Protein 3CMC (pdb70)

Nearest PDB structures (foldseek):
  3cmc-assembly1_O  TM=1.003E+00  e=3.086E-79  unclassified
  1nq5-assembly2_C  TM=1.001E+00  e=4.947E-75  Geobacillus stearothermophilus
  1npt-assembly1_Q  TM=1.000E+00  e=1.806E-74  Geobacillus stearothermophilus
  2dbv-assembly1_R  TM=9.994E-01  e=1.629E-72  Geobacillus stearothermophilus
  3dbv-assembly1_O  TM=9.989E-01  e=1.960E-72  Geobacillus stearothermophilus

Radius of gyration: 31.65 Å; Cα contacts (8 Å, |Δi|>4): 3678; chains: 4; bounding box: 82×70×80 Å

Sequence (1336 aa):
AVKVGINGFGRIGRNVFRAALKKNPDIEVVAVNDLTDANTLAHLLKYDSVHGRRLDAEVSVNGNNLVVNGKEIIVKAERDPENLAWGEIGVDIVVESTGRFTKREEDAAKHLEAGAKKVIISAPAKNEDITIVMGVNQDKYDPKAHHVISNASCTTNCLAPFAKVLHEQFGIVRGMMMTTVHSYTNDQRILDLPHKDLRRARAAAESIIPTTTTTTGGAAAAKKAVALVLPELKGKLNGMAMMRVPTPNVSVVDLVAELEKEVTVEEVNAALKKAAAEGELKGILAYSEEPLVSRRDYNGSTVSSTIDALSTMVIDGKMVKVVSWYDNETGYSHRVVDLAAYIASKGLAVKVGINGFGRIGRNVFRAALKKNPDIEEVVAVNDLTDANTLAHLLKKYDSVHGRLDAEEVSVNGNNLVVNGKKEIIVKAERDPENLAWGEIGVDIVVESTGRFTKREDAAKHLEAGAKKKVIISAPAKNEDITIVMGVNQDDKYDPKAHHVISNASCTTNCLAPFAKVLHEQFGIVRGMMTTVHSYTNDQRILDLPHKKKDLRRARAAAESIIPTTTTTTGGAAAAKKAVALVLPELKGKLNGMAMMRVPTPNVSVVDLVAELEKEVTVEEVNAALKAAAEGELKGILAYSEEPLVSRRDYNGSTVSSTIDALSTMVIDGKMVKVVSWYDNETGYSHRVVDLAAYIASKGLAAVKVGINGFGRIGRNVFRRAALKNPDIEVVAVNDLTDANTLAHLLKYDSVHGRLDAEVSVNGNNLVVNGKEIIVKAERDPEENLAWGEIGVDIVVESTGRFTKKREDAAKHLEAGAKKKKVIISAPAKNEDITIVMGVNQDDKYDPKAHHVISNASCTTNCLAPFAKVLHEQFGIVRGMMTTVHSYTNDQRILDLPHKDLRRARAAAESIIPTTTTTTGGAAAAKKAVALVLPELKGKLNGMAMMRVPTPNVSVVDLVAELEKEVTVEEVNAALKAAAEGELKGILAYSEEPLVSRRDYNGSTVSSTIDALSTMVIDGKMVKVVSWYDNETGYSHHRVVDLAAYIASKGLAVKKVGINGFGRIGRNVFRAALKNPDIEVVAVNDLTDANTLAHLLKYDSVHGRLDAEVSVNGNNLVVNGKEIIVKAERDPENLAWGEIGVDIVVESTGRFTKREDAAKHLEAGAKKVIISAPAKNEDITIVMGVNQDDKYDPKAHHVISNASCTTNCLAPFAKVLHEQFGIVRGMMMTTVHSYTNDQRILDLPHKDLRRARAAAESIIPTTTTTTGGAAAAKKAVALVLPELKGKLNGMAMMRVPTPNVSVVDLVAELEKKEVTVEEVNAALKAAAEGELKGILAYSEEPLVSRRDYNGSTVSSTIDALSTMVIIDGKMVKVVSWYDNETGYSHRVVDLAAYIASKGL

B-factor: mean 25.69, std 11.51, range [3.21, 112.51]

Secondary structure (DSSP, 8-state):
-EEEEEES-SHHHHHHHHHHTT-TTEEEEEEE-SS-HHHHHHHHHEETTTEE-SS-EEEETTEEEETTEEEEEE--SSGGG--TGGGT--EEEE-SSS--BHHHHTHHHHTT-SEEEESS--BS-SEE--TTTSGGG--TTT--EEE---HHHHHHHHHHHHHHHHH-EEEEEEEEEEE--TTSBSSS---SSTTTTSBTTT--EEEE-SHHHHHHHH-GGGTTTEEEEEEEES-SS-EEEEEEEEESS---HHHHHHHHHHHHHTTTTTTEEEE-S---GGGGTT--SSEEEEGGG-EEETTTEEEEEEEE-TTHHHHHHHHHHHHHHHHT--/-EEEEEES-SHHHHHHHHHHTT-SSEEEEEEE-SS-HHHHHHHHHEETTTEE-SS-EEEETTEEEETTEEEEEE--SSGGG--TGGGT--EEEE-SSS--BHHHHTHHHHTT-SEEEESS--BS-SEE--TTTSGGG--TTT-SEEE---HHHHHHHHHHHHHHHHH-EEEEEEEEEEE--TTSBSSS---SSTTTTSBTTT--EEEE-SHHHHHHHH-GGGTTTEEEEEEEES-SS-EEEEEEEEESS---HHHHHHHHHHHHHTTTTTTEEEE-S---GGGGTT--SSEEEEGGG-EEETTTEEEEEEEE-TTHHHHHHHHHHHHHHHHT--/-EEEEEES-SHHHHHHHHHHHT-SSEEEEEEE-SS-HHHHHHHHHEETTTEE-SS-EEEETTEEEETTEEEEEE--SSGGG--TGGGT--EEEE-SSS--BHHHHTHHHHTT-SEEEESS--BS-SEE--TTTSGGG--TTT-SEEE---HHHHHHHHHHHHHHHHH-EEEEEEEEEEE--TTSBSSS---SSTTTTSBTTTS-EEEE--HHHHHHHH-GGGTTSEEEEEEEES-SS-EEEEEEEEESS---HHHHHHHHHHHHHTTTTTTEEEE-S---GGGGTT--SSEEEEGGG-EEETTTEEEEEEEE-TTHHHHHHHHHHHHHHHHT--/-EEEEEES-SHHHHHHHHHHHT-TTEEEEEEE-SS-HHHHHHHHHEETTTEE-SS-EEEETTEEEETTEEEEEE--SSGGG--TGGGT--EEEE-SSS--BHHHHTHHHHTT-SEEEESS--BS-SEE--TTTSGGG--TTT-SEEE---HHHHHHHHHHHHHHHHH-EEEEEEEEEEE--TTSBSSS---SSTTTTSBTTT--EEEE-SHHHHHHHH-GGGTTSEEEEEEEES-SS-EEEEEEEEESS---HHHHHHHHHHHHHTTTTTTEEEE-S---GGGGTT--SSEEEEGGG-EEETTTEEEEEEEE-TTHHHHHHHHHHHHHHHHT--

Solvent-accessible surface area: 44925 Å² total; per-residue (Å²): 94,13,86,3,0,0,1,6,1,16,27,36,0,2,2,2,3,41,3,7,82,161,31,112,75,11,61,11,20,0,0,4,19,104,28,79,7,93,12,0,4,10,1,3,36,16,6,1,7,45,27,157,9,141,25,125,16,52,53,83,62,119,28,0,26,2,90,62,126,87,8,55,18,38,61,67,175,55,3,89,91,0,30,0,39,154,44,34,1,29,0,0,1,3,15,49,58,180,32,38,90,81,90,28,0,14,47,0,41,130,15,34,8,99,7,0,0,0,18,24,71,28,112,83,36,47,25,8,0,0,16,21,20,9,47,109,129,13,60,42,178,58,30,64,0,0,0,0,1,23,28,7,0,2,0,0,0,0,0,0,35,2,0,32,98,92,21,6,0,45,33,0,1,0,2,1,0,6,0,4,32,43,71,3,66,19,3,0,55,33,27,216,37,44,19,38,0,0,0,3,23,24,0,0,0,1,6,121,28,50,6,1,131,18,0,21,102,4,22,98,125,3,163,64,67,6,27,3,11,4,0,20,0,16,2,18,9,0,0,0,0,6,1,4,0,11,5,100,119,128,5,62,44,126,88,0,17,63,20,0,78,65,5,8,106,43,118,3,154,41,20,1,28,39,15,110,64,24,14,0,2,40,37,16,40,36,26,58,26,4,0,8,0,0,7,101,12,11,30,31,13,85,10,62,0,0,2,0,0,0,1,5,1,10,7,9,1,9,0,28,13,0,8,49,0,2,18,42,0,28,82,103,40,87,94,14,86,0,0,0,2,7,1,16,26,36,0,2,2,1,3,45,3,8,82,140,29,114,68,7,67,9,19,0,0,4,20,102,28,82,7,94,13,0,2,7,1,3,35,14,5,1,7,46,28,145,14,141,24,126,14,51,53,82,62,118,28,0,25,2,88,66,126,85,7,55,18,38,60,68,176,60,3,89,90,0,32,0,38,152,44,35,1,37,0,0,1,3,16,48,57,182,31,35,107,72,134,22,0,13,37,0,39,127,14,35,7,97,4,0,0,0,17,24,73,29,118,100,37,42,26,8,0,0,16,22,17,8,47,95,124,13,60,43,180,65,29,70,0,0,0,0,2,22,26,7,0,2,0,0,0,0,0,0,34,2,0,32,96,92,21,6,0,45,32,0,1,0,2,1,0,6,0,6,32,44,69,3,65,17,3,1,54,35,25,215,39,45,18,38,0,0,0,4,22,23,0,0,0,2,6,122,28,51,5,2,130,17,0,20,103,5,23,98,126,3,163,61,67,5,26,3,10,5,0,21,0,15,1,19,8,0,0,0,0,5,0,3,0,12,5,100,120,127,4,63,44,127,86,0,16,62,19,0,84,64,5,8,110,42,117,3,156,41,21,1,30,42,16,103,62,22,13,0,1,39,36,17,42,35,25,52,28,3,0,8,0,0,6,101,12,11,30,31,13,85,10,64,0,0,2,0,0,0,1,4,1,8,7,9,1,8,0,24,13,0,5,46,0,0,14,44,0,25,81,102,41,72,83,17,86,0,0,0,1,7,1,15,22,38,0,1,4,0,2,42,11,8,70,161,31,117,71,6,61,11,21,0,0,4,19,105,28,80,6,97,13,0,4,10,1,4,35,16,4,1,6,51,28,160,18,112,25,140,16,54,55,82,64,120,28,0,28,2,84,70,124,86,7,56,21,38,61,66,174,52,3,91,87,0,32,0,37,154,46,35,1,31,0,0,0,2,16,48,57,183,29,41,89,70,124,32,0,13,50,0,39,135,14,35,7,89,5,0,0,0,18,24,73,29,108,94,36,42,26,8,0,0,15,21,17,7,46,105,123,12,60,45,181,63,29,71,0,0,0,0,1,22,26,7,0,2,0,0,0,0,0,0,34,2,0,31,95,92,21,5,0,45,34,0,1,0,2,0,1,7,0,4,31,44,69,2,63,17,4,1,55,34,24,213,38,46,19,38,0,0,0,4,22,23,0,0,0,2,7,122,28,50,6,2,130,18,0,18,102,5,22,100,128,2,166,62,63,6,26,3,11,5,0,21,0,15,1,16,8,0,0,0,0,6,0,4,0,11,5,100,119,128,4,63,44,126,86,0,17,60,18,0,91,64,5,8,112,42,116,3,156,41,20,1,28,44,15,110,60,22,13,0,1,38,35,16,42,36,25,56,27,3,0,8,0,0,7,102,12,11,30,31,12,84,11,62,0,0,3,0,0,0,1,4,1,10,7,10,1,9,0,51,11,0,4,47,0,0,16,42,0,28,81,102,40,78,93,12,83,0,0,0,2,5,1,15,27,35,0,2,2,1,3,39,3,7,84,146,30,113,76,10,63,12,20,0,0,4,19,101,29,77,5,95,13,0,3,6,1,3,37,17,6,1,5,46,29,150,14,145,16,136,21,60,53,83,67,116,27,0,28,3,86,70,126,88,7,56,17,38,62,68,174,55,2,89,90,0,31,0,38,152,46,35,1,30,0,0,1,3,15,46,57,180,32,39,88,78,114,22,0,15,46,0,43,128,14,35,8,95,6,0,0,0,18,24,74,28,116,90,37,45,25,8,0,0,15,21,15,7,47,95,125,13,60,42,181,60,29,65,0,0,0,0,2,23,26,7,0,2,0,0,0,0,0,0,35,3,0,32,95,86,21,6,0,43,35,0,1,0,2,1,0,6,0,5,32,44,70,2,65,17,3,1,56,33,24,214,38,45,18,38,0,0,0,3,23,23,0,0,0,1,6,122,29,51,6,1,130,16,0,20,103,4,23,96,125,2,166,62,66,5,27,3,10,4,0,21,0,15,2,15,9,0,0,0,0,6,1,4,0,11,5,108,118,129,5,64,44,126,86,0,16,61,18,0,82,64,6,7,112,42,119,3,152,41,21,1,27,42,15,102,68,25,14,0,1,39,38,16,42,36,26,58,26,4,0,8,0,0,7,101,13,11,31,30,12,86,10,63,0,0,2,0,0,0,1,5,1,11,6,9,1,9,0,28,12,0,5,47,0,0,20,44,0,23,80,100,40,86

Foldseek 3Di:
DAEEEEEACPLQNLLLVLLQVVPPLYDHAEYEAADFAVVSQVCSQAPPQQGGRPWDWDDDDRWIATNNHTHHYHRDPQLLPVLCQVVRHAEYEYENVPQQECVRQCSPVVSHHQAYEYLENHHPAQAEDAPLQALVVDDLVRHGYYYPHALVLLAPLNLVVLQCVPFRFQAKEKEKAFEDDPLADCDQDDDPWNQSSHRQQPDFTKAADSNAQCSCRRVVVCHPRYGYTYTYYNDHWKMKMKMKTFTRHQAFLVRSLVSQCCCCVPSQPQAEAEDCDPDDRSVCRQPQHSWYWPSVPWHDDPSTIIIIMIMGGRNRNSSSSVSVSVSSSVVNPD/DAEEEEEACPLQNLLLQLLVVVPPLYDYAEYEAADFAVVSQVCSQQPPQPGGRPWDWDDDDRWIATNNHTHHYHRDPQLLPVLCQVVRHAEYEYENVPQQECVRQCSPVNSHHQAYEDLEHHHPAQAEDAPLQALVVDDLVRGRYYYPHALVLLAPLNLVVLQCVPFRFQAKEKEKAFEDDPLADCDQDDDPWNQSSHRQQPDFTKAADRNAQCSCRRVVVCHPRYGYTYTYYNDHWKMKMKMKTFTRHQAFLVRSLVSQCCCCVPSQPQAEAEDCDPDDRSVCRQPQHSWYWPSVPWHDDPSTIIIIMIMGGRNRNSSSSVSVSVSSSVVNDD/DAEEEEEACPLQNLLLVLLVVPPPLYDYAEYEAADFAVVSQVCSQAPPQQGGRPWDWDDDDRWIATNNHTHHYHRDPQLLPVLCQVVRHAEYEYENVPQQECVRQCSPVNSHHQAYEDLEHHHPAQAEDAPLQALVVDDLVRHRYYYPHALVLLAPLNLVVLQCVPFRFQAKEKEKAFEDDPLADCDQDDDPWNQSSHRQQPDFTKAADRNAQCSCRRVVVCHPRYGYTYTYYNDHWKMKMKMKTFTRHQAFLVRSLVSQCCCCVPSQPQAEAEDCDPDDRSVCRQPQHSWYWPSVPWHDDPSTIIIIMIMGGRNRNSSSSVVVSVSSSVVNDD/DAEEEEEACPLQNLLLVLLVVVPPLYDHAEYEAADAPVVSQVCSQAPPQQGGRPWDWDDDDRWIATNNHTHHYHRDPQLLPVLCQVVRHAEYEYENVPQQECVRQCSPVNSHHQAYEDLEHHHPAQAEDAPLFALVVDDLVRHRYYYPHALVLLAPLNLVVLQCVPFRFQAKEKEKAFEDDPLADCDQDDDPWNQSSHRQQPDFTKAADSNAQCSCRRVVVCHPRYGYTYTYYNDHWKMKMKMKTFTRHQAFLVRSLVSQCCCCVPSQPQAEAEDCDPDDRSVCRQPQHSWYWPSVPWHDDPSTIIITMIMDGRNRNSSSSVSVSVSVSVVNDD

Structure (mmCIF, N/CA/C/O backbone):
data_3CMC
#
_entry.id   3CMC
#
_cell.length_a   81.670
_cell.length_b   122.630
_cell.length_c   81.790
_cell.angle_alpha   90.000
_cell.angle_beta   111.120
_cell.angle_gamma   90.000
#
_symmetry.space_group_name_H-M   'P 1 21 1'
#
loop_
_entity.id
_entity.type
_entity.pdbx_description
1 polymer 'Glyceraldehyde-3-phosphate dehydrogenase'
2 non-polymer 'SULFATE ION'
3 non-polymer GLYCERALDEHYDE-3-PHOSPHATE
4 non-polymer NICOTINAMIDE-ADENINE-DINUCLEOTIDE
5 non-polymer GLYCEROL
6 non-polymer 1,2-ETHANEDIOL
7 water water
#
loop_
_atom_site.group_PDB
_atom_site.id
_atom_site.type_symbol
_atom_site.label_atom_id
_atom_site.label_alt_id
_atom_site.label_comp_id
_atom_site.label_asym_id
_atom_site.label_entity_id
_atom_site.label_seq_id
_atom_site.pdbx_PDB_ins_code
_atom_site.Cartn_x
_atom_site.Cartn_y
_atom_site.Cartn_z
_atom_site.occupancy
_atom_site.B_iso_or_equiv
_atom_site.auth_seq_id
_atom_site.auth_comp_id
_atom_site.auth_asym_id
_atom_site.auth_atom_id
_atom_site.pdbx_PDB_model_num
ATOM 1 N N . ALA A 1 1 ? 11.445 34.562 14.617 1.00 40.78 0 ALA O N 1
ATOM 2 C CA . ALA A 1 1 ? 10.090 35.028 14.342 1.00 40.32 0 ALA O CA 1
ATOM 3 C C . ALA A 1 1 ? 9.055 34.035 14.834 1.00 39.79 0 ALA O C 1
ATOM 4 O O . ALA A 1 1 ? 8.568 34.161 15.959 1.00 39.72 0 ALA O O 1
ATOM 6 N N . VAL A 1 2 ? 8.724 33.061 13.990 1.00 33.13 1 VAL O N 1
ATOM 7 C CA . VAL A 1 2 ? 7.735 32.056 14.367 1.00 32.55 1 VAL O CA 1
ATOM 8 C C . VAL A 1 2 ? 8.340 31.064 15.350 1.00 32.14 1 VAL O C 1
ATOM 9 O O . VAL A 1 2 ? 9.476 30.595 15.153 1.00 31.87 1 VAL O O 1
ATOM 13 N N . LYS A 1 3 ? 7.613 30.785 16.436 1.00 26.59 2 LYS O N 1
ATOM 14 C CA . LYS A 1 3 ? 8.084 29.865 17.448 1.00 24.69 2 LYS O CA 1
ATOM 15 C C . LYS A 1 3 ? 7.833 28.438 16.961 1.00 25.28 2 LYS O C 1
ATOM 16 O O . LYS A 1 3 ? 6.739 28.084 16.540 1.00 23.61 2 LYS O O 1
ATOM 22 N N . VAL A 1 4 ? 8.883 27.642 17.001 1.00 22.78 3 VAL O N 1
ATOM 23 C CA . VAL A 1 4 ? 8.838 26.268 16.532 1.00 21.56 3 VAL O CA 1
ATOM 24 C C . VAL A 1 4 ? 9.129 25.306 17.671 1.00 20.03 3 VAL O C 1
ATOM 25 O O . VAL A 1 4 ? 9.944 25.584 18.543 1.00 20.53 3 VAL O O 1
ATOM 29 N N . GLY A 1 5 ? 8.502 24.135 17.626 1.00 19.45 4 GLY O N 1
ATOM 30 C CA . GLY A 1 5 ? 8.773 23.065 18.573 1.00 16.63 4 GLY O CA 1
ATOM 31 C C . GLY A 1 5 ? 9.209 21.860 17.734 1.00 17.95 4 GLY O C 1
ATOM 32 O O . GLY A 1 5 ? 8.767 21.701 16.626 1.00 17.43 4 GLY O O 1
ATOM 33 N N . ILE A 1 6 ? 10.190 21.099 18.201 1.00 17.17 5 ILE O N 1
ATOM 34 C CA . ILE A 1 6 ? 10.645 19.903 17.444 1.00 15.01 5 ILE O CA 1
ATOM 35 C C . ILE A 1 6 ? 10.286 18.661 18.258 1.00 18.74 5 ILE O C 1
ATOM 36 O O . ILE A 1 6 ? 10.705 18.527 19.396 1.00 18.95 5 ILE O O 1
ATOM 41 N N . ASN A 1 7 ? 9.442 17.813 17.692 1.00 18.02 6 ASN O N 1
ATOM 42 C CA . ASN A 1 7 ? 9.064 16.574 18.359 1.00 17.72 6 ASN O CA 1
ATOM 43 C C . ASN A 1 7 ? 9.855 15.421 17.723 1.00 18.85 6 ASN O C 1
ATOM 44 O O . ASN A 1 7 ? 9.626 15.068 16.563 1.00 16.94 6 ASN O O 1
ATOM 49 N N . GLY A 1 8 ? 10.808 14.888 18.478 1.00 17.26 7 GLY O N 1
ATOM 50 C CA . GLY A 1 8 ? 11.712 13.838 17.994 1.00 17.05 7 GLY O CA 1
ATOM 51 C C . GLY A 1 8 ? 13.025 14.520 17.623 1.00 15.26 7 GLY O C 1
ATOM 52 O O . GLY A 1 8 ? 13.220 14.930 16.503 1.00 17.97 7 GLY O O 1
ATOM 53 N N . PHE A 1 9 ? 13.905 14.625 18.589 1.00 15.22 8 PHE O N 1
ATOM 54 C CA . PHE A 1 9 ? 15.135 15.403 18.416 1.00 15.75 8 PHE O CA 1
ATOM 55 C C . PHE A 1 9 ? 16.251 14.460 17.999 1.00 17.30 8 PHE O C 1
ATOM 56 O O . PHE A 1 9 ? 17.267 14.371 18.673 1.00 17.13 8 PHE O O 1
ATOM 64 N N . GLY A 1 10 ? 16.066 13.801 16.864 1.00 14.46 9 GLY O N 1
ATOM 65 C CA . GLY A 1 10 ? 17.026 12.798 16.363 1.00 13.44 9 GLY O CA 1
ATOM 66 C C . GLY A 1 10 ? 17.823 13.279 15.180 1.00 16.31 9 GLY O C 1
ATOM 67 O O . GLY A 1 10 ? 18.252 14.434 15.182 1.00 17.68 9 GLY O O 1
ATOM 68 N N . ARG A 1 11 ? 18.079 12.414 14.193 1.00 14.60 10 ARG O N 1
ATOM 69 C CA . ARG A 1 11 ? 18.880 12.832 13.035 1.00 13.84 10 ARG O CA 1
ATOM 70 C C . ARG A 1 11 ? 18.273 14.027 12.309 1.00 18.41 10 ARG O C 1
ATOM 71 O O . ARG A 1 11 ? 18.942 15.038 12.014 1.00 15.18 10 ARG O O 1
ATOM 79 N N . ILE A 1 12 ? 16.973 13.923 12.031 1.00 14.79 11 ILE O N 1
ATOM 80 C CA . ILE A 1 12 ? 16.285 15.035 11.387 1.00 13.42 11 ILE O CA 1
ATOM 81 C C . ILE A 1 12 ? 15.994 16.163 12.394 1.00 16.25 11 ILE O C 1
ATOM 82 O O . ILE A 1 12 ? 16.239 17.328 12.116 1.00 15.06 11 ILE O O 1
ATOM 87 N N . GLY A 1 13 ? 15.521 15.839 13.589 1.00 15.32 12 GLY O N 1
ATOM 88 C CA . GLY A 1 13 ? 15.225 16.888 14.565 1.00 15.31 12 GLY O CA 1
ATOM 89 C C . GLY A 1 13 ? 16.435 17.771 14.856 1.00 17.66 12 GLY O C 1
ATOM 90 O O . GLY A 1 13 ? 16.333 18.998 14.904 1.00 18.13 12 GLY O O 1
ATOM 91 N N . ARG A 1 14 ? 17.581 17.160 15.130 1.00 13.16 13 ARG O N 1
ATOM 92 C CA . ARG A 1 14 ? 18.760 17.977 15.439 1.00 12.57 13 ARG O CA 1
ATOM 93 C C . ARG A 1 14 ? 19.276 18.756 14.230 1.00 15.28 13 ARG O C 1
ATOM 94 O O . ARG A 1 14 ? 19.759 19.880 14.389 1.00 16.12 13 ARG O O 1
ATOM 102 N N . ASN A 1 15 ? 19.185 18.160 13.044 1.00 14.11 14 ASN O N 1
ATOM 103 C CA . ASN A 1 15 ? 19.663 18.799 11.808 1.00 13.56 14 ASN O CA 1
ATOM 104 C C . ASN A 1 15 ? 18.758 20.005 11.477 1.00 19.64 14 ASN O C 1
ATOM 105 O O . ASN A 1 15 ? 19.232 21.115 11.174 1.00 19.15 14 ASN O O 1
ATOM 110 N N . VAL A 1 16 ? 17.452 19.802 11.621 1.00 15.98 15 VAL O N 1
ATOM 111 C CA . VAL A 1 16 ? 16.489 20.916 11.522 1.00 14.39 15 VAL O CA 1
ATOM 112 C C . VAL A 1 16 ? 16.863 22.000 12.535 1.00 16.73 15 VAL O C 1
ATOM 113 O O . VAL A 1 16 ? 16.913 23.187 12.200 1.00 16.76 15 VAL O O 1
ATOM 117 N N . PHE A 1 17 ? 17.151 21.619 13.764 1.00 16.77 16 PHE O N 1
ATOM 118 C CA . PHE A 1 17 ? 17.524 22.605 14.771 1.00 17.33 16 PHE O CA 1
ATOM 119 C C . PHE A 1 17 ? 18.742 23.405 14.277 1.00 22.25 16 PHE O C 1
ATOM 120 O O . PHE A 1 17 ? 18.758 24.646 14.342 1.00 20.70 16 PHE O O 1
ATOM 128 N N . ARG A 1 18 ? 19.739 22.706 13.746 1.00 19.96 17 ARG O N 1
ATOM 129 C CA . ARG A 1 18 ? 20.935 23.389 13.258 1.00 20.26 17 ARG O CA 1
ATOM 130 C C . ARG A 1 18 ? 20.645 24.323 12.103 1.00 22.49 17 ARG O C 1
ATOM 131 O O . ARG A 1 18 ? 21.155 25.451 12.063 1.00 21.25 17 ARG O O 1
ATOM 139 N N . ALA A 1 19 ? 19.783 23.877 11.190 1.00 19.74 18 ALA O N 1
ATOM 140 C CA . ALA A 1 19 ? 19.392 24.687 10.051 1.00 19.19 18 ALA O CA 1
ATOM 141 C C . ALA A 1 19 ? 18.631 25.924 10.538 1.00 23.66 18 ALA O C 1
ATOM 142 O O . ALA A 1 19 ? 18.788 27.019 9.993 1.00 24.09 18 ALA O O 1
ATOM 144 N N . ALA A 1 20 ? 17.773 25.741 11.536 1.00 20.97 19 ALA O N 1
ATOM 145 C CA . ALA A 1 20 ? 16.974 26.856 12.076 1.00 20.83 19 ALA O CA 1
ATOM 146 C C . ALA A 1 20 ? 17.842 27.947 12.679 1.00 26.16 19 ALA O C 1
ATOM 147 O O . ALA A 1 20 ? 17.445 29.120 12.677 1.00 28.00 19 ALA O O 1
ATOM 149 N N . LEU A 1 21 ? 19.000 27.575 13.224 1.00 23.54 20 LEU O N 1
ATOM 150 C CA . LEU A 1 21 ? 19.890 28.555 13.857 1.00 23.69 20 LEU O CA 1
ATOM 151 C C . LEU A 1 21 ? 20.343 29.598 12.830 1.00 31.52 20 LEU O C 1
ATOM 152 O O . LEU A 1 21 ? 20.732 30.707 13.175 1.00 33.23 20 LEU O O 1
ATOM 157 N N . LYS A 1 22 ? 20.264 29.233 11.558 1.00 29.15 21 LYS O N 1
ATOM 158 C CA A LYS A 1 22 ? 20.692 30.104 10.467 0.33 28.47 21 LYS O CA 1
ATOM 159 C CA B LYS A 1 22 ? 20.689 30.114 10.480 0.67 29.47 21 LYS O CA 1
ATOM 160 C C . LYS A 1 22 ? 19.552 30.966 9.942 1.00 33.96 21 LYS O C 1
ATOM 161 O O . LYS A 1 22 ? 19.772 31.913 9.194 1.00 33.36 21 LYS O O 1
ATOM 172 N N . ASN A 1 23 ? 18.330 30.579 10.275 1.00 31.24 22 ASN O N 1
ATOM 173 C CA . ASN A 1 23 ? 17.164 31.248 9.761 1.00 29.95 22 ASN O CA 1
ATOM 174 C C . ASN A 1 23 ? 16.616 32.262 10.754 1.00 35.75 22 ASN O C 1
ATOM 175 O O . ASN A 1 23 ? 16.367 31.960 11.911 1.00 34.28 22 ASN O O 1
ATOM 180 N N . PRO A 1 24 ? 16.519 33.522 10.329 1.00 35.74 23 PRO O N 1
ATOM 181 C CA . PRO A 1 24 ? 16.049 34.527 11.281 1.00 35.72 23 PRO O CA 1
ATOM 182 C C . PRO A 1 24 ? 14.533 34.528 11.433 1.00 37.83 23 PRO O C 1
ATOM 183 O O . PRO A 1 24 ? 14.010 35.073 12.394 1.00 40.73 23 PRO O O 1
ATOM 187 N N . ASP A 1 25 ? 13.829 33.915 10.487 1.00 32.84 24 ASP O N 1
ATOM 188 C CA . ASP A 1 25 ? 12.371 33.909 10.501 1.00 32.49 24 ASP O CA 1
ATOM 189 C C . ASP A 1 25 ? 11.776 32.835 11.413 1.00 35.57 24 ASP O C 1
ATOM 190 O O . ASP A 1 25 ? 10.558 32.781 11.608 1.00 33.89 24 ASP O O 1
ATOM 195 N N . ILE A 1 26 ? 12.688 32.031 11.987 1.00 29.82 25 ILE O N 1
ATOM 196 C CA . ILE A 1 26 ? 12.355 30.858 12.811 1.00 27.86 25 ILE O CA 1
ATOM 197 C C . ILE A 1 26 ? 12.970 30.950 14.178 1.00 28.50 25 ILE O C 1
ATOM 198 O O . ILE A 1 26 ? 14.095 31.382 14.306 1.00 31.28 25 ILE O O 1
ATOM 203 N N . GLU A 1 27 ? 12.277 30.488 15.210 1.00 25.68 26 GLU O N 1
ATOM 204 C CA . GLU A 1 27 ? 12.927 30.356 16.509 1.00 25.27 26 GLU O CA 1
ATOM 205 C C . GLU A 1 27 ? 12.473 29.041 17.152 1.00 27.51 26 GLU O C 1
ATOM 206 O O . GLU A 1 27 ? 11.293 28.885 17.459 1.00 26.32 26 GLU O O 1
ATOM 212 N N . VAL A 1 28 ? 13.384 28.086 17.326 1.00 22.67 27 VAL O N 1
ATOM 213 C CA . VAL A 1 28 ? 13.002 26.841 17.983 1.00 21.44 27 VAL O CA 1
ATOM 214 C C . VAL A 1 28 ? 13.022 27.105 19.478 1.00 24.28 27 VAL O C 1
ATOM 215 O O . VAL A 1 28 ? 14.044 27.473 20.017 1.00 28.32 27 VAL O O 1
ATOM 219 N N . VAL A 1 29 ? 11.895 26.936 20.147 1.00 20.78 28 VAL O N 1
ATOM 220 C CA . VAL A 1 29 ? 11.821 27.231 21.579 1.00 21.19 28 VAL O CA 1
ATOM 221 C C . VAL A 1 29 ? 11.688 26.010 22.465 1.00 23.29 28 VAL O C 1
ATOM 222 O O . VAL A 1 29 ? 11.817 26.093 23.686 1.00 21.28 28 VAL O O 1
ATOM 226 N N . ALA A 1 30 ? 11.408 24.857 21.864 1.00 20.88 29 ALA O N 1
ATOM 227 C CA . ALA A 1 30 ? 11.265 23.655 22.685 1.00 18.46 29 ALA O CA 1
ATOM 228 C C . ALA A 1 30 ? 11.541 22.434 21.835 1.00 19.39 29 ALA O C 1
ATOM 229 O O . ALA A 1 30 ? 11.273 22.445 20.648 1.00 19.94 29 ALA O O 1
ATOM 231 N N . VAL A 1 31 ? 12.017 21.382 22.481 1.00 17.55 30 VAL O N 1
ATOM 232 C CA . VAL A 1 31 ? 12.215 20.082 21.807 1.00 17.11 30 VAL O CA 1
ATOM 233 C C . VAL A 1 31 ? 11.622 19.002 22.714 1.00 20.44 30 VAL O C 1
ATOM 234 O O . VAL A 1 31 ? 11.630 19.133 23.947 1.00 21.43 30 VAL O O 1
ATOM 238 N N . ASN A 1 32 ? 11.174 17.915 22.100 1.00 16.98 31 ASN O N 1
ATOM 239 C CA . ASN A 1 32 ? 10.667 16.793 22.873 1.00 16.68 31 ASN O CA 1
ATOM 240 C C . ASN A 1 32 ? 11.333 15.528 22.366 1.00 19.58 31 ASN O C 1
ATOM 241 O O . ASN A 1 32 ? 11.562 15.376 21.153 1.00 17.04 31 ASN O O 1
ATOM 246 N N . ASP A 1 33 ? 11.599 14.623 23.294 1.00 17.63 32 ASP O N 1
ATOM 247 C CA . ASP A 1 33 ? 12.204 13.334 22.967 1.00 16.97 32 ASP O CA 1
ATOM 248 C C . ASP A 1 33 ? 11.907 12.358 24.114 1.00 20.78 32 ASP O C 1
ATOM 249 O O . ASP A 1 33 ? 10.934 12.546 24.859 1.00 21.41 32 ASP O O 1
ATOM 254 N N . LEU A 1 34 ? 12.761 11.350 24.302 1.00 17.83 33 LEU O N 1
ATOM 255 C CA . LEU A 1 34 ? 12.493 10.347 25.330 1.00 18.05 33 LEU O CA 1
ATOM 256 C C . LEU A 1 34 ? 13.671 10.264 26.292 1.00 23.74 33 LEU O C 1
ATOM 257 O O . LEU A 1 34 ? 14.006 9.196 26.827 1.00 24.96 33 LEU O O 1
ATOM 262 N N . THR A 1 35 ? 14.339 11.375 26.506 1.00 17.22 34 THR O N 1
ATOM 263 C CA . THR A 1 35 ? 15.499 11.316 27.378 1.00 18.63 34 THR O CA 1
ATOM 264 C C . THR A 1 35 ? 15.605 12.618 28.140 1.00 23.53 34 THR O C 1
ATOM 265 O O . THR A 1 35 ? 14.643 13.382 28.176 1.00 22.95 34 THR O O 1
ATOM 269 N N . ASP A 1 36 ? 16.723 12.818 28.821 1.00 20.83 36 ASP O N 1
ATOM 270 C CA . ASP A 1 36 ? 16.911 14.032 29.615 1.00 20.92 36 ASP O CA 1
ATOM 271 C C . ASP A 1 36 ? 17.720 15.092 28.834 1.00 23.47 36 ASP O C 1
ATOM 272 O O . ASP A 1 36 ? 18.284 14.825 27.766 1.00 19.78 36 ASP O O 1
ATOM 277 N N . ALA A 1 37 ? 17.719 16.310 29.359 1.0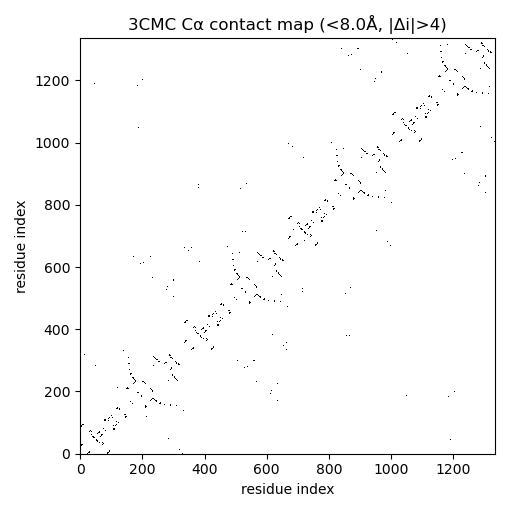0 22.40 37 ALA O N 1
ATOM 278 C CA . ALA A 1 37 ? 18.414 17.431 28.726 1.00 21.09 37 ALA O CA 1
ATOM 279 C C . ALA A 1 37 ? 19.893 17.136 28.544 1.00 20.73 37 ALA O C 1
ATOM 280 O O . ALA A 1 37 ? 20.511 17.541 27.555 1.00 20.96 37 ALA O O 1
ATOM 282 N N . ASN A 1 38 ? 20.488 16.543 29.555 1.00 17.66 38 ASN O N 1
ATOM 283 C CA . ASN A 1 38 ? 21.928 16.269 29.517 1.00 18.41 38 ASN O CA 1
ATOM 284 C C . ASN A 1 38 ? 22.258 15.453 28.268 1.00 21.22 38 ASN O C 1
ATOM 285 O O . ASN A 1 38 ? 23.247 15.707 27.589 1.00 17.69 38 ASN O O 1
ATOM 290 N N . THR A 1 39 ? 21.447 14.435 28.014 1.00 19.03 39 THR O N 1
ATOM 291 C CA . THR A 1 39 ? 21.660 13.548 26.874 1.00 16.34 39 THR O CA 1
ATOM 292 C C . THR A 1 39 ? 21.430 14.268 25.560 1.00 19.69 39 THR O C 1
ATOM 293 O O . THR A 1 39 ? 22.225 14.108 24.622 1.00 17.75 39 THR O O 1
ATOM 297 N N . LEU A 1 40 ? 20.336 15.039 25.470 1.00 16.52 40 LEU O N 1
ATOM 298 C CA . LEU A 1 40 ? 20.055 15.793 24.250 1.00 17.10 40 LEU O CA 1
ATOM 299 C C . LEU A 1 40 ? 21.150 16.811 23.997 1.00 19.25 40 LEU O C 1
ATOM 300 O O . LEU A 1 40 ? 21.571 16.986 22.860 1.00 15.21 40 LEU O O 1
ATOM 305 N N . ALA A 1 41 ? 21.620 17.470 25.055 1.00 17.49 41 ALA O N 1
ATOM 306 C CA . ALA A 1 41 ? 22.717 18.447 24.894 1.00 16.71 41 ALA O CA 1
ATOM 307 C C . ALA A 1 41 ? 23.979 17.761 24.338 1.00 18.86 41 ALA O C 1
ATOM 308 O O . ALA A 1 41 ? 24.648 18.292 23.449 1.00 17.74 41 ALA O O 1
ATOM 310 N N . HIS A 1 42 ? 24.311 16.592 24.873 1.00 15.86 42 HIS O N 1
ATOM 311 C CA . HIS A 1 42 ? 25.535 15.900 24.456 1.00 16.63 42 HIS O CA 1
ATOM 312 C C . HIS A 1 42 ? 25.421 15.478 22.983 1.00 19.23 42 HIS O C 1
ATOM 313 O O . HIS A 1 42 ? 26.370 15.582 22.226 1.00 15.45 42 HIS O O 1
ATOM 320 N N . LEU A 1 43 ? 24.251 14.960 22.616 1.00 14.66 43 LEU O N 1
ATOM 321 C CA . LEU A 1 43 ? 23.993 14.549 21.223 1.00 13.58 43 LEU O CA 1
ATOM 322 C C . LEU A 1 43 ? 24.032 15.753 20.283 1.00 15.82 43 LEU O C 1
ATOM 323 O O . LEU A 1 43 ? 24.477 15.657 19.153 1.00 17.73 43 LEU O O 1
ATOM 328 N N . LEU A 1 44 ? 23.527 16.890 20.735 1.00 14.69 44 LEU O N 1
ATOM 329 C CA . LEU A 1 44 ? 23.522 18.071 19.891 1.00 13.96 44 LEU O CA 1
ATOM 330 C C . LEU A 1 44 ? 24.941 18.624 19.725 1.00 17.14 44 LEU O C 1
ATOM 331 O O . LEU A 1 44 ? 25.326 19.068 18.634 1.00 18.77 44 LEU O O 1
ATOM 336 N N . LYS A 1 45 ? 25.717 18.566 20.777 1.00 13.85 45 LYS O N 1
ATOM 337 C CA . LYS A 1 45 ? 27.097 19.081 20.739 1.00 12.09 45 LYS O CA 1
ATOM 338 C C . LYS A 1 45 ? 28.036 18.263 19.846 1.00 15.84 45 LYS O C 1
ATOM 339 O O . LYS A 1 45 ? 28.827 18.817 19.125 1.00 17.19 45 LYS O O 1
ATOM 345 N N . TYR A 1 46 ? 27.983 16.941 19.959 1.00 14.00 46 TYR O N 1
ATOM 346 C CA . TYR A 1 46 ? 28.891 16.061 19.206 1.00 15.02 46 TYR O CA 1
ATOM 347 C C . TYR A 1 46 ? 28.132 15.138 18.295 1.00 16.54 46 TYR O C 1
ATOM 348 O O . TYR A 1 46 ? 27.432 14.260 18.761 1.00 17.16 46 TYR O O 1
ATOM 357 N N . ASP A 1 47 ? 28.368 15.279 16.998 1.00 12.45 47 ASP O N 1
ATOM 358 C CA . ASP A 1 47 ? 27.651 14.492 16.019 1.00 13.87 47 ASP O CA 1
ATOM 359 C C . ASP A 1 47 ? 28.655 13.664 15.206 1.00 16.75 47 ASP O C 1
ATOM 360 O O . ASP A 1 47 ? 29.632 14.202 14.669 1.00 17.13 47 ASP O O 1
ATOM 365 N N . SER A 1 48 ? 28.420 12.357 15.124 1.00 13.58 48 SER O N 1
ATOM 366 C CA . SER A 1 48 ? 29.351 11.473 14.427 1.00 11.31 48 SER O CA 1
ATOM 367 C C . SER A 1 48 ? 29.433 11.747 12.937 1.00 16.89 48 SER O C 1
ATOM 368 O O . SER A 1 48 ? 30.393 11.328 12.294 1.00 18.01 48 SER O O 1
ATOM 371 N N . VAL A 1 49 ? 28.393 12.363 12.371 1.00 10.75 49 VAL O N 1
ATOM 372 C CA . VAL A 1 49 ? 28.358 12.643 10.926 1.00 10.19 49 VAL O CA 1
ATOM 373 C C . VAL A 1 49 ? 28.735 14.086 10.625 1.00 15.53 49 VAL O C 1
ATOM 374 O O . VAL A 1 49 ? 29.479 14.373 9.687 1.00 15.14 49 VAL O O 1
ATOM 378 N N . HIS A 1 50 ? 28.135 15.002 11.384 1.00 13.94 50 HIS O N 1
ATOM 379 C CA . HIS A 1 50 ? 28.286 16.432 11.130 1.00 14.43 50 HIS O CA 1
ATOM 380 C C . HIS A 1 50 ? 29.267 17.197 11.984 1.00 17.85 50 HIS O C 1
ATOM 381 O O . HIS A 1 50 ? 29.481 18.395 11.783 1.00 17.88 50 HIS O O 1
ATOM 388 N N . GLY A 1 51 ? 29.922 16.491 12.887 1.00 15.46 51 GLY O N 1
ATOM 389 C CA . GLY A 1 51 ? 30.950 17.089 13.711 1.00 15.37 51 GLY O CA 1
ATOM 390 C C . GLY A 1 51 ? 30.411 17.882 14.888 1.00 20.31 51 GLY O C 1
ATOM 391 O O . GLY A 1 51 ? 29.251 17.785 15.271 1.00 18.99 51 GLY O O 1
ATOM 392 N N . ARG A 1 52 ? 31.291 18.688 15.458 1.00 16.80 52 ARG O N 1
ATOM 393 C CA A ARG A 1 52 ? 30.972 19.498 16.624 0.58 16.06 52 ARG O CA 1
ATOM 394 C CA B ARG A 1 52 ? 30.940 19.489 16.627 0.42 16.64 52 ARG O CA 1
ATOM 395 C C . ARG A 1 52 ? 30.000 20.638 16.270 1.00 21.49 52 ARG O C 1
ATOM 396 O O . ARG A 1 52 ? 30.127 21.274 15.218 1.00 20.96 52 ARG O O 1
ATOM 411 N N . LEU A 1 53 ? 29.002 20.859 17.112 1.00 18.67 53 LEU O N 1
ATOM 412 C CA . LEU A 1 53 ? 28.042 21.930 16.870 1.00 18.94 53 LEU O CA 1
ATOM 413 C C . LEU A 1 53 ? 28.785 23.279 16.923 1.00 20.53 53 LEU O C 1
ATOM 414 O O . LEU A 1 53 ? 29.538 23.525 17.819 1.00 19.52 53 LEU O O 1
ATOM 419 N N . ASP A 1 54 ? 28.605 24.099 15.905 1.00 21.14 54 ASP O N 1
ATOM 420 C CA . ASP A 1 54 ? 29.224 25.420 15.820 1.00 22.99 54 ASP O CA 1
ATOM 421 C C . ASP A 1 54 ? 28.390 26.411 16.679 1.00 28.68 54 ASP O C 1
ATOM 422 O O . ASP A 1 54 ? 27.746 27.290 16.150 1.00 32.30 54 ASP O O 1
ATOM 427 N N . ALA A 1 55 ? 28.344 26.206 17.987 1.00 25.15 55 ALA O N 1
ATOM 428 C CA . ALA A 1 55 ? 27.530 27.017 18.901 1.00 23.81 55 ALA O CA 1
ATOM 429 C C . ALA A 1 55 ? 27.837 26.582 20.287 1.00 27.28 55 ALA O C 1
ATOM 430 O O . ALA A 1 55 ? 28.337 25.472 20.528 1.00 27.15 55 ALA O O 1
ATOM 432 N N . GLU A 1 56 ? 27.471 27.421 21.229 1.00 24.34 56 GLU O N 1
ATOM 433 C CA . GLU A 1 56 ? 27.703 27.091 22.633 1.00 24.22 56 GLU O CA 1
ATOM 434 C C . GLU A 1 56 ? 26.462 26.373 23.173 1.00 28.97 56 GLU O C 1
ATOM 435 O O . GLU A 1 56 ? 25.349 26.880 23.033 1.00 29.06 56 GLU O O 1
ATOM 441 N N . VAL A 1 57 ? 26.667 25.191 23.768 1.00 25.30 57 VAL O N 1
ATOM 442 C CA . VAL A 1 57 ? 25.561 24.393 24.312 1.00 23.80 57 VAL O CA 1
ATOM 443 C C . VAL A 1 57 ? 25.797 24.047 25.756 1.00 27.22 57 VAL O C 1
ATOM 444 O O . VAL A 1 57 ? 26.865 23.562 26.113 1.00 25.58 57 VAL O O 1
ATOM 448 N N . SER A 1 58 ? 24.775 24.232 26.582 1.00 25.77 58 SER O N 1
ATOM 449 C CA . SER A 1 58 ? 24.879 23.839 27.986 1.00 24.24 58 SER O CA 1
ATOM 450 C C . SER A 1 58 ? 23.494 23.427 28.454 1.00 25.29 58 SER O C 1
ATOM 451 O O . SER A 1 58 ? 22.524 23.510 27.699 1.00 23.51 58 SER O O 1
ATOM 454 N N . VAL A 1 59 ? 23.406 22.968 29.693 1.00 21.76 59 VAL O N 1
ATOM 455 C CA . VAL A 1 59 ? 22.140 22.571 30.269 1.00 21.65 59 VAL O CA 1
ATOM 456 C C . VAL A 1 59 ? 21.835 23.448 31.492 1.00 26.24 59 VAL O C 1
ATOM 457 O O . VAL A 1 59 ? 22.725 23.733 32.310 1.00 24.73 59 VAL O O 1
ATOM 461 N N . ASN A 1 60 ? 20.592 23.886 31.590 1.00 23.17 60 ASN O N 1
ATOM 462 C CA . ASN A 1 60 ? 20.163 24.641 32.762 1.00 24.61 60 ASN O CA 1
ATOM 463 C C . ASN A 1 60 ? 18.856 24.017 33.227 1.00 30.06 60 ASN O C 1
ATOM 464 O O . ASN A 1 60 ? 17.812 24.198 32.612 1.00 27.16 60 ASN O O 1
ATOM 469 N N . GLY A 1 61 ? 18.934 23.230 34.290 1.00 32.63 61 GLY O N 1
ATOM 470 C CA . GLY A 1 61 ? 17.760 22.562 34.815 1.00 34.64 61 GLY O CA 1
ATOM 471 C C . GLY A 1 61 ? 17.333 21.512 33.822 1.00 39.83 61 GLY O C 1
ATOM 472 O O . GLY A 1 61 ? 18.137 20.651 33.444 1.00 40.57 61 GLY O O 1
ATOM 473 N N . ASN A 1 62 ? 16.082 21.590 33.367 1.00 35.12 62 ASN O N 1
ATOM 474 C CA . ASN A 1 62 ? 15.576 20.626 32.408 1.00 35.67 62 ASN O CA 1
ATOM 475 C C . ASN A 1 62 ? 15.590 21.205 31.014 1.00 37.72 62 ASN O C 1
ATOM 476 O O . ASN A 1 62 ? 14.793 20.820 30.184 1.00 40.54 62 ASN O O 1
ATOM 481 N N . ASN A 1 63 ? 16.448 22.182 30.763 1.00 29.83 63 ASN O N 1
ATOM 482 C CA . ASN A 1 63 ? 16.455 22.815 29.462 1.00 27.14 63 ASN O CA 1
ATOM 483 C C . ASN A 1 63 ? 17.817 22.907 28.826 1.00 25.99 63 ASN O C 1
ATOM 484 O O . ASN A 1 63 ? 18.816 22.846 29.499 1.00 25.82 63 ASN O O 1
ATOM 489 N N . LEU A 1 64 ? 17.831 23.087 27.517 1.00 23.03 64 LEU O N 1
ATOM 490 C CA . LEU A 1 64 ? 19.094 23.305 26.799 1.00 23.07 64 LEU O CA 1
ATOM 491 C C . LEU A 1 64 ? 19.312 24.814 26.772 1.00 27.22 64 LEU O C 1
ATOM 492 O O . LEU A 1 64 ? 18.357 25.568 26.755 1.00 26.96 64 LEU O O 1
ATOM 497 N N . VAL A 1 65 ? 20.573 25.229 26.714 1.00 24.26 65 VAL O N 1
ATOM 498 C CA . VAL A 1 65 ? 20.929 26.628 26.526 1.00 22.91 65 VAL O CA 1
ATOM 499 C C . VAL A 1 65 ? 21.836 26.635 25.305 1.00 24.04 65 VAL O C 1
ATOM 500 O O . VAL A 1 65 ? 22.871 25.989 25.315 1.00 25.85 65 VAL O O 1
ATOM 504 N N . VAL A 1 66 ? 21.398 27.266 24.223 1.00 19.93 66 VAL O N 1
ATOM 505 C CA . VAL A 1 66 ? 22.189 27.329 22.996 1.00 19.21 66 VAL O CA 1
ATOM 506 C C . VAL A 1 66 ? 22.426 28.798 22.641 1.00 24.63 66 VAL O C 1
ATOM 507 O O . VAL A 1 66 ? 21.483 29.505 22.325 1.00 27.21 66 VAL O O 1
ATOM 511 N N . ASN A 1 67 ? 23.687 29.220 22.646 1.00 22.75 67 ASN O N 1
ATOM 512 C CA . ASN A 1 67 ? 24.043 30.611 22.367 1.00 22.38 67 ASN O CA 1
ATOM 513 C C . ASN A 1 67 ? 23.219 31.515 23.276 1.00 28.94 67 ASN O C 1
ATOM 514 O O . ASN A 1 67 ? 22.616 32.489 22.830 1.00 29.97 67 ASN O O 1
ATOM 519 N N . GLY A 1 68 ? 23.164 31.142 24.550 1.00 27.35 68 GLY O N 1
ATOM 520 C CA . GLY A 1 68 ? 22.430 31.881 25.555 1.00 28.12 68 GLY O CA 1
ATOM 521 C C . GLY A 1 68 ? 20.918 31.813 25.512 1.00 33.49 68 GLY O C 1
ATOM 522 O O . GLY A 1 68 ? 20.266 32.427 26.355 1.00 36.09 68 GLY O O 1
ATOM 523 N N . LYS A 1 69 ? 20.341 31.138 24.521 1.00 28.26 69 LYS O N 1
ATOM 524 C CA . LYS A 1 69 ? 18.884 31.047 24.423 1.00 27.88 69 LYS O CA 1
ATOM 525 C C . LYS A 1 69 ? 18.438 29.732 25.038 1.00 32.60 69 LYS O C 1
ATOM 526 O O . LYS A 1 69 ? 18.937 28.665 24.675 1.00 29.92 69 LYS O O 1
ATOM 532 N N . GLU A 1 70 ? 17.482 29.808 25.951 1.00 29.51 70 GLU O N 1
ATOM 533 C CA . GLU A 1 70 ? 16.981 28.594 26.587 1.00 28.84 70 GLU O CA 1
ATOM 534 C C . GLU A 1 70 ? 16.000 27.858 25.670 1.00 27.99 70 GLU O C 1
ATOM 535 O O . GLU A 1 70 ? 15.086 28.453 25.118 1.00 25.19 70 GLU O O 1
ATOM 541 N N . ILE A 1 71 ? 16.211 26.550 25.515 1.00 25.41 71 ILE O N 1
ATOM 542 C CA . ILE A 1 71 ? 15.321 25.714 24.711 1.00 23.13 71 ILE O CA 1
ATOM 543 C C . ILE A 1 71 ? 14.687 24.721 25.679 1.00 23.44 71 ILE O C 1
ATOM 544 O O . ILE A 1 71 ? 15.377 23.947 26.302 1.00 19.68 71 ILE O O 1
ATOM 549 N N . ILE A 1 72 ? 13.366 24.741 25.775 1.00 21.32 72 ILE O N 1
ATOM 550 C CA . ILE A 1 72 ? 12.675 23.869 26.714 1.00 20.49 72 ILE O CA 1
ATOM 551 C C . ILE A 1 72 ? 12.808 22.418 26.274 1.00 21.12 72 ILE O C 1
ATOM 552 O O . ILE A 1 72 ? 12.596 22.115 25.115 1.00 20.15 72 ILE O O 1
ATOM 557 N N . VAL A 1 73 ? 13.070 21.536 27.231 1.00 18.87 73 VAL O N 1
ATOM 558 C CA . VAL A 1 73 ? 13.174 20.093 26.935 1.00 18.84 73 VAL O CA 1
ATOM 559 C C . VAL A 1 73 ? 12.006 19.362 27.553 1.00 24.18 73 VAL O C 1
ATOM 560 O O . VAL A 1 73 ? 11.839 19.381 28.771 1.00 23.46 73 VAL O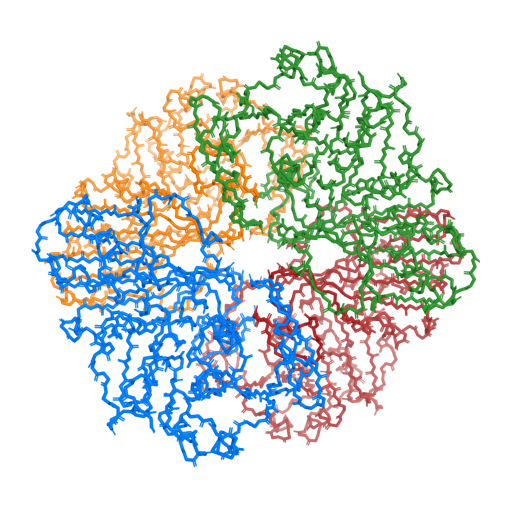 O 1
ATOM 564 N N . LYS A 1 74 ? 11.244 18.687 26.710 1.00 18.73 74 LYS O N 1
ATOM 565 C CA . LYS A 1 74 ? 10.136 17.851 27.159 1.00 19.08 74 LYS O CA 1
ATOM 566 C C . LYS A 1 74 ? 10.539 16.375 26.966 1.00 25.08 74 LYS O C 1
ATOM 567 O O . LYS A 1 74 ? 11.436 16.050 26.175 1.00 19.32 74 LYS O O 1
ATOM 573 N N . ALA A 1 75 ? 9.854 15.489 27.683 1.00 21.38 75 ALA O N 1
ATOM 574 C CA . ALA A 1 75 ? 10.086 14.046 27.513 1.00 19.78 75 ALA O CA 1
ATOM 575 C C . ALA A 1 75 ? 8.734 13.356 27.632 1.00 25.07 75 ALA O C 1
ATOM 576 O O . ALA A 1 75 ? 8.500 12.582 28.558 1.00 26.60 75 ALA O O 1
ATOM 578 N N . GLU A 1 76 ? 7.844 13.676 26.696 1.00 21.45 76 GLU O N 1
ATOM 579 C CA . GLU A 1 76 ? 6.495 13.135 26.642 1.00 21.49 76 GLU O CA 1
ATOM 580 C C . GLU A 1 76 ? 6.341 12.214 25.454 1.00 23.45 76 GLU O C 1
ATOM 581 O O . GLU A 1 76 ? 6.292 12.670 24.317 1.00 24.15 76 GLU O O 1
ATOM 587 N N . ARG A 1 77 ? 6.159 10.926 25.740 1.00 21.36 77 ARG O N 1
ATOM 588 C CA . ARG A 1 77 ? 5.978 9.917 24.705 1.00 22.54 77 ARG O CA 1
ATOM 589 C C . ARG A 1 77 ? 4.692 10.117 23.916 1.00 24.83 77 ARG O C 1
ATOM 590 O O . ARG A 1 77 ? 4.618 9.787 22.736 1.00 22.34 77 ARG O O 1
ATOM 598 N N . ASP A 1 78 ? 3.680 10.663 24.583 1.00 22.98 78 ASP O N 1
ATOM 599 C CA . ASP A 1 78 ? 2.353 10.888 23.966 1.00 23.38 78 ASP O CA 1
ATOM 600 C C . ASP A 1 78 ? 2.228 12.358 23.648 1.00 22.92 78 ASP O C 1
ATOM 601 O O . ASP A 1 78 ? 2.228 13.182 24.540 1.00 23.66 78 ASP O O 1
ATOM 606 N N . PRO A 1 79 ? 2.119 12.699 22.362 1.00 22.30 79 PRO O N 1
ATOM 607 C CA . PRO A 1 79 ? 2.101 14.109 21.949 1.00 23.02 79 PRO O CA 1
ATOM 608 C C . PRO A 1 79 ? 0.938 14.921 22.526 1.00 29.82 79 PRO O C 1
ATOM 609 O O . PRO A 1 79 ? 0.980 16.153 22.527 1.00 28.76 79 PRO O O 1
ATOM 613 N N . GLU A 1 80 ? -0.086 14.230 23.034 1.00 30.09 80 GLU O N 1
ATOM 614 C CA . GLU A 1 80 ? -1.259 14.901 23.619 1.00 30.17 80 GLU O CA 1
ATOM 615 C C . GLU A 1 80 ? -0.861 15.689 24.828 1.00 32.58 80 GLU O C 1
ATOM 616 O O . GLU A 1 80 ? -1.491 16.697 25.178 1.00 34.35 80 GLU O O 1
ATOM 622 N N . ASN A 1 81 ? 0.191 15.213 25.484 1.00 28.19 81 ASN O N 1
ATOM 623 C CA . ASN A 1 81 ? 0.689 15.851 26.684 1.00 26.43 81 ASN O CA 1
ATOM 624 C C . ASN A 1 81 ? 1.701 16.964 26.450 1.00 26.30 81 ASN O C 1
ATOM 625 O O . ASN A 1 81 ? 2.338 17.409 27.388 1.00 27.81 81 ASN O O 1
ATOM 630 N N . LEU A 1 82 ? 1.866 17.395 25.213 1.00 23.79 82 LEU O N 1
ATOM 631 C CA . LEU A 1 82 ? 2.910 18.383 24.906 1.00 23.51 82 LEU O CA 1
ATOM 632 C C . LEU A 1 82 ? 2.693 19.842 25.274 1.00 28.22 82 LEU O C 1
ATOM 633 O O . LEU A 1 82 ? 3.654 20.591 25.409 1.00 27.15 82 LEU O O 1
ATOM 638 N N . ALA A 1 83 ? 1.431 20.234 25.419 1.00 25.74 83 ALA O N 1
ATOM 639 C CA . ALA A 1 83 ? 1.091 21.589 25.827 1.00 23.70 83 ALA O CA 1
ATOM 640 C C . ALA A 1 83 ? 1.866 22.661 25.055 1.00 25.75 83 ALA O C 1
ATOM 641 O O . ALA A 1 83 ? 2.411 23.590 25.669 1.00 28.88 83 ALA O O 1
ATOM 643 N N . TRP A 1 84 ? 1.918 22.530 23.730 1.00 21.78 84 TRP O N 1
ATOM 644 C CA . TRP A 1 84 ? 2.636 23.483 22.879 1.00 21.23 84 TRP O CA 1
ATOM 645 C C . TRP A 1 84 ? 2.062 24.898 23.006 1.00 28.91 84 TRP O C 1
ATOM 646 O O . TRP A 1 84 ? 2.796 25.878 22.930 1.00 27.97 84 TRP O O 1
ATOM 657 N N . GLY A 1 85 ? 0.727 24.990 23.060 1.00 27.45 85 GLY O N 1
ATOM 658 C CA . GLY A 1 85 ? 0.057 26.282 23.143 1.00 26.19 85 GLY O CA 1
ATOM 659 C C . GLY A 1 85 ? 0.492 27.087 24.358 1.00 29.27 85 GLY O C 1
ATOM 660 O O . GLY A 1 85 ? 0.594 28.308 24.286 1.00 30.86 85 GLY O O 1
ATOM 661 N N . GLU A 1 86 ? 0.743 26.405 25.470 1.00 26.11 86 GLU O N 1
ATOM 662 C CA . GLU A 1 86 ? 1.158 27.047 26.711 1.00 26.46 86 GLU O CA 1
ATOM 663 C C . GLU A 1 86 ? 2.474 27.780 26.587 1.00 31.85 86 GLU O C 1
ATOM 664 O O . GLU A 1 86 ? 2.748 28.711 27.340 1.00 31.46 86 GLU O O 1
ATOM 670 N N . ILE A 1 87 ? 3.308 27.350 25.645 1.00 27.86 87 ILE O N 1
ATOM 671 C CA . ILE A 1 87 ? 4.604 28.005 25.453 1.00 27.29 87 ILE O CA 1
ATOM 672 C C . ILE A 1 87 ? 4.685 28.782 24.150 1.00 30.22 87 ILE O C 1
ATOM 673 O O . ILE A 1 87 ? 5.772 29.215 23.722 1.00 31.46 87 ILE O O 1
ATOM 678 N N . GLY A 1 88 ? 3.533 28.971 23.513 1.00 25.60 88 GLY O N 1
ATOM 679 C CA . GLY A 1 88 ? 3.451 29.776 22.313 1.00 26.27 88 GLY O CA 1
ATOM 680 C C . GLY A 1 88 ? 4.004 29.151 21.046 1.00 27.80 88 GLY O C 1
ATOM 681 O O . GLY A 1 88 ? 4.238 29.837 20.065 1.00 25.69 88 GLY O O 1
ATOM 682 N N . VAL A 1 89 ? 4.188 27.834 21.068 1.00 24.30 89 VAL O N 1
ATOM 683 C CA . VAL A 1 89 ? 4.701 27.151 19.877 1.00 21.62 89 VAL O CA 1
ATOM 684 C C . VAL A 1 89 ? 3.639 27.133 18.805 1.00 25.90 89 VAL O C 1
ATOM 685 O O . VAL A 1 89 ? 2.548 26.611 19.020 1.00 27.89 89 VAL O O 1
ATOM 689 N N . ASP A 1 90 ? 3.947 27.686 17.636 1.00 23.88 90 ASP O N 1
ATOM 690 C CA . ASP A 1 90 ? 2.995 27.711 16.527 1.00 23.40 90 ASP O CA 1
ATOM 691 C C . ASP A 1 90 ? 3.178 26.589 15.538 1.00 25.73 90 ASP O C 1
ATOM 692 O O . ASP A 1 90 ? 2.211 26.102 14.977 1.00 25.37 90 ASP O O 1
ATOM 697 N N . ILE A 1 91 ? 4.437 26.234 15.256 1.00 22.76 91 ILE O N 1
ATOM 698 C CA . ILE A 1 91 ? 4.714 25.201 14.259 1.00 21.52 91 ILE O CA 1
ATOM 699 C C . ILE A 1 91 ? 5.477 24.064 14.908 1.00 22.30 91 ILE O C 1
ATOM 700 O O . ILE A 1 91 ? 6.506 24.287 15.536 1.00 20.25 91 ILE O O 1
ATOM 705 N N . VAL A 1 92 ? 4.992 22.844 14.737 1.00 19.56 92 VAL O N 1
ATOM 706 C CA . VAL A 1 92 ? 5.706 21.713 15.316 1.00 19.87 92 VAL O CA 1
ATOM 707 C C . VAL A 1 92 ? 6.272 20.887 14.177 1.00 20.00 92 VAL O C 1
ATOM 708 O O . VAL A 1 92 ? 5.564 20.565 13.249 1.00 17.66 92 VAL O O 1
ATOM 712 N N . VAL A 1 93 ? 7.550 20.525 14.288 1.00 14.81 93 VAL O N 1
ATOM 713 C CA . VAL A 1 93 ? 8.171 19.628 13.312 1.00 14.14 93 VAL O CA 1
ATOM 714 C C . VAL A 1 93 ? 8.047 18.251 13.964 1.00 16.82 93 VAL O C 1
ATOM 715 O O . VAL A 1 93 ? 8.544 18.036 15.063 1.00 17.80 93 VAL O O 1
ATOM 719 N N . GLU A 1 94 ? 7.324 17.366 13.301 1.00 17.15 94 GLU O N 1
ATOM 720 C CA . GLU A 1 94 ? 7.071 16.019 13.805 1.00 17.55 94 GLU O CA 1
ATOM 721 C C . GLU A 1 94 ? 8.063 15.069 13.170 1.00 17.04 94 GLU O C 1
ATOM 722 O O . GLU A 1 94 ? 7.923 14.684 12.015 1.00 17.74 94 GLU O O 1
ATOM 728 N N . SER A 1 95 ? 9.151 14.849 13.895 1.00 17.15 95 SER O N 1
ATOM 729 C CA . SER A 1 95 ? 10.277 14.066 13.400 1.00 15.55 95 SER O CA 1
ATOM 730 C C . SER A 1 95 ? 10.647 12.865 14.285 1.00 20.12 95 SER O C 1
ATOM 731 O O . SER A 1 95 ? 11.818 12.491 14.370 1.00 17.79 95 SER O O 1
ATOM 734 N N . THR A 1 96 ? 9.655 12.252 14.936 1.00 17.62 96 THR O N 1
ATOM 735 C CA . THR A 1 96 ? 9.945 11.061 15.752 1.00 16.70 96 THR O CA 1
ATOM 736 C C . THR A 1 96 ? 10.015 9.816 14.883 1.00 19.69 96 THR O C 1
ATOM 737 O O . THR A 1 96 ? 10.620 8.809 15.298 1.00 19.77 96 THR O O 1
ATOM 741 N N . GLY A 1 97 ? 9.359 9.854 13.731 1.00 18.78 97 GLY O N 1
ATOM 742 C CA . GLY A 1 97 ? 9.211 8.705 12.842 1.00 20.15 97 GLY O CA 1
ATOM 743 C C . GLY A 1 97 ? 8.005 7.846 13.241 1.00 24.37 97 GLY O C 1
ATOM 744 O O . GLY A 1 97 ? 7.649 6.904 12.534 1.00 25.32 97 GLY O O 1
ATOM 745 N N . ARG A 1 98 ? 7.364 8.171 14.362 1.00 19.06 98 ARG O N 1
ATOM 746 C CA . ARG A 1 98 ? 6.245 7.362 14.877 1.00 18.34 98 ARG O CA 1
ATOM 747 C C . ARG A 1 98 ? 4.869 7.924 14.580 1.00 23.41 98 ARG O C 1
ATOM 748 O O . ARG A 1 98 ? 3.857 7.237 14.795 1.00 21.93 98 ARG O O 1
ATOM 756 N N . PHE A 1 99 ? 4.818 9.199 14.202 1.00 19.14 99 PHE O N 1
ATOM 757 C CA . PHE A 1 99 ? 3.539 9.922 14.102 1.00 16.83 99 PHE O CA 1
ATOM 758 C C . PHE A 1 99 ? 3.305 10.517 12.730 1.00 23.02 99 PHE O C 1
ATOM 759 O O . PHE A 1 99 ? 2.911 11.676 12.586 1.00 24.03 99 PHE O O 1
ATOM 767 N N . THR A 1 100 ? 3.482 9.689 11.711 1.00 18.86 100 THR O N 1
ATOM 768 C CA . THR A 1 100 ? 3.277 10.102 10.339 1.00 18.59 100 THR O CA 1
ATOM 769 C C . THR A 1 100 ? 1.796 10.002 9.943 1.00 20.36 100 THR O C 1
ATOM 770 O O . THR A 1 100 ? 1.422 10.517 8.930 1.00 19.11 100 THR O O 1
ATOM 774 N N . LYS A 1 101 ? 0.981 9.331 10.749 1.00 20.18 101 LYS O N 1
ATOM 775 C CA . LYS A 1 101 ? -0.465 9.263 10.462 1.00 19.67 101 LYS O CA 1
ATOM 776 C C . LYS A 1 101 ? -1.124 10.507 11.070 1.00 23.10 101 LYS O C 1
ATOM 777 O O . LYS A 1 101 ? -0.771 10.923 12.183 1.00 22.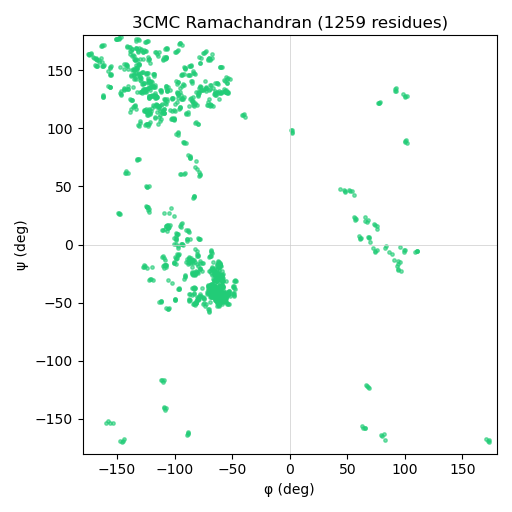11 101 LYS O O 1
ATOM 783 N N . ARG A 1 102 ? -2.090 11.086 10.359 1.00 22.87 102 ARG O N 1
ATOM 784 C CA . ARG A 1 102 ? -2.740 12.312 10.832 1.00 25.15 102 ARG O CA 1
ATOM 785 C C . ARG A 1 102 ? -3.264 12.154 12.259 1.00 30.36 102 ARG O C 1
ATOM 786 O O . ARG A 1 102 ? -3.115 13.059 13.089 1.00 29.19 102 ARG O O 1
ATOM 794 N N . GLU A 1 103 ? -3.878 11.003 12.557 1.00 28.86 103 GLU O N 1
ATOM 795 C CA A GLU A 1 103 ? -4.437 10.764 13.886 0.60 28.69 103 GLU O CA 1
ATOM 796 C CA B GLU A 1 103 ? -4.436 10.759 13.882 0.40 28.52 103 GLU O CA 1
ATOM 797 C C . GLU A 1 103 ? -3.426 11.060 14.967 1.00 32.42 103 GLU O C 1
ATOM 798 O O . GLU A 1 103 ? -3.771 11.514 16.048 1.00 33.66 103 GLU O O 1
ATOM 809 N N . ASP A 1 104 ? -2.171 10.761 14.684 1.00 26.33 104 ASP O N 1
ATOM 810 C CA . ASP A 1 104 ? -1.122 10.990 15.658 1.00 23.66 104 ASP O CA 1
ATOM 811 C C . ASP A 1 104 ? -0.571 12.408 15.536 1.00 22.80 104 ASP O C 1
ATOM 812 O O . ASP A 1 104 ? -0.452 13.099 16.531 1.00 22.69 104 ASP O O 1
ATOM 817 N N . ALA A 1 105 ? -0.251 12.833 14.327 1.00 21.44 105 ALA O N 1
ATOM 818 C CA . ALA A 1 105 ? 0.365 14.158 14.113 1.00 20.06 105 ALA O CA 1
ATOM 819 C C . ALA A 1 105 ? -0.553 15.260 14.591 1.00 24.37 105 ALA O C 1
ATOM 820 O O . ALA A 1 105 ? -0.115 16.251 15.183 1.00 22.90 105 ALA O O 1
ATOM 822 N N . ALA A 1 106 ? -1.840 15.085 14.336 1.00 24.07 106 ALA O N 1
ATOM 823 C CA . ALA A 1 106 ? -2.820 16.094 14.688 1.00 23.45 106 ALA O CA 1
ATOM 824 C C . ALA A 1 106 ? -2.902 16.339 16.184 1.00 26.26 106 ALA O C 1
ATOM 825 O O . ALA A 1 106 ? -3.423 17.374 16.595 1.00 26.32 106 ALA O O 1
ATOM 827 N N . LYS A 1 107 ? -2.374 15.418 16.996 1.00 20.48 107 LYS O N 1
ATOM 828 C CA . LYS A 1 107 ? -2.384 15.616 18.430 1.00 21.01 107 LYS O CA 1
ATOM 829 C C . LYS A 1 107 ? -1.633 16.862 18.824 1.00 25.46 107 LYS O C 1
ATOM 830 O O . LYS A 1 107 ? -1.917 17.462 19.865 1.00 24.68 107 LYS O O 1
ATOM 836 N N . HIS A 1 108 ? -0.650 17.252 18.001 1.00 21.49 108 HIS O N 1
ATOM 837 C CA . HIS A 1 108 ? 0.114 18.450 18.298 1.00 19.48 108 HIS O CA 1
ATOM 838 C C . HIS A 1 108 ? -0.792 19.676 18.212 1.00 22.99 108 HIS O C 1
ATOM 839 O O . HIS A 1 108 ? -0.631 20.627 18.970 1.00 24.23 108 HIS O O 1
ATOM 846 N N . LEU A 1 109 ? -1.722 19.636 17.269 1.00 22.21 109 LEU O N 1
ATOM 847 C CA . LEU A 1 109 ? -2.694 20.735 17.095 1.00 22.49 109 LEU O CA 1
ATOM 848 C C . LEU A 1 109 ? -3.625 20.768 18.279 1.00 26.90 109 LEU O C 1
ATOM 849 O O . LEU A 1 109 ? -3.858 21.831 18.842 1.00 26.18 109 LEU O O 1
ATOM 854 N N . GLU A 1 110 ? -4.108 19.601 18.695 1.00 25.40 110 GLU O N 1
ATOM 855 C CA . GLU A 1 110 ? -4.969 19.539 19.869 1.00 24.91 110 GLU O CA 1
ATOM 856 C C . GLU A 1 110 ? -4.203 20.115 21.063 1.00 30.54 110 GLU O C 1
ATOM 857 O O . GLU A 1 110 ? -4.797 20.767 21.929 1.00 29.75 110 GLU O O 1
ATOM 863 N N . ALA A 1 111 ? -2.880 19.877 21.102 1.00 26.84 111 ALA O N 1
ATOM 864 C CA . ALA A 1 111 ? -2.028 20.351 22.184 1.00 25.26 111 ALA O CA 1
ATOM 865 C C . ALA A 1 111 ? -1.675 21.830 22.063 1.00 27.80 111 ALA O C 1
ATOM 866 O O . ALA A 1 111 ? -0.894 22.328 22.862 1.00 28.03 111 ALA O O 1
ATOM 868 N N . GLY A 1 112 ? -2.239 22.523 21.079 1.00 26.81 112 GLY O N 1
ATOM 869 C CA . GLY A 1 112 ? -2.026 23.963 20.986 1.00 26.63 112 GLY O CA 1
ATOM 870 C C . GLY A 1 112 ? -1.192 24.548 19.865 1.00 29.31 112 GLY O C 1
ATOM 871 O O . GLY A 1 112 ? -1.091 25.777 19.747 1.00 26.60 112 GLY O O 1
ATOM 872 N N . ALA A 1 113 ? -0.581 23.696 19.046 1.00 25.34 113 ALA O N 1
ATOM 873 C CA . ALA A 1 113 ? 0.194 24.205 17.929 1.00 24.36 113 ALA O CA 1
ATOM 874 C C . ALA A 1 113 ? -0.789 24.614 16.836 1.00 26.59 113 ALA O C 1
ATOM 875 O O . ALA A 1 113 ? -1.941 24.154 16.820 1.00 26.94 113 ALA O O 1
ATOM 877 N N . LYS A 1 114 ? -0.345 25.526 15.957 1.00 22.62 114 LYS O N 1
ATOM 878 C CA . LYS A 1 114 ? -1.153 25.968 14.812 1.00 22.68 114 LYS O CA 1
ATOM 879 C C . LYS A 1 114 ? -0.902 25.144 13.565 1.00 23.98 114 LYS O C 1
ATOM 880 O O . LYS A 1 114 ? -1.796 24.992 12.717 1.00 21.68 114 LYS O O 1
ATOM 886 N N . LYS A 1 115 ? 0.309 24.586 13.447 1.00 21.27 115 LYS O N 1
ATOM 887 C CA . LYS A 1 115 ? 0.662 23.805 12.262 1.00 19.95 115 LYS O CA 1
ATOM 888 C C . LYS A 1 115 ? 1.628 22.690 12.657 1.00 19.63 115 LYS O C 1
ATOM 889 O O . LYS A 1 115 ? 2.397 22.848 13.612 1.00 20.36 115 LYS O O 1
ATOM 895 N N . VAL A 1 116 ? 1.600 21.606 11.899 1.00 17.36 116 VAL O N 1
ATOM 896 C CA . VAL A 1 116 ? 2.521 20.476 12.090 1.00 17.54 116 VAL O CA 1
ATOM 897 C C . VAL A 1 116 ? 3.151 20.143 10.758 1.00 20.55 116 VAL O C 1
ATOM 898 O O . VAL A 1 116 ? 2.459 20.002 9.761 1.00 19.33 116 VAL O O 1
ATOM 902 N N . ILE A 1 117 ? 4.487 20.000 10.747 1.00 18.26 117 ILE O N 1
ATOM 903 C CA . ILE A 1 117 ? 5.177 19.559 9.544 1.00 17.26 117 ILE O CA 1
ATOM 904 C C . ILE A 1 117 ? 5.666 18.139 9.859 1.00 20.67 117 ILE O C 1
ATOM 905 O O . ILE A 1 117 ? 6.472 17.963 10.762 1.00 19.92 117 ILE O O 1
ATOM 910 N N . ILE A 1 118 ? 5.146 17.157 9.139 1.00 19.00 118 ILE O N 1
ATOM 911 C CA . ILE A 1 118 ? 5.586 15.765 9.354 1.00 18.71 118 ILE O CA 1
ATOM 912 C C . ILE A 1 118 ? 6.838 15.606 8.479 1.00 18.97 118 ILE O C 1
ATOM 913 O O . ILE A 1 118 ? 6.803 15.869 7.285 1.00 18.29 118 ILE O O 1
ATOM 918 N N . SER A 1 119 ? 7.940 15.164 9.077 1.00 18.41 119 SER O N 1
ATOM 919 C CA . SER A 1 119 ? 9.208 15.050 8.375 1.00 18.40 119 SER O CA 1
ATOM 920 C C . SER A 1 119 ? 9.328 13.750 7.567 1.00 20.22 119 SER O C 1
ATOM 921 O O . SER A 1 119 ? 10.386 13.123 7.529 1.00 19.37 119 SER O O 1
ATOM 924 N N . ALA A 1 120 ? 8.258 13.345 6.908 1.00 16.41 120 ALA O N 1
ATOM 925 C CA . ALA A 1 120 ? 8.268 12.086 6.216 1.00 16.32 120 ALA O CA 1
ATOM 926 C C . ALA A 1 120 ? 6.949 11.971 5.432 1.00 21.94 120 ALA O C 1
ATOM 927 O O . ALA A 1 120 ? 6.024 12.737 5.671 1.00 21.41 120 ALA O O 1
ATOM 929 N N . PRO A 1 121 ? 6.886 11.046 4.468 1.00 19.39 121 PRO O N 1
ATOM 930 C CA . PRO A 1 121 ? 5.626 10.778 3.773 1.00 19.76 121 PRO O CA 1
ATOM 931 C C . PRO A 1 121 ? 4.620 10.489 4.894 1.00 22.04 121 PRO O C 1
ATOM 932 O O . PRO A 1 121 ? 4.952 9.831 5.896 1.00 19.10 121 PRO O O 1
ATOM 936 N N . ALA A 1 122 ? 3.378 10.940 4.705 1.00 20.42 122 ALA O N 1
ATOM 937 C CA . ALA A 1 122 ? 2.372 10.843 5.737 1.00 18.83 122 ALA O CA 1
ATOM 938 C C . ALA A 1 122 ? 1.121 10.135 5.235 1.00 21.70 122 ALA O C 1
ATOM 939 O O . ALA A 1 122 ? 1.008 9.813 4.051 1.00 21.71 122 ALA O O 1
ATOM 941 N N . LYS A 1 123 A 0.211 9.907 6.172 1.00 20.39 122 LYS O N 1
ATOM 942 C CA . LYS A 1 123 A -1.103 9.317 5.854 1.00 20.73 122 LYS O CA 1
ATOM 943 C C . LYS A 1 123 A -2.176 10.273 6.309 1.00 24.51 122 LYS O C 1
ATOM 944 O O . LYS A 1 123 A -2.203 10.683 7.478 1.00 24.53 122 LYS O O 1
ATOM 950 N N . ASN A 1 124 ? -3.072 10.618 5.389 1.00 24.47 123 ASN O N 1
ATOM 951 C CA . ASN A 1 124 ? -4.212 11.488 5.690 1.00 24.03 123 ASN O CA 1
ATOM 952 C C . ASN A 1 124 ? -3.816 12.902 6.062 1.00 27.62 123 ASN O C 1
ATOM 953 O O . ASN A 1 124 ? -4.535 13.600 6.752 1.00 26.82 123 ASN O O 1
ATOM 958 N N . GLU A 1 125 ? -2.640 13.313 5.620 1.00 25.20 124 GLU O N 1
ATOM 959 C CA . GLU A 1 125 ? -2.177 14.692 5.847 1.00 22.17 124 GLU O CA 1
ATOM 960 C C . GLU A 1 125 ? -3.033 15.651 4.975 1.00 26.36 124 GLU O C 1
ATOM 961 O O . GLU A 1 125 ? -3.628 15.249 3.963 1.00 23.86 124 GLU O O 1
ATOM 967 N N . ASP A 1 126 ? -3.038 16.924 5.344 1.00 21.50 125 ASP O N 1
ATOM 968 C CA . ASP A 1 126 ? -3.811 17.920 4.590 1.00 21.49 125 ASP O CA 1
ATOM 969 C C . ASP A 1 126 ? -3.147 18.173 3.248 1.00 25.18 125 ASP O C 1
ATOM 970 O O . ASP A 1 126 ? -3.811 18.344 2.221 1.00 25.58 125 ASP O O 1
ATOM 975 N N . ILE A 1 127 ? -1.813 18.206 3.239 1.00 21.21 126 ILE O N 1
ATOM 976 C CA . ILE A 1 127 ? -1.107 18.389 1.991 1.00 19.39 126 ILE O CA 1
ATOM 977 C C . ILE A 1 127 ? 0.338 17.938 2.145 1.00 22.98 126 ILE O C 1
ATOM 978 O O . ILE A 1 127 ? 0.852 17.943 3.255 1.00 20.84 126 ILE O O 1
ATOM 983 N N . THR A 1 128 ? 0.939 17.543 1.023 1.00 22.60 127 THR O N 1
ATOM 984 C CA . THR A 1 128 ? 2.347 17.143 0.957 1.00 21.44 127 THR O CA 1
ATOM 985 C C . THR A 1 128 ? 3.024 18.143 0.047 1.00 23.64 127 THR O C 1
ATOM 986 O O . THR A 1 128 ? 2.640 18.312 -1.118 1.00 24.69 127 THR O O 1
ATOM 990 N N . ILE A 1 129 ? 4.086 18.740 0.556 1.00 19.93 128 ILE O N 1
ATOM 991 C CA . ILE A 1 129 ? 4.803 19.760 -0.158 1.00 19.47 128 ILE O CA 1
ATOM 992 C C . ILE A 1 129 ? 6.267 19.375 -0.372 1.00 24.18 128 ILE O C 1
ATOM 993 O O . ILE A 1 129 ? 6.912 18.836 0.542 1.00 22.62 128 ILE O O 1
ATOM 998 N N . VAL A 1 130 ? 6.764 19.694 -1.568 1.00 19.58 129 VAL O N 1
ATOM 999 C CA . VAL A 1 130 ? 8.197 19.645 -1.867 1.00 19.96 129 VAL O CA 1
ATOM 1000 C C . VAL A 1 130 ? 8.562 21.080 -2.309 1.00 22.38 129 VAL O C 1
ATOM 1001 O O . VAL A 1 130 ? 8.108 21.558 -3.363 1.00 24.62 129 VAL O O 1
ATOM 1005 N N . MET A 1 131 ? 9.369 21.746 -1.499 1.00 17.01 130 MET O N 1
ATOM 1006 C CA . MET A 1 131 ? 9.851 23.105 -1.806 1.00 17.10 130 MET O CA 1
ATOM 1007 C C . MET A 1 131 ? 10.531 23.152 -3.147 1.00 23.57 130 MET O C 1
ATOM 1008 O O . MET A 1 131 ? 11.397 22.325 -3.472 1.00 23.57 130 MET O O 1
ATOM 1013 N N . GLY A 1 132 ? 10.148 24.157 -3.928 1.00 18.47 131 GLY O N 1
ATOM 1014 C CA . GLY A 1 132 ? 10.659 24.323 -5.262 1.00 18.94 131 GLY O CA 1
ATOM 1015 C C . GLY A 1 132 ? 9.730 23.672 -6.252 1.00 24.38 131 GLY O C 1
ATOM 1016 O O . GLY A 1 132 ? 9.863 23.881 -7.447 1.00 25.08 131 GLY O O 1
ATOM 1017 N N . VAL A 1 133 ? 8.847 22.798 -5.771 1.00 22.18 132 VAL O N 1
ATOM 1018 C CA . VAL A 1 133 ? 7.970 22.056 -6.672 1.00 21.14 132 VAL O CA 1
ATOM 1019 C C . VAL A 1 133 ? 6.485 22.441 -6.567 1.00 24.95 132 VAL O C 1
ATOM 1020 O O . VAL A 1 133 ? 5.833 22.642 -7.599 1.00 25.50 132 VAL O O 1
ATOM 1024 N N . ASN A 1 134 ? 5.946 22.501 -5.357 1.00 21.86 133 ASN O N 1
ATOM 1025 C CA . ASN A 1 134 ? 4.512 22.806 -5.213 1.00 21.87 133 ASN O CA 1
ATOM 1026 C C . ASN A 1 134 ? 4.125 23.579 -3.951 1.00 24.83 133 ASN O C 1
ATOM 1027 O O . ASN A 1 134 ? 2.973 23.486 -3.496 1.00 24.93 133 ASN O O 1
ATOM 1032 N N . GLN A 1 135 ? 5.046 24.367 -3.377 1.00 20.56 134 GLN O N 1
ATOM 1033 C CA . GLN A 1 135 ? 4.668 25.075 -2.152 1.00 20.63 134 GLN O CA 1
ATOM 1034 C C . GLN A 1 135 ? 3.465 26.020 -2.384 1.00 25.60 134 GLN O C 1
ATOM 1035 O O . GLN A 1 135 ? 2.720 26.335 -1.450 1.00 24.79 134 GLN O O 1
ATOM 1041 N N . ASP A 1 136 ? 3.305 26.474 -3.619 1.00 26.17 135 ASP O N 1
ATOM 1042 C CA . ASP A 1 136 ? 2.198 27.397 -3.922 1.00 28.23 135 ASP O CA 1
ATOM 1043 C C . ASP A 1 136 ? 0.829 26.732 -3.770 1.00 29.95 135 ASP O C 1
ATOM 1044 O O . ASP A 1 136 ? -0.200 27.415 -3.667 1.00 29.00 135 ASP O O 1
ATOM 1049 N N . LYS A 1 137 ? 0.824 25.403 -3.703 1.00 24.14 136 LYS O N 1
ATOM 1050 C CA . LYS A 1 137 ? -0.396 24.644 -3.464 1.00 23.41 136 LYS O CA 1
ATOM 1051 C C . LYS A 1 137 ? -0.827 24.710 -1.999 1.00 26.22 136 LYS O C 1
ATOM 1052 O O . LYS A 1 137 ? -1.966 24.368 -1.664 1.00 25.44 136 LYS O O 1
ATOM 1058 N N . TYR A 1 138 ? 0.075 25.131 -1.119 1.00 21.00 137 TYR O N 1
ATOM 1059 C CA . TYR A 1 138 ? -0.285 25.244 0.285 1.00 21.94 137 TYR O CA 1
ATOM 1060 C C . TYR A 1 138 ? -1.395 26.290 0.484 1.00 28.53 137 TYR O C 1
ATOM 1061 O O . TYR A 1 138 ? -1.321 27.377 -0.080 1.00 27.67 137 TYR O O 1
ATOM 1070 N N . ASP A 1 139 ? -2.364 25.982 1.344 1.00 25.56 138 ASP O N 1
ATOM 1071 C CA . ASP A 1 139 ? -3.452 26.897 1.672 1.00 23.70 138 ASP O CA 1
ATOM 1072 C C . ASP A 1 139 ? -3.476 27.126 3.178 1.00 25.76 138 ASP O C 1
ATOM 1073 O O . ASP A 1 139 ? -3.761 26.211 3.957 1.00 26.07 138 ASP O O 1
ATOM 1078 N N . PRO A 1 140 A -3.136 28.348 3.626 1.00 24.70 138 PRO O N 1
ATOM 1079 C CA . PRO A 1 140 A -3.022 28.652 5.068 1.00 24.03 138 PRO O CA 1
ATOM 1080 C C . PRO A 1 140 A -4.291 28.412 5.887 1.00 25.89 138 PRO O C 1
ATOM 1081 O O . PRO A 1 140 A -4.248 28.140 7.094 1.00 23.21 138 PRO O O 1
ATOM 1085 N N . LYS A 1 141 ? -5.438 28.533 5.231 1.00 25.05 139 LYS O N 1
ATOM 1086 C CA . LYS A 1 141 ? -6.698 28.326 5.933 1.00 23.91 139 LYS O CA 1
ATOM 1087 C C . LYS A 1 141 ? -7.047 26.839 6.024 1.00 28.08 139 LYS O C 1
ATOM 1088 O O . LYS A 1 141 ? -7.587 26.407 7.029 1.00 31.00 139 LYS O O 1
ATOM 1094 N N . ALA A 1 142 ? -6.772 26.088 4.963 1.00 23.18 140 ALA O N 1
ATOM 1095 C CA . ALA A 1 142 ? -7.150 24.682 4.867 1.00 21.83 140 ALA O CA 1
ATOM 1096 C C . ALA A 1 142 ? -6.142 23.650 5.365 1.00 27.13 140 ALA O C 1
ATOM 1097 O O . ALA A 1 142 ? -6.511 22.535 5.740 1.00 26.68 140 ALA O O 1
ATOM 1099 N N . HIS A 1 143 ? -4.865 23.999 5.336 1.00 22.88 141 HIS O N 1
ATOM 1100 C CA . HIS A 1 143 ? -3.799 22.997 5.607 1.00 22.23 141 HIS O CA 1
ATOM 1101 C C . HIS A 1 143 ? -3.033 23.228 6.867 1.00 23.84 141 HIS O C 1
ATOM 1102 O O . HIS A 1 143 ? -2.341 24.248 7.000 1.00 23.52 141 HIS O O 1
ATOM 1109 N N . HIS A 1 144 ? -3.173 22.296 7.814 1.00 19.63 142 HIS O N 1
ATOM 1110 C CA . HIS A 1 144 ? -2.561 22.430 9.124 1.00 19.68 142 HIS O CA 1
ATOM 1111 C C . HIS A 1 144 ? -1.651 21.251 9.497 1.00 22.31 142 HIS O C 1
ATOM 1112 O O . HIS A 1 144 ? -0.811 21.374 10.371 1.00 24.02 142 HIS O O 1
ATOM 1119 N N . VAL A 1 145 ? -1.841 20.122 8.829 1.00 18.95 143 VAL O N 1
ATOM 1120 C CA . VAL A 1 145 ? -0.958 18.947 9.011 1.00 19.46 143 VAL O CA 1
ATOM 1121 C C . VAL A 1 145 ? -0.354 18.786 7.626 1.00 22.31 143 VAL O C 1
ATOM 1122 O O . VAL A 1 145 ? -1.050 18.496 6.668 1.00 20.05 143 VAL O O 1
ATOM 1126 N N . ILE A 1 146 ? 0.933 19.095 7.514 1.00 17.86 144 ILE O N 1
ATOM 1127 C CA . ILE A 1 146 ? 1.595 19.125 6.215 1.00 17.67 144 ILE O CA 1
ATOM 1128 C C . ILE A 1 146 ? 2.794 18.153 6.227 1.00 21.11 144 ILE O C 1
ATOM 1129 O O . ILE A 1 146 ? 3.551 18.145 7.161 1.00 19.65 144 ILE O O 1
ATOM 1134 N N . SER A 1 147 ? 2.934 17.358 5.186 1.00 20.55 145 SER O N 1
ATOM 1135 C CA . SER A 1 147 ? 4.093 16.472 5.059 1.00 21.15 145 SER O CA 1
ATOM 1136 C C . SER A 1 147 ? 5.118 17.140 4.146 1.00 23.09 145 SER O C 1
ATOM 1137 O O . SER A 1 147 ? 4.752 17.696 3.102 1.00 20.90 145 SER O O 1
ATOM 1140 N N . ASN A 1 148 ? 6.405 17.061 4.512 1.00 18.78 146 ASN O N 1
ATOM 1141 C CA . ASN A 1 148 ? 7.481 17.573 3.650 1.00 16.55 146 ASN O CA 1
ATOM 1142 C C . ASN A 1 148 ? 8.040 16.432 2.755 1.00 20.21 146 ASN O C 1
ATOM 1143 O O . ASN A 1 148 ? 9.135 16.549 2.210 1.00 20.31 146 ASN O O 1
ATOM 1148 N N . ALA A 1 149 ? 7.280 15.354 2.608 1.00 17.11 147 ALA O N 1
ATOM 1149 C CA . ALA A 1 149 ? 7.679 14.212 1.801 1.00 16.50 147 ALA O CA 1
ATOM 1150 C C . ALA A 1 149 ? 8.946 13.526 2.361 1.00 21.16 147 ALA O C 1
ATOM 1151 O O . ALA A 1 149 ? 9.221 13.618 3.540 1.00 19.85 147 ALA O O 1
ATOM 1153 N N . SER A 1 150 ? 9.661 12.784 1.515 1.00 19.33 148 SER O N 1
ATOM 1154 C CA . SER A 1 150 ? 10.885 12.110 1.968 1.00 18.67 148 SER O CA 1
ATOM 1155 C C . SER A 1 150 ? 12.102 12.809 1.409 1.00 20.34 148 SER O C 1
ATOM 1156 O O . SER A 1 150 ? 12.005 13.607 0.441 1.00 18.35 148 SER O O 1
ATOM 1159 N N . CYS A 1 151 ? 13.281 12.447 1.931 1.00 17.04 149 CYS O N 1
ATOM 1160 C CA . CYS A 1 151 ? 14.523 12.997 1.396 1.00 17.67 149 CYS O CA 1
ATOM 1161 C C . CYS A 1 151 ? 14.691 12.590 -0.087 1.00 18.92 149 CYS O C 1
ATOM 1162 O O . CYS A 1 151 ? 15.083 13.401 -0.926 1.00 17.84 149 CYS O O 1
ATOM 1165 N N . THR A 1 152 ? 14.390 11.337 -0.432 1.00 16.20 150 THR O N 1
ATOM 1166 C CA . THR A 1 152 ? 14.548 10.909 -1.826 1.00 14.66 150 THR O CA 1
ATOM 1167 C C . THR A 1 152 ? 13.604 11.659 -2.774 1.00 17.49 150 THR O C 1
ATOM 1168 O O . THR A 1 152 ? 13.981 12.008 -3.903 1.00 16.98 150 THR O O 1
ATOM 1172 N N . THR A 1 153 ? 12.373 11.880 -2.316 1.00 16.87 151 THR O N 1
ATOM 1173 C CA . THR A 1 153 ? 11.392 12.609 -3.142 1.00 16.75 151 THR O CA 1
ATOM 1174 C C . THR A 1 153 ? 11.862 14.049 -3.336 1.00 19.70 151 THR O C 1
ATOM 1175 O O . THR A 1 153 ? 11.771 14.615 -4.439 1.00 19.32 151 THR O O 1
ATOM 1179 N N . ASN A 1 154 ? 12.451 14.617 -2.289 1.00 19.17 152 ASN O N 1
ATOM 1180 C CA . ASN A 1 154 ? 13.001 15.980 -2.401 1.00 18.64 152 ASN O CA 1
ATOM 1181 C C . ASN A 1 154 ? 14.183 16.048 -3.369 1.00 21.62 152 ASN O C 1
ATOM 1182 O O . ASN A 1 154 ? 14.436 17.093 -3.994 1.00 18.72 152 ASN O O 1
ATOM 1187 N N . CYS A 1 155 ? 14.869 14.924 -3.546 1.00 16.94 153 CYS O N 1
ATOM 1188 C CA . CYS A 1 155 ? 15.974 14.906 -4.471 1.00 16.29 153 CYS O CA 1
ATOM 1189 C C . CYS A 1 155 ? 15.457 14.760 -5.883 1.00 19.71 153 CYS O C 1
ATOM 1190 O O . CYS A 1 155 ? 15.888 15.462 -6.783 1.00 18.04 153 CYS O O 1
ATOM 1193 N N . LEU A 1 156 ? 14.557 13.805 -6.071 1.00 16.66 154 LEU O N 1
ATOM 1194 C CA . LEU A 1 156 ? 14.075 13.477 -7.405 1.00 18.51 154 LEU O CA 1
ATOM 1195 C C . LEU A 1 156 ? 13.065 14.500 -7.986 1.00 21.23 154 LEU O C 1
ATOM 1196 O O . LEU A 1 156 ? 13.182 14.909 -9.157 1.00 21.03 154 LEU O O 1
ATOM 1201 N N . ALA A 1 157 ? 12.093 14.921 -7.181 1.00 19.60 155 ALA O N 1
ATOM 1202 C CA . ALA A 1 157 ? 11.044 15.809 -7.720 1.00 19.50 155 ALA O CA 1
ATOM 1203 C C . ALA A 1 157 ? 11.564 17.078 -8.423 1.00 22.50 155 ALA O C 1
ATOM 1204 O O . ALA A 1 157 ? 11.099 17.431 -9.513 1.00 22.33 155 ALA O O 1
ATOM 1206 N N . PRO A 1 158 ? 12.561 17.744 -7.830 1.00 19.15 156 PRO O N 1
ATOM 1207 C CA . PRO A 1 158 ? 13.008 18.971 -8.503 1.00 18.62 156 PRO O CA 1
ATOM 1208 C C . PRO A 1 158 ? 13.585 18.737 -9.901 1.00 23.03 156 PRO O C 1
ATOM 1209 O O . PRO A 1 158 ? 13.267 19.477 -10.824 1.00 20.95 156 PRO O O 1
ATOM 1213 N N . PHE A 1 159 ? 14.406 17.709 -10.100 1.00 20.19 157 PHE O N 1
ATOM 1214 C CA . PHE A 1 159 ? 14.884 17.473 -11.451 1.00 18.83 157 PHE O CA 1
ATOM 1215 C C . PHE A 1 159 ? 13.895 16.763 -12.352 1.00 24.20 157 PHE O C 1
ATOM 1216 O O . PHE A 1 159 ? 13.921 16.956 -13.578 1.00 26.23 157 PHE O O 1
ATOM 1224 N N . ALA A 1 160 ? 12.976 16.000 -11.763 1.00 21.26 158 ALA O N 1
ATOM 1225 C CA . ALA A 1 160 ? 11.924 15.354 -12.567 1.00 22.05 158 ALA O CA 1
ATOM 1226 C C . ALA A 1 160 ? 11.045 16.491 -13.125 1.00 25.82 158 ALA O C 1
ATOM 1227 O O . ALA A 1 160 ? 10.610 16.437 -14.276 1.00 24.90 158 ALA O O 1
ATOM 1229 N N . LYS A 1 161 ? 10.802 17.513 -12.312 1.00 24.29 159 LYS O N 1
ATOM 1230 C CA . LYS A 1 161 ? 10.019 18.686 -12.737 1.00 23.69 159 LYS O CA 1
ATOM 1231 C C . LYS A 1 161 ? 10.654 19.253 -14.008 1.00 29.07 159 LYS O C 1
ATOM 1232 O O . LYS A 1 161 ? 9.981 19.441 -15.031 1.00 29.06 159 LYS O O 1
ATOM 1238 N N . VAL A 1 162 ? 11.967 19.476 -13.949 1.00 26.01 160 VAL O N 1
ATOM 1239 C CA . VAL A 1 162 ? 12.720 20.029 -15.078 1.00 25.05 160 VAL O CA 1
ATOM 1240 C C . VAL A 1 162 ? 12.666 19.154 -16.321 1.00 29.85 160 VAL O C 1
ATOM 1241 O O . VAL A 1 162 ? 12.367 19.636 -17.421 1.00 29.93 160 VAL O O 1
ATOM 1245 N N . LEU A 1 163 ? 12.950 17.862 -16.162 1.00 24.43 161 LEU O N 1
ATOM 1246 C CA . LEU A 1 163 ? 12.925 16.952 -17.299 1.00 24.05 161 LEU O CA 1
ATOM 1247 C C . LEU A 1 163 ? 11.534 16.910 -17.919 1.00 29.73 161 LEU O C 1
ATOM 1248 O O . LEU A 1 163 ? 11.385 16.888 -19.153 1.00 30.18 161 LEU O O 1
ATOM 1253 N N . HIS A 1 164 ? 10.527 16.816 -17.072 1.00 25.76 162 HIS O N 1
ATOM 1254 C CA . HIS A 1 164 ? 9.164 16.700 -17.588 1.00 27.46 162 HIS O CA 1
ATOM 1255 C C . HIS A 1 164 ? 8.752 17.965 -18.334 1.00 32.78 162 HIS O C 1
ATOM 1256 O O . HIS A 1 164 ? 8.243 17.883 -19.451 1.00 32.63 162 HIS O O 1
ATOM 1263 N N . GLU A 1 165 ? 8.997 19.122 -17.724 1.00 29.20 163 GLU O N 1
ATOM 1264 C CA . GLU A 1 165 ? 8.653 20.395 -18.342 1.00 28.84 163 GLU O CA 1
ATOM 1265 C C . GLU A 1 165 ? 9.378 20.642 -19.659 1.00 35.75 163 GLU O C 1
ATOM 1266 O O . GLU A 1 165 ? 8.770 21.100 -20.642 1.00 35.76 163 GLU O O 1
ATOM 1272 N N . GLN A 1 166 ? 10.662 20.312 -19.695 1.00 30.19 164 GLN O N 1
ATOM 1273 C CA . GLN A 1 166 ? 11.468 20.555 -20.881 1.00 29.81 164 GLN O CA 1
ATOM 1274 C C . GLN A 1 166 ? 11.373 19.521 -21.996 1.00 32.45 164 GLN O C 1
ATOM 1275 O O . GLN A 1 166 ? 11.427 19.864 -23.186 1.00 32.54 164 GLN O O 1
ATOM 1281 N N . PHE A 1 167 ? 11.265 18.249 -21.625 1.00 26.45 165 PHE O N 1
ATOM 1282 C CA . PHE A 1 167 ? 11.288 17.169 -22.601 1.00 27.07 165 PHE O CA 1
ATOM 1283 C C . PHE A 1 167 ? 10.120 16.217 -22.516 1.00 31.08 165 PHE O C 1
ATOM 1284 O O . PHE A 1 167 ? 9.887 15.457 -23.443 1.00 33.37 165 PHE O O 1
ATOM 1292 N N . GLY A 1 168 ? 9.444 16.219 -21.371 1.00 28.15 166 GLY O N 1
ATOM 1293 C CA . GLY A 1 168 ? 8.319 15.345 -21.097 1.00 26.49 166 GLY O CA 1
ATOM 1294 C C . GLY A 1 168 ? 8.743 13.930 -20.763 1.00 29.88 166 GLY O C 1
ATOM 1295 O O . GLY A 1 168 ? 9.404 13.261 -21.555 1.00 30.25 166 GLY O O 1
ATOM 1296 N N . ILE A 1 169 ? 8.355 13.471 -19.582 1.00 26.00 167 ILE O N 1
ATOM 1297 C CA . ILE A 1 169 ? 8.692 12.122 -19.153 1.00 24.61 167 ILE O CA 1
ATOM 1298 C C . ILE A 1 169 ? 7.556 11.181 -19.546 1.00 28.02 167 ILE O C 1
ATOM 1299 O O . ILE A 1 169 ? 6.414 11.370 -19.137 1.00 28.34 167 ILE O O 1
ATOM 1304 N N . VAL A 1 170 ? 7.899 10.132 -20.273 1.00 24.58 168 VAL O N 1
ATOM 1305 C CA . VAL A 1 170 ? 6.932 9.112 -20.651 1.00 26.59 168 VAL O CA 1
ATOM 1306 C C . VAL A 1 170 ? 6.757 8.155 -19.488 1.00 29.51 168 VAL O C 1
ATOM 1307 O O . VAL A 1 170 ? 5.644 7.911 -19.014 1.00 26.89 168 VAL O O 1
ATOM 1311 N N . ARG A 1 171 ? 7.883 7.667 -18.978 1.00 26.07 169 ARG O N 1
ATOM 1312 C CA . ARG A 1 171 ? 7.870 6.781 -17.818 1.00 24.56 169 ARG O CA 1
ATOM 1313 C C . ARG A 1 171 ? 9.332 6.686 -17.366 1.00 25.71 169 ARG O C 1
ATOM 1314 O O . ARG A 1 171 ? 10.229 7.020 -18.114 1.00 23.30 169 ARG O O 1
ATOM 1322 N N . GLY A 1 172 ? 9.565 6.298 -16.121 1.00 23.02 170 GLY O N 1
ATOM 1323 C CA . GLY A 1 172 ? 10.946 6.232 -15.682 1.00 21.18 170 GLY O CA 1
ATOM 1324 C C . GLY A 1 172 ? 11.046 5.416 -14.415 1.00 23.33 170 GLY O C 1
ATOM 1325 O O . GLY A 1 172 ? 10.057 5.197 -13.731 1.00 21.26 170 GLY O O 1
ATOM 1326 N N . MET A 1 173 ? 12.252 4.932 -14.125 1.00 19.95 171 MET O N 1
ATOM 1327 C CA . MET A 1 173 ? 12.423 4.128 -12.944 1.00 19.87 171 MET O CA 1
ATOM 1328 C C . MET A 1 173 ? 13.678 4.601 -12.250 1.00 21.61 171 MET O C 1
ATOM 1329 O O . MET A 1 173 ? 14.651 4.962 -12.893 1.00 19.78 171 MET O O 1
ATOM 1334 N N . MET A 1 174 ? 13.642 4.608 -10.928 1.00 21.40 172 MET O N 1
ATOM 1335 C CA A MET A 1 174 ? 14.776 5.084 -10.144 0.58 20.63 172 MET O CA 1
ATOM 1336 C CA B MET A 1 174 ? 14.800 5.060 -10.174 0.42 20.51 172 MET O CA 1
ATOM 1337 C C . MET A 1 174 ? 15.292 4.046 -9.166 1.00 23.17 172 MET O C 1
ATOM 1338 O O . MET A 1 174 ? 14.590 3.095 -8.777 1.00 21.47 172 MET O O 1
ATOM 1347 N N . THR A 1 175 ? 16.512 4.279 -8.733 1.00 19.18 173 THR O N 1
ATOM 1348 C CA . THR A 1 175 ? 17.087 3.507 -7.645 1.00 17.38 173 THR O CA 1
ATOM 1349 C C . THR A 1 175 ? 17.815 4.576 -6.897 1.00 20.13 173 THR O C 1
ATOM 1350 O O . THR A 1 175 ? 18.494 5.386 -7.520 1.00 17.81 173 THR O O 1
ATOM 1354 N N . THR A 1 176 ? 17.665 4.609 -5.575 1.00 16.23 174 THR O N 1
ATOM 1355 C CA . THR A 1 176 ? 18.527 5.475 -4.776 1.00 15.64 174 THR O CA 1
ATOM 1356 C C . THR A 1 176 ? 19.526 4.572 -4.036 1.00 17.74 174 THR O C 1
ATOM 1357 O O . THR A 1 176 ? 19.116 3.608 -3.330 1.00 14.87 174 THR O O 1
ATOM 1361 N N . VAL A 1 177 ? 20.816 4.861 -4.207 1.00 14.69 175 VAL O N 1
ATOM 1362 C CA . VAL A 1 177 ? 21.862 4.150 -3.448 1.00 14.39 175 VAL O CA 1
ATOM 1363 C C . VAL A 1 177 ? 21.966 5.047 -2.240 1.00 16.26 175 VAL O C 1
ATOM 1364 O O . VAL A 1 177 ? 22.282 6.232 -2.338 1.00 16.82 175 VAL O O 1
ATOM 1368 N N . HIS A 1 178 ? 21.559 4.517 -1.098 1.00 14.04 176 HIS O N 1
ATOM 1369 C CA . HIS A 1 178 ? 21.226 5.346 0.031 1.00 14.77 176 HIS O CA 1
ATOM 1370 C C . HIS A 1 178 ? 21.938 4.944 1.280 1.00 16.60 176 HIS O C 1
ATOM 1371 O O . HIS A 1 178 ? 22.023 3.774 1.583 1.00 14.04 176 HIS O O 1
ATOM 1378 N N . SER A 1 179 ? 22.412 5.929 2.036 1.00 16.06 177 SER O N 1
ATOM 1379 C CA . SER A 1 179 ? 23.086 5.657 3.307 1.00 14.24 177 SER O CA 1
ATOM 1380 C C . SER A 1 179 ? 22.147 4.932 4.298 1.00 14.47 177 SER O C 1
ATOM 1381 O O . SER A 1 179 ? 20.910 5.051 4.215 1.00 15.10 177 SER O O 1
ATOM 1384 N N . TYR A 1 180 ? 22.706 4.154 5.206 1.00 11.46 178 TYR O N 1
ATOM 1385 C CA . TYR A 1 180 ? 21.811 3.496 6.171 1.00 12.73 178 TYR O CA 1
ATOM 1386 C C . TYR A 1 180 ? 21.194 4.538 7.125 1.00 15.90 178 TYR O C 1
ATOM 1387 O O . TYR A 1 180 ? 21.672 5.660 7.232 1.00 14.63 178 TYR O O 1
ATOM 1396 N N . THR A 1 181 ? 20.068 4.187 7.745 1.00 14.04 179 THR O N 1
ATOM 1397 C CA . THR A 1 181 ? 19.415 5.078 8.690 1.00 12.38 179 THR O CA 1
ATOM 1398 C C . THR A 1 181 ? 19.071 4.308 9.953 1.00 14.94 179 THR O C 1
ATOM 1399 O O . THR A 1 181 ? 19.165 3.078 9.996 1.00 12.70 179 THR O O 1
ATOM 1403 N N . ASN A 1 182 ? 18.531 5.042 10.923 1.00 14.15 180 ASN O N 1
ATOM 1404 C CA . ASN A 1 182 ? 18.104 4.426 12.182 1.00 13.75 180 ASN O CA 1
ATOM 1405 C C . ASN A 1 182 ? 16.908 3.502 12.079 1.00 15.22 180 ASN O C 1
ATOM 1406 O O . ASN A 1 182 ? 16.560 2.840 13.051 1.00 16.00 180 ASN O O 1
ATOM 1411 N N . ASP A 1 183 ? 16.295 3.413 10.897 1.00 13.15 181 ASP O N 1
ATOM 1412 C CA . ASP A 1 183 ? 15.194 2.467 10.728 1.00 13.78 181 ASP O CA 1
ATOM 1413 C C . ASP A 1 183 ? 15.747 1.054 10.480 1.00 15.94 181 ASP O C 1
ATOM 1414 O O . ASP A 1 183 ? 15.002 0.069 10.499 1.00 16.65 181 ASP O O 1
ATOM 1419 N N . GLN A 1 184 ? 17.057 0.947 10.285 1.00 14.04 182 GLN O N 1
ATOM 1420 C CA . GLN A 1 184 ? 17.687 -0.346 10.007 1.00 13.42 182 GLN O CA 1
ATOM 1421 C C . GLN A 1 184 ? 18.124 -1.079 11.280 1.00 17.11 182 GLN O C 1
ATOM 1422 O O . GLN A 1 184 ? 17.636 -0.774 12.356 1.00 15.75 182 GLN O O 1
ATOM 1428 N N . ARG A 1 185 ? 18.980 -2.094 11.157 1.00 13.52 183 ARG O N 1
ATOM 1429 C CA . ARG A 1 185 ? 19.430 -2.872 12.321 1.00 10.43 183 ARG O CA 1
ATOM 1430 C C . ARG A 1 185 ? 20.954 -3.003 12.294 1.00 12.91 183 ARG O C 1
ATOM 1431 O O . ARG A 1 185 ? 21.527 -3.160 11.227 1.00 13.25 183 ARG O O 1
ATOM 1439 N N . ILE A 1 186 ? 21.563 -3.033 13.472 1.00 10.11 184 ILE O N 1
ATOM 1440 C CA . ILE A 1 186 ? 23.005 -3.191 13.637 1.00 10.30 184 ILE O CA 1
ATOM 1441 C C . ILE A 1 186 ? 23.426 -4.629 13.249 1.00 13.39 184 ILE O C 1
ATOM 1442 O O . ILE A 1 186 ? 24.265 -4.821 12.379 1.00 11.54 184 ILE O O 1
ATOM 1447 N N . LEU A 1 187 ? 22.800 -5.615 13.888 1.00 13.04 185 LEU O N 1
ATOM 1448 C CA . LEU A 1 187 ? 23.050 -7.031 13.571 1.00 11.44 185 LEU O CA 1
ATOM 1449 C C . LEU A 1 187 ? 21.711 -7.784 13.504 1.00 19.78 185 LEU O C 1
ATOM 1450 O O . LEU A 1 187 ? 21.010 -7.837 14.471 1.00 22.80 185 LEU O O 1
ATOM 1455 N N . ASP A 1 188 ? 21.391 -8.347 12.336 1.00 15.32 186 ASP O N 1
ATOM 1456 C CA . ASP A 1 188 ? 20.180 -9.129 12.063 1.00 13.79 186 ASP O CA 1
ATOM 1457 C C . ASP A 1 188 ? 19.173 -9.270 13.204 1.00 15.13 186 ASP O C 1
ATOM 1458 O O . ASP A 1 188 ? 19.351 -10.119 14.096 1.00 17.54 186 ASP O O 1
ATOM 1463 N N . LEU A 1 189 ? 18.161 -8.416 13.175 1.00 14.03 187 LEU O N 1
ATOM 1464 C CA . LEU A 1 189 ? 17.140 -8.366 14.216 1.00 13.32 187 LEU O CA 1
ATOM 1465 C C . LEU A 1 189 ? 15.798 -8.290 13.477 1.00 16.34 187 LEU O C 1
ATOM 1466 O O . LEU A 1 189 ? 15.730 -7.887 12.337 1.00 14.22 187 LEU O O 1
ATOM 1471 N N . PRO A 1 190 ? 14.713 -8.662 14.159 1.00 16.33 188 PRO O N 1
ATOM 1472 C CA . PRO A 1 190 ? 13.402 -8.608 13.517 1.00 14.17 188 PRO O CA 1
ATOM 1473 C C . PRO A 1 190 ? 13.064 -7.212 12.987 1.00 19.11 188 PRO O C 1
ATOM 1474 O O . PRO A 1 190 ? 13.386 -6.193 13.607 1.00 18.30 188 PRO O O 1
ATOM 1478 N N . HIS A 1 191 ? 12.434 -7.189 11.810 1.00 16.01 190 HIS O N 1
ATOM 1479 C CA . HIS A 1 191 ? 11.998 -5.943 11.172 1.00 15.37 190 HIS O CA 1
ATOM 1480 C C . HIS A 1 191 ? 10.872 -6.414 10.265 1.00 19.57 190 HIS O C 1
ATOM 1481 O O . HIS A 1 191 ? 10.925 -7.552 9.762 1.00 18.26 190 HIS O O 1
ATOM 1488 N N . LYS A 1 192 ? 9.855 -5.571 10.076 1.00 17.45 191 LYS O N 1
ATOM 1489 C CA . LYS A 1 192 ? 8.737 -5.929 9.202 1.00 16.29 191 LYS O CA 1
ATOM 1490 C C . LYS A 1 192 ? 9.275 -6.077 7.786 1.00 19.25 191 LYS O C 1
ATOM 1491 O O . LYS A 1 192 ? 8.743 -6.828 6.987 1.00 21.61 191 LYS O O 1
ATOM 1497 N N . ASP A 1 193 ? 10.362 -5.384 7.483 1.00 16.23 192 ASP O N 1
ATOM 1498 C CA . ASP A 1 193 ? 10.989 -5.473 6.151 1.00 13.95 192 ASP O CA 1
ATOM 1499 C C . ASP A 1 193 ? 12.184 -6.402 6.352 1.00 15.40 192 ASP O C 1
ATOM 1500 O O . ASP A 1 193 ? 13.154 -6.058 7.067 1.00 15.70 192 ASP O O 1
ATOM 1505 N N . LEU A 1 194 ? 12.077 -7.627 5.828 1.00 14.12 193 LEU O N 1
ATOM 1506 C CA . LEU A 1 194 ? 13.121 -8.633 6.040 1.00 15.02 193 LEU O CA 1
ATOM 1507 C C . LEU A 1 194 ? 14.494 -8.262 5.500 1.00 18.77 193 LEU O C 1
ATOM 1508 O O . LEU A 1 194 ? 15.506 -8.854 5.899 1.00 17.61 193 LEU O O 1
ATOM 1513 N N . ARG A 1 195 ? 14.556 -7.252 4.642 1.00 17.48 194 ARG O N 1
ATOM 1514 C CA . ARG A 1 195 ? 15.860 -6.814 4.167 1.00 17.33 194 ARG O CA 1
ATOM 1515 C C . ARG A 1 195 ? 16.446 -5.842 5.170 1.00 16.60 194 ARG O C 1
ATOM 1516 O O . ARG A 1 195 ? 17.640 -5.921 5.529 1.00 14.39 194 ARG O O 1
ATOM 1524 N N . ARG A 1 196 ? 15.606 -4.934 5.655 1.00 13.05 195 ARG O N 1
ATOM 1525 C CA . ARG A 1 196 ? 16.058 -3.963 6.643 1.00 12.79 195 ARG O CA 1
ATOM 1526 C C . ARG A 1 196 ? 16.360 -4.613 8.001 1.00 16.78 195 ARG O C 1
ATOM 1527 O O . ARG A 1 196 ? 16.997 -3.992 8.867 1.00 16.20 195 ARG O O 1
ATOM 1535 N N . ALA A 1 197 ? 15.984 -5.887 8.164 1.00 13.01 196 ALA O N 1
ATOM 1536 C CA . ALA A 1 197 ? 16.324 -6.615 9.392 1.00 11.93 196 ALA O CA 1
ATOM 1537 C C . ALA A 1 197 ? 17.848 -6.846 9.478 1.00 13.87 196 ALA O C 1
ATOM 1538 O O . ALA A 1 197 ? 18.367 -7.092 10.550 1.00 13.43 196 ALA O O 1
ATOM 1540 N N . ARG A 1 198 ? 18.516 -6.885 8.318 1.00 14.13 197 ARG O N 1
ATOM 1541 C CA . ARG A 1 198 ? 19.928 -7.316 8.204 1.00 11.62 197 ARG O CA 1
ATOM 1542 C C . ARG A 1 198 ? 20.994 -6.282 8.520 1.00 15.25 197 ARG O C 1
ATOM 1543 O O . ARG A 1 198 ? 20.803 -5.112 8.223 1.00 16.22 197 ARG O O 1
ATOM 1551 N N . ALA A 1 199 ? 22.125 -6.735 9.085 1.00 11.38 198 ALA O N 1
ATOM 1552 C CA . ALA A 1 199 ? 23.231 -5.851 9.487 1.00 10.93 198 ALA O CA 1
ATOM 1553 C C . ALA A 1 199 ? 23.496 -4.729 8.485 1.00 14.58 198 ALA O C 1
ATOM 1554 O O . ALA A 1 199 ? 23.962 -4.959 7.357 1.00 12.04 198 ALA O O 1
ATOM 1556 N N . ALA A 1 200 ? 23.212 -3.497 8.931 1.00 13.66 199 ALA O N 1
ATOM 1557 C CA . ALA A 1 200 ? 23.215 -2.338 8.051 1.00 12.77 199 ALA O CA 1
ATOM 1558 C C . ALA A 1 200 ? 24.560 -2.009 7.458 1.00 14.16 199 ALA O C 1
ATOM 1559 O O . ALA A 1 200 ? 24.654 -1.546 6.314 1.00 14.47 199 ALA O O 1
ATOM 1561 N N . ALA A 1 201 ? 25.602 -2.169 8.268 1.00 11.32 200 ALA O N 1
ATOM 1562 C CA . ALA A 1 201 ? 26.924 -1.776 7.805 1.00 11.80 200 ALA O CA 1
ATOM 1563 C C . ALA A 1 201 ? 27.693 -2.885 7.073 1.00 14.76 200 ALA O C 1
ATOM 1564 O O . ALA A 1 201 ? 28.840 -2.709 6.709 1.00 13.37 200 ALA O O 1
ATOM 1566 N N . GLU A 1 202 ? 27.069 -4.036 6.888 1.00 12.48 201 GLU O N 1
ATOM 1567 C CA . GLU A 1 202 ? 27.728 -5.185 6.277 1.00 11.78 201 GLU O CA 1
ATOM 1568 C C . GLU A 1 202 ? 27.272 -5.481 4.872 1.00 12.44 201 GLU O C 1
ATOM 1569 O O . GLU A 1 202 ? 27.902 -6.290 4.210 1.00 14.09 201 GLU O O 1
ATOM 1575 N N . SER A 1 203 ? 26.103 -4.977 4.477 1.00 13.02 202 SER O N 1
ATOM 1576 C CA . SER A 1 203 ? 25.557 -5.310 3.150 1.00 12.36 202 SER O CA 1
ATOM 1577 C C . SER A 1 203 ? 24.980 -4.167 2.324 1.00 14.58 202 SER O C 1
ATOM 1578 O O . SER A 1 203 ? 24.592 -3.123 2.842 1.00 12.51 202 SER O O 1
ATOM 1581 N N . ILE A 1 204 ? 24.852 -4.449 1.019 1.00 12.59 203 ILE O N 1
ATOM 1582 C CA . ILE A 1 204 ? 24.015 -3.703 0.084 1.00 12.60 203 ILE O CA 1
ATOM 1583 C C . ILE A 1 204 ? 22.649 -4.358 0.309 1.00 13.47 203 ILE O C 1
ATOM 1584 O O . ILE A 1 204 ? 22.502 -5.582 0.167 1.00 14.73 203 ILE O O 1
ATOM 1589 N N . ILE A 1 205 ? 21.683 -3.545 0.691 1.00 14.35 204 ILE O N 1
ATOM 1590 C CA . ILE A 1 205 ? 20.361 -3.994 1.073 1.00 12.50 204 ILE O CA 1
ATOM 1591 C C . ILE A 1 205 ? 19.247 -3.396 0.235 1.00 15.72 204 ILE O C 1
ATOM 1592 O O . ILE A 1 205 ? 18.845 -2.225 0.456 1.00 13.38 204 ILE O O 1
ATOM 1597 N N . PRO A 1 206 ? 18.672 -4.201 -0.677 1.00 17.15 205 PRO O N 1
ATOM 1598 C CA . PRO A 1 206 ? 17.539 -3.669 -1.447 1.00 16.27 205 PRO O CA 1
ATOM 1599 C C . PRO A 1 206 ? 16.356 -3.428 -0.522 1.00 17.51 205 PRO O C 1
ATOM 1600 O O . PRO A 1 206 ? 16.079 -4.204 0.374 1.00 17.66 205 PRO O O 1
ATOM 1604 N N A THR A 1 207 ? 15.640 -2.339 -0.759 0.47 15.69 206 THR O N 1
ATOM 1605 N N B THR A 1 207 ? 15.658 -2.326 -0.746 0.53 13.70 206 THR O N 1
ATOM 1606 C CA A THR A 1 207 ? 14.442 -2.033 0.005 0.47 16.45 206 THR O CA 1
ATOM 1607 C CA B THR A 1 207 ? 14.485 -2.002 0.037 0.53 13.75 206 THR O CA 1
ATOM 1608 C C A THR A 1 207 ? 13.479 -1.219 -0.858 0.47 21.70 206 THR O C 1
ATOM 1609 C C B THR A 1 207 ? 13.640 -0.927 -0.653 0.53 17.80 206 THR O C 1
ATOM 1610 O O A THR A 1 207 ? 13.901 -0.412 -1.692 0.47 20.25 206 THR O O 1
ATOM 1611 O O B THR A 1 207 ? 13.808 -0.656 -1.848 0.53 15.07 206 THR O O 1
ATOM 1618 N N A THR A 1 208 ? 12.186 -1.463 -0.687 0.47 19.13 207 THR O N 1
ATOM 1619 N N B THR A 1 208 ? 12.727 -0.342 0.108 0.53 15.59 207 THR O N 1
ATOM 1620 C CA A THR A 1 208 ? 11.188 -0.764 -1.483 0.47 19.52 207 THR O CA 1
ATOM 1621 C CA B THR A 1 208 ? 11.792 0.672 -0.382 0.53 14.52 207 THR O CA 1
ATOM 1622 C C A THR A 1 208 ? 11.152 0.718 -1.150 0.47 24.14 207 THR O C 1
ATOM 1623 C C B THR A 1 208 ? 12.329 2.098 -0.337 0.53 17.70 207 THR O C 1
ATOM 1624 O O A THR A 1 208 ? 11.506 1.128 -0.053 0.47 24.00 207 THR O O 1
ATOM 1625 O O B THR A 1 208 ? 13.130 2.453 0.531 0.53 17.67 207 THR O O 1
ATOM 1632 N N A THR A 1 209 ? 10.742 1.532 -2.114 0.47 20.16 208 THR O N 1
ATOM 1633 N N B THR A 1 209 ? 11.788 2.940 -1.215 0.53 14.58 208 THR O N 1
ATOM 1634 C CA A THR A 1 209 ? 10.619 2.954 -1.859 0.47 19.90 208 THR O CA 1
ATOM 1635 C CA B THR A 1 209 ? 12.051 4.365 -1.199 0.53 14.66 208 THR O CA 1
ATOM 1636 C C A THR A 1 209 ? 9.361 3.492 -2.514 0.47 24.28 208 THR O C 1
ATOM 1637 C C B THR A 1 209 ? 10.723 5.138 -1.244 0.53 22.47 208 THR O C 1
ATOM 1638 O O A THR A 1 209 ? 9.071 3.162 -3.657 0.47 25.04 208 THR O O 1
ATOM 1639 O O B THR A 1 209 ? 9.858 4.851 -2.072 0.53 21.90 208 THR O O 1
ATOM 1646 N N A GLY A 1 210 ? 8.633 4.344 -1.801 0.47 21.90 209 GLY O N 1
ATOM 1647 N N B GLY A 1 210 ? 10.555 6.103 -0.344 0.53 21.79 209 GLY O N 1
ATOM 1648 C CA A GLY A 1 210 ? 7.444 4.975 -2.346 0.47 20.92 209 GLY O CA 1
ATOM 1649 C CA B GLY A 1 210 ? 9.344 6.918 -0.308 0.53 22.04 209 GLY O CA 1
ATOM 1650 C C A GLY A 1 210 ? 7.825 6.327 -2.934 0.47 24.40 209 GLY O C 1
ATOM 1651 C C B GLY A 1 210 ? 9.112 7.655 -1.614 0.53 27.04 209 GLY O C 1
ATOM 1652 O O A GLY A 1 210 ? 6.976 7.070 -3.423 0.47 23.02 209 GLY O O 1
ATOM 1653 O O B GLY A 1 210 ? 7.976 8.025 -1.941 0.53 28.30 209 GLY O O 1
ATOM 1654 N N A ALA A 1 211 ? 9.119 6.633 -2.912 0.47 20.05 210 ALA O N 1
ATOM 1655 N N B ALA A 1 211 ? 10.188 7.861 -2.367 0.53 22.39 210 ALA O N 1
ATOM 1656 C CA A ALA A 1 211 ? 9.618 7.917 -3.372 0.47 19.88 210 ALA O CA 1
ATOM 1657 C CA B ALA A 1 211 ? 10.125 8.583 -3.643 0.53 22.23 210 ALA O CA 1
ATOM 1658 C C A ALA A 1 211 ? 9.266 8.324 -4.802 0.47 23.15 210 ALA O C 1
ATOM 1659 C C B ALA A 1 211 ? 9.382 7.845 -4.756 0.53 27.26 210 ALA O C 1
ATOM 1660 O O A ALA A 1 211 ? 8.914 9.487 -5.055 0.47 23.84 210 ALA O O 1
ATOM 1661 O O B ALA A 1 211 ? 8.944 8.453 -5.738 0.53 26.42 210 ALA O O 1
ATOM 1664 N N A ALA A 1 212 ? 9.417 7.400 -5.746 0.47 18.72 211 ALA O N 1
ATOM 1665 N N B ALA A 1 212 ? 9.281 6.526 -4.632 0.53 26.12 211 ALA O N 1
ATOM 1666 C CA A ALA A 1 212 ? 9.149 7.712 -7.138 0.47 19.69 211 ALA O CA 1
ATOM 1667 C CA B ALA A 1 212 ? 8.583 5.741 -5.635 0.53 26.42 211 ALA O CA 1
ATOM 1668 C C A ALA A 1 212 ? 7.644 7.864 -7.350 0.47 26.34 211 ALA O C 1
ATOM 1669 C C B ALA A 1 212 ? 7.120 6.174 -5.569 0.53 33.14 211 ALA O C 1
ATOM 1670 O O A ALA A 1 212 ? 7.189 8.760 -8.055 0.47 24.62 211 ALA O O 1
ATOM 1671 O O B ALA A 1 212 ? 6.494 6.118 -4.502 0.53 32.69 211 ALA O O 1
ATOM 1674 N N A LYS A 1 213 ? 6.865 7.023 -6.685 0.47 26.26 212 LYS O N 1
ATOM 1675 N N B LYS A 1 213 ? 6.593 6.668 -6.682 0.53 30.75 212 LYS O N 1
ATOM 1676 C CA A LYS A 1 213 ? 5.410 7.150 -6.772 0.47 27.53 212 LYS O CA 1
ATOM 1677 C CA B LYS A 1 213 ? 5.193 7.098 -6.711 0.53 31.22 212 LYS O CA 1
ATOM 1678 C C A LYS A 1 213 ? 4.933 8.421 -6.048 0.47 32.68 212 LYS O C 1
ATOM 1679 C C B LYS A 1 213 ? 4.845 8.408 -5.980 0.53 34.40 212 LYS O C 1
ATOM 1680 O O A LYS A 1 213 ? 3.989 9.082 -6.495 0.47 33.21 212 LYS O O 1
ATOM 1681 O O B LYS A 1 213 ? 3.873 9.078 -6.341 0.53 35.10 212 LYS O O 1
ATOM 1692 N N . ALA A 1 214 ? 5.613 8.773 -4.956 1.00 29.18 213 ALA O N 1
ATOM 1693 C CA . ALA A 1 214 ? 5.308 9.990 -4.181 1.00 28.33 213 ALA O CA 1
ATOM 1694 C C . ALA A 1 214 ? 5.588 11.276 -4.945 1.00 30.92 213 ALA O C 1
ATOM 1695 O O . ALA A 1 214 ? 5.064 12.353 -4.601 1.00 29.31 213 ALA O O 1
ATOM 1697 N N . VAL A 1 215 ? 6.415 11.182 -5.978 1.00 27.05 214 VAL O N 1
ATOM 1698 C CA . VAL A 1 215 ? 6.685 12.358 -6.783 1.00 27.92 214 VAL O CA 1
ATOM 1699 C C . VAL A 1 215 ? 5.336 12.855 -7.334 1.00 33.63 214 VAL O C 1
ATOM 1700 O O . VAL A 1 215 ? 5.128 14.062 -7.455 1.00 30.74 214 VAL O O 1
ATOM 1704 N N . ALA A 1 216 ? 4.402 11.918 -7.575 1.00 33.06 215 ALA O N 1
ATOM 1705 C CA . ALA A 1 216 ? 3.066 12.244 -8.111 1.00 33.71 215 ALA O CA 1
ATOM 1706 C C . ALA A 1 216 ? 2.252 13.156 -7.211 1.00 37.50 215 ALA O C 1
ATOM 1707 O O . ALA A 1 216 ? 1.358 13.852 -7.685 1.00 38.91 215 ALA O O 1
ATOM 1709 N N . LEU A 1 217 ? 2.521 13.121 -5.910 1.00 31.39 216 LEU O N 1
ATOM 1710 C CA . LEU A 1 217 ? 1.835 14.005 -4.975 1.00 30.84 216 LEU O CA 1
ATOM 1711 C C . LEU A 1 217 ? 2.181 15.463 -5.262 1.00 34.72 216 LEU O C 1
ATOM 1712 O O . LEU A 1 217 ? 1.398 16.365 -4.990 1.00 36.50 216 LEU O O 1
ATOM 1717 N N . VAL A 1 218 ? 3.391 15.702 -5.750 1.00 28.82 217 VAL O N 1
ATOM 1718 C CA . VAL A 1 218 ? 3.842 17.063 -5.979 1.00 26.67 217 VAL O CA 1
ATOM 1719 C C . VAL A 1 218 ? 3.902 17.420 -7.448 1.00 31.25 217 VAL O C 1
ATOM 1720 O O . VAL A 1 218 ? 3.967 18.601 -7.792 1.00 31.45 217 VAL O O 1
ATOM 1724 N N . LEU A 1 219 ? 3.910 16.389 -8.298 1.00 26.10 218 LEU O N 1
ATOM 1725 C CA . LEU A 1 219 ? 3.889 16.541 -9.748 1.00 26.20 218 LEU O CA 1
ATOM 1726 C C . LEU A 1 219 ? 2.794 15.612 -10.288 1.00 31.82 218 LEU O C 1
ATOM 1727 O O . LEU A 1 219 ? 3.065 14.563 -10.857 1.00 29.83 218 LEU O O 1
ATOM 1732 N N . PRO A 1 220 ? 1.524 15.991 -10.083 1.00 30.36 219 PRO O N 1
ATOM 1733 C CA . PRO A 1 220 ? 0.389 15.149 -10.492 1.00 29.49 219 PRO O CA 1
ATOM 1734 C C . PRO A 1 220 ? 0.467 14.607 -11.915 1.00 28.23 219 PRO O C 1
ATOM 1735 O O . PRO A 1 220 ? -0.075 13.541 -12.202 1.00 28.64 219 PRO O O 1
ATOM 1739 N N . GLU A 1 221 ? 1.088 15.355 -12.816 1.00 26.35 220 GLU O N 1
ATOM 1740 C CA . GLU A 1 221 ? 1.223 14.933 -14.211 1.00 26.03 220 GLU O CA 1
ATOM 1741 C C . GLU A 1 221 ? 2.015 13.645 -14.361 1.00 31.89 220 GLU O C 1
ATOM 1742 O O . GLU A 1 221 ? 1.962 12.977 -15.404 1.00 29.36 220 GLU O O 1
ATOM 1748 N N . LEU A 1 222 ? 2.794 13.329 -13.328 1.00 28.80 221 LEU O N 1
ATOM 1749 C CA . LEU A 1 222 ? 3.650 12.141 -13.350 1.00 27.85 221 LEU O CA 1
ATOM 1750 C C . LEU A 1 222 ? 3.034 10.947 -12.648 1.00 33.14 221 LEU O C 1
ATOM 1751 O O . LEU A 1 222 ? 3.676 9.909 -12.504 1.00 32.56 221 LEU O O 1
ATOM 1756 N N . LYS A 1 223 ? 1.759 11.061 -12.280 1.00 30.48 222 LYS O N 1
ATOM 1757 C CA . LYS A 1 223 ? 1.059 9.938 -11.677 1.00 29.74 222 LYS O CA 1
ATOM 1758 C C . LYS A 1 223 ? 1.168 8.692 -12.558 1.00 32.78 222 LYS O C 1
ATOM 1759 O O . LYS A 1 223 ? 0.929 8.746 -13.767 1.00 31.97 222 LYS O O 1
ATOM 1765 N N . GLY A 1 224 ? 1.532 7.567 -11.943 1.00 28.17 223 GLY O N 1
ATOM 1766 C CA . GLY A 1 224 ? 1.684 6.288 -12.620 1.00 27.35 223 GLY O CA 1
ATOM 1767 C C . GLY A 1 224 ? 2.858 6.155 -13.583 1.00 29.40 223 GLY O C 1
ATOM 1768 O O . GLY A 1 224 ? 3.014 5.122 -14.217 1.00 30.52 223 GLY O O 1
ATOM 1769 N N . LYS A 1 225 ? 3.680 7.188 -13.698 1.00 23.97 224 LYS O N 1
ATOM 1770 C CA . LYS A 1 225 ? 4.763 7.200 -14.666 1.00 23.65 224 LYS O CA 1
ATOM 1771 C C . LYS A 1 225 ? 6.140 6.827 -14.108 1.00 27.82 224 LYS O C 1
ATOM 1772 O O . LYS A 1 225 ? 7.095 6.633 -14.872 1.00 25.06 224 LYS O O 1
ATOM 1778 N N . LEU A 1 226 ? 6.234 6.771 -12.788 1.00 23.45 225 LEU O N 1
ATOM 1779 C CA . LEU A 1 226 ? 7.507 6.457 -12.143 1.00 23.25 225 LEU O CA 1
ATOM 1780 C C . LEU A 1 226 ? 7.376 5.372 -11.085 1.00 25.46 225 LEU O C 1
ATOM 1781 O O . LEU A 1 226 ? 6.331 5.192 -10.452 1.00 23.45 225 LEU O O 1
ATOM 1786 N N . ASN A 1 227 ? 8.478 4.694 -10.828 1.00 20.77 226 ASN O N 1
ATOM 1787 C CA . ASN A 1 227 ? 8.523 3.730 -9.749 1.00 21.25 226 ASN O CA 1
ATOM 1788 C C . ASN A 1 227 ? 10.000 3.499 -9.497 1.00 23.05 226 ASN O C 1
ATOM 1789 O O . ASN A 1 227 ? 10.842 3.901 -10.278 1.00 20.58 226 ASN O O 1
ATOM 1794 N N . GLY A 1 228 ? 10.309 2.782 -8.439 1.00 20.30 227 GLY O N 1
ATOM 1795 C CA . GLY A 1 228 ? 11.711 2.504 -8.193 1.00 18.78 227 GLY O CA 1
ATOM 1796 C C . GLY A 1 228 ? 11.939 1.891 -6.847 1.00 21.85 227 GLY O C 1
ATOM 1797 O O . GLY A 1 228 ? 11.001 1.460 -6.190 1.00 19.47 227 GLY O O 1
ATOM 1798 N N . MET A 1 229 ? 13.210 1.858 -6.447 1.00 16.70 228 MET O N 1
ATOM 1799 C CA . MET A 1 229 ? 13.605 1.173 -5.230 1.00 13.90 228 MET O CA 1
ATOM 1800 C C . MET A 1 229 ? 14.826 1.826 -4.626 1.00 17.26 228 MET O C 1
ATOM 1801 O O . MET A 1 229 ? 15.353 2.782 -5.155 1.00 16.81 228 MET O O 1
ATOM 1806 N N . ALA A 1 230 ? 15.222 1.315 -3.468 1.00 15.44 229 ALA O N 1
ATOM 1807 C CA . ALA A 1 230 ? 16.431 1.819 -2.802 1.00 14.40 229 ALA O CA 1
ATOM 1808 C C . ALA A 1 230 ? 17.399 0.664 -2.581 1.00 15.14 229 ALA O C 1
ATOM 1809 O O . ALA A 1 230 ? 17.029 -0.508 -2.540 1.00 14.44 229 ALA O O 1
ATOM 1811 N N . MET A 1 231 ? 18.663 1.019 -2.399 1.00 13.94 230 MET O N 1
ATOM 1812 C CA A MET A 1 231 ? 19.670 0.064 -2.019 0.43 12.65 230 MET O CA 1
ATOM 1813 C CA B MET A 1 231 ? 19.709 0.070 -2.065 0.57 12.06 230 MET O CA 1
ATOM 1814 C C . MET A 1 231 ? 20.438 0.733 -0.902 1.00 14.31 230 MET O C 1
ATOM 1815 O O . MET A 1 231 ? 21.167 1.716 -1.122 1.00 16.23 230 MET O O 1
ATOM 1824 N N . ARG A 1 232 ? 20.176 0.266 0.305 1.00 11.58 231 ARG O N 1
ATOM 1825 C CA . ARG A 1 232 ? 20.822 0.820 1.467 1.00 11.80 231 ARG O CA 1
ATOM 1826 C C . ARG A 1 232 ? 22.232 0.245 1.516 1.00 13.55 231 ARG O C 1
ATOM 1827 O O . ARG A 1 232 ? 22.414 -0.958 1.367 1.00 14.75 231 ARG O O 1
ATOM 1835 N N . VAL A 1 233 ? 23.213 1.093 1.794 1.00 11.37 232 VAL O N 1
ATOM 1836 C CA . VAL A 1 233 ? 24.608 0.658 1.791 1.00 11.47 232 VAL O CA 1
ATOM 1837 C C . VAL A 1 233 ? 25.358 1.129 3.008 1.00 11.05 232 VAL O C 1
ATOM 1838 O O . VAL A 1 233 ? 24.885 2.042 3.726 1.00 12.54 232 VAL O O 1
ATOM 1842 N N . PRO A 1 234 ? 26.582 0.599 3.218 1.00 12.03 233 PRO O N 1
ATOM 1843 C CA . PRO A 1 234 ? 27.316 0.939 4.445 1.00 11.53 233 PRO O CA 1
ATOM 1844 C C . PRO A 1 234 ? 28.024 2.283 4.475 1.00 14.75 233 PRO O C 1
ATOM 1845 O O . PRO A 1 234 ? 29.239 2.363 4.736 1.00 16.07 233 PRO O O 1
ATOM 1849 N N . THR A 1 235 ? 27.238 3.342 4.375 1.00 12.18 234 THR O N 1
ATOM 1850 C CA . THR A 1 235 ? 27.735 4.712 4.577 1.00 12.42 234 THR O CA 1
ATOM 1851 C C . THR A 1 235 ? 26.702 5.317 5.524 1.00 13.58 234 THR O C 1
ATOM 1852 O O . THR A 1 235 ? 25.505 5.026 5.439 1.00 11.79 234 THR O O 1
ATOM 1856 N N . PRO A 1 236 ? 27.156 6.195 6.403 1.00 12.92 235 PRO O N 1
ATOM 1857 C CA . PRO A 1 236 ? 26.264 6.725 7.443 1.00 13.47 235 PRO O CA 1
ATOM 1858 C C . PRO A 1 236 ? 25.407 7.919 7.035 1.00 16.01 235 PRO O C 1
ATOM 1859 O O . PRO A 1 236 ? 24.475 8.252 7.728 1.00 14.04 235 PRO O O 1
ATOM 1863 N N . ASN A 1 237 ? 25.730 8.560 5.908 1.00 14.82 236 ASN O N 1
ATOM 1864 C CA . ASN A 1 237 ? 24.952 9.694 5.416 1.00 13.16 236 ASN O CA 1
ATOM 1865 C C . ASN A 1 237 ? 25.380 9.992 4.002 1.00 16.02 236 ASN O C 1
ATOM 1866 O O . ASN A 1 237 ? 26.558 9.778 3.662 1.00 14.10 236 ASN O O 1
ATOM 1871 N N . VAL A 1 238 ? 24.437 10.577 3.251 1.00 12.45 237 VAL O N 1
ATOM 1872 C CA . VAL A 1 238 ? 24.565 10.962 1.824 1.00 12.70 237 VAL O CA 1
ATOM 1873 C C . VAL A 1 238 ? 24.090 9.822 0.928 1.00 15.90 237 VAL O C 1
ATOM 1874 O O . VAL A 1 238 ? 24.424 8.635 1.135 1.00 15.01 237 VAL O O 1
ATOM 1878 N N . SER A 1 239 ? 23.251 10.185 -0.032 1.00 12.89 238 SER O N 1
ATOM 1879 C CA . SER A 1 239 ? 22.600 9.228 -0.897 1.00 14.29 238 SER O CA 1
ATOM 1880 C C . SER A 1 239 ? 22.607 9.780 -2.318 1.00 15.48 238 SER O C 1
ATOM 1881 O O . SER A 1 239 ? 22.946 10.940 -2.533 1.00 15.01 238 SER O O 1
ATOM 1884 N N . VAL A 1 240 ? 22.238 8.947 -3.280 1.00 13.62 239 VAL O N 1
ATOM 1885 C CA . VAL A 1 240 ? 22.271 9.387 -4.682 1.00 13.26 239 VAL O CA 1
ATOM 1886 C C . VAL A 1 240 ? 21.132 8.719 -5.443 1.00 17.18 239 VAL O C 1
ATOM 1887 O O . VAL A 1 240 ? 20.935 7.508 -5.372 1.00 17.14 239 VAL O O 1
ATOM 1891 N N . VAL A 1 241 ? 20.368 9.536 -6.142 1.00 14.48 240 VAL O N 1
ATOM 1892 C CA . VAL A 1 241 ? 19.256 9.051 -6.966 1.00 14.57 240 VAL O CA 1
ATOM 1893 C C . VAL A 1 241 ? 19.781 8.816 -8.376 1.00 17.74 240 VAL O C 1
ATOM 1894 O O . VAL A 1 241 ? 20.526 9.622 -8.904 1.00 18.11 240 VAL O O 1
ATOM 1898 N N . ASP A 1 242 ? 19.358 7.696 -8.955 1.00 15.67 241 ASP O N 1
ATOM 1899 C CA . ASP A 1 242 ? 19.753 7.261 -10.298 1.00 15.40 241 ASP O CA 1
ATOM 1900 C C . ASP A 1 242 ? 18.400 7.063 -11.033 1.00 19.73 241 ASP O C 1
ATOM 1901 O O . ASP A 1 242 ? 17.676 6.124 -10.757 1.00 17.19 241 ASP O O 1
ATOM 1906 N N . LEU A 1 243 ? 18.029 8.003 -11.899 1.00 18.35 242 LEU O N 1
ATOM 1907 C CA . LEU A 1 243 ? 16.751 7.900 -12.619 1.00 18.23 242 LEU O CA 1
ATOM 1908 C C . LEU A 1 243 ? 17.029 7.530 -14.080 1.00 22.80 242 LEU O C 1
ATOM 1909 O O . LEU A 1 243 ? 17.890 8.127 -14.692 1.00 22.77 242 LEU O O 1
ATOM 1914 N N . VAL A 1 244 ? 16.320 6.531 -14.618 1.00 19.89 243 VAL O N 1
ATOM 1915 C CA . VAL A 1 244 ? 16.426 6.187 -16.033 1.00 18.90 243 VAL O CA 1
ATOM 1916 C C . VAL A 1 244 ? 15.006 6.478 -16.568 1.00 24.21 243 VAL O C 1
ATOM 1917 O O . VAL A 1 244 ? 14.032 5.977 -16.029 1.00 23.63 243 VAL O O 1
ATOM 1921 N N . ALA A 1 245 ? 14.891 7.384 -17.534 1.00 23.06 244 ALA O N 1
ATOM 1922 C CA . ALA A 1 245 ? 13.579 7.763 -18.035 1.00 21.80 244 ALA O CA 1
ATOM 1923 C C . ALA A 1 245 ? 13.524 7.792 -19.550 1.00 24.93 244 ALA O C 1
ATOM 1924 O O . ALA A 1 245 ? 14.512 8.079 -20.210 1.00 23.87 244 ALA O O 1
ATOM 1926 N N . GLU A 1 246 ? 12.334 7.525 -20.069 1.00 22.32 245 GLU O N 1
ATOM 1927 C CA . GLU A 1 246 ? 12.056 7.620 -21.505 1.00 22.95 245 GLU O CA 1
ATOM 1928 C C . GLU A 1 246 ? 11.411 8.983 -21.662 1.00 27.52 245 GLU O C 1
ATOM 1929 O O . GLU A 1 246 ? 10.497 9.316 -20.924 1.00 27.17 245 GLU O O 1
ATOM 1935 N N . LEU A 1 247 ? 11.896 9.776 -22.615 1.00 26.59 246 LEU O N 1
ATOM 1936 C CA . LEU A 1 247 ? 11.398 11.131 -22.797 1.00 26.16 246 LEU O CA 1
ATOM 1937 C C . LEU A 1 247 ? 10.536 11.240 -24.050 1.00 32.34 246 LEU O C 1
ATOM 1938 O O . LEU A 1 247 ? 10.640 10.415 -24.965 1.00 29.91 246 LEU O O 1
ATOM 1943 N N . GLU A 1 248 ? 9.733 12.297 -24.100 1.00 33.35 247 GLU O N 1
ATOM 1944 C CA . GLU A 1 248 ? 8.886 12.533 -25.265 1.00 33.94 247 GLU O CA 1
ATOM 1945 C C . GLU A 1 248 ? 9.695 13.145 -26.407 1.00 40.56 247 GLU O C 1
ATOM 1946 O O . GLU A 1 248 ? 9.631 12.655 -27.550 1.00 42.28 247 GLU O O 1
ATOM 1952 N N . LYS A 1 249 ? 10.490 14.166 -26.082 1.00 35.94 248 LYS O N 1
ATOM 1953 C CA . LYS A 1 249 ? 11.336 14.856 -27.055 1.00 37.01 248 LYS O CA 1
ATOM 1954 C C . LYS A 1 249 ? 12.696 14.201 -27.199 1.00 40.51 248 LYS O C 1
ATOM 1955 O O . LYS A 1 249 ? 13.265 13.714 -26.212 1.00 39.30 248 LYS O O 1
ATOM 1961 N N . GLU A 1 250 ? 13.244 14.238 -28.412 1.00 36.10 249 GLU O N 1
ATOM 1962 C CA . GLU A 1 250 ? 14.578 13.706 -28.661 1.00 35.28 249 GLU O CA 1
ATOM 1963 C C . GLU A 1 250 ? 15.591 14.659 -28.043 1.00 36.67 249 GLU O C 1
ATOM 1964 O O . GLU A 1 250 ? 15.457 15.876 -28.166 1.00 37.09 249 GLU O O 1
ATOM 1970 N N . VAL A 1 251 ? 16.577 14.124 -27.330 1.00 29.69 250 VAL O N 1
ATOM 1971 C CA . VAL A 1 251 ? 17.553 14.986 -26.669 1.00 27.75 250 VAL O CA 1
ATOM 1972 C C . VAL A 1 251 ? 18.960 14.450 -26.835 1.00 29.98 250 VAL O C 1
ATOM 1973 O O . VAL A 1 251 ? 19.162 13.289 -27.207 1.00 29.59 250 VAL O O 1
ATOM 1977 N N . THR A 1 252 ? 19.929 15.287 -26.485 1.00 27.00 251 THR O N 1
ATOM 1978 C CA . THR A 1 252 ? 21.323 14.892 -26.397 1.00 26.14 251 THR O CA 1
ATOM 1979 C C . THR A 1 252 ? 21.711 15.058 -24.927 1.00 27.87 251 THR O C 1
ATOM 1980 O O . THR A 1 252 ? 21.040 15.756 -24.177 1.00 26.52 251 THR O O 1
ATOM 1984 N N . VAL A 1 253 ? 22.847 14.486 -24.550 1.00 24.91 252 VAL O N 1
ATOM 1985 C CA . VAL A 1 253 ? 23.350 14.657 -23.197 1.00 23.44 252 VAL O CA 1
ATOM 1986 C C . VAL A 1 253 ? 23.522 16.143 -22.931 1.00 27.10 252 VAL O C 1
ATOM 1987 O O . VAL A 1 253 ? 23.095 16.666 -21.903 1.00 27.81 252 VAL O O 1
ATOM 1991 N N . GLU A 1 254 ? 24.148 16.838 -23.880 1.00 25.72 253 GLU O N 1
ATOM 1992 C CA . GLU A 1 254 ? 24.390 18.269 -23.729 1.00 25.60 253 GLU O CA 1
ATOM 1993 C C . GLU A 1 254 ? 23.129 19.065 -23.404 1.00 28.72 253 GLU O C 1
ATOM 1994 O O . GLU A 1 254 ? 23.146 19.971 -22.576 1.00 26.45 253 GLU O O 1
ATOM 2000 N N . GLU A 1 255 ? 22.021 18.706 -24.051 1.00 25.94 254 GLU O N 1
ATOM 2001 C CA . GLU A 1 255 ? 20.768 19.416 -23.855 1.00 24.68 254 GLU O CA 1
ATOM 2002 C C . GLU A 1 255 ? 20.158 19.155 -22.482 1.00 26.86 254 GLU O C 1
ATOM 2003 O O . GLU A 1 255 ? 19.638 20.060 -21.809 1.00 24.90 254 GLU O O 1
ATOM 2009 N N . VAL A 1 256 ? 20.228 17.901 -22.071 1.00 23.71 255 VAL O N 1
ATOM 2010 C CA . VAL A 1 256 ? 19.722 17.522 -20.757 1.00 23.20 255 VAL O CA 1
ATOM 2011 C C . VAL A 1 256 ? 20.508 18.266 -19.687 1.00 24.04 255 VAL O C 1
ATOM 2012 O O . VAL A 1 256 ? 19.923 18.933 -18.825 1.00 23.52 255 VAL O O 1
ATOM 2016 N N . ASN A 1 257 ? 21.833 18.154 -19.747 1.00 20.76 256 ASN O N 1
ATOM 2017 C CA . ASN A 1 257 ? 22.690 18.820 -18.778 1.00 20.58 256 ASN O CA 1
ATOM 2018 C C . ASN A 1 257 ? 22.492 20.340 -18.788 1.00 27.06 256 ASN O C 1
ATOM 2019 O O . ASN A 1 257 ? 22.488 20.978 -17.735 1.00 24.54 256 ASN O O 1
ATOM 2024 N N . ALA A 1 258 ? 22.338 20.912 -19.986 1.00 24.10 257 ALA O N 1
ATOM 2025 C CA . ALA A 1 258 ? 22.153 22.354 -20.095 1.00 24.28 257 ALA O CA 1
ATOM 2026 C C . ALA A 1 258 ? 20.841 22.823 -19.438 1.00 26.71 257 ALA O C 1
ATOM 2027 O O . ALA A 1 258 ? 20.811 23.862 -18.791 1.00 26.18 257 ALA O O 1
ATOM 2029 N N . ALA A 1 259 ? 19.764 22.045 -19.594 1.00 25.12 258 ALA O N 1
ATOM 2030 C CA . ALA A 1 259 ? 18.477 22.383 -18.977 1.00 23.33 258 ALA O CA 1
ATOM 2031 C C . ALA A 1 259 ? 18.580 22.292 -17.474 1.00 25.61 258 ALA O C 1
ATOM 2032 O O . ALA A 1 259 ? 18.054 23.132 -16.744 1.00 21.13 258 ALA O O 1
ATOM 2034 N N . LEU A 1 260 ? 19.247 21.229 -17.005 1.00 25.04 259 LEU O N 1
ATOM 2035 C CA . LEU A 1 260 ? 19.433 21.017 -15.570 1.00 23.01 259 LEU O CA 1
ATOM 2036 C C . LEU A 1 260 ? 20.232 22.152 -14.961 1.00 23.63 259 LEU O C 1
ATOM 2037 O O . LEU A 1 260 ? 19.836 22.709 -13.927 1.00 21.47 259 LEU O O 1
ATOM 2042 N N . LYS A 1 261 ? 21.334 22.517 -15.620 1.00 21.65 260 LYS O N 1
ATOM 2043 C CA A LYS A 1 261 ? 22.163 23.610 -15.128 0.41 21.06 260 LYS O CA 1
ATOM 2044 C CA B LYS A 1 261 ? 22.177 23.607 -15.146 0.59 20.84 260 LYS O CA 1
ATOM 2045 C C . LYS A 1 261 ? 21.395 24.925 -15.130 1.00 25.32 260 LYS O C 1
ATOM 2046 O O . LYS A 1 261 ? 21.523 25.718 -14.200 1.00 22.71 260 LYS O O 1
ATOM 2057 N N . ALA A 1 262 ? 20.558 25.134 -16.155 1.00 24.42 261 ALA O N 1
ATOM 2058 C CA . ALA A 1 262 ? 19.773 26.362 -16.219 1.00 24.38 261 ALA O CA 1
ATOM 2059 C C . ALA A 1 262 ? 18.807 26.467 -15.050 1.00 28.23 261 ALA O C 1
ATOM 2060 O O . ALA A 1 262 ? 18.704 27.521 -14.414 1.00 27.98 261 ALA O O 1
ATOM 2062 N N . ALA A 1 263 ? 18.114 25.367 -14.752 1.00 25.16 262 ALA O N 1
ATOM 2063 C CA . ALA A 1 263 ? 17.162 25.346 -13.642 1.00 25.35 262 ALA O CA 1
ATOM 2064 C C . ALA A 1 263 ? 17.854 25.590 -12.314 1.00 26.18 262 ALA O C 1
ATOM 2065 O O . ALA A 1 263 ? 17.346 26.322 -11.465 1.00 24.86 262 ALA O O 1
ATOM 2067 N N . ALA A 1 264 ? 19.042 25.001 -12.159 1.00 24.48 263 ALA O N 1
ATOM 2068 C CA . ALA A 1 264 ? 19.854 25.140 -10.933 1.00 23.04 263 ALA O CA 1
ATOM 2069 C C . ALA A 1 264 ? 20.292 26.558 -10.679 1.00 26.93 263 ALA O C 1
ATOM 2070 O O . ALA A 1 264 ? 20.406 26.998 -9.533 1.00 24.64 263 ALA O O 1
ATOM 2072 N N . GLU A 1 265 ? 20.629 27.252 -11.759 1.00 23.10 264 GLU O N 1
ATOM 2073 C CA . GLU A 1 265 ? 21.111 28.616 -11.638 1.00 23.97 264 GLU O CA 1
ATOM 2074 C C . GLU A 1 265 ? 19.966 29.606 -11.633 1.00 30.08 264 GLU O C 1
ATOM 2075 O O . GLU A 1 265 ? 20.128 30.756 -11.217 1.00 31.54 264 GLU O O 1
ATOM 2081 N N . GLY A 1 266 ? 18.798 29.137 -12.067 1.00 27.20 265 GLY O N 1
ATOM 2082 C CA . GLY A 1 266 ? 17.603 29.959 -12.137 1.00 26.15 265 GLY O CA 1
ATOM 2083 C C . GLY A 1 266 ? 16.505 29.644 -11.130 1.00 29.05 265 GLY O C 1
ATOM 2084 O O . GLY A 1 266 ? 16.677 29.832 -9.918 1.00 25.36 265 GLY O O 1
ATOM 2085 N N . GLU A 1 267 ? 15.358 29.230 -11.658 1.00 27.19 266 GLU O N 1
ATOM 2086 C CA . GLU A 1 267 ? 14.147 28.971 -10.881 1.00 28.64 266 GLU O CA 1
ATOM 2087 C C . GLU A 1 267 ? 14.347 28.089 -9.650 1.00 33.38 266 GLU O C 1
ATOM 2088 O O . GLU A 1 267 ? 13.684 28.271 -8.619 1.00 33.62 266 GLU O O 1
ATOM 2094 N N . LEU A 1 268 ? 15.233 27.106 -9.764 1.00 27.39 267 LEU O N 1
ATOM 2095 C CA . LEU A 1 268 ? 15.441 26.174 -8.654 1.00 24.48 267 LEU O CA 1
ATOM 2096 C C . LEU A 1 268 ? 16.723 26.374 -7.868 1.00 28.00 267 LEU O C 1
ATOM 2097 O O . LEU A 1 268 ? 17.106 25.516 -7.062 1.00 24.64 267 LEU O O 1
ATOM 2102 N N . LYS A 1 269 ? 17.343 27.536 -8.022 1.00 23.88 268 LYS O N 1
ATOM 2103 C CA . LYS A 1 269 ? 18.570 27.819 -7.283 1.00 24.26 268 LYS O CA 1
ATOM 2104 C C . LYS A 1 269 ? 18.351 27.678 -5.785 1.00 27.23 268 LYS O C 1
ATOM 2105 O O . LYS A 1 269 ? 17.359 28.161 -5.254 1.00 26.11 268 LYS O O 1
ATOM 2111 N N . GLY A 1 270 ? 19.257 26.967 -5.116 1.00 23.37 269 GLY O N 1
ATOM 2112 C CA . GLY A 1 270 ? 19.167 26.709 -3.682 1.00 22.87 269 GLY O CA 1
ATOM 2113 C C . GLY A 1 270 ? 18.489 25.372 -3.400 1.00 25.77 269 GLY O C 1
ATOM 2114 O O . GLY A 1 270 ? 18.658 24.808 -2.327 1.00 24.94 269 GLY O O 1
ATOM 2115 N N . ILE A 1 271 ? 17.715 24.883 -4.367 1.00 21.61 270 ILE O N 1
ATOM 2116 C CA . ILE A 1 271 ? 17.013 23.594 -4.252 1.00 20.03 270 ILE O CA 1
ATOM 2117 C C . ILE A 1 271 ? 17.737 22.548 -5.111 1.00 22.09 270 ILE O C 1
ATOM 2118 O O . ILE A 1 271 ? 18.078 21.461 -4.648 1.00 22.36 270 ILE O O 1
ATOM 2123 N N . LEU A 1 272 ? 17.908 22.859 -6.384 1.00 17.38 271 LEU O N 1
ATOM 2124 C CA . LEU A 1 272 ? 18.605 21.997 -7.321 1.00 16.50 271 LEU O CA 1
ATOM 2125 C C . LEU A 1 272 ? 19.956 22.639 -7.626 1.00 23.19 271 LEU O C 1
ATOM 2126 O O . LEU A 1 272 ? 20.057 23.868 -7.826 1.00 22.65 271 LEU O O 1
ATOM 2131 N N . ALA A 1 273 ? 20.996 21.820 -7.637 1.00 17.11 272 ALA O N 1
ATOM 2132 C CA . ALA A 1 273 ? 22.350 22.307 -7.928 1.00 17.21 272 ALA O CA 1
ATOM 2133 C C . ALA A 1 273 ? 22.907 21.441 -9.038 1.00 19.24 272 ALA O C 1
ATOM 2134 O O . ALA A 1 273 ? 22.314 20.427 -9.410 1.00 19.54 272 ALA O O 1
ATOM 2136 N N . TYR A 1 274 ? 23.990 21.892 -9.641 1.00 16.86 273 TYR O N 1
ATOM 2137 C CA . TYR A 1 274 ? 24.547 21.211 -10.801 1.00 16.68 273 TYR O CA 1
ATOM 2138 C C . TYR A 1 274 ? 26.057 21.142 -10.690 1.00 19.16 273 TYR O C 1
ATOM 2139 O O . TYR A 1 274 ? 26.703 22.151 -10.463 1.00 19.23 273 TYR O O 1
ATOM 2148 N N . SER A 1 275 ? 26.604 19.935 -10.759 1.00 16.74 274 SER O N 1
ATOM 2149 C CA . SER A 1 275 ? 28.043 19.767 -10.620 1.00 17.19 274 SER O CA 1
ATOM 2150 C C . SER A 1 275 ? 28.694 19.009 -11.768 1.00 20.78 274 SER O C 1
ATOM 2151 O O . SER A 1 275 ? 28.226 17.954 -12.152 1.00 21.23 274 SER O O 1
ATOM 2154 N N . GLU A 1 276 ? 29.798 19.543 -12.291 1.00 19.93 275 GLU O N 1
ATOM 2155 C CA . GLU A 1 276 ? 30.556 18.858 -13.329 1.00 20.79 275 GLU O CA 1
ATOM 2156 C C . GLU A 1 276 ? 31.847 18.292 -12.741 1.00 22.79 275 GLU O C 1
ATOM 2157 O O . GLU A 1 276 ? 32.730 17.885 -13.468 1.00 22.13 275 GLU O O 1
ATOM 2163 N N . GLU A 1 277 ? 31.932 18.241 -11.420 1.00 18.82 276 GLU O N 1
ATOM 2164 C CA . GLU A 1 277 ? 33.109 17.657 -10.741 1.00 18.13 276 GLU O CA 1
ATOM 2165 C C . GLU A 1 277 ? 32.889 16.155 -10.458 1.00 17.92 276 GLU O C 1
ATOM 2166 O O . GLU A 1 277 ? 31.764 15.713 -10.259 1.00 17.52 276 GLU O O 1
ATOM 2172 N N . PRO A 1 278 ? 33.960 15.352 -10.499 1.00 15.21 277 PRO O N 1
ATOM 2173 C CA . PRO A 1 278 ? 33.849 13.891 -10.301 1.00 15.50 277 PRO O CA 1
ATOM 2174 C C . PRO A 1 278 ? 33.966 13.611 -8.794 1.00 18.33 277 PRO O C 1
ATOM 2175 O O . PRO A 1 278 ? 35.019 13.194 -8.269 1.00 19.00 277 PRO O O 1
ATOM 2179 N N . LEU A 1 279 ? 32.879 13.887 -8.106 1.00 13.68 278 LEU O N 1
ATOM 2180 C CA . LEU A 1 279 ? 32.871 13.786 -6.645 1.00 12.56 278 LEU O CA 1
ATOM 2181 C C . LEU A 1 279 ? 32.349 12.461 -6.122 1.00 14.24 278 LEU O C 1
ATOM 2182 O O . LEU A 1 279 ? 31.875 11.630 -6.880 1.00 16.21 278 LEU O O 1
ATOM 2187 N N . VAL A 1 280 ? 32.450 12.277 -4.805 1.00 12.25 279 VAL O N 1
ATOM 2188 C CA . VAL A 1 280 ? 31.993 11.038 -4.187 1.00 11.55 279 VAL O CA 1
ATOM 2189 C C . VAL A 1 280 ? 31.127 11.428 -2.994 1.00 17.77 279 VAL O C 1
ATOM 2190 O O . VAL A 1 280 ? 31.066 12.608 -2.621 1.00 16.95 279 VAL O O 1
ATOM 2194 N N . SER A 1 281 ? 30.386 10.459 -2.454 1.00 14.79 280 SER O N 1
ATOM 2195 C CA . SER A 1 281 ? 29.411 10.783 -1.414 1.00 14.76 280 SER O CA 1
ATOM 2196 C C . SER A 1 281 ? 29.925 11.641 -0.249 1.00 14.78 280 SER O C 1
ATOM 2197 O O . SER A 1 281 ? 29.243 12.562 0.205 1.00 12.44 280 SER O O 1
ATOM 2200 N N . ARG A 1 282 ? 31.128 11.376 0.243 1.00 13.48 281 ARG O N 1
ATOM 2201 C CA A ARG A 1 282 ? 31.644 12.150 1.376 0.42 13.75 281 ARG O CA 1
ATOM 2202 C CA B ARG A 1 282 ? 31.614 12.153 1.393 0.58 13.78 281 ARG O CA 1
ATOM 2203 C C . ARG A 1 282 ? 31.674 13.646 1.091 1.00 14.94 281 ARG O C 1
ATOM 2204 O O . ARG A 1 282 ? 31.477 14.472 1.989 1.00 13.70 281 ARG O O 1
ATOM 2219 N N . ASP A 1 283 ? 31.889 13.983 -0.179 1.00 10.94 282 ASP O N 1
ATOM 2220 C CA . ASP A 1 283 ? 31.972 15.378 -0.594 1.00 10.66 282 ASP O CA 1
ATOM 2221 C C . ASP A 1 283 ? 30.683 16.141 -0.414 1.00 17.95 282 ASP O C 1
ATOM 2222 O O . ASP A 1 283 ? 30.699 17.384 -0.351 1.00 19.83 282 ASP O O 1
ATOM 2227 N N . TYR A 1 284 ? 29.576 15.411 -0.321 1.00 14.46 283 TYR O N 1
ATOM 2228 C CA . TYR A 1 284 ? 28.265 16.044 -0.208 1.00 14.06 283 TYR O CA 1
ATOM 2229 C C . TYR A 1 284 ? 27.764 16.043 1.220 1.00 16.87 283 TYR O C 1
ATOM 2230 O O . TYR A 1 284 ? 26.629 16.464 1.493 1.00 15.78 283 TYR O O 1
ATOM 2239 N N . ASN A 1 285 ? 28.596 15.595 2.147 1.00 11.80 284 ASN O N 1
ATOM 2240 C CA . ASN A 1 285 ? 28.167 15.591 3.523 1.00 12.36 284 ASN O CA 1
ATOM 2241 C C . ASN A 1 285 ? 28.078 17.063 3.980 1.00 18.99 284 ASN O C 1
ATOM 2242 O O . ASN A 1 285 ? 29.079 17.801 3.953 1.00 18.51 284 ASN O O 1
ATOM 2247 N N . GLY A 1 286 ? 26.885 17.486 4.381 1.00 15.43 285 GLY O N 1
ATOM 2248 C CA . GLY A 1 286 ? 26.637 18.862 4.827 1.00 15.82 285 GLY O CA 1
ATOM 2249 C C . GLY A 1 286 ? 25.997 19.731 3.733 1.00 19.50 285 GLY O C 1
ATOM 2250 O O . GLY A 1 286 ? 25.671 20.876 3.957 1.00 18.90 285 GLY O O 1
ATOM 2251 N N . SER A 1 287 ? 25.837 19.182 2.538 1.00 17.29 286 SER O N 1
ATOM 2252 C CA . SER A 1 287 ? 25.202 19.891 1.433 1.00 16.82 286 SER O CA 1
ATOM 2253 C C . SER A 1 287 ? 23.750 20.253 1.832 1.00 20.96 286 SER O C 1
ATOM 2254 O O . SER A 1 287 ? 23.019 19.410 2.325 1.00 18.02 286 SER O O 1
ATOM 2257 N N . THR A 1 288 ? 23.358 21.518 1.638 1.00 18.45 287 THR O N 1
ATOM 2258 C CA . THR A 1 288 ? 22.022 21.953 2.060 1.00 15.40 287 THR O CA 1
ATOM 2259 C C . THR A 1 288 ? 20.997 21.941 0.946 1.00 18.38 287 THR O C 1
ATOM 2260 O O . THR A 1 288 ? 19.797 22.209 1.195 1.00 16.95 287 THR O O 1
ATOM 2264 N N . VAL A 1 289 ? 21.437 21.723 -0.294 1.00 15.31 288 VAL O N 1
ATOM 2265 C CA . VAL A 1 289 ? 20.460 21.662 -1.395 1.00 16.37 288 VAL O CA 1
ATOM 2266 C C . VAL A 1 289 ? 19.682 20.371 -1.341 1.00 21.55 288 VAL O C 1
ATOM 2267 O O . VAL A 1 289 ? 20.080 19.429 -0.651 1.00 20.70 288 VAL O O 1
ATOM 2271 N N . SER A 1 290 ? 18.580 20.296 -2.088 1.00 18.29 289 SER O N 1
ATOM 2272 C CA . SER A 1 290 ? 17.821 19.066 -2.114 1.00 16.03 289 SER O CA 1
ATOM 2273 C C . SER A 1 290 ? 18.393 18.042 -3.077 1.00 17.22 289 SER O C 1
ATOM 2274 O O . SER A 1 290 ? 18.095 16.851 -2.992 1.00 15.47 289 SER O O 1
ATOM 2277 N N . SER A 1 291 ? 19.100 18.517 -4.081 1.00 18.00 290 SER O N 1
ATOM 2278 C CA . SER A 1 291 ? 19.461 17.673 -5.200 1.00 18.04 290 SER O CA 1
ATOM 2279 C C . SER A 1 291 ? 20.620 18.321 -5.978 1.00 23.06 290 SER O C 1
ATOM 2280 O O . SER A 1 291 ? 20.551 19.509 -6.322 1.00 22.18 290 SER O O 1
ATOM 2283 N N . THR A 1 292 ? 21.701 17.576 -6.203 1.00 19.09 291 THR O N 1
ATOM 2284 C CA . THR A 1 292 ? 22.815 18.074 -7.020 1.00 16.93 291 THR O CA 1
ATOM 2285 C C . THR A 1 292 ? 23.086 17.131 -8.162 1.00 18.79 291 THR O C 1
ATOM 2286 O O . THR A 1 292 ? 23.535 16.000 -7.958 1.00 17.20 291 THR O O 1
ATOM 2290 N N . ILE A 1 293 ? 22.848 17.598 -9.378 1.00 15.80 292 ILE O N 1
ATOM 2291 C CA . ILE A 1 293 ? 23.073 16.768 -10.549 1.00 15.04 292 ILE O CA 1
ATOM 2292 C C . ILE A 1 293 ? 24.548 16.429 -10.698 1.00 19.09 292 ILE O C 1
ATOM 2293 O O . ILE A 1 293 ? 25.396 17.313 -10.704 1.00 19.20 292 ILE O O 1
ATOM 2298 N N . ASP A 1 294 ? 24.844 15.141 -10.859 1.00 16.49 293 ASP O N 1
ATOM 2299 C CA . ASP A 1 294 ? 26.208 14.699 -11.137 1.00 14.53 293 ASP O CA 1
ATOM 2300 C C . ASP A 1 294 ? 26.280 14.718 -12.662 1.00 19.31 293 ASP O C 1
ATOM 2301 O O . ASP A 1 294 ? 25.945 13.740 -13.312 1.00 18.89 293 ASP O O 1
ATOM 2306 N N . ALA A 1 295 ? 26.629 15.869 -13.221 1.00 17.80 294 ALA O N 1
ATOM 2307 C CA . ALA A 1 295 ? 26.582 16.077 -14.665 1.00 18.61 294 ALA O CA 1
ATOM 2308 C C . ALA A 1 295 ? 27.411 15.106 -15.474 1.00 21.41 294 ALA O C 1
ATOM 2309 O O . ALA A 1 295 ? 27.078 14.783 -16.625 1.00 19.55 294 ALA O O 1
ATOM 2311 N N . LEU A 1 296 ? 28.515 14.657 -14.896 1.00 17.68 295 LEU O N 1
ATOM 2312 C CA . LEU A 1 296 ? 29.373 13.699 -15.580 1.00 17.37 295 LEU O CA 1
ATOM 2313 C C . LEU A 1 296 ? 28.694 12.352 -15.851 1.00 21.34 295 LEU O C 1
ATOM 2314 O O . LEU A 1 296 ? 29.094 11.609 -16.769 1.00 20.81 295 LEU O O 1
ATOM 2319 N N . SER A 1 297 ? 27.674 12.029 -15.058 1.00 16.60 296 SER O N 1
ATOM 2320 C CA . SER A 1 297 ? 26.993 10.749 -15.175 1.00 16.88 296 SER O CA 1
ATOM 2321 C C . SER A 1 297 ? 25.850 10.753 -16.181 1.00 20.87 296 SER O C 1
ATOM 2322 O O . SER A 1 297 ? 25.311 9.706 -16.507 1.00 21.35 296 SER O O 1
ATOM 2325 N N . THR A 1 298 ? 25.448 11.925 -16.636 1.00 18.76 297 THR O N 1
ATOM 2326 C CA . THR A 1 298 ? 24.346 11.977 -17.601 1.00 18.37 297 THR O CA 1
ATOM 2327 C C . THR A 1 298 ? 24.642 11.185 -18.867 1.00 21.12 297 THR O C 1
ATOM 2328 O O . THR A 1 298 ? 25.700 11.322 -19.429 1.00 21.67 297 THR O O 1
ATOM 2332 N N . MET A 1 299 ? 23.715 10.327 -19.303 1.00 21.76 298 MET O N 1
ATOM 2333 C CA . MET A 1 299 ? 23.901 9.589 -20.578 1.00 20.77 298 MET O CA 1
ATOM 2334 C C . MET A 1 299 ? 22.548 9.433 -21.303 1.00 23.96 298 MET O C 1
ATOM 2335 O O . MET A 1 299 ? 21.488 9.429 -20.692 1.00 20.53 298 MET O O 1
ATOM 2340 N N . VAL A 1 300 ? 22.609 9.263 -22.613 1.00 23.90 299 VAL O N 1
ATOM 2341 C CA . VAL A 1 300 ? 21.392 9.113 -23.411 1.00 24.75 299 VAL O CA 1
ATOM 2342 C C . VAL A 1 300 ? 21.566 8.026 -24.436 1.00 26.58 299 VAL O C 1
ATOM 2343 O O . VAL A 1 300 ? 22.643 7.859 -24.948 1.00 26.50 299 VAL O O 1
ATOM 2347 N N . ILE A 1 301 ? 20.493 7.293 -24.738 1.00 26.01 300 ILE O N 1
ATOM 2348 C CA . ILE A 1 301 ? 20.521 6.280 -25.795 1.00 25.05 300 ILE O CA 1
ATOM 2349 C C . ILE A 1 301 ? 19.360 6.602 -26.748 1.00 28.24 300 ILE O C 1
ATOM 2350 O O . ILE A 1 301 ? 18.235 6.841 -26.304 1.00 24.97 300 ILE O O 1
ATOM 2355 N N . ASP A 1 302 ? 19.625 6.573 -28.046 1.00 29.05 301 ASP O N 1
ATOM 2356 C CA . ASP A 1 302 ? 18.556 6.799 -29.045 1.00 28.79 301 ASP O CA 1
ATOM 2357 C C . ASP A 1 302 ? 17.840 8.128 -28.862 1.00 34.24 301 ASP O C 1
ATOM 2358 O O . ASP A 1 302 ? 16.689 8.310 -29.332 1.00 34.24 301 ASP O O 1
ATOM 2363 N N . GLY A 1 303 ? 18.519 9.062 -28.205 1.00 29.38 302 GLY O N 1
ATOM 2364 C CA . GLY A 1 303 ? 17.986 10.389 -27.934 1.00 29.12 302 GLY O CA 1
ATOM 2365 C C . GLY A 1 303 ? 16.722 10.356 -27.110 1.00 30.13 302 GLY O C 1
ATOM 2366 O O . GLY A 1 303 ? 16.100 11.382 -26.900 1.00 31.61 302 GLY O O 1
ATOM 2367 N N . LYS A 1 304 ? 16.353 9.174 -26.622 1.00 26.25 303 LYS O N 1
ATOM 2368 C CA . LYS A 1 304 ? 15.116 9.017 -25.871 1.00 26.25 303 LYS O CA 1
ATOM 2369 C C . LYS A 1 304 ? 15.230 8.461 -24.446 1.00 29.16 303 LYS O C 1
ATOM 2370 O O . LYS A 1 304 ? 14.403 8.788 -23.592 1.00 28.88 303 LYS O O 1
ATOM 2376 N N . MET A 1 305 ? 16.233 7.614 -24.181 1.00 24.84 304 MET O N 1
ATOM 2377 C CA . MET A 1 305 ? 16.398 7.097 -22.810 1.00 23.26 304 MET O CA 1
ATOM 2378 C C . MET A 1 305 ? 17.527 7.862 -22.151 1.00 26.32 304 MET O C 1
ATOM 2379 O O . MET A 1 305 ? 18.621 7.928 -22.697 1.00 26.99 304 MET O O 1
ATOM 2384 N N . VAL A 1 306 ? 17.259 8.459 -20.990 1.00 23.04 305 VAL O N 1
ATOM 2385 C CA . VAL A 1 306 ? 18.266 9.267 -20.321 1.00 21.43 305 VAL O CA 1
ATOM 2386 C C . VAL A 1 306 ? 18.495 8.738 -18.919 1.00 23.22 305 VAL O C 1
ATOM 2387 O O . VAL A 1 306 ? 17.598 8.193 -18.305 1.00 22.44 305 VAL O O 1
ATOM 2391 N N . LYS A 1 307 ? 19.726 8.863 -18.447 1.00 20.20 306 LYS O N 1
ATOM 2392 C CA . LYS A 1 307 ? 20.048 8.511 -17.056 1.00 18.76 306 LYS O CA 1
ATOM 2393 C C . LYS A 1 307 ? 20.525 9.827 -16.451 1.00 21.93 306 LYS O C 1
ATOM 2394 O O . LYS A 1 307 ? 21.415 10.498 -17.003 1.00 22.63 306 LYS O O 1
ATOM 2400 N N . VAL A 1 308 ? 19.934 10.196 -15.318 1.00 18.07 307 VAL O N 1
ATOM 2401 C CA . VAL A 1 308 ? 20.330 11.399 -14.591 1.00 17.54 307 VAL O CA 1
ATOM 2402 C C . VAL A 1 308 ? 20.583 10.945 -13.150 1.00 19.81 307 VAL O C 1
ATOM 2403 O O . VAL A 1 308 ? 19.811 10.193 -12.587 1.00 18.69 307 VAL O O 1
ATOM 2407 N N . VAL A 1 309 ? 21.732 11.349 -12.627 1.00 16.61 308 VAL O N 1
ATOM 2408 C CA . VAL A 1 309 ? 22.156 10.969 -11.278 1.00 15.48 308 VAL O CA 1
ATOM 2409 C C . VAL A 1 309 ? 22.250 12.244 -10.469 1.00 16.72 308 VAL O C 1
ATOM 2410 O O . VAL A 1 309 ? 22.825 13.231 -10.919 1.00 18.54 308 VAL O O 1
ATOM 2414 N N . SER A 1 310 ? 21.761 12.203 -9.238 1.00 14.78 309 SER O N 1
ATOM 2415 C CA . SER A 1 310 ? 21.735 13.383 -8.398 1.00 15.02 309 SER O CA 1
ATOM 2416 C C . SER A 1 310 ? 22.003 13.029 -6.955 1.00 18.45 309 SER O C 1
ATOM 2417 O O . SER A 1 310 ? 21.366 12.136 -6.382 1.00 17.00 309 SER O O 1
ATOM 2420 N N . TRP A 1 311 ? 22.894 13.803 -6.363 1.00 14.38 310 TRP O N 1
ATOM 2421 C CA . TRP A 1 311 ? 23.284 13.612 -4.978 1.00 16.16 310 TRP O CA 1
ATOM 2422 C C . TRP A 1 311 ? 22.376 14.298 -3.992 1.00 17.22 310 TRP O C 1
ATOM 2423 O O . TRP A 1 311 ? 21.878 15.405 -4.238 1.00 15.72 310 TRP O O 1
ATOM 2434 N N . TYR A 1 312 ? 22.326 13.748 -2.781 1.00 14.27 311 TYR O N 1
ATOM 2435 C CA . TYR A 1 312 ? 21.661 14.461 -1.719 1.00 15.14 311 TYR O CA 1
ATOM 2436 C C . TYR A 1 312 ? 22.155 14.038 -0.368 1.00 18.94 311 TYR O C 1
ATOM 2437 O O . TYR A 1 312 ? 22.321 12.839 -0.100 1.00 17.56 311 TYR O O 1
ATOM 2446 N N . ASP A 1 313 ? 22.394 15.030 0.476 1.00 14.10 312 ASP O N 1
ATOM 2447 C CA . ASP A 1 313 ? 22.681 14.739 1.861 1.00 14.29 312 ASP O CA 1
ATOM 2448 C C . ASP A 1 313 ? 21.271 14.492 2.457 1.00 16.79 312 ASP O C 1
ATOM 2449 O O . ASP A 1 313 ? 20.492 15.428 2.684 1.00 14.34 312 ASP O O 1
ATOM 2454 N N . ASN A 1 314 ? 20.947 13.220 2.681 1.00 15.58 313 ASN O N 1
ATOM 2455 C CA . ASN A 1 314 ? 19.605 12.867 3.166 1.00 15.29 313 ASN O CA 1
ATOM 2456 C C . ASN A 1 314 ? 19.199 13.473 4.497 1.00 17.64 313 ASN O C 1
ATOM 2457 O O . ASN A 1 314 ? 18.015 13.731 4.723 1.00 15.97 313 ASN O O 1
ATOM 2462 N N . GLU A 1 315 ? 20.170 13.755 5.371 1.00 12.22 314 GLU O N 1
ATOM 2463 C CA . GLU A 1 315 ? 19.842 14.415 6.616 1.00 13.34 314 GLU O CA 1
ATOM 2464 C C . GLU A 1 315 ? 19.763 15.938 6.447 1.00 20.00 314 GLU O C 1
ATOM 2465 O O . GLU A 1 315 ? 18.776 16.571 6.867 1.00 19.74 314 GLU O O 1
ATOM 2471 N N . THR A 1 316 ? 20.806 16.515 5.850 1.00 16.55 315 THR O N 1
ATOM 2472 C CA . THR A 1 316 ? 20.916 17.979 5.793 1.00 16.95 315 THR O CA 1
ATOM 2473 C C . THR A 1 316 ? 19.985 18.688 4.808 1.00 19.05 315 THR O C 1
ATOM 2474 O O . THR A 1 316 ? 19.372 19.706 5.155 1.00 18.78 315 THR O O 1
ATOM 2478 N N . GLY A 1 317 ? 19.968 18.215 3.575 1.00 15.91 316 GLY O N 1
ATOM 2479 C CA . GLY A 1 317 ? 19.185 18.877 2.551 1.00 17.51 316 GLY O CA 1
ATOM 2480 C C . GLY A 1 317 ? 17.722 18.908 2.982 1.00 21.12 316 GLY O C 1
ATOM 2481 O O . GLY A 1 317 ? 17.067 19.956 3.002 1.00 18.98 316 GLY O O 1
ATOM 2482 N N . TYR A 1 318 ? 17.223 17.732 3.361 1.00 17.92 317 TYR O N 1
ATOM 2483 C CA . TYR A 1 318 ? 15.833 17.609 3.794 1.00 17.51 317 TYR O CA 1
ATOM 2484 C C . TYR A 1 318 ? 15.516 18.494 5.003 1.00 19.27 317 TYR O C 1
ATOM 2485 O O . TYR A 1 318 ? 14.443 19.128 5.064 1.00 20.17 317 TYR O O 1
ATOM 2494 N N . SER A 1 319 ? 16.441 18.563 5.957 1.00 13.17 318 SER O N 1
ATOM 2495 C CA . SER A 1 319 ? 16.181 19.326 7.166 1.00 14.34 318 SER O CA 1
ATOM 2496 C C . SER A 1 319 ? 16.124 20.823 6.834 1.00 17.47 318 SER O C 1
ATOM 2497 O O . SER A 1 319 ? 15.337 21.577 7.422 1.00 16.15 318 SER O O 1
ATOM 2500 N N . HIS A 1 320 ? 16.958 21.247 5.892 1.00 16.33 319 HIS O N 1
ATOM 2501 C CA . HIS A 1 320 ? 16.957 22.660 5.495 1.00 16.20 319 HIS O CA 1
ATOM 2502 C C . HIS A 1 320 ? 15.637 22.963 4.796 1.00 19.88 319 HIS O C 1
ATOM 2503 O O . HIS A 1 320 ? 15.070 24.048 4.985 1.00 19.34 319 HIS O O 1
ATOM 2510 N N . ARG A 1 321 ? 15.121 21.978 4.071 1.00 16.19 320 ARG O N 1
ATOM 2511 C CA . ARG A 1 321 ? 13.791 22.134 3.418 1.00 17.17 320 ARG O CA 1
ATOM 2512 C C . ARG A 1 321 ? 12.674 22.240 4.472 1.00 21.93 320 ARG O C 1
ATOM 2513 O O . ARG A 1 321 ? 11.719 22.998 4.319 1.00 20.07 320 ARG O O 1
ATOM 2521 N N . VAL A 1 322 ? 12.789 21.492 5.562 1.00 18.73 321 VAL O N 1
ATOM 2522 C CA . VAL A 1 322 ? 11.780 21.572 6.616 1.00 18.58 321 VAL O CA 1
ATOM 2523 C C . VAL A 1 322 ? 11.771 23.018 7.145 1.00 23.86 321 VAL O C 1
ATOM 2524 O O . VAL A 1 322 ? 10.709 23.639 7.361 1.00 21.63 321 VAL O O 1
ATOM 2528 N N . VAL A 1 323 ? 12.961 23.542 7.388 1.00 19.56 322 VAL O N 1
ATOM 2529 C CA . VAL A 1 323 ? 13.073 24.936 7.853 1.00 18.80 322 VAL O CA 1
ATOM 2530 C C . VAL A 1 323 ? 12.482 25.917 6.800 1.00 21.73 322 VAL O C 1
ATOM 2531 O O . VAL A 1 323 ? 11.762 26.869 7.159 1.00 20.23 322 VAL O O 1
ATOM 2535 N N . ASP A 1 324 ? 12.785 25.698 5.523 1.00 17.90 323 ASP O N 1
ATOM 2536 C CA . ASP A 1 324 ? 12.264 26.565 4.459 1.00 17.99 323 ASP O CA 1
ATOM 2537 C C . ASP A 1 324 ? 10.752 26.487 4.427 1.00 23.98 323 ASP O C 1
ATOM 2538 O O . ASP A 1 324 ? 10.050 27.494 4.198 1.00 24.34 323 ASP O O 1
ATOM 2543 N N . LEU A 1 325 ? 10.238 25.276 4.606 1.00 18.22 324 LEU O N 1
ATOM 2544 C CA . LEU A 1 325 ? 8.787 25.097 4.592 1.00 18.13 324 LEU O CA 1
ATOM 2545 C C . LEU A 1 325 ? 8.154 25.790 5.811 1.00 22.06 324 LEU O C 1
ATOM 2546 O O . LEU A 1 325 ? 7.094 26.407 5.709 1.00 22.35 324 LEU O O 1
ATOM 2551 N N . ALA A 1 326 ? 8.791 25.696 6.972 1.00 19.53 325 ALA O N 1
ATOM 2552 C CA . ALA A 1 326 ? 8.255 26.350 8.157 1.00 19.18 325 ALA O CA 1
ATOM 2553 C C . ALA A 1 326 ? 8.202 27.884 7.938 1.00 25.26 325 ALA O C 1
ATOM 2554 O O . ALA A 1 326 ? 7.216 28.546 8.283 1.00 21.80 325 ALA O O 1
ATOM 2556 N N . ALA A 1 327 ? 9.268 28.437 7.375 1.00 20.91 326 ALA O N 1
ATOM 2557 C CA . ALA A 1 327 ? 9.307 29.884 7.124 1.00 19.66 326 ALA O CA 1
ATOM 2558 C C . ALA A 1 327 ? 8.261 30.276 6.102 1.00 26.08 326 ALA O C 1
ATOM 2559 O O . ALA A 1 327 ? 7.614 31.317 6.219 1.00 25.45 326 ALA O O 1
ATOM 2561 N N . TYR A 1 328 ? 8.086 29.430 5.104 1.00 23.76 327 TYR O N 1
ATOM 2562 C CA . TYR A 1 328 ? 7.095 29.661 4.067 1.00 24.04 327 TYR O CA 1
ATOM 2563 C C . TYR A 1 328 ? 5.673 29.673 4.647 1.00 28.07 327 TYR O C 1
ATOM 2564 O O . TYR A 1 328 ? 4.877 30.576 4.367 1.00 26.07 327 TYR O O 1
ATOM 2573 N N . ILE A 1 329 ? 5.358 28.653 5.440 1.00 24.81 328 ILE O N 1
ATOM 2574 C CA . ILE A 1 329 ? 4.067 28.556 6.097 1.00 24.77 328 ILE O CA 1
ATOM 2575 C C . ILE A 1 329 ? 3.841 29.785 6.982 1.00 28.74 328 ILE O C 1
ATOM 2576 O O . ILE A 1 329 ? 2.757 30.400 6.954 1.00 27.75 328 ILE O O 1
ATOM 2581 N N . ALA A 1 330 ? 4.859 30.158 7.745 1.00 23.52 329 ALA O N 1
ATOM 2582 C CA . ALA A 1 330 ? 4.712 31.315 8.629 1.00 23.84 329 ALA O CA 1
ATOM 2583 C C . ALA A 1 330 ? 4.416 32.575 7.794 1.00 29.88 329 ALA O C 1
ATOM 2584 O O . ALA A 1 330 ? 3.632 33.419 8.212 1.00 30.20 329 ALA O O 1
ATOM 2586 N N . SER A 1 331 ? 5.009 32.661 6.606 1.00 26.45 330 SER O N 1
ATOM 2587 C CA . SER A 1 331 ? 4.865 33.821 5.725 1.00 26.80 330 SER O CA 1
ATOM 2588 C C . SER A 1 331 ? 3.474 34.000 5.135 1.00 32.94 330 SER O C 1
ATOM 2589 O O . SER A 1 331 ? 3.131 35.091 4.668 1.00 33.60 330 SER O O 1
ATOM 2592 N N . LYS A 1 332 ? 2.695 32.928 5.111 1.00 29.35 331 LYS O N 1
ATOM 2593 C CA . LYS A 1 332 ? 1.352 32.971 4.564 1.00 28.81 331 LYS O CA 1
ATOM 2594 C C . LYS A 1 332 ? 0.310 33.246 5.654 1.00 33.66 331 LYS O C 1
ATOM 2595 O O . LYS A 1 332 ? -0.888 33.336 5.360 1.00 34.26 331 LYS O O 1
ATOM 2601 N N . GLY A 1 333 ? 0.777 33.413 6.892 1.00 29.89 332 GLY O N 1
ATOM 2602 C CA . GLY A 1 333 ? -0.050 33.767 8.033 1.00 29.78 332 GLY O CA 1
ATOM 2603 C C . GLY A 1 333 ? -0.494 32.654 8.961 1.00 33.34 332 GLY O C 1
ATOM 2604 O O . GLY A 1 333 ? -1.056 31.665 8.524 1.00 30.45 332 GLY O O 1
ATOM 2605 N N . LEU A 1 334 ? -0.270 32.873 10.258 1.00 32.06 333 LEU O N 1
ATOM 2606 C CA . LEU A 1 334 ? -0.658 31.937 11.310 1.00 41.15 333 LEU O CA 1
ATOM 2607 C C . LEU A 1 334 ? -1.722 32.544 12.245 1.00 46.38 333 LEU O C 1
ATOM 2608 O O . LEU A 1 334 ? -2.263 31.817 13.098 1.00 51.34 333 LEU O O 1
ATOM 2614 N N . ALA B 1 1 ? 43.352 -32.392 -15.591 1.00 39.68 0 ALA P N 1
ATOM 2615 C CA . ALA B 1 1 ? 43.606 -32.722 -16.996 1.00 39.02 0 ALA P CA 1
ATOM 2616 C C . ALA B 1 1 ? 44.613 -31.738 -17.616 1.00 39.69 0 ALA P C 1
ATOM 2617 O O . ALA B 1 1 ? 45.823 -31.991 -17.662 1.00 37.63 0 ALA P O 1
ATOM 2619 N N . VAL B 1 2 ? 44.089 -30.621 -18.110 1.00 33.94 1 VAL P N 1
ATOM 2620 C CA . VAL B 1 2 ? 44.918 -29.567 -18.688 1.00 31.91 1 VAL P CA 1
ATOM 2621 C C . VAL B 1 2 ? 45.679 -28.819 -17.593 1.00 30.50 1 VAL P C 1
ATOM 2622 O O . VAL B 1 2 ? 45.123 -28.452 -16.555 1.00 29.62 1 VAL P O 1
ATOM 2626 N N . LYS B 1 3 ? 46.970 -28.634 -17.816 1.00 23.89 2 LYS P N 1
ATOM 2627 C CA . LYS B 1 3 ? 47.790 -27.934 -16.858 1.00 22.72 2 LYS P CA 1
ATOM 2628 C C . LYS B 1 3 ? 47.589 -26.430 -17.023 1.00 25.21 2 LYS P C 1
ATOM 2629 O O . LYS B 1 3 ? 47.640 -25.881 -18.130 1.00 23.89 2 LYS P O 1
ATOM 2635 N N . VAL B 1 4 ? 47.326 -25.780 -15.903 1.00 21.25 3 VAL P N 1
ATOM 2636 C CA . VAL B 1 4 ? 47.065 -24.355 -15.875 1.00 19.71 3 VAL P CA 1
ATOM 2637 C C . VAL B 1 4 ? 48.123 -23.634 -15.049 1.00 20.51 3 VAL P C 1
ATOM 2638 O O . VAL B 1 4 ? 48.620 -24.156 -14.057 1.00 20.98 3 VAL P O 1
ATOM 2642 N N . GLY B 1 5 ? 48.440 -22.411 -15.454 1.00 16.38 4 GLY P N 1
ATOM 2643 C CA . GLY B 1 5 ? 49.323 -21.546 -14.717 1.00 15.66 4 GLY P CA 1
ATOM 2644 C C . GLY B 1 5 ? 48.504 -20.288 -14.383 1.00 18.50 4 GLY P C 1
ATOM 2645 O O . GLY B 1 5 ? 47.644 -19.901 -15.152 1.00 17.60 4 GLY P O 1
ATOM 2646 N N . ILE B 1 6 ? 48.673 -19.730 -13.182 1.00 17.46 5 ILE P N 1
ATOM 2647 C CA . ILE B 1 6 ? 47.922 -18.493 -12.828 1.00 14.96 5 ILE P CA 1
ATOM 2648 C C . ILE B 1 6 ? 48.941 -17.366 -12.680 1.00 17.56 5 ILE P C 1
ATOM 2649 O O . ILE B 1 6 ? 49.877 -17.440 -11.870 1.00 15.89 5 ILE P O 1
ATOM 2654 N N . ASN B 1 7 ? 48.798 -16.347 -13.510 1.00 17.44 6 ASN P N 1
ATOM 2655 C CA . ASN B 1 7 ? 49.664 -15.188 -13.419 1.00 16.61 6 ASN P CA 1
ATOM 2656 C C . ASN B 1 7 ? 48.913 -14.053 -12.687 1.00 18.29 6 ASN P C 1
ATOM 2657 O O . ASN B 1 7 ? 47.954 -13.501 -13.234 1.00 16.33 6 ASN P O 1
ATOM 2662 N N . GLY B 1 8 ? 49.323 -13.781 -11.454 1.00 17.59 7 GLY P N 1
ATOM 2663 C CA . GLY B 1 8 ? 48.663 -12.765 -10.604 1.00 16.11 7 GLY P CA 1
ATOM 2664 C C . GLY B 1 8 ? 47.793 -13.560 -9.621 1.00 16.34 7 GLY P C 1
ATOM 2665 O O . GLY B 1 8 ? 46.648 -13.848 -9.900 1.00 16.01 7 GLY P O 1
ATOM 2666 N N . PHE B 1 9 ? 48.380 -13.964 -8.501 1.00 15.17 8 PHE P N 1
ATOM 2667 C CA . PHE B 1 9 ? 47.699 -14.833 -7.527 1.00 13.64 8 PHE P CA 1
ATOM 2668 C C . PHE B 1 9 ? 46.997 -13.974 -6.480 1.00 15.01 8 PHE P C 1
ATOM 2669 O O . PHE B 1 9 ? 47.262 -14.099 -5.289 1.00 18.38 8 PHE P O 1
ATOM 2677 N N . GLY B 1 10 ? 46.064 -13.152 -6.932 1.00 14.10 9 GLY P N 1
ATOM 2678 C CA . GLY B 1 10 ? 45.374 -12.221 -6.032 1.00 13.77 9 GLY P CA 1
ATOM 2679 C C . GLY B 1 10 ? 43.938 -12.600 -5.777 1.00 15.73 9 GLY P C 1
ATOM 2680 O O . GLY B 1 10 ? 43.640 -13.791 -5.572 1.00 17.16 9 GLY P O 1
ATOM 2681 N N . ARG B 1 11 ? 43.036 -11.622 -5.728 1.00 14.46 10 ARG P N 1
ATOM 2682 C CA . ARG B 1 11 ? 41.617 -11.937 -5.439 1.00 12.88 10 ARG P CA 1
ATOM 2683 C C . ARG B 1 11 ? 41.023 -12.893 -6.471 1.00 15.82 10 ARG P C 1
ATOM 2684 O O . ARG B 1 11 ? 40.402 -13.918 -6.139 1.00 15.77 10 ARG P O 1
ATOM 2692 N N . ILE B 1 12 ? 41.272 -12.601 -7.721 1.00 12.33 11 ILE P N 1
ATOM 2693 C CA . ILE B 1 12 ? 40.798 -13.497 -8.779 1.00 14.07 11 ILE P CA 1
ATOM 2694 C C . ILE B 1 12 ? 41.705 -14.743 -8.901 1.00 15.77 11 ILE P C 1
ATOM 2695 O O . ILE B 1 12 ? 41.215 -15.883 -8.931 1.00 14.55 11 ILE P O 1
ATOM 2700 N N . GLY B 1 13 ? 43.014 -14.561 -8.877 1.00 14.46 12 GLY P N 1
ATOM 2701 C CA . GLY B 1 13 ? 43.914 -15.698 -8.976 1.00 15.19 12 GLY P CA 1
ATOM 2702 C C . GLY B 1 13 ? 43.665 -16.759 -7.915 1.00 17.83 12 GLY P C 1
ATOM 2703 O O . GLY B 1 13 ? 43.634 -17.964 -8.206 1.00 16.39 12 GLY P O 1
ATOM 2704 N N . ARG B 1 14 ? 43.556 -16.345 -6.648 1.00 14.63 13 ARG P N 1
ATOM 2705 C CA . ARG B 1 14 ? 43.333 -17.330 -5.587 1.00 12.82 13 ARG P CA 1
ATOM 2706 C C . ARG B 1 14 ? 41.948 -17.969 -5.649 1.00 16.20 13 ARG P C 1
ATOM 2707 O O . ARG B 1 14 ? 41.797 -19.148 -5.359 1.00 15.83 13 ARG P O 1
ATOM 2715 N N . ASN B 1 15 ? 40.935 -17.199 -6.051 1.00 14.75 14 ASN P N 1
ATOM 2716 C CA . ASN B 1 15 ? 39.566 -17.694 -6.140 1.00 14.36 14 ASN P CA 1
ATOM 2717 C C . ASN B 1 15 ? 39.466 -18.709 -7.293 1.00 18.25 14 ASN P C 1
ATOM 2718 O O . ASN B 1 15 ? 38.909 -19.803 -7.143 1.00 17.07 14 ASN P O 1
ATOM 2723 N N . VAL B 1 16 ? 40.123 -18.380 -8.410 1.00 15.57 15 VAL P N 1
ATOM 2724 C CA . VAL B 1 16 ? 40.261 -19.321 -9.520 1.00 14.20 15 VAL P CA 1
ATOM 2725 C C . VAL B 1 16 ? 40.951 -20.599 -9.026 1.00 15.10 15 VAL P C 1
ATOM 2726 O O . VAL B 1 16 ? 40.490 -21.695 -9.277 1.00 16.27 15 VAL P O 1
ATOM 2730 N N . PHE B 1 17 ? 42.019 -20.466 -8.269 1.00 15.69 16 PHE P N 1
ATOM 2731 C CA . PHE B 1 17 ? 42.702 -21.623 -7.746 1.00 16.08 16 PHE P CA 1
ATOM 2732 C C . PHE B 1 17 ? 41.729 -22.483 -6.914 1.00 21.74 16 PHE P C 1
ATOM 2733 O O . PHE B 1 17 ? 41.651 -23.717 -7.095 1.00 20.89 16 PHE P O 1
ATOM 2741 N N . ARG B 1 18 ? 40.939 -21.837 -6.053 1.00 18.57 17 ARG P N 1
ATOM 2742 C CA . ARG B 1 18 ? 39.994 -22.585 -5.239 1.00 19.08 17 ARG P CA 1
ATOM 2743 C C . ARG B 1 18 ? 38.927 -23.280 -6.094 1.00 22.16 17 ARG P C 1
ATOM 2744 O O . ARG B 1 18 ? 38.574 -24.435 -5.867 1.00 22.70 17 ARG P O 1
ATOM 2752 N N . ALA B 1 19 ? 38.450 -22.586 -7.112 1.00 18.38 18 ALA P N 1
ATOM 2753 C CA . ALA B 1 19 ? 37.450 -23.146 -7.984 1.00 18.38 18 ALA P CA 1
ATOM 2754 C C . ALA B 1 19 ? 38.042 -24.339 -8.754 1.00 22.64 18 ALA P C 1
ATOM 2755 O O . ALA B 1 19 ? 37.343 -25.338 -8.981 1.00 21.13 18 ALA P O 1
ATOM 2757 N N . ALA B 1 20 ? 39.311 -24.215 -9.151 1.00 17.88 19 ALA P N 1
ATOM 2758 C CA . ALA B 1 20 ? 39.987 -25.296 -9.911 1.00 18.83 19 ALA P CA 1
ATOM 2759 C C . ALA B 1 20 ? 40.108 -26.600 -9.098 1.00 25.05 19 ALA P C 1
ATOM 2760 O O . ALA B 1 20 ? 40.142 -27.709 -9.665 1.00 25.16 19 ALA P O 1
ATOM 2762 N N . LEU B 1 21 ? 40.230 -26.468 -7.776 1.00 22.19 20 LEU P N 1
ATOM 2763 C CA . LEU B 1 21 ? 40.299 -27.636 -6.886 1.00 23.43 20 LEU P CA 1
ATOM 2764 C C . LEU B 1 21 ? 39.036 -28.496 -7.040 1.00 30.09 20 LEU P C 1
ATOM 2765 O O . LEU B 1 21 ? 39.045 -29.687 -6.745 1.00 29.67 20 LEU P O 1
ATOM 2770 N N . LYS B 1 22 ? 37.954 -27.874 -7.523 1.00 25.50 21 LYS P N 1
ATOM 2771 C CA A LYS B 1 22 ? 36.671 -28.553 -7.710 0.54 25.31 21 LYS P CA 1
ATOM 2772 C CA B LYS B 1 22 ? 36.667 -28.545 -7.709 0.46 26.09 21 LYS P CA 1
ATOM 2773 C C . LYS B 1 22 ? 36.386 -28.935 -9.162 1.00 30.82 21 LYS P C 1
ATOM 2774 O O . LYS B 1 22 ? 35.258 -29.348 -9.517 1.00 28.98 21 LYS P O 1
ATOM 2785 N N . ASN B 1 23 ? 37.397 -28.804 -10.005 1.00 26.87 22 ASN P N 1
ATOM 2786 C CA . ASN B 1 23 ? 37.232 -29.137 -11.398 1.00 27.95 22 ASN P CA 1
ATOM 2787 C C . ASN B 1 23 ? 38.159 -30.293 -11.778 1.00 32.30 22 ASN P C 1
ATOM 2788 O O . ASN B 1 23 ? 39.336 -30.274 -11.466 1.00 29.77 22 ASN P O 1
ATOM 2793 N N . PRO B 1 24 ? 37.592 -31.341 -12.399 1.00 34.35 23 PRO P N 1
ATOM 2794 C CA . PRO B 1 24 ? 38.410 -32.504 -12.750 1.00 34.67 23 PRO P CA 1
ATOM 2795 C C . PRO B 1 24 ? 39.137 -32.315 -14.079 1.00 38.02 23 PRO P C 1
ATOM 2796 O O . PRO B 1 24 ? 40.087 -33.043 -14.378 1.00 40.12 23 PRO P O 1
ATOM 2800 N N . ASP B 1 25 ? 38.712 -31.335 -14.870 1.00 31.61 24 ASP P N 1
ATOM 2801 C CA . ASP B 1 25 ? 39.299 -31.137 -16.177 1.00 31.24 24 ASP P CA 1
ATOM 2802 C C . ASP B 1 25 ? 40.558 -30.275 -16.216 1.00 34.28 24 ASP P C 1
ATOM 2803 O O . ASP B 1 25 ? 41.223 -30.228 -17.252 1.00 31.64 24 ASP P O 1
ATOM 2808 N N . ILE B 1 26 ? 40.860 -29.520 -15.166 1.00 29.74 25 ILE P N 1
ATOM 2809 C CA . ILE B 1 26 ? 42.072 -28.708 -15.195 1.00 27.62 25 ILE P CA 1
ATOM 2810 C C . ILE B 1 26 ? 42.831 -28.876 -13.887 1.00 28.82 25 ILE P C 1
ATOM 2811 O O . ILE B 1 26 ? 42.249 -29.159 -12.850 1.00 29.27 25 ILE P O 1
ATOM 2816 N N . GLU B 1 27 ? 44.133 -28.661 -13.954 1.00 24.33 26 GLU P N 1
ATOM 2817 C CA A GLU B 1 27 ? 45.016 -28.740 -12.792 0.59 23.98 26 GLU P CA 1
ATOM 2818 C CA B GLU B 1 27 ? 44.994 -28.720 -12.784 0.41 23.91 26 GLU P CA 1
ATOM 2819 C C . GLU B 1 27 ? 45.935 -27.529 -12.774 1.00 28.73 26 GLU P C 1
ATOM 2820 O O . GLU B 1 27 ? 46.704 -27.312 -13.723 1.00 28.48 26 GLU P O 1
ATOM 2831 N N . VAL B 1 28 ? 45.906 -26.757 -11.688 1.00 24.03 27 VAL P N 1
ATOM 2832 C CA . VAL B 1 28 ? 46.804 -25.610 -11.597 1.00 22.23 27 VAL P CA 1
ATOM 2833 C C . VAL B 1 28 ? 48.128 -26.126 -11.095 1.00 25.61 27 VAL P C 1
ATOM 2834 O O . VAL B 1 28 ? 48.182 -26.702 -10.013 1.00 26.73 27 VAL P O 1
ATOM 2838 N N . VAL B 1 29 ? 49.194 -25.949 -11.876 1.00 20.68 28 VAL P N 1
ATOM 2839 C CA . VAL B 1 29 ? 50.485 -26.459 -11.478 1.00 20.23 28 VAL P CA 1
ATOM 2840 C C . VAL B 1 29 ? 51.507 -25.419 -11.102 1.00 21.80 28 VAL P C 1
ATOM 2841 O O . VAL B 1 29 ? 52.565 -25.735 -10.576 1.00 19.98 28 VAL P O 1
ATOM 2845 N N . ALA B 1 30 ? 51.199 -24.160 -11.371 1.00 21.10 29 ALA P N 1
ATOM 2846 C CA . ALA B 1 30 ? 52.134 -23.096 -11.043 1.00 19.80 29 ALA P CA 1
ATOM 2847 C C . ALA B 1 30 ? 51.387 -21.778 -10.889 1.00 19.72 29 ALA P C 1
ATOM 2848 O O . ALA B 1 30 ? 50.396 -21.561 -11.547 1.00 20.57 29 ALA P O 1
ATOM 2850 N N . VAL B 1 31 ? 51.943 -20.896 -10.081 1.00 17.97 30 VAL P N 1
ATOM 2851 C CA . VAL B 1 31 ? 51.366 -19.549 -9.899 1.00 17.86 30 VAL P CA 1
ATOM 2852 C C . VAL B 1 31 ? 52.523 -18.561 -9.917 1.00 21.43 30 VAL P C 1
ATOM 2853 O O . VAL B 1 31 ? 53.663 -18.859 -9.500 1.00 20.77 30 VAL P O 1
ATOM 2857 N N . ASN B 1 32 ? 52.223 -17.343 -10.381 1.00 19.30 31 ASN P N 1
ATOM 2858 C CA . ASN B 1 32 ? 53.241 -16.319 -10.394 1.00 17.97 31 ASN P CA 1
ATOM 2859 C C . ASN B 1 32 ? 52.674 -15.070 -9.725 1.00 15.99 31 ASN P C 1
ATOM 2860 O O . ASN B 1 32 ? 51.499 -14.757 -9.885 1.00 15.94 31 ASN P O 1
ATOM 2865 N N . ASP B 1 33 ? 53.530 -14.386 -8.994 1.00 15.77 32 ASP P N 1
ATOM 2866 C CA . ASP B 1 33 ? 53.164 -13.136 -8.339 1.00 15.94 32 ASP P CA 1
ATOM 2867 C C . ASP B 1 33 ? 54.428 -12.322 -8.089 1.00 21.17 32 ASP P C 1
ATOM 2868 O O . ASP B 1 33 ? 55.424 -12.496 -8.807 1.00 24.25 32 ASP P O 1
ATOM 2873 N N . LEU B 1 34 ? 54.413 -11.458 -7.078 1.00 18.03 33 LEU P N 1
ATOM 2874 C CA . LEU B 1 34 ? 55.545 -10.577 -6.803 1.00 17.47 33 LEU P CA 1
ATOM 2875 C C . LEU B 1 34 ? 56.060 -10.806 -5.395 1.00 22.62 33 LEU P C 1
ATOM 2876 O O . LEU B 1 34 ? 56.604 -9.900 -4.753 1.00 21.16 33 LEU P O 1
ATOM 2881 N N . THR B 1 35 ? 55.880 -12.017 -4.871 1.00 17.94 34 THR P N 1
ATOM 2882 C CA . THR B 1 35 ? 56.297 -12.243 -3.485 1.00 18.06 34 THR P CA 1
ATOM 2883 C C . THR B 1 35 ? 56.855 -13.661 -3.354 1.00 22.95 34 THR P C 1
ATOM 2884 O O . THR B 1 35 ? 57.136 -14.303 -4.367 1.00 23.72 34 THR P O 1
ATOM 2888 N N . ASP B 1 36 ? 57.042 -14.118 -2.123 1.00 19.97 36 ASP P N 1
ATOM 2889 C CA . ASP B 1 36 ? 57.587 -15.453 -1.874 1.00 19.56 36 ASP P CA 1
ATOM 2890 C C . ASP B 1 36 ? 56.482 -16.456 -1.532 1.00 24.07 36 ASP P C 1
ATOM 2891 O O . ASP B 1 36 ? 55.318 -16.088 -1.316 1.00 18.86 36 ASP P O 1
ATOM 2896 N N . ALA B 1 37 ? 56.838 -17.736 -1.581 1.00 20.92 37 ALA P N 1
ATOM 2897 C CA . ALA B 1 37 ? 55.878 -18.813 -1.315 1.00 20.54 37 ALA P CA 1
ATOM 2898 C C . ALA B 1 37 ? 55.219 -18.677 0.048 1.00 19.12 37 ALA P C 1
ATOM 2899 O O . ALA B 1 37 ? 54.064 -18.988 0.221 1.00 20.21 37 ALA P O 1
ATOM 2901 N N . ASN B 1 38 ? 56.004 -18.331 1.038 1.00 16.73 38 ASN P N 1
ATOM 2902 C CA . ASN B 1 38 ? 55.497 -18.212 2.411 1.00 17.39 38 ASN P CA 1
ATOM 2903 C C . ASN B 1 38 ? 54.327 -17.239 2.431 1.00 19.68 38 ASN P C 1
ATOM 2904 O O . ASN B 1 38 ? 53.315 -17.497 3.054 1.00 18.73 38 ASN P O 1
ATOM 2909 N N . THR B 1 39 ? 54.481 -16.112 1.731 1.00 16.86 39 THR P N 1
ATOM 2910 C CA . THR B 1 39 ? 53.425 -15.097 1.706 1.00 16.53 39 THR P CA 1
ATOM 2911 C C . THR B 1 39 ? 52.212 -15.570 0.944 1.00 18.68 39 THR P C 1
ATOM 2912 O O . THR B 1 39 ? 51.096 -15.374 1.401 1.00 18.44 39 THR P O 1
ATOM 2916 N N . LEU B 1 40 ? 52.423 -16.181 -0.226 1.00 16.09 40 LEU P N 1
ATOM 2917 C CA . LEU B 1 40 ? 51.316 -16.682 -1.021 1.00 15.91 40 LEU P CA 1
ATOM 2918 C C . LEU B 1 40 ? 50.586 -17.800 -0.259 1.00 18.51 40 LEU P C 1
ATOM 2919 O O . LEU B 1 40 ? 49.366 -17.847 -0.281 1.00 16.18 40 LEU P O 1
ATOM 2924 N N . ALA B 1 41 ? 51.335 -18.661 0.431 1.00 19.22 41 ALA P N 1
ATOM 2925 C CA . ALA B 1 41 ? 50.707 -19.731 1.233 1.00 19.28 41 ALA P CA 1
ATOM 2926 C C . ALA B 1 41 ? 49.833 -19.129 2.355 1.00 19.97 41 ALA P C 1
ATOM 2927 O O . ALA B 1 41 ? 48.712 -19.587 2.596 1.00 18.26 41 ALA P O 1
ATOM 2929 N N . HIS B 1 42 ? 50.333 -18.087 3.003 1.00 17.70 42 HIS P N 1
ATOM 2930 C CA . HIS B 1 42 ? 49.599 -17.470 4.111 1.00 16.41 42 HIS P CA 1
ATOM 2931 C C . HIS B 1 42 ? 48.302 -16.838 3.567 1.00 18.06 42 HIS P C 1
ATOM 2932 O O . HIS B 1 42 ? 47.246 -16.942 4.186 1.00 15.05 42 HIS P O 1
ATOM 2939 N N . LEU B 1 43 ? 48.418 -16.138 2.435 1.00 15.18 43 LEU P N 1
ATOM 2940 C CA . LEU B 1 43 ? 47.246 -15.500 1.820 1.00 14.22 43 LEU P CA 1
ATOM 2941 C C . LEU B 1 43 ? 46.240 -16.549 1.352 1.00 16.90 43 LEU P C 1
ATOM 2942 O O . LEU B 1 43 ? 45.018 -16.334 1.394 1.00 14.84 43 LEU P O 1
ATOM 2947 N N . LEU B 1 44 ? 46.735 -17.680 0.845 1.00 15.58 44 LEU P N 1
ATOM 2948 C CA . LEU B 1 44 ? 45.830 -18.714 0.367 1.00 15.44 44 LEU P CA 1
ATOM 2949 C C . LEU B 1 44 ? 45.134 -19.376 1.571 1.00 16.04 44 LEU P C 1
ATOM 2950 O O . LEU B 1 44 ? 43.966 -19.739 1.504 1.00 18.20 44 LEU P O 1
ATOM 2955 N N . LYS B 1 45 ? 45.857 -19.491 2.674 1.00 12.99 45 LYS P N 1
ATOM 2956 C CA A LYS B 1 45 ? 45.325 -20.151 3.872 0.45 13.17 45 LYS P CA 1
ATOM 2957 C CA B LYS B 1 45 ? 45.305 -20.163 3.857 0.55 13.42 45 LYS P CA 1
ATOM 2958 C C . LYS B 1 45 ? 44.216 -19.382 4.545 1.00 17.30 45 LYS P C 1
ATOM 2959 O O . LYS B 1 45 ? 43.229 -19.959 4.963 1.00 19.09 45 LYS P O 1
ATOM 2970 N N . TYR B 1 46 ? 44.426 -18.068 4.707 1.00 15.05 46 TYR P N 1
ATOM 2971 C CA . TYR B 1 46 ? 43.484 -17.211 5.447 1.00 16.22 46 TYR P CA 1
ATOM 2972 C C . TYR B 1 46 ? 42.978 -16.055 4.612 1.00 16.24 46 TYR P C 1
ATOM 2973 O O . TYR B 1 46 ? 43.751 -15.162 4.255 1.00 16.08 46 TYR P O 1
ATOM 2982 N N . ASP B 1 47 ? 41.686 -16.078 4.321 1.00 15.01 47 ASP P N 1
ATOM 2983 C CA . ASP B 1 47 ? 41.079 -15.071 3.463 1.00 13.81 47 ASP P CA 1
ATOM 2984 C C . ASP B 1 47 ? 40.042 -14.234 4.242 1.00 15.12 47 ASP P C 1
ATOM 2985 O O . ASP B 1 47 ? 39.132 -14.786 4.859 1.00 14.79 47 ASP P O 1
ATOM 2990 N N . SER B 1 48 ? 40.181 -12.909 4.175 1.00 11.32 48 SER P N 1
ATOM 2991 C CA . SER B 1 48 ? 39.318 -12.012 4.912 1.00 11.23 48 SER P CA 1
ATOM 2992 C C . SER B 1 48 ? 37.868 -12.092 4.457 1.00 16.08 48 SER P C 1
ATOM 2993 O O . SER B 1 48 ? 36.936 -11.716 5.216 1.00 18.51 48 SER P O 1
ATOM 2996 N N . VAL B 1 49 ? 37.673 -12.511 3.217 1.00 10.36 49 VAL P N 1
ATOM 2997 C CA . VAL B 1 49 ? 36.318 -12.566 2.648 1.00 11.16 49 VAL P CA 1
ATOM 2998 C C . VAL B 1 49 ? 35.726 -13.975 2.676 1.00 13.48 49 VAL P C 1
ATOM 2999 O O . VAL B 1 49 ? 34.575 -14.188 3.035 1.00 13.46 49 VAL P O 1
ATOM 3003 N N . HIS B 1 50 ? 36.539 -14.913 2.216 1.00 12.90 50 HIS P N 1
ATOM 3004 C CA . HIS B 1 50 ? 36.094 -16.290 2.051 1.00 14.05 50 HIS P CA 1
ATOM 3005 C C . HIS B 1 50 ? 36.445 -17.281 3.137 1.00 18.52 50 HIS P C 1
ATOM 3006 O O . HIS B 1 50 ? 36.090 -18.471 3.059 1.00 18.15 50 HIS P O 1
ATOM 3013 N N . GLY B 1 51 ? 37.118 -16.802 4.162 1.00 17.51 51 GLY P N 1
ATOM 3014 C CA . GLY B 1 51 ? 37.450 -17.636 5.297 1.00 17.22 51 GLY P CA 1
ATOM 3015 C C . GLY B 1 51 ? 38.694 -18.487 5.081 1.00 22.04 51 GLY P C 1
ATOM 3016 O O . GLY B 1 51 ? 39.471 -18.288 4.146 1.00 20.41 51 GLY P O 1
ATOM 3017 N N . ARG B 1 52 ? 38.892 -19.436 5.978 1.00 17.63 52 ARG P N 1
ATOM 3018 C CA . ARG B 1 52 ? 40.074 -20.289 5.943 1.00 18.43 52 ARG P CA 1
ATOM 3019 C C . ARG B 1 52 ? 39.899 -21.275 4.778 1.00 22.78 52 ARG P C 1
ATOM 3020 O O . ARG B 1 52 ? 38.768 -21.705 4.467 1.00 23.54 52 ARG P O 1
ATOM 3028 N N . LEU B 1 53 ? 40.988 -21.537 4.072 1.00 21.02 53 LEU P N 1
ATOM 3029 C CA . LEU B 1 53 ? 41.003 -22.506 2.958 1.00 19.89 53 LEU P CA 1
ATOM 3030 C C . LEU B 1 53 ? 40.846 -23.900 3.604 1.00 20.43 53 LEU P C 1
ATOM 3031 O O . LEU B 1 53 ? 41.594 -24.280 4.516 1.00 19.96 53 LEU P O 1
ATOM 3036 N N . ASP B 1 54 ? 39.854 -24.627 3.139 1.00 19.43 54 ASP P N 1
ATOM 3037 C CA . ASP B 1 54 ? 39.584 -25.948 3.675 1.00 20.72 54 ASP P CA 1
ATOM 3038 C C . ASP B 1 54 ? 40.475 -26.936 2.894 1.00 25.29 54 ASP P C 1
ATOM 3039 O O . ASP B 1 54 ? 40.029 -27.655 2.012 1.00 25.00 54 ASP P O 1
ATOM 3044 N N . ALA B 1 55 ? 41.752 -26.907 3.223 1.00 22.15 55 ALA P N 1
ATOM 3045 C CA . ALA B 1 55 ? 42.724 -27.763 2.585 1.00 21.20 55 ALA P CA 1
ATOM 3046 C C . ALA B 1 55 ? 43.973 -27.616 3.385 1.00 25.17 55 ALA P C 1
ATOM 3047 O O . ALA B 1 55 ? 44.143 -26.661 4.131 1.00 25.07 55 ALA P O 1
ATOM 3049 N N . GLU B 1 56 ? 44.852 -28.597 3.235 1.00 20.34 56 GLU P N 1
ATOM 3050 C CA A GLU B 1 56 ? 46.122 -28.585 3.919 0.68 18.41 56 GLU P CA 1
ATOM 3051 C CA B GLU B 1 56 ? 46.133 -28.614 3.911 0.32 19.76 56 GLU P CA 1
ATOM 3052 C C . GLU B 1 56 ? 47.100 -27.810 3.045 1.00 25.09 56 GLU P C 1
ATOM 3053 O O . GLU B 1 56 ? 47.313 -28.161 1.871 1.00 24.97 56 GLU P O 1
ATOM 3064 N N . VAL B 1 57 ? 47.646 -26.714 3.587 1.00 23.47 57 VAL P N 1
ATOM 3065 C CA . VAL B 1 57 ? 48.585 -25.864 2.820 1.00 22.51 57 VAL P CA 1
ATOM 3066 C C . VAL B 1 57 ? 49.896 -25.805 3.568 1.00 28.39 57 VAL P C 1
ATOM 3067 O O . VAL B 1 57 ? 49.921 -25.653 4.790 1.00 27.35 57 VAL P O 1
ATOM 3071 N N . SER B 1 58 ? 50.995 -25.947 2.843 1.00 25.68 58 SER P N 1
ATOM 3072 C CA . SER B 1 58 ? 52.305 -25.820 3.447 1.00 24.43 58 SER P CA 1
ATOM 3073 C C . SER B 1 58 ? 53.245 -25.298 2.358 1.00 26.64 58 SER P C 1
ATOM 3074 O O . SER B 1 58 ? 52.842 -25.115 1.196 1.00 25.66 58 SER P O 1
ATOM 3077 N N . VAL B 1 59 ? 54.488 -25.057 2.742 1.00 21.46 59 VAL P N 1
ATOM 3078 C CA . VAL B 1 59 ? 55.477 -24.583 1.804 1.00 22.12 59 VAL P CA 1
ATOM 3079 C C . VAL B 1 59 ? 56.629 -25.602 1.773 1.00 27.62 59 VAL P C 1
ATOM 3080 O O . VAL B 1 59 ? 57.096 -26.088 2.817 1.00 25.42 59 VAL P O 1
ATOM 3084 N N . ASN B 1 60 ? 57.093 -25.900 0.570 1.00 26.87 60 ASN P N 1
ATOM 3085 C CA . ASN B 1 60 ? 58.251 -26.762 0.414 1.00 26.63 60 ASN P CA 1
ATOM 3086 C C . ASN B 1 60 ? 59.199 -26.048 -0.528 1.00 31.57 60 ASN P C 1
ATOM 3087 O O . ASN B 1 60 ? 58.955 -25.971 -1.724 1.00 28.87 60 ASN P O 1
ATOM 3092 N N . GLY B 1 61 ? 60.257 -25.481 0.036 1.00 33.35 61 GLY P N 1
ATOM 3093 C CA . GLY B 1 61 ? 61.215 -24.746 -0.761 1.00 35.60 61 GLY P CA 1
ATOM 3094 C C . GLY B 1 61 ? 60.543 -23.489 -1.269 1.00 40.81 61 GLY P C 1
ATOM 3095 O O . GLY B 1 61 ? 60.022 -22.702 -0.468 1.00 41.57 61 GLY P O 1
ATOM 3096 N N . ASN B 1 62 ? 60.513 -23.312 -2.589 1.00 36.19 62 ASN P N 1
ATOM 3097 C CA . ASN B 1 62 ? 59.893 -22.122 -3.161 1.00 36.49 62 ASN P CA 1
ATOM 3098 C C . ASN B 1 62 ? 58.556 -22.487 -3.759 1.00 38.61 62 ASN P C 1
ATOM 3099 O O . ASN B 1 62 ? 58.116 -21.878 -4.732 1.00 42.72 62 ASN P O 1
ATOM 3104 N N . ASN B 1 63 ? 57.935 -23.534 -3.233 1.00 30.59 63 ASN P N 1
ATOM 3105 C CA . ASN B 1 63 ? 56.657 -23.954 -3.763 1.00 28.56 63 ASN P CA 1
ATOM 3106 C C . ASN B 1 63 ? 55.570 -24.103 -2.722 1.00 26.89 63 ASN P C 1
ATOM 3107 O O . ASN B 1 63 ? 55.852 -24.265 -1.556 1.00 25.58 63 ASN P O 1
ATOM 3112 N N . LEU B 1 64 ? 54.322 -24.065 -3.174 1.00 22.34 64 LEU P N 1
ATOM 3113 C CA . LEU B 1 64 ? 53.186 -24.295 -2.282 1.00 23.24 64 LEU P CA 1
ATOM 3114 C C . LEU B 1 64 ? 52.909 -25.793 -2.338 1.00 27.27 64 LEU P C 1
ATOM 3115 O O . LEU B 1 64 ? 53.123 -26.413 -3.372 1.00 27.78 64 LEU P O 1
ATOM 3120 N N . VAL B 1 65 ? 52.374 -26.338 -1.257 1.00 22.60 65 VAL P N 1
ATOM 3121 C CA . VAL B 1 65 ? 51.939 -27.734 -1.232 1.00 23.83 65 VAL P CA 1
ATOM 3122 C C . VAL B 1 65 ? 50.498 -27.660 -0.757 1.00 24.94 65 VAL P C 1
ATOM 3123 O O . VAL B 1 65 ? 50.242 -27.153 0.321 1.00 25.97 65 VAL P O 1
ATOM 3127 N N . VAL B 1 66 ? 49.560 -28.048 -1.607 1.00 21.36 66 VAL P N 1
ATOM 3128 C CA . VAL B 1 66 ? 48.140 -28.019 -1.250 1.00 20.61 66 VAL P CA 1
ATOM 3129 C C . VAL B 1 66 ? 47.574 -29.423 -1.395 1.00 23.93 66 VAL P C 1
ATOM 3130 O O . VAL B 1 66 ? 47.515 -29.950 -2.501 1.00 23.68 66 VAL P O 1
ATOM 3134 N N . ASN B 1 67 ? 47.154 -30.005 -0.280 1.00 22.09 67 ASN P N 1
ATOM 3135 C CA . ASN B 1 67 ? 46.629 -31.381 -0.272 1.00 22.21 67 ASN P CA 1
ATOM 3136 C C . ASN B 1 67 ? 47.648 -32.309 -0.919 1.00 27.40 67 ASN P C 1
ATOM 3137 O O . ASN B 1 67 ? 47.325 -33.109 -1.817 1.00 30.30 67 ASN P O 1
ATOM 3142 N N . GLY B 1 68 ? 48.890 -32.124 -0.514 1.00 25.23 68 GLY P N 1
ATOM 3143 C CA . GLY B 1 68 ? 50.002 -32.921 -0.994 1.00 26.98 68 GLY P CA 1
ATOM 3144 C C . GLY B 1 68 ? 50.481 -32.643 -2.405 1.00 33.42 68 GLY P C 1
ATOM 3145 O O . GLY B 1 68 ? 51.493 -33.220 -2.791 1.00 34.80 68 GLY P O 1
ATOM 3146 N N . LYS B 1 69 ? 49.781 -31.788 -3.164 1.00 27.94 69 LYS P N 1
ATOM 3147 C CA A LYS B 1 69 ? 50.182 -31.462 -4.540 0.60 27.33 69 LYS P CA 1
ATOM 3148 C CA B LYS B 1 69 ? 50.213 -31.486 -4.521 0.40 27.49 69 LYS P CA 1
ATOM 3149 C C . LYS B 1 69 ? 51.033 -30.208 -4.560 1.00 31.69 69 LYS P C 1
ATOM 3150 O O . LYS B 1 69 ? 50.630 -29.180 -4.025 1.00 27.94 69 LYS P O 1
ATOM 3161 N N . GLU B 1 70 ? 52.215 -30.302 -5.168 1.00 30.27 70 GLU P N 1
ATOM 3162 C CA . GLU B 1 70 ? 53.124 -29.168 -5.220 1.00 29.25 70 GLU P CA 1
ATOM 3163 C C . GLU B 1 70 ? 52.714 -28.183 -6.295 1.00 27.65 70 GLU P C 1
ATOM 3164 O O . GLU B 1 70 ? 52.477 -28.557 -7.449 1.00 26.98 70 GLU P O 1
ATOM 3170 N N . ILE B 1 71 ? 52.645 -26.909 -5.924 1.00 24.87 71 ILE P N 1
ATOM 3171 C CA . ILE B 1 71 ? 52.320 -25.838 -6.877 1.00 24.22 71 ILE P CA 1
ATOM 3172 C C . ILE B 1 71 ? 53.550 -24.957 -6.992 1.00 24.06 71 ILE P C 1
ATOM 3173 O O . ILE B 1 71 ? 54.000 -24.407 -5.998 1.00 19.45 71 ILE P O 1
ATOM 3178 N N . ILE B 1 72 ? 54.116 -24.854 -8.198 1.00 20.46 72 ILE P N 1
ATOM 3179 C CA . ILE B 1 72 ? 55.333 -24.090 -8.365 1.00 20.19 72 ILE P CA 1
ATOM 3180 C C . ILE B 1 72 ? 55.037 -22.609 -8.177 1.00 21.77 72 ILE P C 1
ATOM 3181 O O . ILE B 1 72 ? 54.109 -22.104 -8.766 1.00 23.22 72 ILE P O 1
ATOM 3186 N N . VAL B 1 73 ? 55.880 -21.932 -7.409 1.00 20.06 73 VAL P N 1
ATOM 3187 C CA . VAL B 1 73 ? 55.741 -20.479 -7.193 1.00 19.56 73 VAL P CA 1
ATOM 3188 C C . VAL B 1 73 ? 56.838 -19.728 -7.951 1.00 24.17 73 VAL P C 1
ATOM 3189 O O . VAL B 1 73 ? 58.046 -19.901 -7.666 1.00 22.70 73 VAL P O 1
ATOM 3193 N N . LYS B 1 74 ? 56.406 -18.843 -8.846 1.00 20.06 74 LYS P N 1
ATOM 3194 C CA . LYS B 1 74 ? 57.308 -17.968 -9.583 1.00 19.72 74 LYS P CA 1
ATOM 3195 C C . LYS B 1 74 ? 57.122 -16.539 -9.063 1.00 24.97 74 LYS P C 1
ATOM 3196 O O . LYS B 1 74 ? 56.098 -16.222 -8.461 1.00 21.65 74 LYS P O 1
ATOM 3202 N N . ALA B 1 75 ? 58.101 -15.680 -9.319 1.00 21.33 75 ALA P N 1
ATOM 3203 C CA . ALA B 1 75 ? 58.031 -14.273 -8.930 1.00 19.50 75 ALA P CA 1
ATOM 3204 C C . ALA B 1 75 ? 58.687 -13.462 -10.047 1.00 23.60 75 ALA P C 1
ATOM 3205 O O . ALA B 1 75 ? 59.694 -12.789 -9.829 1.00 27.99 75 ALA P O 1
ATOM 3207 N N . GLU B 1 76 ? 58.115 -13.552 -11.234 1.00 19.27 76 GLU P N 1
ATOM 3208 C CA . GLU B 1 76 ? 58.612 -12.843 -12.414 1.00 20.96 76 GLU P CA 1
ATOM 3209 C C . GLU B 1 76 ? 57.657 -11.717 -12.813 1.00 23.11 76 GLU P C 1
ATOM 3210 O O . GLU B 1 76 ? 56.574 -11.964 -13.297 1.00 23.04 76 GLU P O 1
ATOM 3216 N N . ARG B 1 77 ? 58.115 -10.479 -12.680 1.00 23.34 77 ARG P N 1
ATOM 3217 C CA . ARG B 1 77 ? 57.293 -9.313 -13.035 1.00 23.64 77 ARG P CA 1
ATOM 3218 C C . ARG B 1 77 ? 57.008 -9.255 -14.526 1.00 25.05 77 ARG P C 1
ATOM 3219 O O . ARG B 1 77 ? 55.949 -8.776 -14.970 1.00 25.56 77 ARG P O 1
ATOM 3227 N N . ASP B 1 78 ? 57.957 -9.744 -15.309 1.00 23.39 78 ASP P N 1
ATOM 3228 C CA . ASP B 1 78 ? 57.852 -9.744 -16.783 1.00 21.77 78 ASP P CA 1
ATOM 3229 C C . ASP B 1 78 ? 57.448 -11.126 -17.233 1.00 24.47 78 ASP P C 1
ATOM 3230 O O . ASP B 1 78 ? 58.188 -12.080 -17.057 1.00 25.29 78 ASP P O 1
ATOM 3235 N N . PRO B 1 79 ? 56.257 -11.249 -17.829 1.00 22.23 79 PRO P N 1
ATOM 3236 C CA . PRO B 1 79 ? 55.737 -12.560 -18.206 1.00 22.90 79 PRO P CA 1
ATOM 3237 C C . PRO B 1 79 ? 56.613 -13.303 -19.208 1.00 28.43 79 PRO P C 1
ATOM 3238 O O . PRO B 1 79 ? 56.470 -14.514 -19.373 1.00 26.47 79 PRO P O 1
ATOM 3242 N N . GLU B 1 80 ? 57.513 -12.577 -19.873 1.00 27.93 80 GLU P N 1
ATOM 3243 C CA . GLU B 1 80 ? 58.397 -13.185 -20.887 1.00 28.95 80 GLU P CA 1
ATOM 3244 C C . GLU B 1 80 ? 59.287 -14.212 -20.233 1.00 32.40 80 GLU P C 1
ATOM 3245 O O . GLU B 1 80 ? 59.725 -15.181 -20.866 1.00 34.93 80 GLU P O 1
ATOM 3251 N N . ASN B 1 81 ? 59.577 -13.980 -18.963 1.00 26.81 81 ASN P N 1
ATOM 3252 C CA . ASN B 1 81 ? 60.460 -14.843 -18.220 1.00 25.94 81 ASN P CA 1
ATOM 3253 C C . ASN B 1 81 ? 59.762 -16.021 -17.528 1.00 26.34 81 ASN P C 1
ATOM 3254 O O . ASN B 1 81 ? 60.369 -16.678 -16.698 1.00 29.06 81 ASN P O 1
ATOM 3259 N N . LEU B 1 82 ? 58.512 -16.299 -17.868 1.00 21.25 82 LEU P N 1
ATOM 3260 C CA . LEU B 1 82 ? 57.767 -17.313 -17.125 1.00 20.21 82 LEU P CA 1
ATOM 3261 C C . LEU B 1 82 ? 58.039 -18.778 -17.417 1.00 27.02 82 LEU P C 1
ATOM 3262 O O . LEU B 1 82 ? 57.732 -19.642 -16.597 1.00 26.30 82 LEU P O 1
ATOM 3267 N N . ALA B 1 83 ? 58.599 -19.054 -18.590 1.00 26.09 83 ALA P N 1
ATOM 3268 C CA . ALA B 1 83 ? 58.957 -20.434 -18.970 1.00 25.04 83 ALA P CA 1
ATOM 3269 C C . ALA B 1 83 ? 57.846 -21.440 -18.718 1.00 26.85 83 ALA P C 1
ATOM 3270 O O . ALA B 1 83 ? 58.104 -22.521 -18.184 1.00 28.33 83 ALA P O 1
ATOM 3272 N N . TRP B 1 84 ? 56.623 -21.093 -19.112 1.00 22.03 84 TRP P N 1
ATOM 3273 C CA . TRP B 1 84 ? 55.463 -21.963 -18.914 1.00 21.54 84 TRP P CA 1
ATOM 3274 C C . TRP B 1 84 ? 55.624 -23.297 -19.653 1.00 27.45 84 TRP P C 1
ATOM 3275 O O . TRP B 1 84 ? 55.145 -24.328 -19.194 1.00 25.80 84 TRP P O 1
ATOM 3286 N N . GLY B 1 85 ? 56.157 -23.236 -20.870 1.00 25.21 85 GLY P N 1
ATOM 3287 C CA . GLY B 1 85 ? 56.317 -24.420 -21.686 1.00 24.82 85 GLY P CA 1
ATOM 3288 C C . GLY B 1 85 ? 57.163 -25.486 -21.022 1.00 27.38 85 GLY P C 1
ATOM 3289 O O . GLY B 1 85 ? 56.909 -26.680 -21.183 1.00 27.53 85 GLY P O 1
ATOM 3290 N N . GLU B 1 86 ? 58.174 -25.048 -20.290 1.00 23.53 86 GLU P N 1
ATOM 3291 C CA . GLU B 1 86 ? 59.103 -25.948 -19.621 1.00 24.26 86 GLU P CA 1
ATOM 3292 C C . GLU B 1 86 ? 58.413 -26.827 -18.590 1.00 31.48 86 GLU P C 1
ATOM 3293 O O . GLU B 1 86 ? 58.862 -27.940 -18.311 1.00 30.69 86 GLU P O 1
ATOM 3299 N N . ILE B 1 87 ? 57.304 -26.332 -18.039 1.00 27.35 87 ILE P N 1
ATOM 3300 C CA . ILE B 1 87 ? 56.570 -27.095 -17.034 1.00 24.97 87 ILE P CA 1
ATOM 3301 C C . ILE B 1 87 ? 55.250 -27.637 -17.551 1.00 27.86 87 ILE P C 1
ATOM 3302 O O . ILE B 1 87 ? 54.414 -28.087 -16.781 1.00 28.76 87 ILE P O 1
ATOM 3307 N N . GLY B 1 88 ? 55.061 -27.591 -18.869 1.00 22.37 88 GLY P N 1
ATOM 3308 C CA . GLY B 1 88 ? 53.889 -28.142 -19.507 1.00 22.13 88 GLY P CA 1
ATOM 3309 C C . GLY B 1 88 ? 52.605 -27.361 -19.322 1.00 25.83 88 GLY P C 1
ATOM 3310 O O . GLY B 1 88 ? 51.519 -27.879 -19.572 1.00 23.93 88 GLY P O 1
ATOM 3311 N N . VAL B 1 89 ? 52.719 -26.094 -18.925 1.00 21.86 89 VAL P N 1
ATOM 3312 C CA . VAL B 1 89 ? 51.528 -25.280 -18.739 1.00 19.77 89 VAL P CA 1
ATOM 3313 C C . VAL B 1 89 ? 50.928 -24.944 -20.082 1.00 25.30 89 VAL P C 1
ATOM 3314 O O . VAL B 1 89 ? 51.592 -24.351 -20.914 1.00 26.66 89 VAL P O 1
ATOM 3318 N N . ASP B 1 90 ? 49.683 -25.346 -20.314 1.00 22.47 90 ASP P N 1
ATOM 3319 C CA . ASP B 1 90 ? 49.031 -25.056 -21.576 1.00 23.21 90 ASP P CA 1
ATOM 3320 C C . ASP B 1 90 ? 48.163 -23.811 -21.523 1.00 26.52 90 ASP P C 1
ATOM 3321 O O . ASP B 1 90 ? 48.051 -23.103 -22.519 1.00 25.67 90 ASP P O 1
ATOM 3326 N N . ILE B 1 91 ? 47.479 -23.591 -20.397 1.00 21.23 91 ILE P N 1
ATOM 3327 C CA . ILE B 1 91 ? 46.561 -22.455 -20.293 1.00 20.87 91 ILE P CA 1
ATOM 3328 C C . ILE B 1 91 ? 47.016 -21.547 -19.180 1.00 21.96 91 ILE P C 1
ATOM 3329 O O . ILE B 1 91 ? 47.226 -22.000 -18.075 1.00 19.53 91 ILE P O 1
ATOM 3334 N N . VAL B 1 92 ? 47.159 -20.254 -19.480 1.00 18.33 92 VAL P N 1
ATOM 3335 C CA . VAL B 1 92 ? 47.552 -19.327 -18.436 1.00 17.99 92 VAL P CA 1
ATOM 3336 C C . VAL B 1 92 ? 46.357 -18.419 -18.154 1.00 18.92 92 VAL P C 1
ATOM 3337 O O . VAL B 1 92 ? 45.744 -17.889 -19.070 1.00 16.13 92 VAL P O 1
ATOM 3341 N N . VAL B 1 93 ? 46.032 -18.255 -16.868 1.00 16.22 93 VAL P N 1
ATOM 3342 C CA . VAL B 1 93 ? 44.985 -17.323 -16.476 1.00 15.70 93 VAL P CA 1
ATOM 3343 C C . VAL B 1 93 ? 45.780 -16.057 -16.137 1.00 17.00 93 VAL P C 1
ATOM 3344 O O . VAL B 1 93 ? 46.644 -16.064 -15.257 1.00 17.92 93 VAL P O 1
ATOM 3348 N N . GLU B 1 94 ? 45.514 -14.995 -16.891 1.00 17.68 94 GLU P N 1
ATOM 3349 C CA . GLU B 1 94 ? 46.225 -13.736 -16.722 1.00 16.37 94 GLU P CA 1
ATOM 3350 C C . GLU B 1 94 ? 45.374 -12.833 -15.859 1.00 15.05 94 GLU P C 1
ATOM 3351 O O . GLU B 1 94 ? 44.377 -12.264 -16.309 1.00 15.75 94 GLU P O 1
ATOM 3357 N N . SER B 1 95 ? 45.706 -12.837 -14.579 1.00 14.59 95 SER P N 1
ATOM 3358 C CA . SER B 1 95 ? 44.924 -12.124 -13.546 1.00 14.25 95 SER P CA 1
ATOM 3359 C C . SER B 1 95 ? 45.728 -11.114 -12.723 1.00 19.68 95 SER P C 1
ATOM 3360 O O . SER B 1 95 ? 45.452 -10.870 -11.514 1.00 17.06 95 SER P O 1
ATOM 3363 N N . THR B 1 96 ? 46.731 -10.502 -13.348 1.00 17.97 96 THR P N 1
ATOM 3364 C CA . THR B 1 96 ? 47.507 -9.472 -12.647 1.00 17.47 96 THR P CA 1
ATOM 3365 C C . THR B 1 96 ? 46.795 -8.123 -12.768 1.00 20.28 96 THR P C 1
ATOM 3366 O O . THR B 1 96 ? 47.017 -7.248 -11.956 1.00 20.09 96 THR P O 1
ATOM 3370 N N . GLY B 1 97 ? 45.986 -7.934 -13.810 1.00 17.77 97 GLY P N 1
ATOM 3371 C CA . GLY B 1 97 ? 45.368 -6.646 -14.049 1.00 19.72 97 GLY P CA 1
ATOM 3372 C C . GLY B 1 97 ? 46.273 -5.752 -14.912 1.00 24.61 97 GLY P C 1
ATOM 3373 O O . GLY B 1 97 ? 45.868 -4.686 -15.339 1.00 25.95 97 GLY P O 1
ATOM 3374 N N . ARG B 1 98 ? 47.511 -6.185 -15.160 1.00 19.34 98 ARG P N 1
ATOM 3375 C CA . ARG B 1 98 ? 48.473 -5.363 -15.903 1.00 18.88 98 ARG P CA 1
ATOM 3376 C C . ARG B 1 98 ? 48.628 -5.706 -17.374 1.00 24.39 98 ARG P C 1
ATOM 3377 O O . ARG B 1 98 ? 49.274 -4.956 -18.125 1.00 26.54 98 ARG P O 1
ATOM 3385 N N . PHE B 1 99 ? 48.161 -6.889 -17.759 1.00 18.34 99 PHE P N 1
ATOM 3386 C CA . PHE B 1 99 ? 48.399 -7.419 -19.096 1.00 16.51 99 PHE P CA 1
ATOM 3387 C C . PHE B 1 99 ? 47.126 -7.730 -19.860 1.00 20.77 99 PHE P C 1
ATOM 3388 O O . PHE B 1 99 ? 46.958 -8.812 -20.416 1.00 20.98 99 PHE P O 1
ATOM 3396 N N . THR B 1 100 ? 46.224 -6.757 -19.899 1.00 17.51 100 THR P N 1
ATOM 3397 C CA . THR B 1 100 ? 44.946 -6.946 -20.578 1.00 17.92 100 THR P CA 1
ATOM 3398 C C . THR B 1 100 ? 45.060 -6.656 -22.062 1.00 20.22 100 THR P C 1
ATOM 3399 O O . THR B 1 100 ? 44.137 -6.930 -22.802 1.00 18.98 100 THR P O 1
ATOM 3403 N N . LYS B 1 101 ? 46.156 -6.023 -22.490 1.00 17.91 101 LYS P N 1
ATOM 3404 C CA . LYS B 1 101 ? 46.343 -5.777 -23.939 1.00 18.89 101 LYS P CA 1
ATOM 3405 C C . LYS B 1 101 ? 46.981 -7.049 -24.541 1.00 22.32 101 LYS P C 1
ATOM 3406 O O . LYS B 1 101 ? 47.874 -7.652 -23.935 1.00 20.82 101 LYS P O 1
ATOM 3412 N N . ARG B 1 102 ? 46.527 -7.456 -25.718 1.00 23.07 102 ARG P N 1
ATOM 3413 C CA . ARG B 1 102 ? 47.069 -8.659 -26.355 1.00 24.32 102 ARG P CA 1
ATOM 3414 C C . ARG B 1 102 ? 48.582 -8.737 -26.401 1.00 30.17 102 ARG P C 1
ATOM 3415 O O . ARG B 1 102 ? 49.182 -9.788 -26.121 1.00 29.24 102 ARG P O 1
ATOM 3423 N N . GLU B 1 103 ? 49.204 -7.626 -26.762 1.00 30.30 103 GLU P N 1
ATOM 3424 C CA . GLU B 1 103 ? 50.654 -7.574 -26.868 1.00 30.58 103 GLU P CA 1
ATOM 3425 C C . GLU B 1 103 ? 51.331 -8.006 -25.569 1.00 32.49 103 GLU P C 1
ATOM 3426 O O . GLU B 1 103 ? 52.427 -8.573 -25.589 1.00 32.49 103 GLU P O 1
ATOM 3432 N N . ASP B 1 104 ? 50.681 -7.741 -24.437 1.00 26.33 104 ASP P N 1
ATOM 3433 C CA . ASP B 1 104 ? 51.245 -8.141 -23.161 1.00 23.22 104 ASP P CA 1
ATOM 3434 C C . ASP B 1 104 ? 50.819 -9.569 -22.829 1.00 21.57 104 ASP P C 1
ATOM 3435 O O . ASP B 1 104 ? 51.641 -10.363 -22.432 1.00 20.82 104 ASP P O 1
ATOM 3440 N N . ALA B 1 105 ? 49.535 -9.879 -22.980 1.00 18.01 105 ALA P N 1
ATOM 3441 C CA . ALA B 1 105 ? 49.034 -11.216 -22.612 1.00 15.84 105 ALA P CA 1
ATOM 3442 C C . ALA B 1 105 ? 49.725 -12.276 -23.446 1.00 24.82 105 ALA P C 1
ATOM 3443 O O . ALA B 1 105 ? 50.055 -13.366 -22.954 1.00 23.60 105 ALA P O 1
ATOM 3445 N N . ALA B 1 106 ? 49.967 -11.946 -24.716 1.00 24.08 106 ALA P N 1
ATOM 3446 C CA . ALA B 1 106 ? 50.603 -12.874 -25.635 1.00 22.95 106 ALA P CA 1
ATOM 3447 C C . ALA B 1 106 ? 52.021 -13.254 -25.214 1.00 25.75 106 ALA P C 1
ATOM 3448 O O . ALA B 1 106 ? 52.566 -14.229 -25.725 1.00 29.10 106 ALA P O 1
ATOM 3450 N N . LYS B 1 107 ? 52.626 -12.507 -24.295 1.00 21.71 107 LYS P N 1
ATOM 3451 C CA . LYS B 1 107 ? 53.961 -12.877 -23.819 1.00 20.99 107 LYS P CA 1
ATOM 3452 C C . LYS B 1 107 ? 53.963 -14.248 -23.166 1.00 25.84 107 LYS P C 1
ATOM 3453 O O . LYS B 1 107 ? 54.985 -14.954 -23.149 1.00 26.92 107 LYS P O 1
ATOM 3459 N N . HIS B 1 108 ? 52.819 -14.630 -22.612 1.00 21.17 108 HIS P N 1
ATOM 3460 C CA . HIS B 1 108 ? 52.711 -15.958 -21.998 1.00 20.35 108 HIS P CA 1
ATOM 3461 C C . HIS B 1 108 ? 52.877 -17.023 -23.084 1.00 23.60 108 HIS P C 1
ATOM 3462 O O . HIS B 1 108 ? 53.423 -18.093 -22.831 1.00 22.64 108 HIS P O 1
ATOM 3469 N N . LEU B 1 109 ? 52.362 -16.727 -24.277 1.00 22.77 109 LEU P N 1
ATOM 3470 C CA . LEU B 1 109 ? 52.461 -17.671 -25.391 1.00 22.79 109 LEU P CA 1
ATOM 3471 C C . LEU B 1 109 ? 53.922 -17.767 -25.820 1.00 26.71 109 LEU P C 1
ATOM 3472 O O . LEU B 1 109 ? 54.438 -18.874 -26.048 1.00 26.45 109 LEU P O 1
ATOM 3477 N N . GLU B 1 110 ? 54.607 -16.628 -25.878 1.00 24.25 110 GLU P N 1
ATOM 3478 C CA . GLU B 1 110 ? 56.021 -16.620 -26.231 1.00 25.88 110 GLU P CA 1
ATOM 3479 C C . GLU B 1 110 ? 56.770 -17.450 -25.200 1.00 30.14 110 GLU P C 1
ATOM 3480 O O . GLU B 1 110 ? 57.738 -18.122 -25.508 1.00 30.20 110 GLU P O 1
ATOM 3486 N N . ALA B 1 111 ? 56.310 -17.407 -23.959 1.00 26.32 111 ALA P N 1
ATOM 3487 C CA . ALA B 1 111 ? 56.924 -18.186 -22.893 1.00 25.28 111 ALA P CA 1
ATOM 3488 C C . ALA B 1 111 ? 56.525 -19.659 -22.877 1.00 28.50 111 ALA P C 1
ATOM 3489 O O . ALA B 1 111 ? 56.896 -20.386 -21.961 1.00 29.08 111 ALA P O 1
ATOM 3491 N N . GLY B 1 112 ? 55.762 -20.100 -23.868 1.00 25.60 112 GLY P N 1
ATOM 3492 C CA . GLY B 1 112 ? 55.435 -21.517 -23.961 1.00 25.32 112 GLY P CA 1
ATOM 3493 C C . GLY B 1 112 ? 54.019 -22.003 -23.696 1.00 26.56 112 GLY P C 1
ATOM 3494 O O . GLY B 1 112 ? 53.714 -23.189 -23.877 1.00 23.47 112 GLY P O 1
ATOM 3495 N N . ALA B 1 113 ? 53.134 -21.112 -23.264 1.00 22.13 113 ALA P N 1
ATOM 3496 C CA . ALA B 1 113 ? 51.755 -21.532 -23.038 1.00 22.04 113 ALA P CA 1
ATOM 3497 C C . ALA B 1 113 ? 51.069 -21.592 -24.380 1.00 24.67 113 ALA P C 1
ATOM 3498 O O . ALA B 1 113 ? 51.542 -21.005 -25.337 1.00 24.64 113 ALA P O 1
ATOM 3500 N N . LYS B 1 114 ? 49.954 -22.290 -24.461 1.00 21.21 114 LYS P N 1
ATOM 3501 C CA A LYS B 1 114 ? 49.212 -22.387 -25.702 0.47 20.62 114 LYS P CA 1
ATOM 3502 C CA B LYS B 1 114 ? 49.204 -22.397 -25.694 0.53 20.58 114 LYS P CA 1
ATOM 3503 C C . LYS B 1 114 ? 48.025 -21.437 -25.709 1.00 23.91 114 LYS P C 1
ATOM 3504 O O . LYS B 1 114 ? 47.573 -20.972 -26.773 1.00 22.79 114 LYS P O 1
ATOM 3515 N N . LYS B 1 115 ? 47.490 -21.155 -24.523 1.00 19.49 115 LYS P N 1
ATOM 3516 C CA . LYS B 1 115 ? 46.325 -20.288 -24.459 1.00 18.69 115 LYS P CA 1
ATOM 3517 C C . LYS B 1 115 ? 46.446 -19.378 -23.265 1.00 20.07 115 LYS P C 1
ATOM 3518 O O . LYS B 1 115 ? 47.089 -19.732 -22.286 1.00 18.48 115 LYS P O 1
ATOM 3524 N N . VAL B 1 116 ? 45.808 -18.217 -23.366 1.00 19.39 116 VAL P N 1
ATOM 3525 C CA . VAL B 1 116 ? 45.779 -17.255 -22.265 1.00 18.99 116 VAL P CA 1
ATOM 3526 C C . VAL B 1 116 ? 44.354 -16.797 -22.073 1.00 19.87 116 VAL P C 1
ATOM 3527 O O . VAL B 1 116 ? 43.654 -16.461 -23.031 1.00 16.66 116 VAL P O 1
ATOM 3531 N N . ILE B 1 117 ? 43.890 -16.821 -20.821 1.00 16.59 117 ILE P N 1
ATOM 3532 C CA . ILE B 1 117 ? 42.568 -16.287 -20.515 1.00 15.77 117 ILE P CA 1
ATOM 3533 C C . ILE B 1 117 ? 42.847 -15.006 -19.722 1.00 18.81 117 ILE P C 1
ATOM 3534 O O . ILE B 1 117 ? 43.449 -15.048 -18.650 1.00 18.00 117 ILE P O 1
ATOM 3539 N N . ILE B 1 118 ? 42.443 -13.871 -20.278 1.00 18.89 118 ILE P N 1
ATOM 3540 C CA . ILE B 1 118 ? 42.628 -12.611 -19.572 1.00 18.10 118 ILE P CA 1
ATOM 3541 C C . ILE B 1 118 ? 41.394 -12.469 -18.666 1.00 15.75 118 ILE P C 1
ATOM 3542 O O . ILE B 1 118 ? 40.284 -12.581 -19.126 1.00 16.22 118 ILE P O 1
ATOM 3547 N N . SER B 1 119 ? 41.610 -12.275 -17.360 1.00 17.98 119 SER P N 1
ATOM 3548 C CA . SER B 1 119 ? 40.516 -12.237 -16.390 1.00 16.76 119 SER P CA 1
ATOM 3549 C C . SER B 1 119 ? 39.877 -10.846 -16.329 1.00 20.65 119 SER P C 1
ATOM 3550 O O . SER B 1 119 ? 39.563 -10.360 -15.258 1.00 17.12 119 SER P O 1
ATOM 3553 N N . ALA B 1 120 ? 39.674 -10.211 -17.484 1.00 14.29 120 ALA P N 1
ATOM 3554 C CA . ALA B 1 120 ? 39.157 -8.844 -17.485 1.00 15.89 120 ALA P CA 1
ATOM 3555 C C . ALA B 1 120 ? 38.897 -8.462 -18.937 1.00 21.07 120 ALA P C 1
ATOM 3556 O O . ALA B 1 120 ? 39.363 -9.136 -19.859 1.00 22.02 120 ALA P O 1
ATOM 3558 N N . PRO B 1 121 ? 38.129 -7.405 -19.141 1.00 19.50 121 PRO P N 1
ATOM 3559 C CA . PRO B 1 121 ? 37.935 -6.879 -20.495 1.00 18.04 121 PRO P CA 1
ATOM 3560 C C . PRO B 1 121 ? 39.325 -6.627 -21.030 1.00 21.05 121 PRO P C 1
ATOM 3561 O O . PRO B 1 121 ? 40.222 -6.184 -20.291 1.00 19.73 121 PRO P O 1
ATOM 3565 N N . ALA B 1 122 ? 39.507 -6.906 -22.326 1.00 19.31 122 ALA P N 1
ATOM 3566 C CA . ALA B 1 122 ? 40.811 -6.826 -22.936 1.00 19.60 122 ALA P CA 1
ATOM 3567 C C . ALA B 1 122 ? 40.823 -5.862 -24.138 1.00 22.06 122 ALA P C 1
ATOM 3568 O O . ALA B 1 122 ? 39.785 -5.324 -24.558 1.00 21.59 122 ALA P O 1
ATOM 3570 N N . LYS B 1 123 A 42.022 -5.677 -24.660 1.00 20.75 122 LYS P N 1
ATOM 3571 C CA . LYS B 1 123 A 42.235 -4.903 -25.885 1.00 19.43 122 LYS P CA 1
ATOM 3572 C C . LYS B 1 123 A 42.935 -5.780 -26.920 1.00 22.84 122 LYS P C 1
ATOM 3573 O O . LYS B 1 123 A 43.989 -6.350 -26.648 1.00 21.09 122 LYS P O 1
ATOM 3579 N N . ASN B 1 124 ? 42.340 -5.859 -28.100 1.00 21.85 123 ASN P N 1
ATOM 3580 C CA . ASN B 1 124 ? 42.919 -6.608 -29.216 1.00 22.50 123 ASN P CA 1
ATOM 3581 C C . ASN B 1 124 ? 42.935 -8.095 -28.984 1.00 27.68 123 ASN P C 1
ATOM 3582 O O . ASN B 1 124 ? 43.723 -8.787 -29.593 1.00 26.00 123 ASN P O 1
ATOM 3587 N N . GLU B 1 125 ? 42.091 -8.584 -28.079 1.00 23.64 124 GLU P N 1
ATOM 3588 C CA . GLU B 1 125 ? 42.061 -10.025 -27.782 1.00 22.51 124 GLU P CA 1
ATOM 3589 C C . GLU B 1 125 ? 41.485 -10.760 -29.000 1.00 24.36 124 GLU P C 1
ATOM 3590 O O . GLU B 1 125 ? 40.781 -10.167 -29.844 1.00 23.49 124 GLU P O 1
ATOM 3596 N N . ASP B 1 126 ? 41.760 -12.060 -29.087 1.00 21.91 125 ASP P N 1
ATOM 3597 C CA . ASP B 1 126 ? 41.228 -12.850 -30.202 1.00 21.72 125 ASP P CA 1
ATOM 3598 C C . ASP B 1 126 ? 39.718 -12.995 -30.090 1.00 24.81 125 ASP P C 1
ATOM 3599 O O . ASP B 1 126 ? 38.977 -12.937 -31.092 1.00 21.78 125 ASP P O 1
ATOM 3604 N N . ILE B 1 127 ? 39.231 -13.180 -28.852 1.00 18.80 126 ILE P N 1
ATOM 3605 C CA . ILE B 1 127 ? 37.808 -13.263 -28.662 1.00 18.40 126 ILE P CA 1
ATOM 3606 C C . ILE B 1 127 ? 37.489 -13.026 -27.193 1.00 21.49 126 ILE P C 1
ATOM 3607 O O . ILE B 1 127 ? 38.345 -13.224 -26.343 1.00 20.32 126 ILE P O 1
ATOM 3612 N N . THR B 1 128 ? 36.281 -12.543 -26.958 1.00 21.79 127 THR P N 1
ATOM 3613 C CA . THR B 1 128 ? 35.760 -12.309 -25.597 1.00 20.25 127 THR P CA 1
ATOM 3614 C C . THR B 1 128 ? 34.588 -13.261 -25.423 1.00 22.63 127 THR P C 1
ATOM 3615 O O . THR B 1 128 ? 33.619 -13.238 -26.177 1.00 21.35 127 THR P O 1
ATOM 3619 N N . ILE B 1 129 ? 34.637 -14.042 -24.359 1.00 20.74 128 ILE P N 1
ATOM 3620 C CA . ILE B 1 129 ? 33.610 -15.031 -24.123 1.00 19.37 128 ILE P CA 1
ATOM 3621 C C . ILE B 1 129 ? 32.951 -14.811 -22.767 1.00 22.45 128 ILE P C 1
ATOM 3622 O O . ILE B 1 129 ? 33.634 -14.474 -21.779 1.00 20.87 128 ILE P O 1
ATOM 3627 N N . VAL B 1 130 ? 31.641 -15.031 -22.754 1.00 17.96 129 VAL P N 1
ATOM 3628 C CA . VAL B 1 130 ? 30.850 -15.108 -21.526 1.00 17.07 129 VAL P CA 1
ATOM 3629 C C . VAL B 1 130 ? 30.170 -16.490 -21.567 1.00 21.62 129 VAL P C 1
ATOM 3630 O O . VAL B 1 130 ? 29.299 -16.759 -22.415 1.00 22.29 129 VAL P O 1
ATOM 3634 N N . MET B 1 131 ? 30.571 -17.361 -20.650 1.00 19.44 130 MET P N 1
ATOM 3635 C CA . MET B 1 131 ? 29.984 -18.700 -20.515 1.00 18.70 130 MET P CA 1
ATOM 3636 C C . MET B 1 131 ? 28.499 -18.647 -20.341 1.00 23.67 130 MET P C 1
ATOM 3637 O O . MET B 1 131 ? 27.979 -17.917 -19.495 1.00 21.23 130 MET P O 1
ATOM 3642 N N . GLY B 1 132 ? 27.808 -19.465 -21.135 1.00 21.28 131 GLY P N 1
ATOM 3643 C CA . GLY B 1 132 ? 26.371 -19.519 -21.141 1.00 21.48 131 GLY P CA 1
ATOM 3644 C C . GLY B 1 132 ? 25.822 -18.601 -22.216 1.00 24.17 131 GLY P C 1
ATOM 3645 O O . GLY B 1 132 ? 24.636 -18.642 -22.521 1.00 24.12 131 GLY P O 1
ATOM 3646 N N . VAL B 1 133 ? 26.669 -17.716 -22.735 1.00 22.01 132 VAL P N 1
ATOM 3647 C CA . VAL B 1 133 ? 26.220 -16.744 -23.724 1.00 21.20 132 VAL P CA 1
ATOM 3648 C C . VAL B 1 133 ? 26.795 -16.959 -25.121 1.00 24.69 132 VAL P C 1
ATOM 3649 O O . VAL B 1 133 ? 26.057 -16.906 -26.100 1.00 24.55 132 VAL P O 1
ATOM 3653 N N . ASN B 1 134 ? 28.101 -17.137 -25.223 1.00 21.74 133 ASN P N 1
ATOM 3654 C CA . ASN B 1 134 ? 28.695 -17.301 -26.564 1.00 21.56 133 ASN P CA 1
ATOM 3655 C C . ASN B 1 134 ? 29.929 -18.187 -26.611 1.00 23.09 133 ASN P C 1
ATOM 3656 O O . ASN B 1 134 ? 30.764 -18.018 -27.500 1.00 26.02 133 ASN P O 1
ATOM 3661 N N . GLN B 1 135 ? 30.071 -19.143 -25.689 1.00 21.37 134 GLN P N 1
ATOM 3662 C CA . GLN B 1 135 ? 31.270 -19.984 -25.735 1.00 21.57 134 GLN P CA 1
ATOM 3663 C C . GLN B 1 135 ? 31.382 -20.739 -27.076 1.00 23.51 134 GLN P C 1
ATOM 3664 O O . GLN B 1 135 ? 32.481 -21.059 -27.510 1.00 22.19 134 GLN P O 1
ATOM 3670 N N . ASP B 1 136 ? 30.249 -20.993 -27.719 1.00 23.64 135 ASP P N 1
ATOM 3671 C CA A ASP B 1 136 ? 30.204 -21.669 -29.024 0.44 24.46 135 ASP P CA 1
ATOM 3672 C CA B ASP B 1 136 ? 30.306 -21.711 -28.992 0.56 24.59 135 ASP P CA 1
ATOM 3673 C C . ASP B 1 136 ? 30.982 -20.893 -30.094 1.00 28.53 135 ASP P C 1
ATOM 3674 O O . ASP B 1 136 ? 31.357 -21.439 -31.149 1.00 29.39 135 ASP P O 1
ATOM 3683 N N . LYS B 1 137 ? 31.178 -19.604 -29.851 1.00 23.27 136 LYS P N 1
ATOM 3684 C CA . LYS B 1 137 ? 31.897 -18.751 -30.793 1.00 23.80 136 LYS P CA 1
ATOM 3685 C C . LYS B 1 137 ? 33.395 -18.982 -30.681 1.00 25.17 136 LYS P C 1
ATOM 3686 O O . LYS B 1 137 ? 34.155 -18.561 -31.542 1.00 26.56 136 LYS P O 1
ATOM 3692 N N . TYR B 1 138 ? 33.838 -19.640 -29.616 1.00 21.13 137 TYR P N 1
ATOM 3693 C CA . TYR B 1 138 ? 35.280 -19.877 -29.460 1.00 19.87 137 TYR P CA 1
ATOM 3694 C C . TYR B 1 138 ? 35.766 -20.794 -30.571 1.00 26.36 137 TYR P C 1
ATOM 3695 O O . TYR B 1 138 ? 35.128 -21.793 -30.877 1.00 25.50 137 TYR P O 1
ATOM 3704 N N . ASP B 1 139 ? 36.941 -20.491 -31.108 1.00 25.42 138 ASP P N 1
ATOM 3705 C CA . ASP B 1 139 ? 37.556 -21.323 -32.155 1.00 23.99 138 ASP P CA 1
ATOM 3706 C C . ASP B 1 139 ? 38.940 -21.745 -31.703 1.00 24.79 138 ASP P C 1
ATOM 3707 O O . ASP B 1 139 ? 39.828 -20.926 -31.525 1.00 26.08 138 ASP P O 1
ATOM 3712 N N . PRO B 1 140 A 39.137 -23.047 -31.460 1.00 21.63 138 PRO P N 1
ATOM 3713 C CA . PRO B 1 140 A 40.401 -23.566 -30.934 1.00 21.80 138 PRO P CA 1
ATOM 3714 C C . PRO B 1 140 A 41.638 -23.285 -31.784 1.00 24.62 138 PRO P C 1
ATOM 3715 O O . PRO B 1 140 A 42.762 -23.262 -31.275 1.00 24.59 138 PRO P O 1
ATOM 3719 N N . LYS B 1 141 ? 41.450 -23.102 -33.081 1.00 22.67 139 LYS P N 1
ATOM 3720 C CA . LYS B 1 141 ? 42.599 -22.822 -33.939 1.00 22.13 139 LYS P CA 1
ATOM 3721 C C . LYS B 1 141 ? 42.878 -21.325 -33.984 1.00 24.97 139 LYS P C 1
ATOM 3722 O O . LYS B 1 141 ? 44.037 -20.901 -33.908 1.00 25.43 139 LYS P O 1
ATOM 3728 N N . ALA B 1 142 ? 41.807 -20.542 -34.096 1.00 21.00 140 ALA P N 1
ATOM 3729 C CA . ALA B 1 142 ? 41.911 -19.093 -34.296 1.00 21.56 140 ALA P CA 1
ATOM 3730 C C . ALA B 1 142 ? 42.105 -18.241 -33.039 1.00 25.22 140 ALA P C 1
ATOM 3731 O O . ALA B 1 142 ? 42.606 -17.115 -33.119 1.00 26.53 140 ALA P O 1
ATOM 3733 N N . HIS B 1 143 ? 41.644 -18.749 -31.897 1.00 21.23 141 HIS P N 1
ATOM 3734 C CA . HIS B 1 143 ? 41.659 -17.950 -30.656 1.00 19.36 141 HIS P CA 1
ATOM 3735 C C . HIS B 1 143 ? 42.598 -18.460 -29.599 1.00 22.25 141 HIS P C 1
ATOM 3736 O O . HIS B 1 143 ? 42.354 -19.514 -29.000 1.00 23.73 141 HIS P O 1
ATOM 3743 N N . HIS B 1 144 ? 43.711 -17.756 -29.416 1.00 18.42 142 HIS P N 1
ATOM 3744 C CA . HIS B 1 144 ? 44.694 -18.127 -28.398 1.00 18.89 142 HIS P CA 1
ATOM 3745 C C . HIS B 1 144 ? 44.676 -17.201 -27.162 1.00 21.84 142 HIS P C 1
ATOM 3746 O O . HIS B 1 144 ? 45.115 -17.611 -26.097 1.00 22.39 142 HIS P O 1
ATOM 3753 N N . VAL B 1 145 ? 44.329 -15.932 -27.367 1.00 20.56 143 VAL P N 1
ATOM 3754 C CA . VAL B 1 145 ? 44.267 -14.920 -26.288 1.00 18.88 143 VAL P CA 1
ATOM 3755 C C . VAL B 1 145 ? 42.798 -14.562 -26.155 1.00 21.09 143 VAL P C 1
ATOM 3756 O O . VAL B 1 145 ? 42.197 -13.984 -27.044 1.00 21.21 143 VAL P O 1
ATOM 3760 N N . ILE B 1 146 ? 42.193 -14.992 -25.046 1.00 18.24 144 ILE P N 1
ATOM 3761 C CA . ILE B 1 146 ? 40.762 -14.901 -24.875 1.00 18.55 144 ILE P CA 1
ATOM 3762 C C . ILE B 1 146 ? 40.450 -14.114 -23.605 1.00 19.89 144 ILE P C 1
ATOM 3763 O O . ILE B 1 146 ? 41.058 -14.366 -22.580 1.00 21.93 144 ILE P O 1
ATOM 3768 N N . SER B 1 147 ? 39.504 -13.199 -23.696 1.00 19.98 145 SER P N 1
ATOM 3769 C CA . SER B 1 147 ? 39.056 -12.460 -22.505 1.00 19.60 145 SER P CA 1
ATOM 3770 C C . SER B 1 147 ? 37.793 -13.120 -21.963 1.00 21.40 145 SER P C 1
ATOM 3771 O O . SER B 1 147 ? 36.908 -13.492 -22.715 1.00 17.97 145 SER P O 1
ATOM 3774 N N . ASN B 1 148 ? 37.688 -13.219 -20.636 1.00 20.19 146 ASN P N 1
ATOM 3775 C CA . ASN B 1 148 ? 36.466 -13.746 -20.003 1.00 17.11 146 ASN P CA 1
ATOM 3776 C C . ASN B 1 148 ? 35.535 -12.582 -19.618 1.00 20.69 146 ASN P C 1
ATOM 3777 O O . ASN B 1 148 ? 34.632 -12.745 -18.791 1.00 20.01 146 ASN P O 1
ATOM 3782 N N . ALA B 1 149 ? 35.805 -11.400 -20.177 1.00 17.30 147 ALA P N 1
ATOM 3783 C CA . ALA B 1 149 ? 35.018 -10.202 -19.902 1.00 17.23 147 ALA P CA 1
ATOM 3784 C C . ALA B 1 149 ? 35.168 -9.799 -18.428 1.00 19.61 147 ALA P C 1
ATOM 3785 O O . ALA B 1 149 ? 36.175 -10.101 -17.795 1.00 17.75 147 ALA P O 1
ATOM 3787 N N . SER B 1 150 ? 34.203 -9.039 -17.929 1.00 19.18 148 SER P N 1
ATOM 3788 C CA . SER B 1 150 ? 34.249 -8.578 -16.538 1.00 18.05 148 SER P CA 1
ATOM 3789 C C . SER B 1 150 ? 33.218 -9.336 -15.730 1.00 19.19 148 SER P C 1
ATOM 3790 O O . SER B 1 150 ? 32.279 -9.937 -16.289 1.00 20.41 148 SER P O 1
ATOM 3793 N N . CYS B 1 151 ? 33.291 -9.184 -14.409 1.00 17.23 149 CYS P N 1
ATOM 3794 C CA . CYS B 1 151 ? 32.319 -9.814 -13.532 1.00 15.91 149 CYS P CA 1
ATOM 3795 C C . CYS B 1 151 ? 30.921 -9.219 -13.818 1.00 18.53 149 CYS P C 1
ATOM 3796 O O . CYS B 1 151 ? 29.939 -9.946 -13.891 1.00 17.25 149 CYS P O 1
ATOM 3799 N N . THR B 1 152 ? 30.836 -7.904 -14.044 1.00 15.20 150 THR P N 1
ATOM 3800 C CA . THR B 1 152 ? 29.532 -7.285 -14.294 1.00 15.50 150 THR P CA 1
ATOM 3801 C C . THR B 1 152 ? 28.917 -7.776 -15.597 1.00 16.02 150 THR P C 1
ATOM 3802 O O . THR B 1 152 ? 27.715 -7.994 -15.675 1.00 17.09 150 THR P O 1
ATOM 3806 N N . THR B 1 153 ? 29.746 -7.888 -16.628 1.00 15.31 151 THR P N 1
ATOM 3807 C CA . THR B 1 153 ? 29.244 -8.379 -17.930 1.00 15.27 151 THR P CA 1
ATOM 3808 C C . THR B 1 153 ? 28.757 -9.833 -17.794 1.00 18.64 151 THR P C 1
ATOM 3809 O O . THR B 1 153 ? 27.698 -10.218 -18.332 1.00 18.73 151 THR P O 1
ATOM 3813 N N . ASN B 1 154 ? 29.460 -10.612 -16.994 1.00 16.20 152 ASN P N 1
ATOM 3814 C CA . ASN B 1 154 ? 29.030 -12.002 -16.722 1.00 17.24 152 ASN P CA 1
ATOM 3815 C C . ASN B 1 154 ? 27.705 -12.057 -15.959 1.00 20.74 152 ASN P C 1
ATOM 3816 O O . ASN B 1 154 ? 26.920 -13.007 -16.114 1.00 20.18 152 ASN P O 1
ATOM 3821 N N . CYS B 1 155 ? 27.406 -11.002 -15.205 1.00 17.95 153 CYS P N 1
ATOM 3822 C CA . CYS B 1 155 ? 26.162 -10.953 -14.485 1.00 15.78 153 CYS P CA 1
ATOM 3823 C C . CYS B 1 155 ? 25.040 -10.518 -15.419 1.00 18.53 153 CYS P C 1
ATOM 3824 O O . CYS B 1 155 ? 23.989 -11.129 -15.474 1.00 18.31 153 CYS P O 1
ATOM 3827 N N . LEU B 1 156 ? 25.292 -9.463 -16.170 1.00 18.60 154 LEU P N 1
ATOM 3828 C CA . LEU B 1 156 ? 24.253 -8.882 -17.024 1.00 18.67 154 LEU P CA 1
ATOM 3829 C C . LEU B 1 156 ? 23.962 -9.692 -18.295 1.00 22.20 154 LEU P C 1
ATOM 3830 O O . LEU B 1 156 ? 22.787 -9.906 -18.642 1.00 19.08 154 LEU P O 1
ATOM 3835 N N . ALA B 1 157 ? 25.020 -10.118 -19.000 1.00 19.23 155 ALA P N 1
ATOM 3836 C CA . ALA B 1 157 ? 24.795 -10.790 -20.302 1.00 19.60 155 ALA P CA 1
ATOM 3837 C C . ALA B 1 157 ? 23.831 -11.989 -20.262 1.00 21.59 155 ALA P C 1
ATOM 3838 O O . ALA B 1 157 ? 22.947 -12.112 -21.119 1.00 23.65 155 ALA P O 1
ATOM 3840 N N . PRO B 1 158 ? 23.945 -12.853 -19.227 1.00 19.10 156 PRO P N 1
ATOM 3841 C CA . PRO B 1 158 ? 23.020 -13.989 -19.221 1.00 18.31 156 PRO P CA 1
ATOM 3842 C C . PRO B 1 158 ? 21.555 -13.605 -19.150 1.00 24.80 156 PRO P C 1
ATOM 3843 O O . PRO B 1 158 ? 20.746 -14.149 -19.886 1.00 25.75 156 PRO P O 1
ATOM 3847 N N . PHE B 1 159 ? 21.186 -12.648 -18.302 1.00 21.08 157 PHE P N 1
ATOM 3848 C CA . PHE B 1 159 ? 19.784 -12.275 -18.286 1.00 19.50 157 PHE P CA 1
ATOM 3849 C C . PHE B 1 159 ? 19.377 -11.320 -19.397 1.00 23.31 157 PHE P C 1
ATOM 3850 O O . PHE B 1 159 ? 18.227 -11.306 -19.822 1.00 23.25 157 PHE P O 1
ATOM 3858 N N . ALA B 1 160 ? 20.332 -10.568 -19.928 1.00 21.05 158 ALA P N 1
ATOM 3859 C CA . ALA B 1 160 ? 20.032 -9.698 -21.072 1.00 21.87 158 ALA P CA 1
ATOM 3860 C C . ALA B 1 160 ? 19.712 -10.622 -22.269 1.00 26.34 158 ALA P C 1
ATOM 3861 O O . ALA B 1 160 ? 18.796 -10.355 -23.050 1.00 26.89 158 ALA P O 1
ATOM 3863 N N . LYS B 1 161 ? 20.446 -11.734 -22.369 1.00 22.73 159 LYS P N 1
ATOM 3864 C CA . LYS B 1 161 ? 20.195 -12.730 -23.416 1.00 23.35 159 LYS P CA 1
ATOM 3865 C C . LYS B 1 161 ? 18.716 -13.165 -23.346 1.00 27.75 159 LYS P C 1
ATOM 3866 O O . LYS B 1 161 ? 17.981 -13.109 -24.339 1.00 28.05 159 LYS P O 1
ATOM 3872 N N . VAL B 1 162 ? 18.275 -13.534 -22.146 1.00 24.63 160 VAL P N 1
ATOM 3873 C CA . VAL B 1 162 ? 16.913 -13.992 -21.909 1.00 24.05 160 VAL P CA 1
ATOM 3874 C C . VAL B 1 162 ? 15.859 -12.933 -22.227 1.00 29.26 160 VAL P C 1
ATOM 3875 O O . VAL B 1 162 ? 14.879 -13.210 -22.948 1.00 29.98 160 VAL P O 1
ATOM 3879 N N . LEU B 1 163 ? 16.056 -11.717 -21.716 1.00 23.29 161 LEU P N 1
ATOM 3880 C CA . LEU B 1 163 ? 15.102 -10.641 -21.968 1.00 23.92 161 LEU P CA 1
ATOM 3881 C C . LEU B 1 163 ? 15.011 -10.367 -23.462 1.00 28.76 161 LEU P C 1
ATOM 3882 O O . LEU B 1 163 ? 13.921 -10.154 -24.004 1.00 29.11 161 LEU P O 1
ATOM 3887 N N . HIS B 1 164 ? 16.166 -10.298 -24.098 1.00 25.96 162 HIS P N 1
ATOM 3888 C CA . HIS B 1 164 ? 16.176 -9.965 -25.525 1.00 26.98 162 HIS P CA 1
ATOM 3889 C C . HIS B 1 164 ? 15.485 -11.040 -26.350 1.00 31.81 162 HIS P C 1
ATOM 3890 O O . HIS B 1 164 ? 14.635 -10.732 -27.187 1.00 31.55 162 HIS P O 1
ATOM 3897 N N . GLU B 1 165 ? 15.841 -12.297 -26.100 1.00 27.22 163 GLU P N 1
ATOM 3898 C CA . GLU B 1 165 ? 15.257 -13.408 -26.836 1.00 27.48 163 GLU P CA 1
ATOM 3899 C C . GLU B 1 165 ? 13.758 -13.528 -26.639 1.00 33.89 163 GLU P C 1
ATOM 3900 O O . GLU B 1 165 ? 13.009 -13.765 -27.601 1.00 34.54 163 GLU P O 1
ATOM 3906 N N . GLN B 1 166 ? 13.305 -13.337 -25.398 1.00 28.77 164 GLN P N 1
ATOM 3907 C CA . GLN B 1 166 ? 11.886 -13.491 -25.089 1.00 27.93 164 GLN P CA 1
ATOM 3908 C C . GLN B 1 166 ? 10.997 -12.290 -25.388 1.00 32.45 164 GLN P C 1
ATOM 3909 O O . GLN B 1 166 ? 9.829 -12.446 -25.782 1.00 32.90 164 GLN P O 1
ATOM 3915 N N . PHE B 1 167 ? 11.513 -11.090 -25.155 1.00 26.49 165 PHE P N 1
ATOM 3916 C CA . PHE B 1 167 ? 10.715 -9.885 -25.294 1.00 25.84 165 PHE P CA 1
ATOM 3917 C C . PHE B 1 167 ? 11.306 -8.835 -26.206 1.00 31.47 165 PHE P C 1
ATOM 3918 O O . PHE B 1 167 ? 10.606 -7.912 -26.622 1.00 31.64 165 PHE P O 1
ATOM 3926 N N . GLY B 1 168 ? 12.606 -8.943 -26.458 1.00 28.74 166 GLY P N 1
ATOM 3927 C CA . GLY B 1 168 ? 13.344 -8.008 -27.288 1.00 26.98 166 GLY P CA 1
ATOM 3928 C C . GLY B 1 168 ? 13.657 -6.714 -26.555 1.00 30.22 166 GLY P C 1
ATOM 3929 O O . GLY B 1 168 ? 12.767 -6.018 -26.074 1.00 29.73 166 GLY P O 1
ATOM 3930 N N . ILE B 1 169 ? 14.938 -6.399 -26.459 1.00 26.00 167 ILE P N 1
ATOM 3931 C CA . ILE B 1 169 ? 15.358 -5.187 -25.780 1.00 24.54 167 ILE P CA 1
ATOM 3932 C C . ILE B 1 169 ? 15.508 -4.095 -26.818 1.00 28.96 167 ILE P C 1
ATOM 3933 O O . ILE B 1 169 ? 16.307 -4.226 -27.756 1.00 29.27 167 ILE P O 1
ATOM 3938 N N . VAL B 1 170 ? 14.815 -2.983 -26.586 1.00 25.29 168 VAL P N 1
ATOM 3939 C CA . VAL B 1 170 ? 14.921 -1.833 -27.458 1.00 24.92 168 VAL P CA 1
ATOM 3940 C C . VAL B 1 170 ? 16.178 -1.054 -27.073 1.00 27.94 168 VAL P C 1
ATOM 3941 O O . VAL B 1 170 ? 17.030 -0.747 -27.913 1.00 25.01 168 VAL P O 1
ATOM 3945 N N . ARG B 1 171 ? 16.305 -0.772 -25.776 1.00 24.97 169 ARG P N 1
ATOM 3946 C CA . ARG B 1 171 ? 17.474 -0.058 -25.262 1.00 23.68 169 ARG P CA 1
ATOM 3947 C C . ARG B 1 171 ? 17.401 -0.186 -23.742 1.00 24.70 169 ARG P C 1
ATOM 3948 O O . ARG B 1 171 ? 16.356 -0.518 -23.214 1.00 21.89 169 ARG P O 1
ATOM 3956 N N . GLY B 1 172 ? 18.510 0.014 -23.039 1.00 22.15 170 GLY P N 1
ATOM 3957 C CA . GLY B 1 172 ? 18.430 -0.121 -21.602 1.00 21.81 170 GLY P CA 1
ATOM 3958 C C . GLY B 1 172 ? 19.651 0.457 -20.934 1.00 22.66 170 GLY P C 1
ATOM 3959 O O . GLY B 1 172 ? 20.679 0.624 -21.554 1.00 21.99 170 GLY P O 1
ATOM 3960 N N . MET B 1 173 ? 19.506 0.818 -19.668 1.00 18.51 171 MET P N 1
ATOM 3961 C CA . MET B 1 173 ? 20.647 1.386 -18.958 1.00 18.73 171 MET P CA 1
ATOM 3962 C C . MET B 1 173 ? 20.824 0.654 -17.639 1.00 21.64 171 MET P C 1
ATOM 3963 O O . MET B 1 173 ? 19.853 0.239 -17.011 1.00 20.31 171 MET P O 1
ATOM 3968 N N . MET B 1 174 ? 22.087 0.435 -17.277 1.00 20.21 172 MET P N 1
ATOM 3969 C CA . MET B 1 174 ? 22.377 -0.311 -16.057 1.00 21.08 172 MET P CA 1
ATOM 3970 C C . MET B 1 174 ? 23.223 0.488 -15.052 1.00 22.35 172 MET P C 1
ATOM 3971 O O . MET B 1 174 ? 23.929 1.404 -15.410 1.00 20.68 172 MET P O 1
ATOM 3976 N N . THR B 1 175 ? 23.119 0.106 -13.793 1.00 18.92 173 THR P N 1
ATOM 3977 C CA . THR B 1 175 ? 24.043 0.609 -12.773 1.00 16.32 173 THR P CA 1
ATOM 3978 C C . THR B 1 175 ? 24.357 -0.647 -12.007 1.00 18.93 173 THR P C 1
ATOM 3979 O O . THR B 1 175 ? 23.443 -1.409 -11.681 1.00 16.90 173 THR P O 1
ATOM 3983 N N . THR B 1 176 ? 25.641 -0.864 -11.695 1.00 15.59 174 THR P N 1
ATOM 3984 C CA . THR B 1 176 ? 25.962 -1.919 -10.776 1.00 15.52 174 THR P CA 1
ATOM 3985 C C . THR B 1 176 ? 26.418 -1.277 -9.472 1.00 17.37 174 THR P C 1
ATOM 3986 O O . THR B 1 176 ? 27.322 -0.444 -9.474 1.00 16.66 174 THR P O 1
ATOM 3990 N N . VAL B 1 177 ? 25.760 -1.650 -8.374 1.00 13.84 175 VAL P N 1
ATOM 3991 C CA . VAL B 1 177 ? 26.181 -1.208 -7.040 1.00 13.73 175 VAL P CA 1
ATOM 3992 C C . VAL B 1 177 ? 27.171 -2.299 -6.699 1.00 14.82 175 VAL P C 1
ATOM 3993 O O . VAL B 1 177 ? 26.821 -3.489 -6.612 1.00 13.41 175 VAL P O 1
ATOM 3997 N N . HIS B 1 178 ? 28.435 -1.914 -6.583 1.00 13.62 176 HIS P N 1
ATOM 3998 C CA . HIS B 1 178 ? 29.512 -2.869 -6.635 1.00 13.44 176 HIS P CA 1
ATOM 3999 C C . HIS B 1 178 ? 30.468 -2.741 -5.470 1.00 15.47 176 HIS P C 1
ATOM 4000 O O . HIS B 1 178 ? 30.827 -1.644 -5.100 1.00 13.55 176 HIS P O 1
ATOM 4007 N N . SER B 1 179 ? 30.882 -3.872 -4.924 1.00 13.11 177 SER P N 1
ATOM 4008 C CA . SER B 1 179 ? 31.862 -3.891 -3.812 1.00 10.84 177 SER P CA 1
ATOM 4009 C C . SER B 1 179 ? 33.188 -3.223 -4.221 1.00 14.17 177 SER P C 1
ATOM 4010 O O . SER B 1 179 ? 33.570 -3.204 -5.413 1.00 13.24 177 SER P O 1
ATOM 4013 N N . TYR B 1 180 ? 33.906 -2.679 -3.250 1.00 10.55 178 TYR P N 1
ATOM 4014 C CA . TYR B 1 180 ? 35.184 -2.078 -3.646 1.00 12.47 178 TYR P CA 1
ATOM 4015 C C . TYR B 1 180 ? 36.186 -3.183 -4.046 1.00 14.83 178 TYR P C 1
ATOM 4016 O O . TYR B 1 180 ? 36.005 -4.363 -3.720 1.00 14.18 178 TYR P O 1
ATOM 4025 N N . THR B 1 181 ? 37.222 -2.804 -4.796 1.00 14.63 179 THR P N 1
ATOM 4026 C CA . THR B 1 181 ? 38.238 -3.772 -5.212 1.00 13.68 179 THR P CA 1
ATOM 4027 C C . THR B 1 181 ? 39.619 -3.160 -4.974 1.00 16.12 179 THR P C 1
ATOM 4028 O O . THR B 1 181 ? 39.758 -1.964 -4.684 1.00 11.85 179 THR P O 1
ATOM 4032 N N . ASN B 1 182 ? 40.626 -3.973 -5.249 1.00 13.36 180 ASN P N 1
ATOM 4033 C CA . ASN B 1 182 ? 42.006 -3.542 -5.106 1.00 13.34 180 ASN P CA 1
ATOM 4034 C C . ASN B 1 182 ? 42.459 -2.481 -6.113 1.00 14.95 180 ASN P C 1
ATOM 4035 O O . ASN B 1 182 ? 43.543 -1.934 -5.956 1.00 13.56 180 ASN P O 1
ATOM 4040 N N . ASP B 1 183 ? 41.609 -2.152 -7.086 1.00 13.25 181 ASP P N 1
ATOM 4041 C CA . ASP B 1 183 ? 41.938 -1.080 -8.017 1.00 13.83 181 ASP P CA 1
ATOM 4042 C C . ASP B 1 183 ? 41.652 0.278 -7.374 1.00 16.38 181 ASP P C 1
ATOM 4043 O O . ASP B 1 183 ? 42.032 1.330 -7.897 1.00 16.94 181 ASP P O 1
ATOM 4048 N N . GLN B 1 184 ? 40.995 0.266 -6.222 1.00 15.20 182 GLN P N 1
ATOM 4049 C CA . GLN B 1 184 ? 40.653 1.523 -5.549 1.00 14.72 182 GLN P CA 1
ATOM 4050 C C . GLN B 1 184 ? 41.760 2.007 -4.604 1.00 16.14 182 GLN P C 1
ATOM 4051 O O . GLN B 1 184 ? 42.891 1.576 -4.728 1.00 13.64 182 GLN P O 1
ATOM 4057 N N . ARG B 1 185 ? 41.433 2.908 -3.669 1.00 11.27 183 ARG P N 1
ATOM 4058 C CA . ARG B 1 185 ? 42.451 3.432 -2.734 1.00 9.86 183 ARG P CA 1
ATOM 4059 C C . ARG B 1 185 ? 41.896 3.416 -1.327 1.00 12.05 183 ARG P C 1
ATOM 4060 O O . ARG B 1 185 ? 40.718 3.678 -1.140 1.00 13.43 183 ARG P O 1
ATOM 4068 N N . ILE B 1 186 ? 42.776 3.193 -0.348 1.00 10.40 184 ILE P N 1
ATOM 4069 C CA . ILE B 1 186 ? 42.393 3.161 1.080 1.00 10.83 184 ILE P CA 1
ATOM 4070 C C . ILE B 1 186 ? 42.045 4.581 1.540 1.00 13.74 184 ILE P C 1
ATOM 4071 O O . ILE B 1 186 ? 40.944 4.827 2.032 1.00 13.66 184 ILE P O 1
ATOM 4076 N N . LEU B 1 187 ? 42.988 5.510 1.354 1.00 13.50 185 LEU P N 1
ATOM 4077 C CA . LEU B 1 187 ? 42.751 6.925 1.688 1.00 12.15 185 LEU P CA 1
ATOM 4078 C C . LEU B 1 187 ? 43.269 7.812 0.545 1.00 18.93 185 LEU P C 1
ATOM 4079 O O . LEU B 1 187 ? 44.431 7.761 0.233 1.00 22.66 185 LEU P O 1
ATOM 4084 N N . ASP B 1 188 ? 42.380 8.577 -0.062 1.00 14.16 186 ASP P N 1
ATOM 4085 C CA . ASP B 1 188 ? 42.636 9.497 -1.185 1.00 12.67 186 ASP P CA 1
ATOM 4086 C C . ASP B 1 188 ? 44.073 9.554 -1.704 1.00 14.90 186 ASP P C 1
ATOM 4087 O O . ASP B 1 188 ? 44.943 10.205 -1.082 1.00 14.35 186 ASP P O 1
ATOM 4092 N N . LEU B 1 189 ? 44.317 8.819 -2.787 1.00 13.40 187 LEU P N 1
ATOM 4093 C CA . LEU B 1 189 ? 45.651 8.734 -3.382 1.00 12.46 187 LEU P CA 1
ATOM 4094 C C . LEU B 1 189 ? 45.466 8.917 -4.884 1.00 15.59 187 LEU P C 1
ATOM 4095 O O . LEU B 1 189 ? 44.369 8.695 -5.442 1.00 15.07 187 LEU P O 1
ATOM 4100 N N . PRO B 1 190 ? 46.542 9.298 -5.579 1.00 13.63 188 PRO P N 1
ATOM 4101 C CA . PRO B 1 190 ? 46.427 9.454 -7.033 1.00 13.40 188 PRO P CA 1
ATOM 4102 C C . PRO B 1 190 ? 45.886 8.212 -7.732 1.00 17.70 188 PRO P C 1
ATOM 4103 O O . PRO B 1 190 ? 46.227 7.067 -7.370 1.00 17.20 188 PRO P O 1
ATOM 4107 N N . HIS B 1 191 ? 45.012 8.445 -8.713 1.00 14.26 190 HIS P N 1
ATOM 4108 C CA . HIS B 1 191 ? 44.434 7.415 -9.527 1.00 14.79 190 HIS P CA 1
ATOM 4109 C C . HIS B 1 191 ? 44.050 8.143 -10.800 1.00 17.45 190 HIS P C 1
ATOM 4110 O O . HIS B 1 191 ? 43.665 9.316 -10.737 1.00 15.86 190 HIS P O 1
ATOM 4117 N N . LYS B 1 192 ? 44.147 7.464 -11.935 1.00 16.14 191 LYS P N 1
ATOM 4118 C CA A LYS B 1 192 ? 43.768 8.070 -13.203 0.33 15.30 191 LYS P CA 1
ATOM 4119 C CA B LYS B 1 192 ? 43.763 8.058 -13.210 0.31 15.40 191 LYS P CA 1
ATOM 4120 C CA C LYS B 1 192 ? 43.756 8.060 -13.214 0.36 15.67 191 LYS P CA 1
ATOM 4121 C C . LYS B 1 192 ? 42.276 8.376 -13.182 1.00 17.88 191 LYS P C 1
ATOM 4122 O O . LYS B 1 192 ? 41.811 9.287 -13.858 1.00 16.01 191 LYS P O 1
ATOM 4138 N N . ASP B 1 193 ? 41.527 7.611 -12.393 1.00 14.39 192 ASP P N 1
ATOM 4139 C CA . ASP B 1 193 ? 40.077 7.843 -12.273 1.00 13.27 192 ASP P CA 1
ATOM 4140 C C . ASP B 1 193 ? 39.929 8.602 -10.960 1.00 16.71 192 ASP P C 1
ATOM 4141 O O . ASP B 1 193 ? 40.180 8.041 -9.878 1.00 15.77 192 ASP P O 1
ATOM 4146 N N . LEU B 1 194 ? 39.625 9.901 -11.051 1.00 15.45 193 LEU P N 1
ATOM 4147 C CA . LEU B 1 194 ? 39.561 10.738 -9.870 1.00 13.20 193 LEU P CA 1
ATOM 4148 C C . LEU B 1 194 ? 38.523 10.310 -8.823 1.00 15.65 193 LEU P C 1
ATOM 4149 O O . LEU B 1 194 ? 38.585 10.732 -7.678 1.00 15.38 193 LEU P O 1
ATOM 4154 N N . ARG B 1 195 ? 37.570 9.486 -9.213 1.00 17.20 194 ARG P N 1
ATOM 4155 C CA . ARG B 1 195 ? 36.616 8.986 -8.217 1.00 17.12 194 ARG P CA 1
ATOM 4156 C C . ARG B 1 195 ? 37.223 7.792 -7.497 1.00 15.15 194 ARG P C 1
ATOM 4157 O O . ARG B 1 195 ? 37.112 7.651 -6.235 1.00 15.29 194 ARG P O 1
ATOM 4165 N N . ARG B 1 196 ? 37.885 6.930 -8.256 1.00 11.15 195 ARG P N 1
ATOM 4166 C CA . ARG B 1 196 ? 38.534 5.754 -7.650 1.00 12.00 195 ARG P CA 1
ATOM 4167 C C . ARG B 1 196 ? 39.742 6.148 -6.810 1.00 14.12 195 ARG P C 1
ATOM 4168 O O . ARG B 1 196 ? 40.265 5.346 -6.040 1.00 12.95 195 ARG P O 1
ATOM 4176 N N . ALA B 1 197 ? 40.161 7.395 -6.904 1.00 12.22 196 ALA P N 1
ATOM 4177 C CA . ALA B 1 197 ? 41.276 7.868 -6.042 1.00 12.08 196 ALA P CA 1
ATOM 4178 C C . ALA B 1 197 ? 40.827 7.965 -4.588 1.00 10.66 196 ALA P C 1
ATOM 4179 O O . ALA B 1 197 ? 41.665 8.014 -3.693 1.00 12.28 196 ALA P O 1
ATOM 4181 N N . ARG B 1 198 ? 39.526 8.085 -4.366 1.00 11.85 197 ARG P N 1
ATOM 4182 C CA . ARG B 1 198 ? 38.945 8.385 -3.013 1.00 10.66 197 ARG P CA 1
ATOM 4183 C C . ARG B 1 198 ? 38.739 7.202 -2.082 1.00 13.58 197 ARG P C 1
ATOM 4184 O O . ARG B 1 198 ? 38.443 6.100 -2.536 1.00 14.56 197 ARG P O 1
ATOM 4192 N N . ALA B 1 199 ? 38.854 7.447 -0.769 1.00 11.56 198 ALA P N 1
ATOM 4193 C CA . ALA B 1 199 ? 38.742 6.410 0.255 1.00 10.52 198 ALA P CA 1
ATOM 4194 C C . ALA B 1 199 ? 37.617 5.425 -0.017 1.00 13.67 198 ALA P C 1
ATOM 4195 O O . ALA B 1 199 ? 36.427 5.773 0.054 1.00 13.11 198 ALA P O 1
ATOM 4197 N N . ALA B 1 200 ? 38.004 4.185 -0.327 1.00 12.33 199 ALA P N 1
ATOM 4198 C CA . ALA B 1 200 ? 37.052 3.160 -0.818 1.00 11.84 199 ALA P CA 1
ATOM 4199 C C . ALA B 1 200 ? 35.985 2.777 0.194 1.00 12.90 199 ALA P C 1
ATOM 4200 O O . ALA B 1 200 ? 34.837 2.499 -0.151 1.00 13.96 199 ALA P O 1
ATOM 4202 N N . ALA B 1 201 ? 36.378 2.698 1.442 1.00 11.52 200 ALA P N 1
ATOM 4203 C CA . ALA B 1 201 ? 35.436 2.246 2.454 1.00 11.49 200 ALA P CA 1
ATOM 4204 C C . ALA B 1 201 ? 34.603 3.368 3.091 1.00 13.97 200 ALA P C 1
ATOM 4205 O O . ALA B 1 201 ? 33.885 3.139 4.030 1.00 12.91 200 ALA P O 1
ATOM 4207 N N . GLU B 1 202 ? 34.746 4.583 2.602 1.00 11.54 201 GLU P N 1
ATOM 4208 C CA . GLU B 1 202 ? 34.076 5.734 3.197 1.00 10.85 201 GLU P CA 1
ATOM 4209 C C . GLU B 1 202 ? 32.969 6.316 2.332 1.00 15.09 201 GLU P C 1
ATOM 4210 O O . GLU B 1 202 ? 32.211 7.164 2.796 1.00 13.63 201 GLU P O 1
ATOM 4216 N N . SER B 1 203 ? 32.968 6.009 1.044 1.00 13.14 202 SER P N 1
ATOM 4217 C CA . SER B 1 203 ? 31.965 6.605 0.154 1.00 10.53 202 SER P CA 1
ATOM 4218 C C . SER B 1 203 ? 31.301 5.698 -0.864 1.00 13.53 202 SER P C 1
ATOM 4219 O O . SER B 1 203 ? 31.803 4.627 -1.206 1.00 12.61 202 SER P O 1
ATOM 4222 N N . ILE B 1 204 ? 30.162 6.205 -1.366 1.00 11.09 203 ILE P N 1
ATOM 4223 C CA . ILE B 1 204 ? 29.529 5.732 -2.598 1.00 12.37 203 ILE P CA 1
ATOM 4224 C C . ILE B 1 204 ? 30.320 6.471 -3.711 1.00 13.38 203 ILE P C 1
ATOM 4225 O O . ILE B 1 204 ? 30.440 7.716 -3.706 1.00 12.00 203 ILE P O 1
ATOM 4230 N N . ILE B 1 205 ? 30.914 5.699 -4.601 1.00 11.93 204 ILE P N 1
ATOM 4231 C CA . ILE B 1 205 ? 31.817 6.221 -5.599 1.00 9.87 204 ILE P CA 1
ATOM 4232 C C . ILE B 1 205 ? 31.386 5.873 -7.016 1.00 16.05 204 ILE P C 1
ATOM 4233 O O . ILE B 1 205 ? 31.600 4.740 -7.480 1.00 13.03 204 ILE P O 1
ATOM 4238 N N . PRO B 1 206 ? 30.813 6.874 -7.732 1.00 16.03 205 PRO P N 1
ATOM 4239 C CA . PRO B 1 206 ? 30.455 6.608 -9.122 1.00 15.50 205 PRO P CA 1
ATOM 4240 C C . PRO B 1 206 ? 31.723 6.333 -9.920 1.00 18.17 205 PRO P C 1
ATOM 4241 O O . PRO B 1 206 ? 32.782 6.976 -9.719 1.00 16.34 205 PRO P O 1
ATOM 4245 N N A THR B 1 207 ? 31.621 5.408 -10.866 0.66 16.00 206 THR P N 1
ATOM 4246 N N B THR B 1 207 ? 31.623 5.392 -10.848 0.34 14.04 206 THR P N 1
ATOM 4247 C CA A THR B 1 207 ? 32.727 5.112 -11.764 0.66 16.42 206 THR P CA 1
ATOM 4248 C CA B THR B 1 207 ? 32.739 5.070 -11.717 0.34 13.69 206 THR P CA 1
ATOM 4249 C C A THR B 1 207 ? 32.184 4.562 -13.075 0.66 21.36 206 THR P C 1
ATOM 4250 C C B THR B 1 207 ? 32.286 4.222 -12.903 0.34 17.33 206 THR P C 1
ATOM 4251 O O A THR B 1 207 ? 31.170 3.866 -13.094 0.66 19.96 206 THR P O 1
ATOM 4252 O O B THR B 1 207 ? 31.089 4.132 -13.194 0.34 15.19 206 THR P O 1
ATOM 4259 N N A THR B 1 208 ? 32.837 4.917 -14.172 0.66 18.88 207 THR P N 1
ATOM 4260 N N B THR B 1 208 ? 33.258 3.623 -13.583 0.34 14.08 207 THR P N 1
ATOM 4261 C CA A THR B 1 208 ? 32.381 4.474 -15.484 0.66 19.40 207 THR P CA 1
ATOM 4262 C CA B THR B 1 208 ? 33.027 2.811 -14.773 0.34 14.09 207 THR P CA 1
ATOM 4263 C C A THR B 1 208 ? 32.526 2.972 -15.639 0.66 23.63 207 THR P C 1
ATOM 4264 C C B THR B 1 208 ? 32.710 1.353 -14.487 0.34 17.92 207 THR P C 1
ATOM 4265 O O A THR B 1 208 ? 33.386 2.346 -15.008 0.66 22.96 207 THR P O 1
ATOM 4266 O O B THR B 1 208 ? 33.189 0.779 -13.500 0.34 16.75 207 THR P O 1
ATOM 4273 N N A THR B 1 209 ? 31.675 2.387 -16.474 0.66 20.10 208 THR P N 1
ATOM 4274 N N B THR B 1 209 ? 31.991 0.735 -15.424 0.34 15.37 208 THR P N 1
ATOM 4275 C CA A THR B 1 209 ? 31.800 0.958 -16.730 0.66 21.09 208 THR P CA 1
ATOM 4276 C CA B THR B 1 209 ? 31.750 -0.695 -15.404 0.34 15.93 208 THR P CA 1
ATOM 4277 C C A THR B 1 209 ? 31.579 0.681 -18.205 0.66 23.44 208 THR P C 1
ATOM 4278 C C B THR B 1 209 ? 32.085 -1.288 -16.768 0.34 22.90 208 THR P C 1
ATOM 4279 O O A THR B 1 209 ? 30.637 1.216 -18.794 0.66 22.74 208 THR P O 1
ATOM 4280 O O B THR B 1 209 ? 31.652 -0.778 -17.799 0.34 22.61 208 THR P O 1
ATOM 4287 N N A GLY B 1 210 ? 32.411 -0.189 -18.780 0.66 20.68 209 GLY P N 1
ATOM 4288 N N B GLY B 1 210 ? 32.873 -2.356 -16.776 0.34 21.96 209 GLY P N 1
ATOM 4289 C CA A GLY B 1 210 ? 32.253 -0.600 -20.160 0.66 20.45 209 GLY P CA 1
ATOM 4290 C CA B GLY B 1 210 ? 33.244 -3.016 -18.018 0.34 22.19 209 GLY P CA 1
ATOM 4291 C C A GLY B 1 210 ? 31.413 -1.868 -20.217 0.66 23.46 209 GLY P C 1
ATOM 4292 C C B GLY B 1 210 ? 32.031 -3.524 -18.785 0.34 26.50 209 GLY P C 1
ATOM 4293 O O A GLY B 1 210 ? 31.182 -2.436 -21.292 0.66 22.61 209 GLY P O 1
ATOM 4294 O O B GLY B 1 210 ? 32.085 -3.721 -20.000 0.34 26.97 209 GLY P O 1
ATOM 4295 N N A ALA B 1 211 ? 30.934 -2.306 -19.056 0.66 18.92 210 ALA P N 1
ATOM 4296 N N B ALA B 1 211 ? 30.929 -3.721 -18.068 0.34 21.79 210 ALA P N 1
ATOM 4297 C CA A ALA B 1 211 ? 30.194 -3.553 -18.944 0.66 19.09 210 ALA P CA 1
ATOM 4298 C CA B ALA B 1 211 ? 29.691 -4.224 -18.665 0.34 21.72 210 ALA P CA 1
ATOM 4299 C C A ALA B 1 211 ? 28.957 -3.689 -19.821 0.66 22.77 210 ALA P C 1
ATOM 4300 C C B ALA B 1 211 ? 29.005 -3.242 -19.621 0.34 26.74 210 ALA P C 1
ATOM 4301 O O A ALA B 1 211 ? 28.719 -4.761 -20.401 0.66 22.87 210 ALA P O 1
ATOM 4302 O O B ALA B 1 211 ? 28.180 -3.637 -20.445 0.34 26.92 210 ALA P O 1
ATOM 4305 N N A ALA B 1 212 ? 28.125 -2.653 -19.849 0.66 18.93 211 ALA P N 1
ATOM 4306 N N B ALA B 1 212 ? 29.302 -1.961 -19.471 0.34 24.77 211 ALA P N 1
ATOM 4307 C CA A ALA B 1 212 ? 26.881 -2.728 -20.605 0.66 20.51 211 ALA P CA 1
ATOM 4308 C CA B ALA B 1 212 ? 28.697 -0.960 -20.329 0.34 25.89 211 ALA P CA 1
ATOM 4309 C C A ALA B 1 212 ? 27.196 -2.679 -22.101 0.66 26.60 211 ALA P C 1
ATOM 4310 C C B ALA B 1 212 ? 29.223 -1.228 -21.732 0.34 32.49 211 ALA P C 1
ATOM 4311 O O A ALA B 1 212 ? 26.601 -3.402 -22.901 0.66 25.36 211 ALA P O 1
ATOM 4312 O O B ALA B 1 212 ? 30.429 -1.264 -21.947 0.34 32.59 211 ALA P O 1
ATOM 4315 N N A LYS B 1 213 ? 28.179 -1.869 -22.474 0.66 26.20 212 LYS P N 1
ATOM 4316 N N B LYS B 1 213 ? 28.321 -1.490 -22.669 0.34 30.21 212 LYS P N 1
ATOM 4317 C CA A LYS B 1 213 ? 28.594 -1.816 -23.876 0.66 27.46 212 LYS P CA 1
ATOM 4318 C CA B LYS B 1 213 ? 28.731 -1.751 -24.048 0.34 30.55 212 LYS P CA 1
ATOM 4319 C C A LYS B 1 213 ? 29.305 -3.118 -24.277 0.66 32.62 212 LYS P C 1
ATOM 4320 C C B LYS B 1 213 ? 29.397 -3.109 -24.333 0.34 34.08 212 LYS P C 1
ATOM 4321 O O A LYS B 1 213 ? 29.149 -3.594 -25.407 0.66 31.79 212 LYS P O 1
ATOM 4322 O O B LYS B 1 213 ? 29.324 -3.605 -25.459 0.34 33.84 212 LYS P O 1
ATOM 4333 N N . ALA B 1 214 ? 30.048 -3.704 -23.335 1.00 29.42 213 ALA P N 1
ATOM 4334 C CA . ALA B 1 214 ? 30.732 -4.987 -23.538 1.00 27.38 213 ALA P CA 1
ATOM 4335 C C . ALA B 1 214 ? 29.775 -6.177 -23.717 1.00 29.55 213 ALA P C 1
ATOM 4336 O O . ALA B 1 214 ? 30.157 -7.233 -24.240 1.00 27.32 213 ALA P O 1
ATOM 4338 N N . VAL B 1 215 ? 28.531 -6.000 -23.298 1.00 26.86 214 VAL P N 1
ATOM 4339 C CA . VAL B 1 215 ? 27.553 -7.058 -23.505 1.00 27.28 214 VAL P CA 1
ATOM 4340 C C . VAL B 1 215 ? 27.470 -7.319 -25.016 1.00 32.25 214 VAL P C 1
ATOM 4341 O O . VAL B 1 215 ? 27.281 -8.459 -25.437 1.00 29.35 214 VAL P O 1
ATOM 4345 N N . ALA B 1 216 ? 27.684 -6.267 -25.813 1.00 31.50 215 ALA P N 1
ATOM 4346 C CA . ALA B 1 216 ? 27.632 -6.357 -27.288 1.00 33.26 215 ALA P CA 1
ATOM 4347 C C . ALA B 1 216 ? 28.656 -7.306 -27.889 1.00 36.47 215 ALA P C 1
ATOM 4348 O O . ALA B 1 216 ? 28.457 -7.841 -28.981 1.00 37.99 215 ALA P O 1
ATOM 4350 N N . LEU B 1 217 ? 29.768 -7.493 -27.192 1.00 29.62 216 LEU P N 1
ATOM 4351 C CA . LEU B 1 217 ? 30.784 -8.419 -27.638 1.00 29.50 216 LEU P CA 1
ATOM 4352 C C . LEU B 1 217 ? 30.263 -9.845 -27.645 1.00 35.18 216 LEU P C 1
ATOM 4353 O O . LEU B 1 217 ? 30.717 -10.685 -28.442 1.00 34.66 216 LEU P O 1
ATOM 4358 N N . VAL B 1 218 ? 29.343 -10.140 -26.728 1.00 28.24 217 VAL P N 1
ATOM 4359 C CA . VAL B 1 218 ? 28.842 -11.489 -26.611 1.00 26.75 217 VAL P CA 1
ATOM 4360 C C . VAL B 1 218 ? 27.418 -11.629 -27.112 1.00 30.80 217 VAL P C 1
ATOM 4361 O O . VAL B 1 218 ? 26.942 -12.749 -27.342 1.00 32.27 217 VAL P O 1
ATOM 4365 N N . LEU B 1 219 ? 26.736 -10.490 -27.235 1.00 26.91 218 LEU P N 1
ATOM 4366 C CA . LEU B 1 219 ? 25.369 -10.428 -27.743 1.00 26.22 218 LEU P CA 1
ATOM 4367 C C . LEU B 1 219 ? 25.344 -9.310 -28.791 1.00 30.66 218 LEU P C 1
ATOM 4368 O O . LEU B 1 219 ? 24.817 -8.229 -28.563 1.00 29.98 218 LEU P O 1
ATOM 4373 N N . PRO B 1 220 ? 25.943 -9.569 -29.971 1.00 29.81 219 PRO P N 1
ATOM 4374 C CA . PRO B 1 220 ? 26.030 -8.570 -31.039 1.00 29.01 219 PRO P CA 1
ATOM 4375 C C . PRO B 1 220 ? 24.725 -7.837 -31.341 1.00 28.75 219 PRO P C 1
ATOM 4376 O O . PRO B 1 220 ? 24.750 -6.694 -31.737 1.00 27.71 219 PRO P O 1
ATOM 4380 N N . GLU B 1 221 ? 23.593 -8.506 -31.166 1.00 26.07 220 GLU P N 1
ATOM 4381 C CA . GLU B 1 221 ? 22.303 -7.891 -31.444 1.00 26.06 220 GLU P CA 1
ATOM 4382 C C . GLU B 1 221 ? 22.016 -6.677 -30.562 1.00 31.49 220 GLU P C 1
ATOM 4383 O O . GLU B 1 221 ? 21.141 -5.879 -30.852 1.00 29.51 220 GLU P O 1
ATOM 4389 N N . LEU B 1 222 ? 22.737 -6.594 -29.450 1.00 28.39 221 LEU P N 1
ATOM 4390 C CA . LEU B 1 222 ? 22.544 -5.527 -28.489 1.00 28.13 221 LEU P CA 1
ATOM 4391 C C . LEU B 1 222 ? 23.557 -4.401 -28.641 1.00 32.73 221 LEU P C 1
ATOM 4392 O O . LEU B 1 222 ? 23.576 -3.465 -27.837 1.00 32.86 221 LEU P O 1
ATOM 4397 N N . LYS B 1 223 ? 24.327 -4.428 -29.729 1.00 29.15 222 LYS P N 1
ATOM 4398 C CA . LYS B 1 223 ? 25.257 -3.343 -30.001 1.00 28.38 222 LYS P CA 1
ATOM 4399 C C . LYS B 1 223 ? 24.539 -1.990 -30.002 1.00 31.34 222 LYS P C 1
ATOM 4400 O O . LYS B 1 223 ? 23.489 -1.828 -30.640 1.00 29.91 222 LYS P O 1
ATOM 4406 N N . GLY B 1 224 ? 25.101 -1.037 -29.255 1.00 26.21 223 GLY P N 1
ATOM 4407 C CA . GLY B 1 224 ? 24.593 0.320 -29.116 1.00 26.29 223 GLY P CA 1
ATOM 4408 C C . GLY B 1 224 ? 23.285 0.463 -28.370 1.00 28.55 223 GLY P C 1
ATOM 4409 O O . GLY B 1 224 ? 22.758 1.564 -28.288 1.00 29.84 223 GLY P O 1
ATOM 4410 N N . LYS B 1 225 ? 22.770 -0.626 -27.796 1.00 23.82 224 LYS P N 1
ATOM 4411 C CA . LYS B 1 225 ? 21.474 -0.599 -27.134 1.00 23.06 224 LYS P CA 1
ATOM 4412 C C . LYS B 1 225 ? 21.546 -0.460 -25.608 1.00 27.38 224 LYS P C 1
ATOM 4413 O O . LYS B 1 225 ? 20.530 -0.257 -24.950 1.00 27.49 224 LYS P O 1
ATOM 4419 N N . LEU B 1 226 ? 22.736 -0.632 -25.062 1.00 23.52 225 LEU P N 1
ATOM 4420 C CA . LEU B 1 226 ? 22.910 -0.578 -23.604 1.00 22.68 225 LEU P CA 1
ATOM 4421 C C . LEU B 1 226 ? 24.058 0.338 -23.191 1.00 25.37 225 LEU P C 1
ATOM 4422 O O . LEU B 1 226 ? 25.012 0.545 -23.912 1.00 24.61 225 LEU P O 1
ATOM 4427 N N . ASN B 1 227 ? 23.973 0.846 -21.973 1.00 21.34 226 ASN P N 1
ATOM 4428 C CA . ASN B 1 227 ? 25.068 1.621 -21.424 1.00 19.97 226 ASN P CA 1
ATOM 4429 C C . ASN B 1 227 ? 24.800 1.646 -19.932 1.00 22.52 226 ASN P C 1
ATOM 4430 O O . ASN B 1 227 ? 23.716 1.290 -19.487 1.00 21.14 226 ASN P O 1
ATOM 4435 N N . GLY B 1 228 ? 25.760 2.136 -19.173 1.00 19.57 227 GLY P N 1
ATOM 4436 C CA . GLY B 1 228 ? 25.526 2.211 -17.752 1.00 17.94 227 GLY P CA 1
ATOM 4437 C C . GLY B 1 228 ? 26.775 2.605 -17.012 1.00 20.17 227 GLY P C 1
ATOM 4438 O O . GLY B 1 228 ? 27.767 3.040 -17.605 1.00 20.56 227 GLY P O 1
ATOM 4439 N N . MET B 1 229 ? 26.694 2.478 -15.685 1.00 16.82 228 MET P N 1
ATOM 4440 C CA . MET B 1 229 ? 27.791 2.910 -14.821 1.00 14.38 228 MET P CA 1
ATOM 4441 C C . MET B 1 229 ? 27.848 2.018 -13.586 1.00 18.70 228 MET P C 1
ATOM 4442 O O . MET B 1 229 ? 27.062 1.088 -13.423 1.00 17.99 228 MET P O 1
ATOM 4447 N N . ALA B 1 230 ? 28.842 2.286 -12.756 1.00 13.98 229 ALA P N 1
ATOM 4448 C CA . ALA B 1 230 ? 28.978 1.565 -11.497 1.00 14.92 229 ALA P CA 1
ATOM 4449 C C . ALA B 1 230 ? 28.963 2.559 -10.355 1.00 14.67 229 ALA P C 1
ATOM 4450 O O . ALA B 1 230 ? 29.257 3.769 -10.520 1.00 14.58 229 ALA P O 1
ATOM 4452 N N . MET B 1 231 ? 28.664 2.037 -9.173 1.00 13.02 230 MET P N 1
ATOM 4453 C CA A MET B 1 231 ? 28.760 2.803 -7.952 0.54 13.51 230 MET P CA 1
ATOM 4454 C CA B MET B 1 231 ? 28.702 2.800 -7.932 0.45 12.54 230 MET P CA 1
ATOM 4455 C C . MET B 1 231 ? 29.442 1.894 -6.955 1.00 15.22 230 MET P C 1
ATOM 4456 O O . MET B 1 231 ? 28.874 0.906 -6.507 1.00 16.59 230 MET P O 1
ATOM 4465 N N . ARG B 1 232 ? 30.709 2.186 -6.717 1.00 12.82 231 ARG P N 1
ATOM 4466 C CA . ARG B 1 232 ? 31.496 1.381 -5.781 1.00 10.56 231 ARG P CA 1
ATOM 4467 C C . ARG B 1 232 ? 31.095 1.796 -4.368 1.00 13.77 231 ARG P C 1
ATOM 4468 O O . ARG B 1 232 ? 31.008 2.983 -4.080 1.00 12.40 231 ARG P O 1
ATOM 4476 N N . VAL B 1 233 ? 30.889 0.821 -3.490 1.00 10.67 232 VAL P N 1
ATOM 4477 C CA . VAL B 1 233 ? 30.419 1.110 -2.127 1.00 11.57 232 VAL P CA 1
ATOM 4478 C C . VAL B 1 233 ? 31.237 0.354 -1.096 1.00 13.07 232 VAL P C 1
ATOM 4479 O O . VAL B 1 233 ? 31.943 -0.628 -1.441 1.00 13.30 232 VAL P O 1
ATOM 4483 N N . PRO B 1 234 ? 31.071 0.707 0.189 1.00 12.73 233 PRO P N 1
ATOM 4484 C CA . PRO B 1 234 ? 31.893 0.088 1.231 1.00 12.53 233 PRO P CA 1
ATOM 4485 C C . PRO B 1 234 ? 31.525 -1.317 1.675 1.00 16.65 233 PRO P C 1
ATOM 4486 O O . PRO B 1 234 ? 31.257 -1.548 2.884 1.00 17.16 233 PRO P O 1
ATOM 4490 N N . THR B 1 235 ? 31.562 -2.243 0.739 1.00 11.54 234 THR P N 1
ATOM 4491 C CA . THR B 1 235 ? 31.433 -3.675 1.056 1.00 13.20 234 THR P CA 1
ATOM 4492 C C . THR B 1 235 ? 32.613 -4.308 0.359 1.00 15.33 234 THR P C 1
ATOM 4493 O O . THR B 1 235 ? 32.990 -3.894 -0.749 1.00 14.06 234 THR P O 1
ATOM 4497 N N . PRO B 1 236 ? 33.155 -5.377 0.950 1.00 12.39 235 PRO P N 1
ATOM 4498 C CA . PRO B 1 236 ? 34.377 -5.962 0.413 1.00 12.90 235 PRO P CA 1
ATOM 4499 C C . PRO B 1 236 ? 34.194 -6.980 -0.702 1.00 16.10 235 PRO P C 1
ATOM 4500 O O . PRO B 1 236 ? 35.156 -7.306 -1.393 1.00 15.31 235 PRO P O 1
ATOM 4504 N N . ASN B 1 237 ? 32.957 -7.453 -0.907 1.00 12.74 236 ASN P N 1
ATOM 4505 C CA . ASN B 1 237 ? 32.682 -8.387 -1.990 1.00 12.21 236 ASN P CA 1
ATOM 4506 C C . ASN B 1 237 ? 31.187 -8.499 -2.117 1.00 15.55 236 ASN P C 1
ATOM 4507 O O . ASN B 1 237 ? 30.466 -8.362 -1.120 1.00 14.29 236 ASN P O 1
ATOM 4512 N N . VAL B 1 238 ? 30.768 -8.849 -3.331 1.00 11.64 237 VAL P N 1
ATOM 4513 C CA . VAL B 1 238 ? 29.377 -9.023 -3.778 1.00 12.56 237 VAL P CA 1
ATOM 4514 C C . VAL B 1 238 ? 28.860 -7.717 -4.357 1.00 15.84 237 VAL P C 1
ATOM 4515 O O . VAL B 1 238 ? 29.054 -6.636 -3.774 1.00 14.57 237 VAL P O 1
ATOM 4519 N N . SER B 1 239 ? 28.204 -7.826 -5.509 1.00 12.56 238 SER P N 1
ATOM 4520 C CA . SER B 1 239 ? 27.727 -6.676 -6.242 1.00 12.65 238 SER P CA 1
ATOM 4521 C C . SER B 1 239 ? 26.366 -7.012 -6.827 1.00 15.68 238 SER P C 1
ATOM 4522 O O . SER B 1 239 ? 25.919 -8.160 -6.745 1.00 14.56 238 SER P O 1
ATOM 4525 N N . VAL B 1 240 ? 25.690 -6.011 -7.368 1.00 13.35 239 VAL P N 1
ATOM 4526 C CA . VAL B 1 240 ? 24.329 -6.220 -7.893 1.00 14.36 239 VAL P CA 1
ATOM 4527 C C . VAL B 1 240 ? 24.094 -5.307 -9.104 1.00 17.47 239 VAL P C 1
ATOM 4528 O O . VAL B 1 240 ? 24.377 -4.103 -9.089 1.00 17.99 239 VAL P O 1
ATOM 4532 N N . VAL B 1 241 ? 23.580 -5.895 -10.156 1.00 16.94 240 VAL P N 1
ATOM 4533 C CA . VAL B 1 241 ? 23.276 -5.183 -11.405 1.00 15.08 240 VAL P CA 1
ATOM 4534 C C . VAL B 1 241 ? 21.809 -4.782 -11.360 1.00 17.68 240 VAL P C 1
ATOM 4535 O O . VAL B 1 241 ? 20.966 -5.564 -10.963 1.00 17.99 240 VAL P O 1
ATOM 4539 N N . ASP B 1 242 ? 21.541 -3.534 -11.727 1.00 15.19 241 ASP P N 1
ATOM 4540 C CA . ASP B 1 242 ? 20.193 -2.937 -11.748 1.00 16.13 241 ASP P CA 1
ATOM 4541 C C . ASP B 1 242 ? 20.000 -2.480 -13.217 1.00 18.21 241 ASP P C 1
ATOM 4542 O O . ASP B 1 242 ? 20.620 -1.503 -13.657 1.00 18.08 241 ASP P O 1
ATOM 4547 N N . LEU B 1 243 ? 19.222 -3.226 -13.991 1.00 16.66 242 LEU P N 1
ATOM 4548 C CA . LEU B 1 243 ? 19.023 -2.883 -15.409 1.00 18.75 242 LEU P CA 1
ATOM 4549 C C . LEU B 1 243 ? 17.616 -2.309 -15.599 1.00 22.66 242 LEU P C 1
ATOM 4550 O O . LEU B 1 243 ? 16.659 -2.911 -15.119 1.00 21.86 242 LEU P O 1
ATOM 4555 N N . VAL B 1 244 ? 17.488 -1.185 -16.308 1.00 17.73 243 VAL P N 1
ATOM 4556 C CA . VAL B 1 244 ? 16.162 -0.631 -16.621 1.00 17.19 243 VAL P CA 1
ATOM 4557 C C . VAL B 1 244 ? 16.127 -0.660 -18.165 1.00 24.27 243 VAL P C 1
ATOM 4558 O O . VAL B 1 244 ? 17.026 -0.146 -18.809 1.00 22.17 243 VAL P O 1
ATOM 4562 N N . ALA B 1 245 ? 15.172 -1.384 -18.739 1.00 23.89 244 ALA P N 1
ATOM 4563 C CA . ALA B 1 245 ? 15.158 -1.540 -20.193 1.00 22.08 244 ALA P CA 1
ATOM 4564 C C . ALA B 1 245 ? 13.757 -1.350 -20.757 1.00 25.05 244 ALA P C 1
ATOM 4565 O O . ALA B 1 245 ? 12.761 -1.665 -20.105 1.00 23.91 244 ALA P O 1
ATOM 4567 N N . GLU B 1 246 ? 13.727 -0.870 -21.992 1.00 22.71 245 GLU P N 1
ATOM 4568 C CA . GLU B 1 246 ? 12.488 -0.742 -22.758 1.00 24.68 245 GLU P CA 1
ATOM 4569 C C . GLU B 1 246 ? 12.424 -2.009 -23.604 1.00 26.55 245 GLU P C 1
ATOM 4570 O O . GLU B 1 246 ? 13.391 -2.360 -24.256 1.00 25.15 245 GLU P O 1
ATOM 4576 N N . LEU B 1 247 ? 11.280 -2.684 -23.596 1.00 26.82 246 LEU P N 1
ATOM 4577 C CA . LEU B 1 247 ? 11.131 -3.937 -24.338 1.00 26.51 246 LEU P CA 1
ATOM 4578 C C . LEU B 1 247 ? 10.253 -3.766 -25.569 1.00 32.95 246 LEU P C 1
ATOM 4579 O O . LEU B 1 247 ? 9.441 -2.834 -25.644 1.00 31.84 246 LEU P O 1
ATOM 4584 N N . GLU B 1 248 ? 10.380 -4.705 -26.499 1.00 32.23 247 GLU P N 1
ATOM 4585 C CA . GLU B 1 248 ? 9.560 -4.667 -27.712 1.00 34.56 247 GLU P CA 1
ATOM 4586 C C . GLU B 1 248 ? 8.160 -5.208 -27.446 1.00 39.86 247 GLU P C 1
ATOM 4587 O O . GLU B 1 248 ? 7.165 -4.574 -27.802 1.00 41.04 247 GLU P O 1
ATOM 4593 N N . LYS B 1 249 ? 8.087 -6.348 -26.758 1.00 37.04 248 LYS P N 1
ATOM 4594 C CA . LYS B 1 249 ? 6.819 -6.976 -26.382 1.00 36.82 248 LYS P CA 1
ATOM 4595 C C . LYS B 1 249 ? 6.264 -6.455 -25.076 1.00 39.53 248 LYS P C 1
ATOM 4596 O O . LYS B 1 249 ? 7.020 -6.163 -24.150 1.00 37.58 248 LYS P O 1
ATOM 4602 N N . GLU B 1 250 ? 4.937 -6.380 -24.991 1.00 35.57 249 GLU P N 1
ATOM 4603 C CA . GLU B 1 250 ? 4.277 -5.959 -23.755 1.00 35.11 249 GLU P CA 1
ATOM 4604 C C . GLU B 1 250 ? 4.400 -7.100 -22.756 1.00 37.04 249 GLU P C 1
ATOM 4605 O O . GLU B 1 250 ? 4.235 -8.271 -23.113 1.00 36.88 249 GLU P O 1
ATOM 4611 N N . VAL B 1 251 ? 4.740 -6.778 -21.516 1.00 31.13 250 VAL P N 1
ATOM 4612 C CA . VAL B 1 251 ? 4.946 -7.814 -20.520 1.00 29.60 250 VAL P CA 1
ATOM 4613 C C . VAL B 1 251 ? 4.348 -7.420 -19.183 1.00 31.27 250 VAL P C 1
ATOM 4614 O O . VAL B 1 251 ? 4.033 -6.251 -18.939 1.00 30.19 250 VAL P O 1
ATOM 4618 N N . THR B 1 252 ? 4.252 -8.415 -18.305 1.00 26.40 251 THR P N 1
ATOM 4619 C CA . THR B 1 252 ? 3.870 -8.182 -16.927 1.00 27.13 251 THR P CA 1
ATOM 4620 C C . THR B 1 252 ? 5.082 -8.603 -16.092 1.00 27.35 251 THR P C 1
ATOM 4621 O O . THR B 1 252 ? 5.944 -9.337 -16.570 1.00 25.40 251 THR P O 1
ATOM 4625 N N . VAL B 1 253 ? 5.093 -8.210 -14.823 1.00 23.95 252 VAL P N 1
ATOM 4626 C CA . VAL B 1 253 ? 6.158 -8.642 -13.920 1.00 22.86 252 VAL P CA 1
ATOM 4627 C C . VAL B 1 253 ? 6.173 -10.177 -13.906 1.00 29.07 252 VAL P C 1
ATOM 4628 O O . VAL B 1 253 ? 7.219 -10.814 -14.049 1.00 27.49 252 VAL P O 1
ATOM 4632 N N . GLU B 1 254 ? 4.990 -10.773 -13.772 1.00 25.91 253 GLU P N 1
ATOM 4633 C CA . GLU B 1 254 ? 4.884 -12.224 -13.711 1.00 26.29 253 GLU P CA 1
ATOM 4634 C C . GLU B 1 254 ? 5.554 -12.921 -14.886 1.00 28.66 253 GLU P C 1
ATOM 4635 O O . GLU B 1 254 ? 6.223 -13.938 -14.719 1.00 29.24 253 GLU P O 1
ATOM 4641 N N . GLU B 1 255 ? 5.377 -12.357 -16.079 1.00 24.97 254 GLU P N 1
ATOM 4642 C CA . GLU B 1 255 ? 5.940 -12.934 -17.290 1.00 24.66 254 GLU P CA 1
ATOM 4643 C C . GLU B 1 255 ? 7.453 -12.813 -17.366 1.00 26.58 254 GLU P C 1
ATOM 4644 O O . GLU B 1 255 ? 8.155 -13.748 -17.778 1.00 23.61 254 GLU P O 1
ATOM 4650 N N . VAL B 1 256 ? 7.949 -11.651 -16.964 1.00 23.97 255 VAL P N 1
ATOM 4651 C CA . VAL B 1 256 ? 9.390 -11.422 -16.943 1.00 23.19 255 VAL P CA 1
ATOM 4652 C C . VAL B 1 256 ? 10.022 -12.405 -15.973 1.00 24.31 255 VAL P C 1
ATOM 4653 O O . VAL B 1 256 ? 10.967 -13.103 -16.331 1.00 24.22 255 VAL P O 1
ATOM 4657 N N . ASN B 1 257 ? 9.495 -12.459 -14.742 1.00 21.49 256 ASN P N 1
ATOM 4658 C CA . ASN B 1 257 ? 10.044 -13.361 -13.734 1.00 20.55 256 ASN P CA 1
ATOM 4659 C C . ASN B 1 257 ? 9.942 -14.814 -14.169 1.00 25.81 256 ASN P C 1
ATOM 4660 O O . ASN B 1 257 ? 10.843 -15.602 -13.916 1.00 25.59 256 ASN P O 1
ATOM 4665 N N . ALA B 1 258 ? 8.824 -15.176 -14.809 1.00 23.85 257 ALA P N 1
ATOM 4666 C CA . ALA B 1 258 ? 8.628 -16.552 -15.259 1.00 23.51 257 ALA P CA 1
ATOM 4667 C C . ALA B 1 258 ? 9.657 -16.954 -16.334 1.00 26.74 257 ALA P C 1
ATOM 4668 O O . ALA B 1 258 ? 10.178 -18.072 -16.307 1.00 25.76 257 ALA P O 1
ATOM 4670 N N . ALA B 1 259 ? 9.984 -16.036 -17.247 1.00 23.89 258 ALA P N 1
ATOM 4671 C CA . ALA B 1 259 ? 10.955 -16.309 -18.289 1.00 23.39 258 ALA P CA 1
ATOM 4672 C C . ALA B 1 259 ? 12.347 -16.451 -17.675 1.00 26.22 258 ALA P C 1
ATOM 4673 O O . ALA B 1 259 ? 13.142 -17.318 -18.079 1.00 22.90 258 ALA P O 1
ATOM 4675 N N . LEU B 1 260 ? 12.645 -15.576 -16.709 1.00 24.84 259 LEU P N 1
ATOM 4676 C CA . LEU B 1 260 ? 13.945 -15.609 -16.030 1.00 23.12 259 LEU P CA 1
ATOM 4677 C C . LEU B 1 260 ? 14.097 -16.909 -15.266 1.00 24.79 259 LEU P C 1
ATOM 4678 O O . LEU B 1 260 ? 15.132 -17.579 -15.375 1.00 23.43 259 LEU P O 1
ATOM 4683 N N . LYS B 1 261 ? 13.051 -17.274 -14.507 1.00 22.30 260 LYS P N 1
ATOM 4684 C CA . LYS B 1 261 ? 13.048 -18.517 -13.763 1.00 22.09 260 LYS P CA 1
ATOM 4685 C C . LYS B 1 261 ? 13.207 -19.720 -14.707 1.00 25.94 260 LYS P C 1
ATOM 4686 O O . LYS B 1 261 ? 13.946 -20.660 -14.413 1.00 23.66 260 LYS P O 1
ATOM 4692 N N . ALA B 1 262 ? 12.515 -19.684 -15.848 1.00 24.76 261 ALA P N 1
ATOM 4693 C CA . ALA B 1 262 ? 12.620 -20.790 -16.813 1.00 25.11 261 ALA P CA 1
ATOM 4694 C C . ALA B 1 262 ? 14.044 -20.953 -17.319 1.00 28.17 261 ALA P C 1
ATOM 4695 O O . ALA B 1 262 ? 14.544 -22.073 -17.387 1.00 27.49 261 ALA P O 1
ATOM 4697 N N . ALA B 1 263 ? 14.695 -19.845 -17.685 1.00 24.52 262 ALA P N 1
ATOM 4698 C CA . ALA B 1 263 ? 16.067 -19.903 -18.197 1.00 24.84 262 ALA P CA 1
ATOM 4699 C C . ALA B 1 263 ? 17.029 -20.418 -17.125 1.00 26.95 262 ALA P C 1
ATOM 4700 O O . ALA B 1 263 ? 17.935 -21.187 -17.427 1.00 25.95 262 ALA P O 1
ATOM 4702 N N . ALA B 1 264 ? 16.799 -20.008 -15.874 1.00 23.12 263 ALA P N 1
ATOM 4703 C CA . ALA B 1 264 ? 17.634 -20.421 -14.736 1.00 22.82 263 ALA P CA 1
ATOM 4704 C C . ALA B 1 264 ? 17.543 -21.907 -14.465 1.00 25.97 263 ALA P C 1
ATOM 4705 O O . ALA B 1 264 ? 18.503 -22.531 -14.048 1.00 24.17 263 ALA P O 1
ATOM 4707 N N . GLU B 1 265 ? 16.346 -22.452 -14.645 1.00 23.80 264 GLU P N 1
ATOM 4708 C CA . GLU B 1 265 ? 16.113 -23.861 -14.369 1.00 25.28 264 GLU P CA 1
ATOM 4709 C C . GLU B 1 265 ? 16.407 -24.701 -15.591 1.00 30.87 264 GLU P C 1
ATOM 4710 O O . GLU B 1 265 ? 16.599 -25.912 -15.487 1.00 32.30 264 GLU P O 1
ATOM 4716 N N . GLY B 1 266 ? 16.507 -24.030 -16.733 1.00 26.64 265 GLY P N 1
ATOM 4717 C CA . GLY B 1 266 ? 16.778 -24.701 -17.998 1.00 26.38 265 GLY P CA 1
ATOM 4718 C C . GLY B 1 266 ? 18.127 -24.430 -18.629 1.00 29.54 265 GLY P C 1
ATOM 4719 O O . GLY B 1 266 ? 19.154 -24.815 -18.087 1.00 27.25 265 GLY P O 1
ATOM 4720 N N . GLU B 1 267 ? 18.097 -23.816 -19.821 1.00 27.67 266 GLU P N 1
ATOM 4721 C CA . GLU B 1 267 ? 19.280 -23.565 -20.627 1.00 28.15 266 GLU P CA 1
ATOM 4722 C C . GLU B 1 267 ? 20.458 -22.919 -19.874 1.00 32.06 266 GLU P C 1
ATOM 4723 O O . GLU B 1 267 ? 21.627 -23.198 -20.165 1.00 32.12 266 GLU P O 1
ATOM 4729 N N . LEU B 1 268 ? 20.152 -22.032 -18.929 1.00 26.92 267 LEU P N 1
ATOM 4730 C CA . LEU B 1 268 ? 21.218 -21.314 -18.218 1.00 25.49 267 LEU P CA 1
ATOM 4731 C C . LEU B 1 268 ? 21.475 -21.779 -16.798 1.00 27.45 267 LEU P C 1
ATOM 4732 O O . LEU B 1 268 ? 22.187 -21.125 -16.053 1.00 24.59 267 LEU P O 1
ATOM 4737 N N . LYS B 1 269 ? 20.936 -22.946 -16.448 1.00 24.48 268 LYS P N 1
ATOM 4738 C CA . LYS B 1 269 ? 21.156 -23.487 -15.102 1.00 24.47 268 LYS P CA 1
ATOM 4739 C C . LYS B 1 269 ? 22.654 -23.584 -14.791 1.00 26.99 268 LYS P C 1
ATOM 4740 O O . LYS B 1 269 ? 23.440 -24.026 -15.621 1.00 26.24 268 LYS P O 1
ATOM 4746 N N . GLY B 1 270 ? 23.052 -23.086 -13.631 1.00 22.98 269 GLY P N 1
ATOM 4747 C CA . GLY B 1 270 ? 24.453 -23.065 -13.210 1.00 23.31 269 GLY P CA 1
ATOM 4748 C C . GLY B 1 270 ? 25.118 -21.720 -13.492 1.00 25.29 269 GLY P C 1
ATOM 4749 O O . GLY B 1 270 ? 26.138 -21.354 -12.888 1.00 25.70 269 GLY P O 1
ATOM 4750 N N . ILE B 1 271 ? 24.545 -20.996 -14.444 1.00 21.24 270 ILE P N 1
ATOM 4751 C CA . ILE B 1 271 ? 25.050 -19.677 -14.837 1.00 19.75 270 ILE P CA 1
ATOM 4752 C C . ILE B 1 271 ? 24.105 -18.581 -14.287 1.00 22.58 270 ILE P C 1
ATOM 4753 O O . ILE B 1 271 ? 24.544 -17.622 -13.630 1.00 22.80 270 ILE P O 1
ATOM 4758 N N . LEU B 1 272 ? 22.827 -18.697 -14.632 1.00 18.20 271 LEU P N 1
ATOM 4759 C CA . LEU B 1 272 ? 21.804 -17.767 -14.164 1.00 18.40 271 LEU P CA 1
ATOM 4760 C C . LEU B 1 272 ? 20.967 -18.508 -13.131 1.00 23.03 271 LEU P C 1
ATOM 4761 O O . LEU B 1 272 ? 20.597 -19.676 -13.338 1.00 23.23 271 LEU P O 1
ATOM 4766 N N . ALA B 1 273 ? 20.696 -17.839 -12.011 1.00 19.05 272 ALA P N 1
ATOM 4767 C CA . ALA B 1 273 ? 19.887 -18.419 -10.950 1.00 17.97 272 ALA P CA 1
ATOM 4768 C C . ALA B 1 273 ? 18.746 -17.448 -10.675 1.00 20.39 272 ALA P C 1
ATOM 4769 O O . ALA B 1 273 ? 18.755 -16.318 -11.154 1.00 17.80 272 ALA P O 1
ATOM 4771 N N . TYR B 1 274 ? 17.743 -17.907 -9.944 1.00 17.07 273 TYR P N 1
ATOM 4772 C CA . TYR B 1 274 ? 16.552 -17.125 -9.711 1.00 17.21 273 TYR P CA 1
ATOM 4773 C C . TYR B 1 274 ? 16.113 -17.246 -8.262 1.00 19.88 273 TYR P C 1
ATOM 4774 O O . TYR B 1 274 ? 16.010 -18.346 -7.729 1.00 19.43 273 TYR P O 1
ATOM 4783 N N . SER B 1 275 ? 15.983 -16.109 -7.591 1.00 18.05 274 SER P N 1
ATOM 4784 C CA . SER B 1 275 ? 15.613 -16.100 -6.181 1.00 16.58 274 SER P CA 1
ATOM 4785 C C . SER B 1 275 ? 14.400 -15.260 -5.852 1.00 20.99 274 SER P C 1
ATOM 4786 O O . SER B 1 275 ? 14.333 -14.113 -6.245 1.00 19.38 274 SER P O 1
ATOM 4789 N N . GLU B 1 276 ? 13.454 -15.830 -5.094 1.00 20.54 275 GLU P N 1
ATOM 4790 C CA . GLU B 1 276 ? 12.292 -15.077 -4.644 1.00 21.22 275 GLU P CA 1
ATOM 4791 C C . GLU B 1 276 ? 12.429 -14.766 -3.155 1.00 23.41 275 GLU P C 1
ATOM 4792 O O . GLU B 1 276 ? 11.453 -14.403 -2.505 1.00 21.76 275 GLU P O 1
ATOM 4798 N N . GLU B 1 277 ? 13.650 -14.889 -2.633 1.00 19.50 276 GLU P N 1
ATOM 4799 C CA . GLU B 1 277 ? 13.921 -14.575 -1.218 1.00 18.50 276 GLU P CA 1
ATOM 4800 C C . GLU B 1 277 ? 14.417 -13.118 -1.076 1.00 19.33 276 GLU P C 1
ATOM 4801 O O . GLU B 1 277 ? 15.064 -12.586 -1.956 1.00 16.97 276 GLU P O 1
ATOM 4807 N N . PRO B 1 278 ? 14.069 -12.450 0.032 1.00 17.33 277 PRO P N 1
ATOM 4808 C CA . PRO B 1 278 ? 14.462 -11.051 0.245 1.00 16.66 277 PRO P CA 1
ATOM 4809 C C . PRO B 1 278 ? 15.857 -11.010 0.885 1.00 19.23 277 PRO P C 1
ATOM 4810 O O . PRO B 1 278 ? 16.023 -10.801 2.100 1.00 18.74 277 PRO P O 1
ATOM 4814 N N . LEU B 1 279 ? 16.860 -11.263 0.053 1.00 13.57 278 LEU P N 1
ATOM 4815 C CA . LEU B 1 279 ? 18.223 -11.405 0.557 1.00 12.43 278 LEU P CA 1
ATOM 4816 C C . LEU B 1 279 ? 19.060 -10.138 0.468 1.00 14.36 278 LEU P C 1
ATOM 4817 O O . LEU B 1 279 ? 18.644 -9.150 -0.110 1.00 15.96 278 LEU P O 1
ATOM 4822 N N . VAL B 1 280 ? 20.247 -10.184 1.062 1.00 11.85 279 VAL P N 1
ATOM 4823 C CA . VAL B 1 280 ? 21.125 -9.028 1.020 1.00 13.25 279 VAL P CA 1
ATOM 4824 C C . VAL B 1 280 ? 22.500 -9.483 0.551 1.00 17.00 279 VAL P C 1
ATOM 4825 O O . VAL B 1 280 ? 22.769 -10.694 0.435 1.00 14.67 279 VAL P O 1
ATOM 4829 N N . SER B 1 281 ? 23.361 -8.529 0.210 1.00 14.88 280 SER P N 1
ATOM 4830 C CA . SER B 1 281 ? 24.646 -8.892 -0.379 1.00 14.24 280 SER P CA 1
ATOM 4831 C C . SER B 1 281 ? 25.450 -9.979 0.341 1.00 15.66 280 SER P C 1
ATOM 4832 O O . SER B 1 281 ? 26.021 -10.876 -0.296 1.00 14.13 280 SER P O 1
ATOM 4835 N N . ARG B 1 282 ? 25.503 -9.940 1.666 1.00 15.19 281 ARG P N 1
ATOM 4836 C CA A ARG B 1 282 ? 26.286 -10.930 2.411 0.44 13.67 281 ARG P CA 1
ATOM 4837 C CA B ARG B 1 282 ? 26.311 -10.932 2.388 0.56 13.47 281 ARG P CA 1
ATOM 4838 C C . ARG B 1 282 ? 25.860 -12.362 2.103 1.00 15.03 281 ARG P C 1
ATOM 4839 O O . ARG B 1 282 ? 26.678 -13.291 2.121 1.00 12.75 281 ARG P O 1
ATOM 4854 N N . ASP B 1 283 ? 24.576 -12.530 1.786 1.00 12.52 282 ASP P N 1
ATOM 4855 C CA . ASP B 1 283 ? 24.009 -13.840 1.526 1.00 12.85 282 ASP P CA 1
ATOM 4856 C C . ASP B 1 283 ? 24.552 -14.457 0.275 1.00 18.48 282 ASP P C 1
ATOM 4857 O O . ASP B 1 283 ? 24.492 -15.675 0.140 1.00 18.22 282 ASP P O 1
ATOM 4862 N N . TYR B 1 284 ? 25.108 -13.617 -0.610 1.00 14.55 283 TYR P N 1
ATOM 4863 C CA . TYR B 1 284 ? 25.637 -14.097 -1.887 1.00 13.84 283 TYR P CA 1
ATOM 4864 C C . TYR B 1 284 ? 27.136 -14.270 -1.840 1.00 16.24 283 TYR P C 1
ATOM 4865 O O . TYR B 1 284 ? 27.767 -14.578 -2.846 1.00 16.10 283 TYR P O 1
ATOM 4874 N N . ASN B 1 285 ? 27.736 -14.060 -0.675 1.00 13.59 284 ASN P N 1
ATOM 4875 C CA . ASN B 1 285 ? 29.183 -14.224 -0.574 1.00 11.69 284 ASN P CA 1
ATOM 4876 C C . ASN B 1 285 ? 29.479 -15.732 -0.741 1.00 19.02 284 ASN P C 1
ATOM 4877 O O . ASN B 1 285 ? 28.976 -16.574 0.025 1.00 19.46 284 ASN P O 1
ATOM 4882 N N . GLY B 1 286 ? 30.264 -16.060 -1.758 1.00 17.44 285 GLY P N 1
ATOM 4883 C CA . GLY B 1 286 ? 30.604 -17.449 -2.098 1.00 17.77 285 GLY P CA 1
ATOM 4884 C C . GLY B 1 286 ? 29.717 -18.053 -3.186 1.00 18.65 285 GLY P C 1
ATOM 4885 O O . GLY B 1 286 ? 29.900 -19.209 -3.573 1.00 18.62 285 GLY P O 1
ATOM 4886 N N . SER B 1 287 ? 28.737 -17.299 -3.662 1.00 14.07 286 SER P N 1
ATOM 4887 C CA . SER B 1 287 ? 27.856 -17.763 -4.734 1.00 14.29 286 SER P CA 1
ATOM 4888 C C . SER B 1 287 ? 28.695 -18.018 -6.000 1.00 19.19 286 SER P C 1
ATOM 4889 O O . SER B 1 287 ? 29.520 -17.195 -6.344 1.00 18.50 286 SER P O 1
ATOM 4892 N N . THR B 1 288 ? 28.541 -19.187 -6.626 1.00 16.66 287 THR P N 1
ATOM 4893 C CA . THR B 1 288 ? 29.368 -19.530 -7.792 1.00 16.49 287 THR P CA 1
ATOM 4894 C C . THR B 1 288 ? 28.682 -19.255 -9.121 1.00 18.11 287 THR P C 1
ATOM 4895 O O . THR B 1 288 ? 29.319 -19.405 -10.180 1.00 20.13 287 THR P O 1
ATOM 4899 N N . VAL B 1 289 ? 27.389 -18.930 -9.104 1.00 17.54 288 VAL P N 1
ATOM 4900 C CA . VAL B 1 289 ? 26.699 -18.603 -10.357 1.00 17.04 288 VAL P CA 1
ATOM 4901 C C . VAL B 1 289 ? 27.156 -17.230 -10.843 1.00 21.98 288 VAL P C 1
ATOM 4902 O O . VAL B 1 289 ? 27.786 -16.474 -10.117 1.00 20.83 288 VAL P O 1
ATOM 4906 N N . SER B 1 290 ? 26.847 -16.913 -12.089 1.00 18.00 289 SER P N 1
ATOM 4907 C CA . SER B 1 290 ? 27.250 -15.608 -12.623 1.00 15.67 289 SER P CA 1
ATOM 4908 C C . SER B 1 290 ? 26.250 -14.526 -12.275 1.00 18.13 289 SER P C 1
ATOM 4909 O O . SER B 1 290 ? 26.532 -13.338 -12.376 1.00 18.74 289 SER P O 1
ATOM 4912 N N . SER B 1 291 ? 25.026 -14.926 -12.034 1.00 16.57 290 SER P N 1
ATOM 4913 C CA . SER B 1 291 ? 23.950 -13.961 -11.954 1.00 18.78 290 SER P CA 1
ATOM 4914 C C . SER B 1 291 ? 22.749 -14.598 -11.252 1.00 21.40 290 SER P C 1
ATOM 4915 O O . SER B 1 291 ? 22.315 -15.686 -11.639 1.00 21.98 290 SER P O 1
ATOM 4918 N N . THR B 1 292 ? 22.226 -13.944 -10.214 1.00 17.68 291 THR P N 1
ATOM 4919 C CA . THR B 1 292 ? 21.015 -14.447 -9.535 1.00 16.99 291 THR P CA 1
ATOM 4920 C C . THR B 1 292 ? 19.967 -13.362 -9.521 1.00 19.03 291 THR P C 1
ATOM 4921 O O . THR B 1 292 ? 20.125 -12.333 -8.861 1.00 17.48 291 THR P O 1
ATOM 4925 N N . ILE B 1 293 ? 18.872 -13.605 -10.226 1.00 16.62 292 ILE P N 1
ATOM 4926 C CA . ILE B 1 293 ? 17.793 -12.633 -10.307 1.00 15.65 292 ILE P CA 1
ATOM 4927 C C . ILE B 1 293 ? 17.154 -12.440 -8.941 1.00 15.71 292 ILE P C 1
ATOM 4928 O O . ILE B 1 293 ? 16.741 -13.407 -8.287 1.00 16.42 292 ILE P O 1
ATOM 4933 N N . ASP B 1 294 ? 17.011 -11.186 -8.548 1.00 15.08 293 ASP P N 1
ATOM 4934 C CA . ASP B 1 294 ? 16.335 -10.866 -7.281 1.00 15.16 293 ASP P CA 1
ATOM 4935 C C . ASP B 1 294 ? 14.887 -10.655 -7.749 1.00 16.93 293 ASP P C 1
ATOM 4936 O O . ASP B 1 294 ? 14.494 -9.550 -8.105 1.00 16.01 293 ASP P O 1
ATOM 4941 N N . ALA B 1 295 ? 14.130 -11.739 -7.784 1.00 17.41 294 ALA P N 1
ATOM 4942 C CA . ALA B 1 295 ? 12.770 -11.707 -8.366 1.00 17.80 294 ALA P CA 1
ATOM 4943 C C . ALA B 1 295 ? 11.825 -10.721 -7.698 1.00 22.29 294 ALA P C 1
ATOM 4944 O O . ALA B 1 295 ? 10.924 -10.164 -8.340 1.00 20.36 294 ALA P O 1
ATOM 4946 N N . LEU B 1 296 ? 12.018 -10.496 -6.404 1.00 16.60 295 LEU P N 1
ATOM 4947 C CA . LEU B 1 296 ? 11.165 -9.552 -5.698 1.00 17.59 295 LEU P CA 1
ATOM 4948 C C . LEU B 1 296 ? 11.319 -8.115 -6.185 1.00 21.18 295 LEU P C 1
ATOM 4949 O O . LEU B 1 296 ? 10.451 -7.266 -5.957 1.00 22.15 295 LEU P O 1
ATOM 4954 N N . SER B 1 297 ? 12.464 -7.803 -6.781 1.00 17.48 296 SER P N 1
ATOM 4955 C CA . SER B 1 297 ? 12.721 -6.440 -7.232 1.00 16.35 296 SER P CA 1
ATOM 4956 C C . SER B 1 297 ? 12.176 -6.154 -8.650 1.00 21.71 296 SER P C 1
ATOM 4957 O O . SER B 1 297 ? 12.176 -5.020 -9.101 1.00 19.67 296 SER P O 1
ATOM 4960 N N . THR B 1 298 ? 11.822 -7.194 -9.384 1.00 20.54 297 THR P N 1
ATOM 4961 C CA . THR B 1 298 ? 11.300 -6.967 -10.742 1.00 20.11 297 THR P CA 1
ATOM 4962 C C . THR B 1 298 ? 10.091 -6.027 -10.740 1.00 21.71 297 THR P C 1
ATOM 4963 O O . THR B 1 298 ? 9.170 -6.204 -9.947 1.00 22.00 297 THR P O 1
ATOM 4967 N N . MET B 1 299 ? 10.111 -5.012 -11.611 1.00 19.57 298 MET P N 1
ATOM 4968 C CA . MET B 1 299 ? 8.959 -4.118 -11.789 1.00 19.98 298 MET P CA 1
ATOM 4969 C C . MET B 1 299 ? 8.763 -3.734 -13.245 1.00 25.12 298 MET P C 1
ATOM 4970 O O . MET B 1 299 ? 9.702 -3.739 -14.030 1.00 23.77 298 MET P O 1
ATOM 4975 N N . VAL B 1 300 ? 7.524 -3.401 -13.602 1.00 22.83 299 VAL P N 1
ATOM 4976 C CA . VAL B 1 300 ? 7.224 -2.993 -14.978 1.00 23.22 299 VAL P CA 1
ATOM 4977 C C . VAL B 1 300 ? 6.335 -1.770 -14.985 1.00 26.10 299 VAL P C 1
ATOM 4978 O O . VAL B 1 300 ? 5.481 -1.640 -14.132 1.00 26.37 299 VAL P O 1
ATOM 4982 N N . ILE B 1 301 ? 6.516 -0.890 -15.969 1.00 24.25 300 ILE P N 1
ATOM 4983 C CA . ILE B 1 301 ? 5.639 0.273 -16.136 1.00 23.95 300 ILE P CA 1
ATOM 4984 C C . ILE B 1 301 ? 5.108 0.228 -17.580 1.00 27.48 300 ILE P C 1
ATOM 4985 O O . ILE B 1 301 ? 5.887 0.060 -18.519 1.00 25.18 300 ILE P O 1
ATOM 4990 N N . ASP B 1 302 ? 3.799 0.422 -17.751 1.00 27.61 301 ASP P N 1
ATOM 4991 C CA . ASP B 1 302 ? 3.219 0.472 -19.108 1.00 28.23 301 ASP P CA 1
ATOM 4992 C C . ASP B 1 302 ? 3.504 -0.804 -19.918 1.00 33.64 301 ASP P C 1
ATOM 4993 O O . ASP B 1 302 ? 3.430 -0.805 -21.156 1.00 34.99 301 ASP P O 1
ATOM 4998 N N . GLY B 1 303 ? 3.791 -1.895 -19.220 1.00 29.09 302 GLY P N 1
ATOM 4999 C CA . GLY B 1 303 ? 4.078 -3.171 -19.844 1.00 28.32 302 GLY P CA 1
ATOM 5000 C C . GLY B 1 303 ? 5.298 -3.123 -20.735 1.00 30.80 302 GLY P C 1
ATOM 5001 O O . GLY B 1 303 ? 5.613 -4.100 -21.412 1.00 31.32 302 GLY P O 1
ATOM 5002 N N . LYS B 1 304 ? 5.998 -1.989 -20.739 1.00 27.30 303 LYS P N 1
ATOM 5003 C CA . LYS B 1 304 ? 7.148 -1.840 -21.610 1.00 26.53 303 LYS P CA 1
ATOM 5004 C C . LYS B 1 304 ? 8.507 -1.535 -20.938 1.00 29.01 303 LYS P C 1
ATOM 5005 O O . LYS B 1 304 ? 9.549 -1.877 -21.489 1.00 27.22 303 LYS P O 1
ATOM 5011 N N . MET B 1 305 ? 8.492 -0.856 -19.793 1.00 25.15 304 MET P N 1
ATOM 5012 C CA . MET B 1 305 ? 9.762 -0.541 -19.104 1.00 23.47 304 MET P CA 1
ATOM 5013 C C . MET B 1 305 ? 9.898 -1.515 -17.952 1.00 25.56 304 MET P C 1
ATOM 5014 O O . MET B 1 305 ? 9.000 -1.611 -17.130 1.00 25.91 304 MET P O 1
ATOM 5019 N N . VAL B 1 306 ? 11.020 -2.233 -17.888 1.00 21.96 305 VAL P N 1
ATOM 5020 C CA . VAL B 1 306 ? 11.190 -3.239 -16.854 1.00 21.55 305 VAL P CA 1
ATOM 5021 C C . VAL B 1 306 ? 12.482 -2.938 -16.082 1.00 21.24 305 VAL P C 1
ATOM 5022 O O . VAL B 1 306 ? 13.413 -2.380 -16.628 1.00 20.29 305 VAL P O 1
ATOM 5026 N N . LYS B 1 307 ? 12.468 -3.239 -14.797 1.00 20.72 306 LYS P N 1
ATOM 5027 C CA . LYS B 1 307 ? 13.683 -3.161 -13.970 1.00 18.10 306 LYS P CA 1
ATOM 5028 C C . LYS B 1 307 ? 13.943 -4.602 -13.529 1.00 22.58 306 LYS P C 1
ATOM 5029 O O . LYS B 1 307 ? 13.051 -5.263 -12.997 1.00 21.77 306 LYS P O 1
ATOM 5035 N N . VAL B 1 308 ? 15.161 -5.081 -13.767 1.00 19.35 307 VAL P N 1
ATOM 5036 C CA . VAL B 1 308 ? 15.579 -6.424 -13.347 1.00 17.51 307 VAL P CA 1
ATOM 5037 C C . VAL B 1 308 ? 16.868 -6.215 -12.537 1.00 17.60 307 VAL P C 1
ATOM 5038 O O . VAL B 1 308 ? 17.747 -5.473 -12.926 1.00 18.09 307 VAL P O 1
ATOM 5042 N N . VAL B 1 309 ? 16.903 -6.836 -11.379 1.00 15.23 308 VAL P N 1
ATOM 5043 C CA . VAL B 1 309 ? 18.050 -6.706 -10.442 1.00 13.78 308 VAL P CA 1
ATOM 5044 C C . VAL B 1 309 ? 18.641 -8.113 -10.318 1.00 19.32 308 VAL P C 1
ATOM 5045 O O . VAL B 1 309 ? 17.909 -9.093 -10.100 1.00 18.82 308 VAL P O 1
ATOM 5049 N N . SER B 1 310 ? 19.976 -8.205 -10.369 1.00 15.70 309 SER P N 1
ATOM 5050 C CA . SER B 1 310 ? 20.626 -9.479 -10.277 1.00 15.29 309 SER P CA 1
ATOM 5051 C C . SER B 1 310 ? 21.902 -9.385 -9.476 1.00 16.98 309 SER P C 1
ATOM 5052 O O . SER B 1 310 ? 22.760 -8.527 -9.719 1.00 17.43 309 SER P O 1
ATOM 5055 N N . TRP B 1 311 ? 22.051 -10.341 -8.578 1.00 16.62 310 TRP P N 1
ATOM 5056 C CA . TRP B 1 311 ? 23.221 -10.415 -7.705 1.00 15.24 310 TRP P CA 1
ATOM 5057 C C . TRP B 1 311 ? 24.392 -11.150 -8.325 1.00 17.30 310 TRP P C 1
ATOM 5058 O O . TRP B 1 311 ? 24.228 -12.136 -9.036 1.00 17.92 310 TRP P O 1
ATOM 5069 N N . TYR B 1 312 ? 25.592 -10.810 -7.861 1.00 14.72 311 TYR P N 1
ATOM 5070 C CA . TYR B 1 312 ? 26.753 -11.608 -8.230 1.00 13.67 311 TYR P CA 1
ATOM 5071 C C . TYR B 1 312 ? 27.873 -11.450 -7.266 1.00 17.05 311 TYR P C 1
ATOM 5072 O O . TYR B 1 312 ? 28.198 -10.323 -6.843 1.00 16.33 311 TYR P O 1
ATOM 5081 N N . ASP B 1 313 ? 28.492 -12.573 -6.925 1.00 12.53 312 ASP P N 1
ATOM 5082 C CA . ASP B 1 313 ? 29.703 -12.517 -6.118 1.00 13.26 312 ASP P CA 1
ATOM 5083 C C . ASP B 1 313 ? 30.777 -12.214 -7.155 1.00 18.38 312 ASP P C 1
ATOM 5084 O O . ASP B 1 313 ? 31.129 -13.067 -8.002 1.00 17.33 312 ASP P O 1
ATOM 5089 N N . ASN B 1 314 ? 31.255 -10.972 -7.161 1.00 15.66 313 ASN P N 1
ATOM 5090 C CA . ASN B 1 314 ? 32.183 -10.530 -8.198 1.00 16.32 313 ASN P CA 1
ATOM 5091 C C . ASN B 1 314 ? 33.510 -11.277 -8.200 1.00 17.82 313 ASN P C 1
ATOM 5092 O O . ASN B 1 314 ? 34.142 -11.419 -9.253 1.00 17.25 313 ASN P O 1
ATOM 5097 N N . GLU B 1 315 ? 33.930 -11.787 -7.041 1.00 14.67 314 GLU P N 1
ATOM 5098 C CA . GLU B 1 315 ? 35.155 -12.590 -7.016 1.00 12.88 314 GLU P CA 1
ATOM 5099 C C . GLU B 1 315 ? 34.881 -14.046 -7.401 1.00 17.40 314 GLU P C 1
ATOM 5100 O O . GLU B 1 315 ? 35.544 -14.610 -8.275 1.00 17.39 314 GLU P O 1
ATOM 5106 N N . THR B 1 316 ? 33.903 -14.646 -6.743 1.00 13.77 315 THR P N 1
ATOM 5107 C CA . THR B 1 316 ? 33.648 -16.083 -6.884 1.00 15.57 315 THR P CA 1
ATOM 5108 C C . THR B 1 316 ? 32.976 -16.517 -8.183 1.00 15.82 315 THR P C 1
ATOM 5109 O O . THR B 1 316 ? 33.417 -17.489 -8.817 1.00 16.36 315 THR P O 1
ATOM 5113 N N . GLY B 1 317 ? 31.877 -15.879 -8.539 1.00 15.45 316 GLY P N 1
ATOM 5114 C CA . GLY B 1 317 ? 31.146 -16.286 -9.734 1.00 16.40 316 GLY P CA 1
ATOM 5115 C C . GLY B 1 317 ? 32.048 -16.175 -10.952 1.00 20.89 316 GLY P C 1
ATOM 5116 O O . GLY B 1 317 ? 32.185 -17.122 -11.744 1.00 20.97 316 GLY P O 1
ATOM 5117 N N . TYR B 1 318 ? 32.710 -15.028 -11.084 1.00 14.92 317 TYR P N 1
ATOM 5118 C CA . TYR B 1 318 ? 33.622 -14.804 -12.214 1.00 14.84 317 TYR P CA 1
ATOM 5119 C C . TYR B 1 318 ? 34.771 -15.818 -12.217 1.00 16.67 317 TYR P C 1
ATOM 5120 O O . TYR B 1 318 ? 35.186 -16.314 -13.261 1.00 17.70 317 TYR P O 1
ATOM 5129 N N . SER B 1 319 ? 35.327 -16.114 -11.047 1.00 15.48 318 SER P N 1
ATOM 5130 C CA . SER B 1 319 ? 36.456 -17.038 -10.997 1.00 15.33 318 SER P CA 1
ATOM 5131 C C . SER B 1 319 ? 36.005 -18.452 -11.420 1.00 18.60 318 SER P C 1
ATOM 5132 O O . SER B 1 319 ? 36.760 -19.186 -12.060 1.00 18.10 318 SER P O 1
ATOM 5135 N N . HIS B 1 320 ? 34.783 -18.823 -11.056 1.00 17.74 319 HIS P N 1
ATOM 5136 C CA . HIS B 1 320 ? 34.274 -20.133 -11.422 1.00 16.13 319 HIS P CA 1
ATOM 5137 C C . HIS B 1 320 ? 34.072 -20.155 -12.932 1.00 18.61 319 HIS P C 1
ATOM 5138 O O . HIS B 1 320 ? 34.385 -21.153 -13.595 1.00 18.14 319 HIS P O 1
ATOM 5145 N N . ARG B 1 321 ? 33.676 -19.011 -13.484 1.00 16.41 320 ARG P N 1
ATOM 5146 C CA . ARG B 1 321 ? 33.522 -18.907 -14.953 1.00 16.50 320 ARG P CA 1
ATOM 5147 C C . ARG B 1 321 ? 34.881 -19.015 -15.672 1.00 21.86 320 ARG P C 1
ATOM 5148 O O . ARG B 1 321 ? 34.973 -19.638 -16.743 1.00 20.58 320 ARG P O 1
ATOM 5156 N N . VAL B 1 322 ? 35.946 -18.442 -15.090 1.00 15.56 321 VAL P N 1
ATOM 5157 C CA . VAL B 1 322 ? 37.268 -18.580 -15.658 1.00 15.24 321 VAL P CA 1
ATOM 5158 C C . VAL B 1 322 ? 37.608 -20.054 -15.748 1.00 22.29 321 VAL P C 1
ATOM 5159 O O . VAL B 1 322 ? 38.150 -20.536 -16.758 1.00 16.66 321 VAL P O 1
ATOM 5163 N N . VAL B 1 323 ? 37.372 -20.759 -14.638 1.00 18.90 322 VAL P N 1
ATOM 5164 C CA . VAL B 1 323 ? 37.640 -22.188 -14.600 1.00 16.67 322 VAL P CA 1
ATOM 5165 C C . VAL B 1 323 ? 36.789 -22.930 -15.645 1.00 19.15 322 VAL P C 1
ATOM 5166 O O . VAL B 1 323 ? 37.306 -23.812 -16.349 1.00 19.87 322 VAL P O 1
ATOM 5170 N N . ASP B 1 324 ? 35.510 -22.569 -15.767 1.00 17.16 323 ASP P N 1
ATOM 5171 C CA . ASP B 1 324 ? 34.624 -23.201 -16.756 1.00 16.52 323 ASP P CA 1
ATOM 5172 C C . ASP B 1 324 ? 35.159 -22.936 -18.156 1.00 24.41 323 ASP P C 1
ATOM 5173 O O . ASP B 1 324 ? 35.094 -23.788 -19.057 1.00 23.65 323 ASP P O 1
ATOM 5178 N N . LEU B 1 325 ? 35.593 -21.710 -18.379 1.00 19.63 324 LEU P N 1
ATOM 5179 C CA . LEU B 1 325 ? 36.103 -21.368 -19.700 1.00 19.10 324 LEU P CA 1
ATOM 5180 C C . LEU B 1 325 ? 37.415 -22.136 -19.985 1.00 20.30 324 LEU P C 1
ATOM 5181 O O . LEU B 1 325 ? 37.642 -22.613 -21.103 1.00 22.80 324 LEU P O 1
ATOM 5186 N N . ALA B 1 326 ? 38.280 -22.278 -18.992 1.00 16.60 325 ALA P N 1
ATOM 5187 C CA . ALA B 1 326 ? 39.505 -23.042 -19.196 1.00 17.12 325 ALA P CA 1
ATOM 5188 C C . ALA B 1 326 ? 39.170 -24.526 -19.523 1.00 23.78 325 ALA P C 1
ATOM 5189 O O . ALA B 1 326 ? 39.776 -25.142 -20.407 1.00 20.37 325 ALA P O 1
ATOM 5191 N N . ALA B 1 327 ? 38.206 -25.103 -18.801 1.00 18.83 326 ALA P N 1
ATOM 5192 C CA . ALA B 1 327 ? 37.839 -26.486 -19.076 1.00 21.03 326 ALA P CA 1
ATOM 5193 C C . ALA B 1 327 ? 37.225 -26.606 -20.476 1.00 25.64 326 ALA P C 1
ATOM 5194 O O . ALA B 1 327 ? 37.434 -27.586 -21.176 1.00 24.88 326 ALA P O 1
ATOM 5196 N N . TYR B 1 328 ? 36.425 -25.614 -20.844 1.00 22.34 327 TYR P N 1
ATOM 5197 C CA . TYR B 1 328 ? 35.801 -25.584 -22.155 1.00 22.02 327 TYR P CA 1
ATOM 5198 C C . TYR B 1 328 ? 36.834 -25.528 -23.266 1.00 26.79 327 TYR P C 1
ATOM 5199 O O . TYR B 1 328 ? 36.774 -26.293 -24.236 1.00 24.53 327 TYR P O 1
ATOM 5208 N N . ILE B 1 329 ? 37.789 -24.613 -23.125 1.00 23.28 328 ILE P N 1
ATOM 5209 C CA . ILE B 1 329 ? 38.871 -24.479 -24.087 1.00 23.97 328 ILE P CA 1
ATOM 5210 C C . ILE B 1 329 ? 39.647 -25.802 -24.185 1.00 29.18 328 ILE P C 1
ATOM 5211 O O . ILE B 1 329 ? 39.952 -26.294 -25.275 1.00 29.35 328 ILE P O 1
ATOM 5216 N N . ALA B 1 330 ? 39.954 -26.398 -23.038 1.00 25.17 329 ALA P N 1
ATOM 5217 C CA . ALA B 1 330 ? 40.685 -27.661 -23.061 1.00 24.92 329 ALA P CA 1
ATOM 5218 C C . ALA B 1 330 ? 39.894 -28.741 -23.798 1.00 29.52 329 ALA P C 1
ATOM 5219 O O . ALA B 1 330 ? 40.476 -29.536 -24.540 1.00 31.75 329 ALA P O 1
ATOM 5221 N N . SER B 1 331 ? 38.568 -28.710 -23.654 1.00 25.32 330 SER P N 1
ATOM 5222 C CA . SER B 1 331 ? 37.673 -29.686 -24.284 1.00 25.83 330 SER P CA 1
ATOM 5223 C C . SER B 1 331 ? 37.617 -29.610 -25.816 1.00 33.28 330 SER P C 1
ATOM 5224 O O . SER B 1 331 ? 37.195 -30.560 -26.479 1.00 33.31 330 SER P O 1
ATOM 5227 N N . LYS B 1 332 ? 37.982 -28.458 -26.367 1.00 28.98 331 LYS P N 1
ATOM 5228 C CA . LYS B 1 332 ? 37.962 -28.255 -27.807 1.00 28.75 331 LYS P CA 1
ATOM 5229 C C . LYS B 1 332 ? 39.307 -28.579 -28.448 1.00 33.01 331 LYS P C 1
ATOM 5230 O O . LYS B 1 332 ? 39.468 -28.465 -29.658 1.00 33.76 331 LYS P O 1
ATOM 5236 N N . GLY B 1 333 ? 40.270 -28.969 -27.629 1.00 29.34 332 GLY P N 1
ATOM 5237 C CA . GLY B 1 333 ? 41.575 -29.395 -28.098 1.00 29.72 332 GLY P CA 1
ATOM 5238 C C . GLY B 1 333 ? 42.731 -28.416 -28.027 1.00 33.34 332 GLY P C 1
ATOM 5239 O O . GLY B 1 333 ? 42.655 -27.313 -28.557 1.00 32.09 332 GLY P O 1
ATOM 5240 N N . LEU B 1 334 ? 43.830 -28.859 -27.427 1.00 31.28 333 LEU P N 1
ATOM 5241 C CA . LEU B 1 334 ? 45.046 -28.064 -27.294 1.00 40.58 333 LEU P CA 1
ATOM 5242 C C . LEU B 1 334 ? 46.237 -28.821 -27.890 1.00 46.51 333 LEU P C 1
ATOM 5243 O O . LEU B 1 334 ? 47.340 -28.250 -27.918 1.00 50.56 333 LEU P O 1
ATOM 5249 N N A ALA C 1 1 ? 57.108 32.146 6.229 0.17 30.06 0 ALA Q N 1
ATOM 5250 N N B ALA C 1 1 ? 58.886 34.417 6.159 0.83 26.27 0 ALA Q N 1
ATOM 5251 C CA A ALA C 1 1 ? 58.424 32.773 6.239 0.17 29.85 0 ALA Q CA 1
ATOM 5252 C CA B ALA C 1 1 ? 58.697 32.980 6.421 0.83 26.71 0 ALA Q CA 1
ATOM 5253 C C A ALA C 1 1 ? 59.430 31.887 5.529 0.17 33.53 0 ALA Q C 1
ATOM 5254 C C B ALA C 1 1 ? 59.753 32.101 5.730 0.83 31.76 0 ALA Q C 1
ATOM 5255 O O A ALA C 1 1 ? 59.741 32.098 4.358 0.17 33.16 0 ALA Q O 1
ATOM 5256 O O B ALA C 1 1 ? 60.400 32.510 4.781 0.83 30.12 0 ALA Q O 1
ATOM 5259 N N . VAL C 1 2 ? 59.945 30.898 6.252 1.00 29.79 1 VAL Q N 1
ATOM 5260 C CA . VAL C 1 2 ? 60.894 29.961 5.675 1.00 29.48 1 VAL Q CA 1
ATOM 5261 C C . VAL C 1 2 ? 60.207 29.222 4.534 1.00 28.12 1 VAL Q C 1
ATOM 5262 O O . VAL C 1 2 ? 59.041 28.806 4.651 1.00 26.97 1 VAL Q O 1
ATOM 5266 N N . LYS C 1 3 ? 60.922 29.067 3.430 1.00 22.39 2 LYS Q N 1
ATOM 5267 C CA . LYS C 1 3 ? 60.384 28.361 2.280 1.00 21.00 2 LYS Q CA 1
ATOM 5268 C C . LYS C 1 3 ? 60.489 26.853 2.508 1.00 21.93 2 LYS Q C 1
ATOM 5269 O O . LYS C 1 3 ? 61.535 26.329 2.867 1.00 18.60 2 LYS Q O 1
ATOM 5275 N N . VAL C 1 4 ? 59.364 26.194 2.319 1.00 17.89 3 VAL Q N 1
ATOM 5276 C CA . VAL C 1 4 ? 59.267 24.753 2.545 1.00 17.71 3 VAL Q CA 1
ATOM 5277 C C . VAL C 1 4 ? 58.895 24.041 1.272 1.00 19.34 3 VAL Q C 1
ATOM 5278 O O . VAL C 1 4 ? 58.097 24.543 0.468 1.00 18.33 3 VAL Q O 1
ATOM 5282 N N . GLY C 1 5 ? 59.410 22.812 1.118 1.00 15.23 4 GLY Q N 1
ATOM 5283 C CA . GLY C 1 5 ? 59.062 21.970 0.011 1.00 13.06 4 GLY Q CA 1
ATOM 5284 C C . GLY C 1 5 ? 58.503 20.674 0.629 1.00 17.95 4 GLY Q C 1
ATOM 5285 O O . GLY C 1 5 ? 58.918 20.280 1.705 1.00 16.29 4 GLY Q O 1
ATOM 5286 N N . ILE C 1 6 ? 57.441 20.125 0.042 1.00 13.82 5 ILE Q N 1
ATOM 5287 C CA . ILE C 1 6 ? 56.856 18.861 0.592 1.00 13.85 5 ILE Q CA 1
ATOM 5288 C C . ILE C 1 6 ? 57.089 17.749 -0.401 1.00 15.45 5 ILE Q C 1
ATOM 5289 O O . ILE C 1 6 ? 56.687 17.821 -1.549 1.00 14.98 5 ILE Q O 1
ATOM 5294 N N . ASN C 1 7 ? 57.807 16.717 0.039 1.00 14.53 6 ASN Q N 1
ATOM 5295 C CA . ASN C 1 7 ? 58.074 15.590 -0.793 1.00 13.34 6 ASN Q CA 1
ATOM 5296 C C . ASN C 1 7 ? 57.151 14.447 -0.379 1.00 17.65 6 ASN Q C 1
ATOM 5297 O O . ASN C 1 7 ? 57.328 13.875 0.709 1.00 16.90 6 ASN Q O 1
ATOM 5302 N N . GLY C 1 8 ? 56.154 14.156 -1.221 1.00 16.76 7 GLY Q N 1
ATOM 5303 C CA . GLY C 1 8 ? 55.150 13.127 -0.941 1.00 15.86 7 GLY Q CA 1
ATOM 5304 C C . GLY C 1 8 ? 53.901 13.898 -0.461 1.00 15.89 7 GLY Q C 1
ATOM 5305 O O . GLY C 1 8 ? 53.739 14.161 0.725 1.00 16.05 7 GLY Q O 1
ATOM 5306 N N . PHE C 1 9 ? 53.040 14.267 -1.407 1.00 13.92 8 PHE Q N 1
ATOM 5307 C CA . PHE C 1 9 ? 51.895 15.133 -1.125 1.00 13.00 8 PHE Q CA 1
ATOM 5308 C C . PHE C 1 9 ? 50.682 14.264 -0.855 1.00 16.31 8 PHE Q C 1
ATOM 5309 O O . PHE C 1 9 ? 49.653 14.367 -1.550 1.00 17.30 8 PHE Q O 1
ATOM 5317 N N . GLY C 1 10 ? 50.779 13.437 0.171 1.00 14.75 9 GLY Q N 1
ATOM 5318 C CA . GLY C 1 10 ? 49.713 12.474 0.476 1.00 12.50 9 GLY Q CA 1
ATOM 5319 C C . GLY C 1 10 ? 48.938 12.825 1.726 1.00 15.78 9 GLY Q C 1
ATOM 5320 O O . GLY C 1 10 ? 48.630 13.991 1.926 1.00 16.93 9 GLY Q O 1
ATOM 5321 N N . ARG C 1 11 ? 48.569 11.843 2.559 1.00 13.73 10 ARG Q N 1
ATOM 5322 C CA . ARG C 1 11 ? 47.785 12.163 3.764 1.00 12.75 10 ARG Q CA 1
ATOM 5323 C C . ARG C 1 11 ? 48.527 13.130 4.693 1.00 15.29 10 ARG Q C 1
ATOM 5324 O O . ARG C 1 11 ? 47.979 14.118 5.181 1.00 15.17 10 ARG Q O 1
ATOM 5332 N N . ILE C 1 12 ? 49.797 12.853 4.925 1.00 11.96 11 ILE Q N 1
ATOM 5333 C CA . ILE C 1 12 ? 50.567 13.757 5.758 1.00 12.81 11 ILE Q CA 1
ATOM 5334 C C . ILE C 1 12 ? 50.997 15.006 4.954 1.00 13.87 11 ILE Q C 1
ATOM 5335 O O . ILE C 1 12 ? 50.849 16.121 5.427 1.00 14.09 11 ILE Q O 1
ATOM 5340 N N . GLY C 1 13 ? 51.473 14.830 3.728 1.00 12.61 12 GLY Q N 1
ATOM 5341 C CA . GLY C 1 13 ? 51.898 15.969 2.929 1.00 13.52 12 GLY Q CA 1
ATOM 5342 C C . GLY C 1 13 ? 50.792 17.010 2.769 1.00 15.92 12 GLY Q C 1
ATOM 5343 O O . GLY C 1 13 ? 51.029 18.198 2.925 1.00 15.09 12 GLY Q O 1
ATOM 5344 N N . ARG C 1 14 ? 49.585 16.574 2.394 1.00 13.19 13 ARG Q N 1
ATOM 5345 C CA . ARG C 1 14 ? 48.498 17.538 2.228 1.00 11.28 13 ARG Q CA 1
ATOM 5346 C C . ARG C 1 14 ? 48.022 18.163 3.534 1.00 15.85 13 ARG Q C 1
ATOM 5347 O O . ARG C 1 14 ? 47.702 19.358 3.561 1.00 14.21 13 ARG Q O 1
ATOM 5355 N N . ASN C 1 15 ? 48.029 17.396 4.628 1.00 13.61 14 ASN Q N 1
ATOM 5356 C CA . ASN C 1 15 ? 47.601 17.886 5.937 1.00 12.86 14 ASN Q CA 1
ATOM 5357 C C . ASN C 1 15 ? 48.623 18.915 6.448 1.00 16.81 14 ASN Q C 1
ATOM 5358 O O . ASN C 1 15 ? 48.264 20.001 6.907 1.00 16.46 14 ASN Q O 1
ATOM 5363 N N . VAL C 1 16 ? 49.906 18.601 6.274 1.00 13.67 15 VAL Q N 1
ATOM 5364 C CA . VAL C 1 16 ? 50.962 19.579 6.535 1.00 14.68 15 VAL Q CA 1
ATOM 5365 C C . VAL C 1 16 ? 50.716 20.846 5.705 1.00 16.20 15 VAL Q C 1
ATOM 5366 O O . VAL C 1 16 ? 50.764 21.959 6.210 1.00 15.00 15 VAL Q O 1
ATOM 5370 N N . PHE C 1 17 ? 50.442 20.682 4.413 1.00 16.90 16 PHE Q N 1
ATOM 5371 C CA . PHE C 1 17 ? 50.169 21.845 3.572 1.00 15.12 16 PHE Q CA 1
ATOM 5372 C C . PHE C 1 17 ? 49.021 22.672 4.162 1.00 18.83 16 PHE Q C 1
ATOM 5373 O O . PHE C 1 17 ? 49.110 23.902 4.267 1.00 17.24 16 PHE Q O 1
ATOM 5381 N N . ARG C 1 18 ? 47.939 22.002 4.565 1.00 16.52 17 ARG Q N 1
ATOM 5382 C CA A ARG C 1 18 ? 46.760 22.670 5.135 0.28 16.61 17 ARG Q CA 1
ATOM 5383 C CA B ARG C 1 18 ? 46.793 22.730 5.102 0.72 16.82 17 ARG Q CA 1
ATOM 5384 C C . ARG C 1 18 ? 47.146 23.438 6.408 1.00 21.52 17 ARG Q C 1
ATOM 5385 O O . ARG C 1 18 ? 46.771 24.621 6.605 1.00 22.27 17 ARG Q O 1
ATOM 5400 N N . ALA C 1 19 ? 47.941 22.779 7.251 1.00 18.12 18 ALA Q N 1
ATOM 5401 C CA . ALA C 1 19 ? 48.380 23.359 8.511 1.00 18.58 18 ALA Q CA 1
ATOM 5402 C C . ALA C 1 19 ? 49.254 24.584 8.230 1.00 21.52 18 ALA Q C 1
ATOM 5403 O O . ALA C 1 19 ? 49.150 25.601 8.921 1.00 22.07 18 ALA Q O 1
ATOM 5405 N N . ALA C 1 20 ? 50.115 24.472 7.232 1.00 18.38 19 ALA Q N 1
ATOM 5406 C CA . ALA C 1 20 ? 51.033 25.562 6.873 1.00 18.76 19 ALA Q CA 1
ATOM 5407 C C . ALA C 1 20 ? 50.296 26.830 6.405 1.00 24.53 19 ALA Q C 1
ATOM 5408 O O . ALA C 1 20 ? 50.805 27.945 6.553 1.00 25.23 19 ALA Q O 1
ATOM 5410 N N . LEU C 1 21 ? 49.137 26.659 5.774 1.00 20.93 20 LEU Q N 1
ATOM 5411 C CA . LEU C 1 21 ? 48.345 27.792 5.290 1.00 22.45 20 LEU Q CA 1
ATOM 5412 C C . LEU C 1 21 ? 47.988 28.746 6.411 1.00 30.54 20 LEU Q C 1
ATOM 5413 O O . LEU C 1 21 ? 47.777 29.938 6.198 1.00 30.98 20 LEU Q O 1
ATOM 5418 N N . LYS C 1 22 ? 47.872 28.211 7.606 1.00 28.23 21 LYS Q N 1
ATOM 5419 C CA . LYS C 1 22 ? 47.510 29.030 8.728 1.00 28.55 21 LYS Q CA 1
ATOM 5420 C C . LYS C 1 22 ? 48.681 29.217 9.683 1.00 31.47 21 LYS Q C 1
ATOM 5421 O O . LYS C 1 22 ? 48.477 29.417 10.875 1.00 32.48 21 LYS Q O 1
ATOM 5427 N N . ASN C 1 23 ? 49.910 29.139 9.156 1.00 27.63 22 ASN Q N 1
ATOM 5428 C CA . ASN C 1 23 ? 51.127 29.415 9.938 1.00 27.83 22 ASN Q CA 1
ATOM 5429 C C . ASN C 1 23 ? 51.871 30.537 9.227 1.00 33.24 22 ASN Q C 1
ATOM 5430 O O . ASN C 1 23 ? 52.114 30.487 8.016 1.00 30.42 22 ASN Q O 1
ATOM 5435 N N . PRO C 1 24 ? 52.183 31.605 9.970 1.00 33.94 23 PRO Q N 1
ATOM 5436 C CA . PRO C 1 24 ? 52.831 32.757 9.343 1.00 33.33 23 PRO Q CA 1
ATOM 5437 C C . PRO C 1 24 ? 54.340 32.559 9.199 1.00 34.83 23 PRO Q C 1
ATOM 5438 O O . PRO C 1 24 ? 54.985 33.253 8.437 1.00 35.76 23 PRO Q O 1
ATOM 5442 N N . ASP C 1 25 ? 54.890 31.580 9.908 1.00 29.13 24 ASP Q N 1
ATOM 5443 C CA . ASP C 1 25 ? 56.335 31.356 9.884 1.00 29.27 24 ASP Q CA 1
ATOM 5444 C C . ASP C 1 25 ? 56.869 30.506 8.744 1.00 31.91 24 ASP Q C 1
ATOM 5445 O O . ASP C 1 25 ? 58.085 30.493 8.496 1.00 30.52 24 ASP Q O 1
ATOM 5450 N N . ILE C 1 26 ? 56.006 29.724 8.108 1.00 27.93 25 ILE Q N 1
ATOM 5451 C CA . ILE C 1 26 ? 56.457 28.857 7.020 1.00 25.64 25 ILE Q CA 1
ATOM 5452 C C . ILE C 1 26 ? 55.602 29.067 5.798 1.00 27.50 25 ILE Q C 1
ATOM 5453 O O . ILE C 1 26 ? 54.442 29.466 5.900 1.00 27.77 25 ILE Q O 1
ATOM 5458 N N . GLU C 1 27 ? 56.223 28.895 4.635 1.00 23.64 26 GLU Q N 1
ATOM 5459 C CA . GLU C 1 27 ? 55.538 29.054 3.361 1.00 25.08 26 GLU Q CA 1
ATOM 5460 C C . GLU C 1 27 ? 55.890 27.885 2.459 1.00 25.74 26 GLU Q C 1
ATOM 5461 O O . GLU C 1 27 ? 57.063 27.683 2.113 1.00 25.37 26 GLU Q O 1
ATOM 5467 N N . VAL C 1 28 ? 54.882 27.082 2.090 1.00 22.01 27 VAL Q N 1
ATOM 5468 C CA . VAL C 1 28 ? 55.162 25.964 1.201 1.00 20.12 27 VAL Q CA 1
ATOM 5469 C C . VAL C 1 28 ? 55.189 26.503 -0.216 1.00 23.49 27 VAL Q C 1
ATOM 5470 O O . VAL C 1 28 ? 54.198 27.086 -0.687 1.00 24.02 27 VAL Q O 1
ATOM 5474 N N . VAL C 1 29 ? 56.309 26.337 -0.906 1.00 18.47 28 VAL Q N 1
ATOM 5475 C CA . VAL C 1 29 ? 56.419 26.876 -2.261 1.00 18.34 28 VAL Q CA 1
ATOM 5476 C C . VAL C 1 29 ? 56.458 25.829 -3.347 1.00 19.46 28 VAL Q C 1
ATOM 5477 O O . VAL C 1 29 ? 56.362 26.137 -4.526 1.00 18.58 28 VAL Q O 1
ATOM 5481 N N . ALA C 1 30 ? 56.612 24.564 -2.960 1.00 16.54 29 ALA Q N 1
ATOM 5482 C CA . ALA C 1 30 ? 56.683 23.512 -3.979 1.00 15.91 29 ALA Q CA 1
ATOM 5483 C C . ALA C 1 30 ? 56.319 22.186 -3.345 1.00 16.84 29 ALA Q C 1
ATOM 5484 O O . ALA C 1 30 ? 56.542 21.982 -2.146 1.00 17.59 29 ALA Q O 1
ATOM 5486 N N . VAL C 1 31 ? 55.732 21.310 -4.144 1.00 16.06 30 VAL Q N 1
ATOM 5487 C CA . VAL C 1 31 ? 55.378 19.949 -3.681 1.00 15.08 30 VAL Q CA 1
ATOM 5488 C C . VAL C 1 31 ? 55.847 18.985 -4.741 1.00 19.58 30 VAL Q C 1
ATOM 5489 O O . VAL C 1 31 ? 55.895 19.322 -5.948 1.00 17.94 30 VAL Q O 1
ATOM 5493 N N . ASN C 1 32 ? 56.189 17.758 -4.301 1.00 16.77 31 ASN Q N 1
ATOM 5494 C CA . ASN C 1 32 ? 56.595 16.746 -5.236 1.00 15.74 31 ASN Q CA 1
ATOM 5495 C C . ASN C 1 32 ? 55.785 15.496 -4.964 1.00 16.45 31 ASN Q C 1
ATOM 5496 O O . ASN C 1 32 ? 55.504 15.183 -3.822 1.00 15.28 31 ASN Q O 1
ATOM 5501 N N . ASP C 1 33 ? 55.388 14.833 -6.037 1.00 15.96 32 ASP Q N 1
ATOM 5502 C CA . ASP C 1 33 ? 54.661 13.574 -5.938 1.00 16.23 32 ASP Q CA 1
ATOM 5503 C C . ASP C 1 33 ? 54.907 12.756 -7.202 1.00 19.74 32 ASP Q C 1
ATOM 5504 O O . ASP C 1 33 ? 55.927 12.952 -7.888 1.00 21.00 32 ASP Q O 1
ATOM 5509 N N . LEU C 1 34 ? 53.970 11.876 -7.549 1.00 17.23 33 LEU Q N 1
ATOM 5510 C CA . LEU C 1 34 ? 54.148 11.010 -8.715 1.00 16.71 33 LEU Q CA 1
ATOM 5511 C C . LEU C 1 34 ? 52.990 11.214 -9.690 1.00 20.81 33 LEU Q C 1
ATOM 5512 O O . LEU C 1 34 ? 52.570 10.297 -10.366 1.00 21.06 33 LEU Q O 1
ATOM 5517 N N . THR C 1 35 ? 52.425 12.413 -9.720 1.00 16.82 34 THR Q N 1
ATOM 5518 C CA . THR C 1 35 ? 51.277 12.617 -10.583 1.00 16.80 34 THR Q CA 1
ATOM 5519 C C . THR C 1 35 ? 51.321 14.029 -11.154 1.00 21.40 34 THR Q C 1
ATOM 5520 O O . THR C 1 35 ? 52.373 14.710 -11.053 1.00 21.73 34 THR Q O 1
ATOM 5524 N N . ASP C 1 36 ? 50.220 14.438 -11.774 1.00 19.17 36 ASP Q N 1
ATOM 5525 C CA . ASP C 1 36 ? 50.147 15.777 -12.372 1.00 18.87 36 ASP Q CA 1
ATOM 5526 C C . ASP C 1 36 ? 49.431 16.783 -11.471 1.00 22.14 36 ASP Q C 1
ATOM 5527 O O . ASP C 1 36 ? 48.826 16.424 -10.447 1.00 19.42 36 ASP Q O 1
ATOM 5532 N N . ALA C 1 37 ? 49.578 18.061 -11.804 1.00 18.93 37 ALA Q N 1
ATOM 5533 C CA . ALA C 1 37 ? 48.973 19.122 -11.019 1.00 18.37 37 ALA Q CA 1
ATOM 5534 C C . ALA C 1 37 ? 47.448 18.972 -10.889 1.00 18.37 37 ALA Q C 1
ATOM 5535 O O . ALA C 1 37 ? 46.853 19.290 -9.858 1.00 18.78 37 ALA Q O 1
ATOM 5537 N N . ASN C 1 38 ? 46.808 18.588 -11.983 1.00 16.03 38 ASN Q N 1
ATOM 5538 C CA . ASN C 1 38 ? 45.358 18.440 -11.993 1.00 15.56 38 ASN Q CA 1
ATOM 5539 C C . ASN C 1 38 ? 44.931 17.479 -10.886 1.00 18.37 38 ASN Q C 1
ATOM 5540 O O . ASN C 1 38 ? 43.978 17.726 -10.160 1.00 16.76 38 ASN Q O 1
ATOM 5545 N N . THR C 1 39 ? 45.637 16.365 -10.800 1.00 18.23 39 THR Q N 1
ATOM 5546 C CA . THR C 1 39 ? 45.317 15.338 -9.791 1.00 16.26 39 THR Q CA 1
ATOM 5547 C C . THR C 1 39 ? 45.592 15.819 -8.389 1.00 16.76 39 THR Q C 1
ATOM 5548 O O . THR C 1 39 ? 44.781 15.599 -7.492 1.00 16.66 39 THR Q O 1
ATOM 5552 N N . LEU C 1 40 ? 46.745 16.458 -8.180 1.00 15.10 40 LEU Q N 1
ATOM 5553 C CA . LEU C 1 40 ? 47.093 16.964 -6.852 1.00 14.68 40 LEU Q CA 1
ATOM 5554 C C . LEU C 1 40 ? 46.095 18.054 -6.442 1.00 17.28 40 LEU Q C 1
ATOM 5555 O O . LEU C 1 40 ? 45.673 18.101 -5.282 1.00 13.95 40 LEU Q O 1
ATOM 5560 N N . ALA C 1 41 ? 45.713 18.899 -7.396 1.00 16.93 41 ALA Q N 1
ATOM 5561 C CA . ALA C 1 41 ? 44.729 19.949 -7.092 1.00 17.51 41 ALA Q CA 1
ATOM 5562 C C . ALA C 1 41 ? 43.385 19.332 -6.641 1.00 18.10 41 ALA Q C 1
ATOM 5563 O O . ALA C 1 41 ? 42.759 19.791 -5.666 1.00 16.44 41 ALA Q O 1
ATOM 5565 N N . HIS C 1 42 ? 42.960 18.296 -7.339 1.00 14.71 42 HIS Q N 1
ATOM 5566 C CA . HIS C 1 42 ? 41.657 17.666 -7.042 1.00 15.94 42 HIS Q CA 1
ATOM 5567 C C . HIS C 1 42 ? 41.701 17.019 -5.653 1.00 19.34 42 HIS Q C 1
ATOM 5568 O O . HIS C 1 42 ? 40.749 17.125 -4.877 1.00 15.90 42 HIS Q O 1
ATOM 5575 N N . LEU C 1 43 ? 42.819 16.338 -5.365 1.00 13.99 43 LEU Q N 1
ATOM 5576 C CA . LEU C 1 43 ? 42.983 15.691 -4.057 1.00 13.04 43 LEU Q CA 1
ATOM 5577 C C . LEU C 1 43 ? 43.048 16.722 -2.948 1.00 13.91 43 LEU Q C 1
ATOM 5578 O O . LEU C 1 43 ? 42.586 16.504 -1.837 1.00 12.39 43 LEU Q O 1
ATOM 5583 N N . LEU C 1 44 ? 43.677 17.860 -3.222 1.00 14.42 44 LEU Q N 1
ATOM 5584 C CA . LEU C 1 44 ? 43.792 18.891 -2.194 1.00 14.09 44 LEU Q CA 1
ATOM 5585 C C . LEU C 1 44 ? 42.415 19.541 -1.948 1.00 14.44 44 LEU Q C 1
ATOM 5586 O O . LEU C 1 44 ? 42.073 19.879 -0.837 1.00 14.92 44 LEU Q O 1
ATOM 5591 N N . LYS C 1 45 ? 41.611 19.702 -2.984 1.00 11.89 45 LYS Q N 1
ATOM 5592 C CA . LYS C 1 45 ? 40.304 20.367 -2.827 1.00 11.61 45 LYS Q CA 1
ATOM 5593 C C . LYS C 1 45 ? 39.271 19.528 -2.071 1.00 16.32 45 LYS Q C 1
ATOM 5594 O O . LYS C 1 45 ? 38.512 20.047 -1.252 1.00 16.24 45 LYS Q O 1
ATOM 5600 N N . TYR C 1 46 ? 39.228 18.236 -2.391 1.00 15.02 46 TYR Q N 1
ATOM 5601 C CA . TYR C 1 46 ? 38.215 17.353 -1.805 1.00 15.17 46 TYR Q CA 1
ATOM 5602 C C . TYR C 1 46 ? 38.859 16.222 -1.044 1.00 14.48 46 TYR Q C 1
ATOM 5603 O O . TYR C 1 46 ? 39.487 15.355 -1.637 1.00 15.98 46 TYR Q O 1
ATOM 5612 N N . ASP C 1 47 ? 38.639 16.214 0.270 1.00 13.16 47 ASP Q N 1
ATOM 5613 C CA . ASP C 1 47 ? 39.239 15.192 1.118 1.00 14.42 47 ASP Q CA 1
ATOM 5614 C C . ASP C 1 47 ? 38.165 14.354 1.780 1.00 14.35 47 ASP Q C 1
ATOM 5615 O O . ASP C 1 47 ? 37.271 14.882 2.438 1.00 14.28 47 ASP Q O 1
ATOM 5620 N N . SER C 1 48 ? 38.287 13.027 1.639 1.00 11.85 48 SER Q N 1
ATOM 5621 C CA . SER C 1 48 ? 37.290 12.116 2.179 1.00 11.19 48 SER Q CA 1
ATOM 5622 C C . SER C 1 48 ? 37.192 12.173 3.694 1.00 15.67 48 SER Q C 1
ATOM 5623 O O . SER C 1 48 ? 36.152 11.805 4.263 1.00 14.97 48 SER Q O 1
ATOM 5626 N N . VAL C 1 49 ? 38.280 12.573 4.350 1.00 10.92 49 VAL Q N 1
ATOM 5627 C CA . VAL C 1 49 ? 38.301 12.605 5.823 1.00 11.24 49 VAL Q CA 1
ATOM 5628 C C . VAL C 1 49 ? 38.067 14.020 6.371 1.00 12.84 49 VAL Q C 1
ATOM 5629 O O . VAL C 1 49 ? 37.304 14.225 7.305 1.00 13.02 49 VAL Q O 1
ATOM 5633 N N . HIS C 1 50 ? 38.779 14.985 5.786 1.00 11.86 50 HIS Q N 1
ATOM 5634 C CA . HIS C 1 50 ? 38.747 16.360 6.257 1.00 11.56 50 HIS Q CA 1
ATOM 5635 C C . HIS C 1 50 ? 37.828 17.338 5.553 1.00 16.48 50 HIS Q C 1
ATOM 5636 O O . HIS C 1 50 ? 37.720 18.502 5.950 1.00 17.66 50 HIS Q O 1
ATOM 5643 N N . GLY C 1 51 ? 37.128 16.864 4.539 1.00 14.33 51 GLY Q N 1
ATOM 5644 C CA . GLY C 1 51 ? 36.172 17.677 3.821 1.00 14.94 51 GLY Q CA 1
ATOM 5645 C C . GLY C 1 51 ? 36.804 18.624 2.797 1.00 18.44 51 GLY Q C 1
ATOM 5646 O O . GLY C 1 51 ? 37.974 18.480 2.422 1.00 17.12 51 GLY Q O 1
ATOM 5647 N N . ARG C 1 52 ? 36.017 19.613 2.368 1.00 15.13 52 ARG Q N 1
ATOM 5648 C CA . ARG C 1 52 ? 36.451 20.578 1.315 1.00 14.60 52 ARG Q CA 1
ATOM 5649 C C . ARG C 1 52 ? 37.548 21.475 1.876 1.00 19.45 52 ARG Q C 1
ATOM 5650 O O . ARG C 1 52 ? 37.425 21.996 2.986 1.00 19.80 52 ARG Q O 1
ATOM 5658 N N . LEU C 1 53 ? 38.583 21.717 1.090 1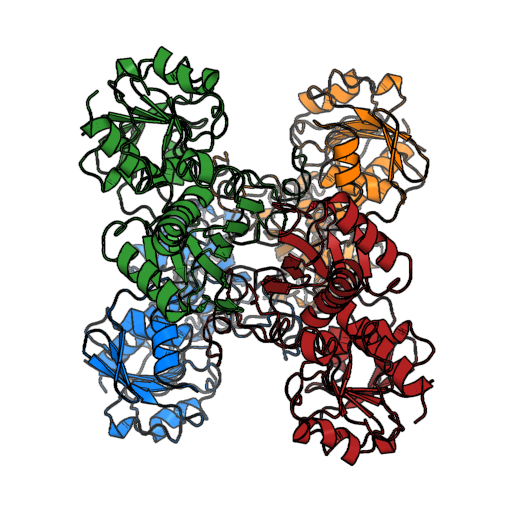.00 18.28 53 LEU Q N 1
ATOM 5659 C CA . LEU C 1 53 ? 39.675 22.620 1.501 1.00 17.40 53 LEU Q CA 1
ATOM 5660 C C . LEU C 1 53 ? 39.103 24.055 1.651 1.00 19.10 53 LEU Q C 1
ATOM 5661 O O . LEU C 1 53 ? 38.366 24.514 0.806 1.00 18.09 53 LEU Q O 1
ATOM 5666 N N . ASP C 1 54 ? 39.416 24.696 2.760 1.00 19.45 54 ASP Q N 1
ATOM 5667 C CA . ASP C 1 54 ? 38.970 26.061 3.060 1.00 22.07 54 ASP Q CA 1
ATOM 5668 C C . ASP C 1 54 ? 39.913 27.029 2.339 1.00 26.40 54 ASP Q C 1
ATOM 5669 O O . ASP C 1 54 ? 40.698 27.701 2.992 1.00 29.06 54 ASP Q O 1
ATOM 5674 N N . ALA C 1 55 ? 39.871 27.028 1.006 1.00 22.86 55 ALA Q N 1
ATOM 5675 C CA . ALA C 1 55 ? 40.776 27.845 0.181 1.00 21.81 55 ALA Q CA 1
ATOM 5676 C C . ALA C 1 55 ? 40.372 27.693 -1.263 1.00 24.04 55 ALA Q C 1
ATOM 5677 O O . ALA C 1 55 ? 39.674 26.744 -1.612 1.00 22.22 55 ALA Q O 1
ATOM 5679 N N . GLU C 1 56 ? 40.851 28.593 -2.117 1.00 19.69 56 GLU Q N 1
ATOM 5680 C CA . GLU C 1 56 ? 40.568 28.514 -3.545 1.00 20.33 56 GLU Q CA 1
ATOM 5681 C C . GLU C 1 56 ? 41.762 27.840 -4.199 1.00 24.24 56 GLU Q C 1
ATOM 5682 O O . GLU C 1 56 ? 42.910 28.222 -3.983 1.00 23.76 56 GLU Q O 1
ATOM 5688 N N . VAL C 1 57 ? 41.488 26.787 -4.949 1.00 22.25 57 VAL Q N 1
ATOM 5689 C CA . VAL C 1 57 ? 42.541 26.021 -5.598 1.00 20.29 57 VAL Q CA 1
ATOM 5690 C C . VAL C 1 57 ? 42.291 25.983 -7.087 1.00 25.30 57 VAL Q C 1
ATOM 5691 O O . VAL C 1 57 ? 41.158 25.785 -7.518 1.00 23.47 57 VAL Q O 1
ATOM 5695 N N . SER C 1 58 ? 43.347 26.119 -7.877 1.00 22.08 58 SER Q N 1
ATOM 5696 C CA . SER C 1 58 ? 43.234 25.975 -9.323 1.00 21.53 58 SER Q CA 1
ATOM 5697 C C . SER C 1 58 ? 44.581 25.472 -9.836 1.00 24.42 58 SER Q C 1
ATOM 5698 O O . SER C 1 58 ? 45.535 25.326 -9.074 1.00 22.72 58 SER Q O 1
ATOM 5701 N N . VAL C 1 59 ? 44.648 25.219 -11.137 1.00 21.05 59 VAL Q N 1
ATOM 5702 C CA . VAL C 1 59 ? 45.879 24.784 -11.766 1.00 21.68 59 VAL Q CA 1
ATOM 5703 C C . VAL C 1 59 ? 46.299 25.826 -12.819 1.00 25.91 59 VAL Q C 1
ATOM 5704 O O . VAL C 1 59 ? 45.464 26.336 -13.573 1.00 25.34 59 VAL Q O 1
ATOM 5708 N N . ASN C 1 60 ? 47.581 26.159 -12.821 1.00 22.42 60 ASN Q N 1
ATOM 5709 C CA . ASN C 1 60 ? 48.120 27.067 -13.814 1.00 24.36 60 ASN Q CA 1
ATOM 5710 C C . ASN C 1 60 ? 49.341 26.408 -14.403 1.00 29.00 60 ASN Q C 1
ATOM 5711 O O . ASN C 1 60 ? 50.386 26.310 -13.766 1.00 26.43 60 ASN Q O 1
ATOM 5716 N N . GLY C 1 61 ? 49.188 25.927 -15.627 1.00 33.06 61 GLY Q N 1
ATOM 5717 C CA . GLY C 1 61 ? 50.258 25.229 -16.305 1.00 34.26 61 GLY Q CA 1
ATOM 5718 C C . GLY C 1 61 ? 50.505 23.940 -15.558 1.00 38.43 61 GLY Q C 1
ATOM 5719 O O . GLY C 1 61 ? 49.589 23.127 -15.385 1.00 38.91 61 GLY Q O 1
ATOM 5720 N N . ASN C 1 62 ? 51.726 23.777 -15.084 1.00 34.29 62 ASN Q N 1
ATOM 5721 C CA . ASN C 1 62 ? 52.069 22.562 -14.377 1.00 34.33 62 ASN Q CA 1
ATOM 5722 C C . ASN C 1 62 ? 52.035 22.714 -12.872 1.00 34.92 62 ASN Q C 1
ATOM 5723 O O . ASN C 1 62 ? 52.399 21.774 -12.175 1.00 36.62 62 ASN Q O 1
ATOM 5728 N N . ASN C 1 63 ? 51.563 23.866 -12.388 1.00 27.65 63 ASN Q N 1
ATOM 5729 C CA . ASN C 1 63 ? 51.578 24.244 -10.973 1.00 26.12 63 ASN Q CA 1
ATOM 5730 C C . ASN C 1 63 ? 50.209 24.379 -10.311 1.00 26.62 63 ASN Q C 1
ATOM 5731 O O . ASN C 1 63 ? 49.200 24.528 -10.991 1.00 26.47 63 ASN Q O 1
ATOM 5736 N N . LEU C 1 64 ? 50.195 24.364 -8.982 1.00 22.47 64 LEU Q N 1
ATOM 5737 C CA . LEU C 1 64 ? 48.956 24.576 -8.244 1.00 21.53 64 LEU Q CA 1
ATOM 5738 C C . LEU C 1 64 ? 48.888 26.074 -7.969 1.00 26.56 64 LEU Q C 1
ATOM 5739 O O . LEU C 1 64 ? 49.920 26.718 -7.812 1.00 26.10 64 LEU Q O 1
ATOM 5744 N N . VAL C 1 65 ? 47.676 26.589 -7.834 1.00 21.22 65 VAL Q N 1
ATOM 5745 C CA . VAL C 1 65 ? 47.473 27.978 -7.408 1.00 22.02 65 VAL Q CA 1
ATOM 5746 C C . VAL C 1 65 ? 46.551 27.868 -6.216 1.00 21.28 65 VAL Q C 1
ATOM 5747 O O . VAL C 1 65 ? 45.470 27.315 -6.332 1.00 22.36 65 VAL Q O 1
ATOM 5751 N N . VAL C 1 66 ? 47.030 28.267 -5.046 1.00 17.72 66 VAL Q N 1
ATOM 5752 C CA . VAL C 1 66 ? 46.229 28.186 -3.842 1.00 18.02 66 VAL Q CA 1
ATOM 5753 C C . VAL C 1 66 ? 46.168 29.558 -3.205 1.00 23.86 66 VAL Q C 1
ATOM 5754 O O . VAL C 1 66 ? 47.189 30.082 -2.779 1.00 23.49 66 VAL Q O 1
ATOM 5758 N N . ASN C 1 67 ? 44.956 30.116 -3.129 1.00 21.00 67 ASN Q N 1
ATOM 5759 C CA . ASN C 1 67 ? 44.742 31.453 -2.564 1.00 22.12 67 ASN Q CA 1
ATOM 5760 C C . ASN C 1 67 ? 45.630 32.425 -3.342 1.00 25.41 67 ASN Q C 1
ATOM 5761 O O . ASN C 1 67 ? 46.346 33.224 -2.772 1.00 24.86 67 ASN Q O 1
ATOM 5766 N N . GLY C 1 68 ? 45.666 32.255 -4.646 1.00 22.89 68 GLY Q N 1
ATOM 5767 C CA . GLY C 1 68 ? 46.453 33.121 -5.512 1.00 25.03 68 GLY Q CA 1
ATOM 5768 C C . GLY C 1 68 ? 47.962 32.917 -5.528 1.00 29.99 68 GLY Q C 1
ATOM 5769 O O . GLY C 1 68 ? 48.652 33.579 -6.306 1.00 30.58 68 GLY Q O 1
ATOM 5770 N N . LYS C 1 69 ? 48.475 32.027 -4.673 1.00 25.52 69 LYS Q N 1
ATOM 5771 C CA . LYS C 1 69 ? 49.915 31.765 -4.601 1.00 25.75 69 LYS Q CA 1
ATOM 5772 C C . LYS C 1 69 ? 50.233 30.539 -5.440 1.00 29.14 69 LYS Q C 1
ATOM 5773 O O . LYS C 1 69 ? 49.604 29.497 -5.297 1.00 24.96 69 LYS Q O 1
ATOM 5779 N N . GLU C 1 70 ? 51.220 30.662 -6.306 1.00 27.34 70 GLU Q N 1
ATOM 5780 C CA . GLU C 1 70 ? 51.592 29.529 -7.134 1.00 26.29 70 GLU Q CA 1
ATOM 5781 C C . GLU C 1 70 ? 52.455 28.549 -6.340 1.00 26.52 70 GLU Q C 1
ATOM 5782 O O . GLU C 1 70 ? 53.446 28.946 -5.696 1.00 22.56 70 GLU Q O 1
ATOM 5788 N N . ILE C 1 71 ? 52.097 27.265 -6.407 1.00 22.43 71 ILE Q N 1
ATOM 5789 C CA . ILE C 1 71 ? 52.879 26.220 -5.733 1.00 21.38 71 ILE Q CA 1
ATOM 5790 C C . ILE C 1 71 ? 53.444 25.347 -6.842 1.00 21.01 71 ILE Q C 1
ATOM 5791 O O . ILE C 1 71 ? 52.703 24.778 -7.630 1.00 19.01 71 ILE Q O 1
ATOM 5796 N N . ILE C 1 72 ? 54.766 25.263 -6.905 1.00 17.34 72 ILE Q N 1
ATOM 5797 C CA . ILE C 1 72 ? 55.403 24.514 -7.964 1.00 17.22 72 ILE Q CA 1
ATOM 5798 C C . ILE C 1 72 ? 55.145 23.036 -7.750 1.00 20.52 72 ILE Q C 1
ATOM 5799 O O . ILE C 1 72 ? 55.330 22.547 -6.630 1.00 21.36 72 ILE Q O 1
ATOM 5804 N N . VAL C 1 73 ? 54.744 22.348 -8.817 1.00 15.77 73 VAL Q N 1
ATOM 5805 C CA . VAL C 1 73 ? 54.506 20.890 -8.757 1.00 16.85 73 VAL Q CA 1
ATOM 5806 C C . VAL C 1 73 ? 55.632 20.178 -9.473 1.00 21.37 73 VAL Q C 1
ATOM 5807 O O . VAL C 1 73 ? 55.878 20.390 -10.687 1.00 20.54 73 VAL Q O 1
ATOM 5811 N N . LYS C 1 74 ? 56.285 19.286 -8.740 1.00 17.58 74 LYS Q N 1
ATOM 5812 C CA . LYS C 1 74 ? 57.331 18.434 -9.300 1.00 18.77 74 LYS Q CA 1
ATOM 5813 C C . LYS C 1 74 ? 56.783 16.996 -9.340 1.00 22.71 74 LYS Q C 1
ATOM 5814 O O . LYS C 1 74 ? 55.858 16.655 -8.610 1.00 18.64 74 LYS Q O 1
ATOM 5820 N N . ALA C 1 75 ? 57.377 16.156 -10.178 1.00 20.36 75 ALA Q N 1
ATOM 5821 C CA . ALA C 1 75 ? 56.991 14.739 -10.241 1.00 17.96 75 ALA Q CA 1
ATOM 5822 C C . ALA C 1 75 ? 58.270 13.935 -10.458 1.00 23.71 75 ALA Q C 1
ATOM 5823 O O . ALA C 1 75 ? 58.435 13.281 -11.480 1.00 25.78 75 ALA Q O 1
ATOM 5825 N N . GLU C 1 76 ? 59.186 14.029 -9.498 1.00 19.28 76 GLU Q N 1
ATOM 5826 C CA . GLU C 1 76 ? 60.472 13.335 -9.541 1.00 19.55 76 GLU Q CA 1
ATOM 5827 C C . GLU C 1 76 ? 60.521 12.203 -8.521 1.00 19.62 76 GLU Q C 1
ATOM 5828 O O . GLU C 1 76 ? 60.550 12.430 -7.334 1.00 19.44 76 GLU Q O 1
ATOM 5834 N N . ARG C 1 77 ? 60.579 10.972 -9.011 1.00 20.57 77 ARG Q N 1
ATOM 5835 C CA . ARG C 1 77 ? 60.636 9.799 -8.129 1.00 20.46 77 ARG Q CA 1
ATOM 5836 C C . ARG C 1 77 ? 61.920 9.765 -7.301 1.00 23.80 77 ARG Q C 1
ATOM 5837 O O . ARG C 1 77 ? 61.932 9.275 -6.177 1.00 23.18 77 ARG Q O 1
ATOM 5845 N N . ASP C 1 78 ? 63.005 10.264 -7.884 1.00 21.16 78 ASP Q N 1
ATOM 5846 C CA . ASP C 1 78 ? 64.320 10.303 -7.242 1.00 19.84 78 ASP Q CA 1
ATOM 5847 C C . ASP C 1 78 ? 64.554 11.693 -6.683 1.00 23.69 78 ASP Q C 1
ATOM 5848 O O . ASP C 1 78 ? 64.649 12.664 -7.423 1.00 23.84 78 ASP Q O 1
ATOM 5853 N N . PRO C 1 79 ? 64.657 11.804 -5.362 1.00 22.00 79 PRO Q N 1
ATOM 5854 C CA . PRO C 1 79 ? 64.797 13.108 -4.727 1.00 22.36 79 PRO Q CA 1
ATOM 5855 C C . PRO C 1 79 ? 66.040 13.880 -5.153 1.00 27.63 79 PRO Q C 1
ATOM 5856 O O . PRO C 1 79 ? 66.122 15.098 -4.946 1.00 24.46 79 PRO Q O 1
ATOM 5860 N N . GLU C 1 80 ? 67.015 13.192 -5.735 1.00 25.86 80 GLU Q N 1
ATOM 5861 C CA A GLU C 1 80 ? 68.239 13.893 -6.122 0.38 25.69 80 GLU Q CA 1
ATOM 5862 C CA B GLU C 1 80 ? 68.253 13.868 -6.141 0.62 26.07 80 GLU Q CA 1
ATOM 5863 C C . GLU C 1 80 ? 67.957 14.866 -7.259 1.00 30.26 80 GLU Q C 1
ATOM 5864 O O . GLU C 1 80 ? 68.679 15.859 -7.440 1.00 30.00 80 GLU Q O 1
ATOM 5875 N N . ASN C 1 81 ? 66.873 14.613 -7.988 1.00 26.19 81 ASN Q N 1
ATOM 5876 C CA . ASN C 1 81 ? 66.503 15.471 -9.094 1.00 23.54 81 ASN Q CA 1
ATOM 5877 C C . ASN C 1 81 ? 65.575 16.634 -8.709 1.00 24.74 81 ASN Q C 1
ATOM 5878 O O . ASN C 1 81 ? 65.005 17.278 -9.579 1.00 25.52 81 ASN Q O 1
ATOM 5883 N N . LEU C 1 82 ? 65.418 16.898 -7.421 1.00 21.62 82 LEU Q N 1
ATOM 5884 C CA . LEU C 1 82 ? 64.459 17.901 -6.983 1.00 20.47 82 LEU Q CA 1
ATOM 5885 C C . LEU C 1 82 ? 64.823 19.370 -7.103 1.00 24.29 82 LEU Q C 1
ATOM 5886 O O . LEU C 1 82 ? 63.933 20.241 -7.095 1.00 23.50 82 LEU Q O 1
ATOM 5891 N N . ALA C 1 83 ? 66.119 19.659 -7.193 1.00 22.34 83 ALA Q N 1
ATOM 5892 C CA . ALA C 1 83 ? 66.586 21.047 -7.369 1.00 22.25 83 ALA Q CA 1
ATOM 5893 C C . ALA C 1 83 ? 65.942 22.044 -6.416 1.00 23.98 83 ALA Q C 1
ATOM 5894 O O . ALA C 1 83 ? 65.522 23.123 -6.844 1.00 25.44 83 ALA Q O 1
ATOM 5896 N N . TRP C 1 84 ? 65.853 21.682 -5.141 1.00 18.91 84 TRP Q N 1
ATOM 5897 C CA . TRP C 1 84 ? 65.239 22.527 -4.116 1.00 19.37 84 TRP Q CA 1
ATOM 5898 C C . TRP C 1 84 ? 65.977 23.861 -3.973 1.00 24.19 84 TRP Q C 1
ATOM 5899 O O . TRP C 1 84 ? 65.378 24.899 -3.716 1.00 21.80 84 TRP Q O 1
ATOM 5910 N N . GLY C 1 85 ? 67.306 23.794 -4.011 1.00 21.78 85 GLY Q N 1
ATOM 5911 C CA . GLY C 1 85 ? 68.135 24.970 -3.836 1.00 23.52 85 GLY Q CA 1
ATOM 5912 C C . GLY C 1 85 ? 67.837 26.045 -4.858 1.00 27.25 85 GLY Q C 1
ATOM 5913 O O . GLY C 1 85 ? 67.888 27.227 -4.521 1.00 27.11 85 GLY Q O 1
ATOM 5914 N N . GLU C 1 86 ? 67.531 25.619 -6.082 1.00 21.86 86 GLU Q N 1
ATOM 5915 C CA . GLU C 1 86 ? 67.290 26.551 -7.169 1.00 22.61 86 GLU Q CA 1
ATOM 5916 C C . GLU C 1 86 ? 66.092 27.457 -6.884 1.00 28.31 86 GLU Q C 1
ATOM 5917 O O . GLU C 1 86 ? 66.049 28.610 -7.349 1.00 28.60 86 GLU Q O 1
ATOM 5923 N N . ILE C 1 87 ? 65.145 26.943 -6.101 1.00 23.85 87 ILE Q N 1
ATOM 5924 C CA . ILE C 1 87 ? 63.925 27.700 -5.787 1.00 22.25 87 ILE Q CA 1
ATOM 5925 C C . ILE C 1 87 ? 63.882 28.228 -4.383 1.00 26.17 87 ILE Q C 1
ATOM 5926 O O . ILE C 1 87 ? 62.839 28.678 -3.899 1.00 25.89 87 ILE Q O 1
ATOM 5931 N N . GLY C 1 88 ? 65.026 28.161 -3.707 1.00 22.83 88 GLY Q N 1
ATOM 5932 C CA . GLY C 1 88 ? 65.126 28.722 -2.382 1.00 22.95 88 GLY Q CA 1
ATOM 5933 C C . GLY C 1 88 ? 64.479 27.915 -1.281 1.00 23.04 88 GLY Q C 1
ATOM 5934 O O . GLY C 1 88 ? 64.304 28.427 -0.191 1.00 21.75 88 GLY Q O 1
ATOM 5935 N N . VAL C 1 89 ? 64.177 26.651 -1.549 1.00 19.57 89 VAL Q N 1
ATOM 5936 C CA . VAL C 1 89 ? 63.576 25.791 -0.519 1.00 18.28 89 VAL Q CA 1
ATOM 5937 C C . VAL C 1 89 ? 64.614 25.461 0.533 1.00 23.69 89 VAL Q C 1
ATOM 5938 O O . VAL C 1 89 ? 65.658 24.877 0.232 1.00 23.40 89 VAL Q O 1
ATOM 5942 N N . ASP C 1 90 ? 64.340 25.835 1.779 1.00 18.62 90 ASP Q N 1
ATOM 5943 C CA . ASP C 1 90 ? 65.282 25.562 2.843 1.00 20.07 90 ASP Q CA 1
ATOM 5944 C C . ASP C 1 90 ? 64.942 24.294 3.635 1.00 24.47 90 ASP Q C 1
ATOM 5945 O O . ASP C 1 90 ? 65.829 23.575 4.071 1.00 21.98 90 ASP Q O 1
ATOM 5950 N N . ILE C 1 91 ? 63.650 24.068 3.874 1.00 19.60 91 ILE Q N 1
ATOM 5951 C CA . ILE C 1 91 ? 63.238 22.895 4.650 1.00 18.88 91 ILE Q CA 1
ATOM 5952 C C . ILE C 1 91 ? 62.395 21.985 3.796 1.00 20.40 91 ILE Q C 1
ATOM 5953 O O . ILE C 1 91 ? 61.425 22.434 3.186 1.00 17.95 91 ILE Q O 1
ATOM 5958 N N . VAL C 1 92 ? 62.724 20.683 3.779 1.00 17.89 92 VAL Q N 1
ATOM 5959 C CA . VAL C 1 92 ? 61.926 19.758 3.018 1.00 15.93 92 VAL Q CA 1
ATOM 5960 C C . VAL C 1 92 ? 61.238 18.841 4.023 1.00 16.59 92 VAL Q C 1
ATOM 5961 O O . VAL C 1 92 ? 61.888 18.323 4.942 1.00 15.00 92 VAL Q O 1
ATOM 5965 N N . VAL C 1 93 ? 59.935 18.648 3.838 1.00 13.43 93 VAL Q N 1
ATOM 5966 C CA . VAL C 1 93 ? 59.185 17.686 4.659 1.00 15.08 93 VAL Q CA 1
ATOM 5967 C C . VAL C 1 93 ? 59.183 16.428 3.793 1.00 16.74 93 VAL Q C 1
ATOM 5968 O O . VAL C 1 93 ? 58.702 16.447 2.679 1.00 16.80 93 VAL Q O 1
ATOM 5972 N N . GLU C 1 94 ? 59.808 15.371 4.297 1.00 16.22 94 GLU Q N 1
ATOM 5973 C CA . GLU C 1 94 ? 59.939 14.107 3.574 1.00 13.91 94 GLU Q CA 1
ATOM 5974 C C . GLU C 1 94 ? 58.830 13.183 4.055 1.00 15.27 94 GLU Q C 1
ATOM 5975 O O . GLU C 1 94 ? 58.886 12.617 5.147 1.00 14.77 94 GLU Q O 1
ATOM 5981 N N . SER C 1 95 ? 57.750 13.175 3.290 1.00 14.58 95 SER Q N 1
ATOM 5982 C CA . SER C 1 95 ? 56.532 12.453 3.655 1.00 12.67 95 SER Q CA 1
ATOM 5983 C C . SER C 1 95 ? 56.075 11.463 2.585 1.00 17.65 95 SER Q C 1
ATOM 5984 O O . SER C 1 95 ? 54.858 11.228 2.413 1.00 16.48 95 SER Q O 1
ATOM 5987 N N . THR C 1 96 ? 57.033 10.858 1.860 1.00 15.27 96 THR Q N 1
ATOM 5988 C CA . THR C 1 96 ? 56.674 9.845 0.899 1.00 15.00 96 THR Q CA 1
ATOM 5989 C C . THR C 1 96 ? 56.537 8.487 1.593 1.00 18.49 96 THR Q C 1
ATOM 5990 O O . THR C 1 96 ? 55.897 7.609 1.059 1.00 19.45 96 THR Q O 1
ATOM 5994 N N . GLY C 1 97 ? 57.224 8.296 2.716 1.00 18.58 97 GLY Q N 1
ATOM 5995 C CA . GLY C 1 97 ? 57.289 7.011 3.401 1.00 18.79 97 GLY Q CA 1
ATOM 5996 C C . GLY C 1 97 ? 58.380 6.107 2.790 1.00 22.77 97 GLY Q C 1
ATOM 5997 O O . GLY C 1 97 ? 58.625 4.986 3.258 1.00 23.58 97 GLY Q O 1
ATOM 5998 N N . ARG C 1 98 ? 59.067 6.590 1.756 1.00 17.68 98 ARG Q N 1
ATOM 5999 C CA . ARG C 1 98 ? 60.104 5.778 1.089 1.00 17.85 98 ARG Q CA 1
ATOM 6000 C C . ARG C 1 98 ? 61.527 6.123 1.494 1.00 23.09 98 ARG Q C 1
ATOM 6001 O O . ARG C 1 98 ? 62.464 5.389 1.181 1.00 22.68 98 ARG Q O 1
ATOM 6009 N N . PHE C 1 99 ? 61.694 7.284 2.113 1.00 18.96 99 PHE Q N 1
ATOM 6010 C CA . PHE C 1 99 ? 63.017 7.832 2.370 1.00 16.22 99 PHE Q CA 1
ATOM 6011 C C . PHE C 1 99 ? 63.262 8.141 3.830 1.00 20.46 99 PHE Q C 1
ATOM 6012 O O . PHE C 1 99 ? 63.721 9.217 4.184 1.00 21.04 99 PHE Q O 1
ATOM 6020 N N . THR C 1 100 ? 62.991 7.161 4.683 1.00 17.93 100 THR Q N 1
ATOM 6021 C CA . THR C 1 100 ? 63.148 7.299 6.120 1.00 17.36 100 THR Q CA 1
ATOM 6022 C C . THR C 1 100 ? 64.561 6.996 6.552 1.00 19.91 100 THR Q C 1
ATOM 6023 O O . THR C 1 100 ? 64.908 7.272 7.677 1.00 18.98 100 THR Q O 1
ATOM 6027 N N . LYS C 1 101 ? 65.389 6.432 5.685 1.00 18.62 101 LYS Q N 1
ATOM 6028 C CA A LYS C 1 101 ? 66.796 6.224 6.052 0.40 18.81 101 LYS Q CA 1
ATOM 6029 C CA B LYS C 1 101 ? 66.808 6.219 6.041 0.60 18.41 101 LYS Q CA 1
ATOM 6030 C C . LYS C 1 101 ? 67.559 7.512 5.699 1.00 23.33 101 LYS Q C 1
ATOM 6031 O O . LYS C 1 101 ? 67.317 8.132 4.664 1.00 22.52 101 LYS Q O 1
ATOM 6042 N N . ARG C 1 102 ? 68.523 7.873 6.519 1.00 23.57 102 ARG Q N 1
ATOM 6043 C CA . ARG C 1 102 ? 69.301 9.085 6.256 1.00 24.40 102 ARG Q CA 1
ATOM 6044 C C . ARG C 1 102 ? 69.892 9.185 4.865 1.00 31.98 102 ARG Q C 1
ATOM 6045 O O . ARG C 1 102 ? 69.825 10.241 4.211 1.00 30.85 102 ARG Q O 1
ATOM 6053 N N . GLU C 1 103 ? 70.465 8.090 4.391 1.00 31.16 103 GLU Q N 1
ATOM 6054 C CA . GLU C 1 103 ? 71.096 8.157 3.079 1.00 31.74 103 GLU Q CA 1
ATOM 6055 C C . GLU C 1 103 ? 70.110 8.496 1.979 1.00 32.71 103 GLU Q C 1
ATOM 6056 O O . GLU C 1 103 ? 70.498 9.076 0.955 1.00 31.77 103 GLU Q O 1
ATOM 6062 N N . ASP C 1 104 ? 68.832 8.201 2.194 1.00 24.92 104 ASP Q N 1
ATOM 6063 C CA . ASP C 1 104 ? 67.846 8.586 1.213 1.00 22.32 104 ASP Q CA 1
ATOM 6064 C C . ASP C 1 104 ? 67.375 10.019 1.504 1.00 21.32 104 ASP Q C 1
ATOM 6065 O O . ASP C 1 104 ? 67.297 10.825 0.595 1.00 22.68 104 ASP Q O 1
ATOM 6070 N N . ALA C 1 105 ? 67.033 10.316 2.762 1.00 17.24 105 ALA Q N 1
ATOM 6071 C CA . ALA C 1 105 ? 66.484 11.636 3.096 1.00 16.25 105 ALA Q CA 1
ATOM 6072 C C . ALA C 1 105 ? 67.514 12.725 2.752 1.00 24.18 105 ALA Q C 1
ATOM 6073 O O . ALA C 1 105 ? 67.169 13.817 2.285 1.00 20.82 105 ALA Q O 1
ATOM 6075 N N . ALA C 1 106 ? 68.788 12.403 2.991 1.00 20.89 106 ALA Q N 1
ATOM 6076 C CA . ALA C 1 106 ? 69.854 13.360 2.741 1.00 21.75 106 ALA Q CA 1
ATOM 6077 C C . ALA C 1 106 ? 69.979 13.774 1.279 1.00 24.11 106 ALA Q C 1
ATOM 6078 O O . ALA C 1 106 ? 70.675 14.751 0.972 1.00 24.42 106 ALA Q O 1
ATOM 6080 N N . LYS C 1 107 ? 69.337 13.045 0.375 1.00 19.89 107 LYS Q N 1
ATOM 6081 C CA . LYS C 1 107 ? 69.376 13.405 -1.036 1.00 19.48 107 LYS Q CA 1
ATOM 6082 C C . LYS C 1 107 ? 68.745 14.781 -1.254 1.00 24.01 107 LYS Q C 1
ATOM 6083 O O . LYS C 1 107 ? 69.085 15.508 -2.212 1.00 23.57 107 LYS Q O 1
ATOM 6089 N N . HIS C 1 108 ? 67.822 15.141 -0.374 1.00 18.89 108 HIS Q N 1
ATOM 6090 C CA . HIS C 1 108 ? 67.193 16.470 -0.491 1.00 17.16 108 HIS Q CA 1
ATOM 6091 C C . HIS C 1 108 ? 68.247 17.539 -0.250 1.00 22.20 108 HIS Q C 1
ATOM 6092 O O . HIS C 1 108 ? 68.183 18.619 -0.834 1.00 21.58 108 HIS Q O 1
ATOM 6099 N N . LEU C 1 109 ? 69.172 17.251 0.663 1.00 19.29 109 LEU Q N 1
ATOM 6100 C CA . LEU C 1 109 ? 70.251 18.187 0.975 1.00 19.77 109 LEU Q CA 1
ATOM 6101 C C . LEU C 1 109 ? 71.175 18.303 -0.211 1.00 24.56 109 LEU Q C 1
ATOM 6102 O O . LEU C 1 109 ? 71.569 19.404 -0.590 1.00 24.83 109 LEU Q O 1
ATOM 6107 N N . GLU C 1 110 ? 71.493 17.167 -0.837 1.00 23.65 110 GLU Q N 1
ATOM 6108 C CA . GLU C 1 110 ? 72.328 17.191 -2.041 1.00 24.57 110 GLU Q CA 1
ATOM 6109 C C . GLU C 1 110 ? 71.622 18.056 -3.093 1.00 28.37 110 GLU Q C 1
ATOM 6110 O O . GLU C 1 110 ? 72.261 18.743 -3.876 1.00 26.50 110 GLU Q O 1
ATOM 6116 N N . ALA C 1 111 ? 70.285 17.998 -3.106 1.00 24.16 111 ALA Q N 1
ATOM 6117 C CA . ALA C 1 111 ? 69.505 18.780 -4.062 1.00 22.94 111 ALA Q CA 1
ATOM 6118 C C . ALA C 1 111 ? 69.335 20.240 -3.673 1.00 26.64 111 ALA Q C 1
ATOM 6119 O O . ALA C 1 111 ? 68.590 20.973 -4.329 1.00 26.47 111 ALA Q O 1
ATOM 6121 N N . GLY C 1 112 ? 69.990 20.674 -2.604 1.00 23.14 112 GLY Q N 1
ATOM 6122 C CA . GLY C 1 112 ? 69.940 22.078 -2.245 1.00 23.78 112 GLY Q CA 1
ATOM 6123 C C . GLY C 1 112 ? 69.160 22.542 -1.015 1.00 26.17 112 GLY Q C 1
ATOM 6124 O O . GLY C 1 112 ? 69.213 23.722 -0.648 1.00 23.39 112 GLY Q O 1
ATOM 6125 N N . ALA C 1 113 ? 68.426 21.641 -0.367 1.00 20.93 113 ALA Q N 1
ATOM 6126 C CA . ALA C 1 113 ? 67.706 22.035 0.834 1.00 20.96 113 ALA Q CA 1
ATOM 6127 C C . ALA C 1 113 ? 68.712 22.098 1.951 1.00 24.35 113 ALA Q C 1
ATOM 6128 O O . ALA C 1 113 ? 69.767 21.510 1.832 1.00 25.04 113 ALA Q O 1
ATOM 6130 N N . LYS C 1 114 ? 68.393 22.792 3.029 1.00 19.74 114 LYS Q N 1
ATOM 6131 C CA A LYS C 1 114 ? 69.278 22.947 4.185 0.36 19.63 114 LYS Q CA 1
ATOM 6132 C CA B LYS C 1 114 ? 69.313 22.883 4.151 0.23 19.30 114 LYS Q CA 1
ATOM 6133 C CA C LYS C 1 114 ? 69.318 22.874 4.140 0.41 19.77 114 LYS Q CA 1
ATOM 6134 C C . LYS C 1 114 ? 68.886 21.943 5.267 1.00 22.34 114 LYS Q C 1
ATOM 6135 O O . LYS C 1 114 ? 69.729 21.463 6.030 1.00 19.78 114 LYS Q O 1
ATOM 6151 N N . LYS C 1 115 ? 67.582 21.640 5.324 1.00 18.09 115 LYS Q N 1
ATOM 6152 C CA . LYS C 1 115 ? 67.098 20.733 6.351 1.00 18.14 115 LYS Q CA 1
ATOM 6153 C C . LYS C 1 115 ? 66.040 19.809 5.774 1.00 20.14 115 LYS Q C 1
ATOM 6154 O O . LYS C 1 115 ? 65.314 20.192 4.870 1.00 18.36 115 LYS Q O 1
ATOM 6160 N N . VAL C 1 116 ? 65.942 18.609 6.353 1.00 17.75 116 VAL Q N 1
ATOM 6161 C CA . VAL C 1 116 ? 64.898 17.652 5.988 1.00 17.04 116 VAL Q CA 1
ATOM 6162 C C . VAL C 1 116 ? 64.183 17.172 7.270 1.00 20.59 116 VAL Q C 1
ATOM 6163 O O . VAL C 1 116 ? 64.818 16.827 8.264 1.00 16.05 116 VAL Q O 1
ATOM 6167 N N . ILE C 1 117 ? 62.853 17.175 7.250 1.00 16.03 117 ILE Q N 1
ATOM 6168 C CA . ILE C 1 117 ? 62.091 16.622 8.368 1.00 15.53 117 ILE Q CA 1
ATOM 6169 C C . ILE C 1 117 ? 61.490 15.348 7.800 1.00 18.24 117 ILE Q C 1
ATOM 6170 O O . ILE C 1 117 ? 60.656 15.404 6.883 1.00 17.84 117 ILE Q O 1
ATOM 6175 N N . ILE C 1 118 ? 61.881 14.203 8.357 1.00 17.35 118 ILE Q N 1
ATOM 6176 C CA . ILE C 1 118 ? 61.302 12.929 7.944 1.00 17.12 118 ILE Q CA 1
ATOM 6177 C C . ILE C 1 118 ? 60.013 12.766 8.755 1.00 14.88 118 ILE Q C 1
ATOM 6178 O O . ILE C 1 118 ? 60.032 12.870 9.967 1.00 16.56 118 ILE Q O 1
ATOM 6183 N N . SER C 1 119 ? 58.873 12.580 8.079 1.00 14.93 119 SER Q N 1
ATOM 6184 C CA . SER C 1 119 ? 57.580 12.515 8.765 1.00 15.08 119 SER Q CA 1
ATOM 6185 C C . SER C 1 119 ? 57.305 11.108 9.328 1.00 18.62 119 SER Q C 1
ATOM 6186 O O . SER C 1 119 ? 56.210 10.589 9.210 1.00 16.03 119 SER Q O 1
ATOM 6189 N N . ALA C 1 120 ? 58.315 10.485 9.913 1.00 13.23 120 ALA Q N 1
ATOM 6190 C CA . ALA C 1 120 ? 58.142 9.121 10.396 1.00 15.34 120 ALA Q CA 1
ATOM 6191 C C . ALA C 1 120 ? 59.402 8.759 11.169 1.00 21.51 120 ALA Q C 1
ATOM 6192 O O . ALA C 1 120 ? 60.412 9.448 11.075 1.00 20.40 120 ALA Q O 1
ATOM 6194 N N . PRO C 1 121 ? 59.335 7.676 11.951 1.00 19.60 121 PRO Q N 1
ATOM 6195 C CA . PRO C 1 121 ? 60.531 7.169 12.624 1.00 18.39 121 PRO Q CA 1
ATOM 6196 C C . PRO C 1 121 ? 61.533 6.939 11.521 1.00 20.41 121 PRO Q C 1
ATOM 6197 O O . PRO C 1 121 ? 61.186 6.523 10.416 1.00 20.63 121 PRO Q O 1
ATOM 6201 N N . ALA C 1 122 ? 62.798 7.191 11.825 1.00 18.88 122 ALA Q N 1
ATOM 6202 C CA . ALA C 1 122 ? 63.832 7.128 10.819 1.00 18.62 122 ALA Q CA 1
ATOM 6203 C C . ALA C 1 122 ? 64.962 6.186 11.226 1.00 20.61 122 ALA Q C 1
ATOM 6204 O O . ALA C 1 122 ? 64.985 5.655 12.332 1.00 21.90 122 ALA Q O 1
ATOM 6206 N N . LYS C 1 123 A 65.881 6.002 10.300 1.00 18.24 122 LYS Q N 1
ATOM 6207 C CA . LYS C 1 123 A 67.104 5.238 10.544 1.00 18.93 122 LYS Q CA 1
ATOM 6208 C C . LYS C 1 123 A 68.306 6.138 10.267 1.00 22.77 122 LYS Q C 1
ATOM 6209 O O . LYS C 1 123 A 68.428 6.738 9.190 1.00 22.32 122 LYS Q O 1
ATOM 6215 N N . ASN C 1 124 ? 69.205 6.196 11.240 1.00 21.80 123 ASN Q N 1
ATOM 6216 C CA . ASN C 1 124 ? 70.458 6.943 11.124 1.00 22.09 123 ASN Q CA 1
ATOM 6217 C C . ASN C 1 124 ? 70.238 8.433 11.048 1.00 27.39 123 ASN Q C 1
ATOM 6218 O O . ASN C 1 124 ? 71.125 9.126 10.577 1.00 25.27 123 ASN Q O 1
ATOM 6223 N N . GLU C 1 125 ? 69.060 8.917 11.484 1.00 23.87 124 GLU Q N 1
ATOM 6224 C CA . GLU C 1 125 ? 68.746 10.365 11.419 1.00 21.40 124 GLU Q CA 1
ATOM 6225 C C . GLU C 1 125 ? 69.651 11.101 12.388 1.00 24.37 124 GLU Q C 1
ATOM 6226 O O . GLU C 1 125 ? 70.214 10.508 13.322 1.00 23.29 124 GLU Q O 1
ATOM 6232 N N . ASP C 1 126 ? 69.806 12.405 12.181 1.00 20.84 125 ASP Q N 1
ATOM 6233 C CA . ASP C 1 126 ? 70.653 13.197 13.078 1.00 20.24 125 ASP Q CA 1
ATOM 6234 C C . ASP C 1 126 ? 70.013 13.336 14.445 1.00 23.33 125 ASP Q C 1
ATOM 6235 O O . ASP C 1 126 ? 70.689 13.297 15.487 1.00 22.21 125 ASP Q O 1
ATOM 6240 N N . ILE C 1 127 ? 68.690 13.497 14.463 1.00 17.39 126 ILE Q N 1
ATOM 6241 C CA . ILE C 1 127 ? 67.999 13.566 15.721 1.00 17.76 126 ILE Q CA 1
ATOM 6242 C C . ILE C 1 127 ? 66.520 13.329 15.479 1.00 21.29 126 ILE Q C 1
ATOM 6243 O O . ILE C 1 127 ? 66.037 13.523 14.374 1.00 19.83 126 ILE Q O 1
ATOM 6248 N N . THR C 1 128 ? 65.869 12.836 16.517 1.00 20.13 127 THR Q N 1
ATOM 6249 C CA . THR C 1 128 ? 64.422 12.597 16.503 1.00 19.76 127 THR Q CA 1
ATOM 6250 C C . THR C 1 128 ? 63.830 13.534 17.543 1.00 21.99 127 THR Q C 1
ATOM 6251 O O . THR C 1 128 ? 64.201 13.520 18.711 1.00 22.11 127 THR Q O 1
ATOM 6255 N N . ILE C 1 129 ? 62.839 14.311 17.120 1.00 18.95 128 ILE Q N 1
ATOM 6256 C CA . ILE C 1 129 ? 62.242 15.290 17.986 1.00 18.60 128 ILE Q CA 1
ATOM 6257 C C . ILE C 1 129 ? 60.735 15.043 18.119 1.00 22.86 128 ILE Q C 1
ATOM 6258 O O . ILE C 1 129 ? 60.065 14.695 17.135 1.00 20.09 128 ILE Q O 1
ATOM 6263 N N . VAL C 1 130 ? 60.259 15.235 19.339 1.00 19.28 129 VAL Q N 1
ATOM 6264 C CA . VAL C 1 130 ? 58.827 15.302 19.641 1.00 19.53 129 VAL Q CA 1
ATOM 6265 C C . VAL C 1 130 ? 58.596 16.669 20.294 1.00 21.16 129 VAL Q C 1
ATOM 6266 O O . VAL C 1 130 ? 59.052 16.949 21.420 1.00 22.07 129 VAL Q O 1
ATOM 6270 N N . MET C 1 131 ? 57.862 17.517 19.590 1.00 19.74 130 MET Q N 1
ATOM 6271 C CA . MET C 1 131 ? 57.545 18.860 20.094 1.00 17.99 130 MET Q CA 1
ATOM 6272 C C . MET C 1 131 ? 56.843 18.804 21.419 1.00 22.97 130 MET Q C 1
ATOM 6273 O O . MET C 1 131 ? 55.872 18.061 21.600 1.00 21.35 130 MET Q O 1
ATOM 6278 N N . GLY C 1 132 ? 57.309 19.650 22.333 1.00 19.04 131 GLY Q N 1
ATOM 6279 C CA . GLY C 1 132 ? 56.817 19.706 23.689 1.00 18.57 131 GLY Q CA 1
ATOM 6280 C C . GLY C 1 132 ? 57.622 18.777 24.586 1.00 23.28 131 GLY Q C 1
ATOM 6281 O O . GLY C 1 132 ? 57.503 18.852 25.801 1.00 23.42 131 GLY Q O 1
ATOM 6282 N N . VAL C 1 133 ? 58.421 17.895 23.989 1.00 21.36 132 VAL Q N 1
ATOM 6283 C CA . VAL C 1 133 ? 59.197 16.933 24.759 1.00 20.17 132 VAL Q CA 1
ATOM 6284 C C . VAL C 1 133 ? 60.704 17.162 24.722 1.00 25.04 132 VAL Q C 1
ATOM 6285 O O . VAL C 1 133 ? 61.350 17.165 25.761 1.00 24.79 132 VAL Q O 1
ATOM 6289 N N . ASN C 1 134 ? 61.273 17.337 23.538 1.00 22.92 133 ASN Q N 1
ATOM 6290 C CA . ASN C 1 134 ? 62.734 17.515 23.468 1.00 23.34 133 ASN Q CA 1
ATOM 6291 C C . ASN C 1 134 ? 63.218 18.409 22.323 1.00 23.62 133 ASN Q C 1
ATOM 6292 O O . ASN C 1 134 ? 64.358 18.241 21.855 1.00 23.16 133 ASN Q O 1
ATOM 6297 N N . GLN C 1 135 ? 62.389 19.352 21.864 1.00 21.14 134 GLN Q N 1
ATOM 6298 C CA . GLN C 1 135 ? 62.845 20.192 20.755 1.00 21.68 134 GLN Q CA 1
ATOM 6299 C C . GLN C 1 135 ? 64.139 20.971 21.164 1.00 25.39 134 GLN Q C 1
ATOM 6300 O O . GLN C 1 135 ? 64.939 21.330 20.305 1.00 23.38 134 GLN Q O 1
ATOM 6306 N N . ASP C 1 136 ? 64.318 21.219 22.452 1.00 22.47 135 ASP Q N 1
ATOM 6307 C CA A ASP C 1 136 ? 65.507 21.918 22.951 0.50 22.51 135 ASP Q CA 1
ATOM 6308 C CA B ASP C 1 136 ? 65.513 21.948 22.867 0.50 22.88 135 ASP Q CA 1
ATOM 6309 C C . ASP C 1 136 ? 66.810 21.162 22.619 1.00 27.08 135 ASP Q C 1
ATOM 6310 O O . ASP C 1 136 ? 67.921 21.738 22.606 1.00 28.76 135 ASP Q O 1
ATOM 6319 N N . LYS C 1 137 ? 66.684 19.870 22.346 1.00 21.92 136 LYS Q N 1
ATOM 6320 C CA . LYS C 1 137 ? 67.819 19.036 22.010 1.00 23.03 136 LYS Q CA 1
ATOM 6321 C C . LYS C 1 137 ? 68.254 19.265 20.565 1.00 26.48 136 LYS Q C 1
ATOM 6322 O O . LYS C 1 137 ? 69.368 18.883 20.187 1.00 25.16 136 LYS Q O 1
ATOM 6328 N N . TYR C 1 138 ? 67.397 19.890 19.755 1.00 21.26 137 TYR Q N 1
ATOM 6329 C CA . TYR C 1 138 ? 67.764 20.162 18.366 1.00 21.43 137 TYR Q CA 1
ATOM 6330 C C . TYR C 1 138 ? 68.978 21.103 18.333 1.00 26.31 137 TYR Q C 1
ATOM 6331 O O . TYR C 1 138 ? 69.030 22.077 19.066 1.00 24.01 137 TYR Q O 1
ATOM 6340 N N . ASP C 1 139 ? 69.910 20.816 17.433 1.00 24.86 138 ASP Q N 1
ATOM 6341 C CA . ASP C 1 139 ? 71.116 21.646 17.265 1.00 23.80 138 ASP Q CA 1
ATOM 6342 C C . ASP C 1 139 ? 71.204 22.071 15.823 1.00 23.28 138 ASP Q C 1
ATOM 6343 O O . ASP C 1 139 ? 71.360 21.249 14.927 1.00 24.11 138 ASP Q O 1
ATOM 6348 N N . PRO C 1 140 A 71.085 23.386 15.559 1.00 22.00 138 PRO Q N 1
ATOM 6349 C CA . PRO C 1 140 A 71.054 23.918 14.192 1.00 21.56 138 PRO Q CA 1
ATOM 6350 C C . PRO C 1 140 A 72.296 23.624 13.356 1.00 24.46 138 PRO Q C 1
ATOM 6351 O O . PRO C 1 140 A 72.240 23.587 12.129 1.00 23.04 138 PRO Q O 1
ATOM 6355 N N . LYS C 1 141 ? 73.432 23.429 14.013 1.00 22.68 139 LYS Q N 1
ATOM 6356 C CA . LYS C 1 141 ? 74.642 23.113 13.266 1.00 21.67 139 LYS Q CA 1
ATOM 6357 C C . LYS C 1 141 ? 74.761 21.606 13.018 1.00 23.76 139 LYS Q C 1
ATOM 6358 O O . LYS C 1 141 ? 75.158 21.135 11.947 1.00 24.97 139 LYS Q O 1
ATOM 6364 N N . ALA C 1 142 ? 74.451 20.828 14.038 1.00 20.68 140 ALA Q N 1
ATOM 6365 C CA . ALA C 1 142 ? 74.678 19.381 13.967 1.00 19.63 140 ALA Q CA 1
ATOM 6366 C C . ALA C 1 142 ? 73.560 18.567 13.305 1.00 24.18 140 ALA Q C 1
ATOM 6367 O O . ALA C 1 142 ? 73.790 17.438 12.843 1.00 26.22 140 ALA Q O 1
ATOM 6369 N N . HIS C 1 143 ? 72.351 19.106 13.306 1.00 20.19 141 HIS Q N 1
ATOM 6370 C CA . HIS C 1 143 ? 71.186 18.314 12.851 1.00 17.79 141 HIS Q CA 1
ATOM 6371 C C . HIS C 1 143 ? 70.531 18.835 11.602 1.00 21.16 141 HIS Q C 1
ATOM 6372 O O . HIS C 1 143 ? 69.898 19.881 11.639 1.00 21.69 141 HIS Q O 1
ATOM 6379 N N . HIS C 1 144 ? 70.792 18.162 10.478 1.00 18.53 142 HIS Q N 1
ATOM 6380 C CA . HIS C 1 144 ? 70.198 18.517 9.195 1.00 18.64 142 HIS Q CA 1
ATOM 6381 C C . HIS C 1 144 ? 69.017 17.577 8.802 1.00 19.81 142 HIS Q C 1
ATOM 6382 O O . HIS C 1 144 ? 68.156 17.976 8.014 1.00 19.09 142 HIS Q O 1
ATOM 6389 N N . VAL C 1 145 ? 69.107 16.293 9.189 1.00 17.61 143 VAL Q N 1
ATOM 6390 C CA . VAL C 1 145 ? 68.089 15.287 8.859 1.00 16.63 143 VAL Q CA 1
ATOM 6391 C C . VAL C 1 145 ? 67.440 14.930 10.172 1.00 19.65 143 VAL Q C 1
ATOM 6392 O O . VAL C 1 145 ? 68.052 14.344 11.044 1.00 20.39 143 VAL Q O 1
ATOM 6396 N N . ILE C 1 146 ? 66.199 15.379 10.338 1.00 16.35 144 ILE Q N 1
ATOM 6397 C CA . ILE C 1 146 ? 65.515 15.266 11.611 1.00 17.12 144 ILE Q CA 1
ATOM 6398 C C . ILE C 1 146 ? 64.241 14.455 11.438 1.00 20.18 144 ILE Q C 1
ATOM 6399 O O . ILE C 1 146 ? 63.487 14.700 10.505 1.00 20.19 144 ILE Q O 1
ATOM 6404 N N . SER C 1 147 ? 63.991 13.528 12.353 1.00 19.29 145 SER Q N 1
ATOM 6405 C CA . SER C 1 147 ? 62.735 12.769 12.313 1.00 19.53 145 SER Q CA 1
ATOM 6406 C C . SER C 1 147 ? 61.765 13.402 13.302 1.00 18.75 145 SER Q C 1
ATOM 6407 O O . SER C 1 147 ? 62.153 13.783 14.406 1.00 19.14 145 SER Q O 1
ATOM 6410 N N . ASN C 1 148 ? 60.485 13.483 12.924 1.00 15.93 146 ASN Q N 1
ATOM 6411 C CA . ASN C 1 148 ? 59.456 13.997 13.840 1.00 14.95 146 ASN Q CA 1
ATOM 6412 C C . ASN C 1 148 ? 58.767 12.832 14.555 1.00 18.45 146 ASN Q C 1
ATOM 6413 O O . ASN C 1 148 ? 57.659 12.983 15.086 1.00 18.79 146 ASN Q O 1
ATOM 6418 N N . ALA C 1 149 ? 59.394 11.663 14.498 1.00 17.78 147 ALA Q N 1
ATOM 6419 C CA . ALA C 1 149 ? 58.879 10.451 15.122 1.00 18.35 147 ALA Q CA 1
ATOM 6420 C C . ALA C 1 149 ? 57.558 10.018 14.451 1.00 21.13 147 ALA Q C 1
ATOM 6421 O O . ALA C 1 149 ? 57.311 10.319 13.289 1.00 18.98 147 ALA Q O 1
ATOM 6423 N N . SER C 1 150 ? 56.760 9.232 15.165 1.00 19.31 148 SER Q N 1
ATOM 6424 C CA . SER C 1 150 ? 55.494 8.763 14.622 1.00 17.96 148 SER Q CA 1
ATOM 6425 C C . SER C 1 150 ? 54.351 9.511 15.296 1.00 18.02 148 SER Q C 1
ATOM 6426 O O . SER C 1 150 ? 54.517 10.112 16.344 1.00 17.86 148 SER Q O 1
ATOM 6429 N N . CYS C 1 151 ? 53.140 9.359 14.751 1.00 16.18 149 CYS Q N 1
ATOM 6430 C CA . CYS C 1 151 ? 51.982 9.967 15.366 1.00 14.96 149 CYS Q CA 1
ATOM 6431 C C . CYS C 1 151 ? 51.764 9.344 16.768 1.00 15.54 149 CYS Q C 1
ATOM 6432 O O . CYS C 1 151 ? 51.480 10.043 17.721 1.00 15.52 149 CYS Q O 1
ATOM 6435 N N . THR C 1 152 ? 51.942 8.021 16.911 1.00 14.42 150 THR Q N 1
ATOM 6436 C CA . THR C 1 152 ? 51.733 7.386 18.218 1.00 14.12 150 THR Q CA 1
ATOM 6437 C C . THR C 1 152 ? 52.706 7.895 19.258 1.00 16.55 150 THR Q C 1
ATOM 6438 O O . THR C 1 152 ? 52.347 8.110 20.414 1.00 16.70 150 THR Q O 1
ATOM 6442 N N . THR C 1 153 ? 53.963 8.031 18.853 1.00 15.33 151 THR Q N 1
ATOM 6443 C CA . THR C 1 153 ? 54.992 8.550 19.775 1.00 14.47 151 THR Q CA 1
ATOM 6444 C C . THR C 1 153 ? 54.666 9.974 20.207 1.00 18.49 151 THR Q C 1
ATOM 6445 O O . THR C 1 153 ? 54.781 10.341 21.388 1.00 17.55 151 THR Q O 1
ATOM 6449 N N . ASN C 1 154 ? 54.174 10.767 19.269 1.00 15.80 152 ASN Q N 1
ATOM 6450 C CA . ASN C 1 154 ? 53.744 12.123 19.574 1.00 15.52 152 ASN Q CA 1
ATOM 6451 C C . ASN C 1 154 ? 52.548 12.159 20.540 1.00 19.35 152 ASN Q C 1
ATOM 6452 O O . ASN C 1 154 ? 52.376 13.115 21.307 1.00 20.23 152 ASN Q O 1
ATOM 6457 N N . CYS C 1 155 ? 51.755 11.091 20.542 1.00 15.67 153 CYS Q N 1
ATOM 6458 C CA . CYS C 1 155 ? 50.624 11.023 21.454 1.00 13.78 153 CYS Q CA 1
ATOM 6459 C C . CYS C 1 155 ? 51.107 10.590 22.832 1.00 17.40 153 CYS Q C 1
ATOM 6460 O O . CYS C 1 155 ? 50.751 11.183 23.827 1.00 17.96 153 CYS Q O 1
ATOM 6463 N N . LEU C 1 156 ? 51.908 9.535 22.868 1.00 16.67 154 LEU Q N 1
ATOM 6464 C CA . LEU C 1 156 ? 52.339 8.958 24.135 1.00 16.20 154 LEU Q CA 1
ATOM 6465 C C . LEU C 1 156 ? 53.400 9.789 24.863 1.00 21.62 154 LEU Q C 1
ATOM 6466 O O . LEU C 1 156 ? 53.295 10.007 26.101 1.00 19.17 154 LEU Q O 1
ATOM 6471 N N . ALA C 1 157 ? 54.434 10.224 24.132 1.00 18.09 155 ALA Q N 1
ATOM 6472 C CA . ALA C 1 157 ? 55.544 10.915 24.817 1.00 18.51 155 ALA Q CA 1
ATOM 6473 C C . ALA C 1 157 ? 55.141 12.107 25.703 1.00 21.29 155 ALA Q C 1
ATOM 6474 O O . ALA C 1 157 ? 55.652 12.256 26.822 1.00 21.79 155 ALA Q O 1
ATOM 6476 N N . PRO C 1 158 ? 54.209 12.964 25.228 1.00 18.76 156 PRO Q N 1
ATOM 6477 C CA . PRO C 1 158 ? 53.886 14.105 26.078 1.00 17.06 156 PRO Q CA 1
ATOM 6478 C C . PRO C 1 158 ? 53.281 13.714 27.414 1.00 23.68 156 PRO Q C 1
ATOM 6479 O O . PRO C 1 158 ? 53.675 14.261 28.441 1.00 23.61 156 PRO Q O 1
ATOM 6483 N N . PHE C 1 159 ? 52.375 12.744 27.453 1.00 19.65 157 PHE Q N 1
ATOM 6484 C CA . PHE C 1 159 ? 51.849 12.357 28.761 1.00 18.73 157 PHE Q CA 1
ATOM 6485 C C . PHE C 1 159 ? 52.740 11.403 29.532 1.00 21.84 157 PHE Q C 1
ATOM 6486 O O . PHE C 1 159 ? 52.734 11.408 30.749 1.00 22.58 157 PHE Q O 1
ATOM 6494 N N . ALA C 1 160 ? 53.597 10.674 28.832 1.00 19.80 158 ALA Q N 1
ATOM 6495 C CA . ALA C 1 160 ? 54.580 9.817 29.511 1.00 19.07 158 ALA Q CA 1
ATOM 6496 C C . ALA C 1 160 ? 55.555 10.746 30.232 1.00 25.16 158 ALA Q C 1
ATOM 6497 O O . ALA C 1 160 ? 55.949 10.474 31.369 1.00 24.82 158 ALA Q O 1
ATOM 6499 N N . LYS C 1 161 ? 55.911 11.861 29.587 1.00 22.98 159 LYS Q N 1
ATOM 6500 C CA . LYS C 1 161 ? 56.778 12.865 30.204 1.00 23.46 159 LYS Q CA 1
ATOM 6501 C C . LYS C 1 161 ? 56.173 13.279 31.560 1.00 27.37 159 LYS Q C 1
ATOM 6502 O O . LYS C 1 161 ? 56.842 13.235 32.599 1.00 28.48 159 LYS Q O 1
ATOM 6508 N N . VAL C 1 162 ? 54.893 13.639 31.538 1.00 23.89 160 VAL Q N 1
ATOM 6509 C CA . VAL C 1 162 ? 54.172 14.095 32.726 1.00 23.29 160 VAL Q CA 1
ATOM 6510 C C . VAL C 1 162 ? 54.119 13.031 33.822 1.00 28.99 160 VAL Q C 1
ATOM 6511 O O . VAL C 1 162 ? 54.429 13.318 34.986 1.00 29.94 160 VAL Q O 1
ATOM 6515 N N . LEU C 1 163 ? 53.734 11.813 33.462 1.00 22.42 161 LEU Q N 1
ATOM 6516 C CA . LEU C 1 163 ? 53.635 10.739 34.430 1.00 23.39 161 LEU Q CA 1
ATOM 6517 C C . LEU C 1 163 ? 55.002 10.472 35.048 1.00 29.86 161 LEU Q C 1
ATOM 6518 O O . LEU C 1 163 ? 55.118 10.258 36.265 1.00 30.65 161 LEU Q O 1
ATOM 6523 N N . HIS C 1 164 ? 56.017 10.408 34.197 1.00 26.44 162 HIS Q N 1
ATOM 6524 C CA . HIS C 1 164 ? 57.351 10.100 34.689 1.00 26.81 162 HIS Q CA 1
ATOM 6525 C C . HIS C 1 164 ? 57.865 11.175 35.630 1.00 30.59 162 HIS Q C 1
ATOM 6526 O O . HIS C 1 164 ? 58.326 10.880 36.725 1.00 30.29 162 HIS Q O 1
ATOM 6533 N N . GLU C 1 165 ? 57.751 12.425 35.216 1.00 27.34 163 GLU Q N 1
ATOM 6534 C CA . GLU C 1 165 ? 58.198 13.541 36.033 1.00 26.91 163 GLU Q CA 1
ATOM 6535 C C . GLU C 1 165 ? 57.475 13.653 37.360 1.00 33.97 163 GLU Q C 1
ATOM 6536 O O . GLU C 1 165 ? 58.103 13.927 38.400 1.00 35.91 163 GLU Q O 1
ATOM 6542 N N . GLN C 1 166 ? 56.163 13.436 37.346 1.00 29.32 164 GLN Q N 1
ATOM 6543 C CA . GLN C 1 166 ? 55.354 13.595 38.550 1.00 28.26 164 GLN Q CA 1
ATOM 6544 C C . GLN C 1 166 ? 55.323 12.391 39.487 1.00 31.49 164 GLN Q C 1
ATOM 6545 O O . GLN C 1 166 ? 55.260 12.556 40.711 1.00 31.61 164 GLN Q O 1
ATOM 6551 N N . PHE C 1 167 ? 55.308 11.186 38.921 1.00 26.35 165 PHE Q N 1
ATOM 6552 C CA . PHE C 1 167 ? 55.167 9.979 39.714 1.00 25.99 165 PHE Q CA 1
ATOM 6553 C C . PHE C 1 167 ? 56.243 8.944 39.479 1.00 31.40 165 PHE Q C 1
ATOM 6554 O O . PHE C 1 167 ? 56.397 8.015 40.274 1.00 32.46 165 PHE Q O 1
ATOM 6562 N N . GLY C 1 168 ? 56.951 9.069 38.363 1.00 27.82 166 GLY Q N 1
ATOM 6563 C CA . GLY C 1 168 ? 57.990 8.134 37.960 1.00 26.78 166 GLY Q CA 1
ATOM 6564 C C . GLY C 1 168 ? 57.432 6.839 37.400 1.00 29.64 166 GLY Q C 1
ATOM 6565 O O . GLY C 1 168 ? 56.687 6.128 38.056 1.00 29.41 166 GLY Q O 1
ATOM 6566 N N . ILE C 1 169 ? 57.799 6.530 36.162 1.00 25.42 167 ILE Q N 1
ATOM 6567 C CA . ILE C 1 169 ? 57.347 5.311 35.538 1.00 24.54 167 ILE Q CA 1
ATOM 6568 C C . ILE C 1 169 ? 58.381 4.229 35.760 1.00 28.43 167 ILE Q C 1
ATOM 6569 O O . ILE C 1 169 ? 59.558 4.378 35.384 1.00 27.72 167 ILE Q O 1
ATOM 6574 N N . VAL C 1 170 ? 57.926 3.110 36.298 1.00 24.83 168 VAL Q N 1
ATOM 6575 C CA . VAL C 1 170 ? 58.784 1.969 36.524 1.00 25.18 168 VAL Q CA 1
ATOM 6576 C C . VAL C 1 170 ? 58.885 1.187 35.239 1.00 27.49 168 VAL Q C 1
ATOM 6577 O O . VAL C 1 170 ? 59.965 0.895 34.758 1.00 23.46 168 VAL Q O 1
ATOM 6581 N N . ARG C 1 171 ? 57.732 0.893 34.649 1.00 24.80 169 ARG Q N 1
ATOM 6582 C CA . ARG C 1 171 ? 57.686 0.192 33.387 1.00 23.40 169 ARG Q CA 1
ATOM 6583 C C . ARG C 1 171 ? 56.228 0.311 32.897 1.00 23.28 169 ARG Q C 1
ATOM 6584 O O . ARG C 1 171 ? 55.345 0.586 33.689 1.00 20.56 169 ARG Q O 1
ATOM 6592 N N . GLY C 1 172 ? 55.984 0.128 31.604 1.00 21.38 170 GLY Q N 1
ATOM 6593 C CA . GLY C 1 172 ? 54.610 0.255 31.159 1.00 21.07 170 GLY Q CA 1
ATOM 6594 C C . GLY C 1 172 ? 54.433 -0.314 29.774 1.00 22.83 170 GLY Q C 1
ATOM 6595 O O . GLY C 1 172 ? 55.393 -0.546 29.054 1.00 22.38 170 GLY Q O 1
ATOM 6596 N N . MET C 1 173 ? 53.198 -0.647 29.429 1.00 20.15 171 MET Q N 1
ATOM 6597 C CA . MET C 1 173 ? 52.966 -1.247 28.131 1.00 20.13 171 MET Q CA 1
ATOM 6598 C C . MET C 1 173 ? 51.774 -0.549 27.527 1.00 22.07 171 MET Q C 1
ATOM 6599 O O . MET C 1 173 ? 50.849 -0.167 28.243 1.00 19.75 171 MET Q O 1
ATOM 6604 N N . MET C 1 174 ? 51.822 -0.342 26.217 1.00 21.85 172 MET Q N 1
ATOM 6605 C CA . MET C 1 174 ? 50.713 0.335 25.585 1.00 23.10 172 MET Q CA 1
ATOM 6606 C C . MET C 1 174 ? 50.150 -0.479 24.437 1.00 21.08 172 MET Q C 1
ATOM 6607 O O . MET C 1 174 ? 50.751 -1.380 23.917 1.00 19.79 172 MET Q O 1
ATOM 6612 N N . THR C 1 175 ? 48.986 -0.073 24.007 1.00 18.12 173 THR Q N 1
ATOM 6613 C CA . THR C 1 175 ? 48.403 -0.590 22.771 1.00 15.12 173 THR Q CA 1
ATOM 6614 C C . THR C 1 175 ? 47.786 0.667 22.199 1.00 17.37 173 THR Q C 1
ATOM 6615 O O . THR C 1 175 ? 47.178 1.418 22.930 1.00 14.72 173 THR Q O 1
ATOM 6619 N N . THR C 1 176 ? 47.958 0.890 20.893 1.00 15.42 174 THR Q N 1
ATOM 6620 C CA . THR C 1 176 ? 47.224 1.958 20.239 1.00 14.67 174 THR Q CA 1
ATOM 6621 C C . THR C 1 176 ? 46.180 1.301 19.357 1.00 15.52 174 THR Q C 1
ATOM 6622 O O . THR C 1 176 ? 46.516 0.464 18.514 1.00 17.21 174 THR Q O 1
ATOM 6626 N N . VAL C 1 177 ? 44.919 1.683 19.552 1.00 14.23 175 VAL Q N 1
ATOM 6627 C CA . VAL C 1 177 ? 43.829 1.223 18.682 1.00 13.02 175 VAL Q CA 1
ATOM 6628 C C . VAL C 1 177 ? 43.837 2.316 17.635 1.00 15.38 175 VAL Q C 1
ATOM 6629 O O . VAL C 1 177 ? 43.617 3.507 17.918 1.00 16.55 175 VAL Q O 1
ATOM 6633 N N . HIS C 1 178 ? 44.215 1.938 16.430 1.00 13.62 176 HIS Q N 1
ATOM 6634 C CA . HIS C 1 178 ? 44.632 2.926 15.450 1.00 14.33 176 HIS Q CA 1
ATOM 6635 C C . HIS C 1 178 ? 43.881 2.805 14.135 1.00 14.97 176 HIS Q C 1
ATOM 6636 O O . HIS C 1 178 ? 43.673 1.735 13.659 1.00 13.91 176 HIS Q O 1
ATOM 6643 N N . SER C 1 179 ? 43.507 3.938 13.564 1.00 13.78 177 SER Q N 1
ATOM 6644 C CA . SER C 1 179 ? 42.827 3.971 12.245 1.00 11.02 177 SER Q CA 1
ATOM 6645 C C . SER C 1 179 ? 43.697 3.326 11.167 1.00 15.20 177 SER Q C 1
ATOM 6646 O O . SER C 1 179 ? 44.922 3.303 11.276 1.00 13.97 177 SER Q O 1
ATOM 6649 N N . TYR C 1 180 ? 43.087 2.788 10.125 1.00 11.35 178 TYR Q N 1
ATOM 6650 C CA . TYR C 1 180 ? 43.920 2.223 9.086 1.00 11.93 178 TYR Q CA 1
ATOM 6651 C C . TYR C 1 180 ? 44.635 3.335 8.301 1.00 14.58 178 TYR Q C 1
ATOM 6652 O O . TYR C 1 180 ? 44.257 4.518 8.350 1.00 13.51 178 TYR Q O 1
ATOM 6661 N N . THR C 1 181 ? 45.726 2.972 7.642 1.00 13.75 179 THR Q N 1
ATOM 6662 C CA . THR C 1 181 ? 46.497 3.925 6.828 1.00 12.93 179 THR Q CA 1
ATOM 6663 C C . THR C 1 181 ? 46.766 3.344 5.456 1.00 15.65 179 THR Q C 1
ATOM 6664 O O . THR C 1 181 ? 46.554 2.158 5.212 1.00 13.56 179 THR Q O 1
ATOM 6668 N N . ASN C 1 182 ? 47.380 4.170 4.616 1.00 13.22 180 ASN Q N 1
ATOM 6669 C CA . ASN C 1 182 ? 47.752 3.739 3.278 1.00 12.64 180 ASN Q CA 1
ATOM 6670 C C . ASN C 1 182 ? 48.846 2.679 3.213 1.00 13.66 180 ASN Q C 1
ATOM 6671 O O . ASN C 1 182 ? 49.104 2.137 2.137 1.00 14.40 180 ASN Q O 1
ATOM 6676 N N . ASP C 1 183 ? 49.457 2.363 4.349 1.00 12.02 181 ASP Q N 1
ATOM 6677 C CA . ASP C 1 183 ? 50.450 1.285 4.373 1.00 12.20 181 ASP Q CA 1
ATOM 6678 C C . ASP C 1 183 ? 49.753 -0.085 4.423 1.00 16.40 181 ASP Q C 1
ATOM 6679 O O . ASP C 1 183 ? 50.395 -1.134 4.246 1.00 15.90 181 ASP Q O 1
ATOM 6684 N N . GLN C 1 184 ? 48.445 -0.087 4.614 1.00 14.07 182 GLN Q N 1
ATOM 6685 C CA . GLN C 1 184 ? 47.690 -1.337 4.673 1.00 12.94 182 GLN Q CA 1
ATOM 6686 C C . GLN C 1 184 ? 47.212 -1.816 3.304 1.00 15.59 182 GLN Q C 1
ATOM 6687 O O . GLN C 1 184 ? 47.754 -1.397 2.287 1.00 15.55 182 GLN Q O 1
ATOM 6693 N N . ARG C 1 185 ? 46.224 -2.714 3.257 1.00 11.44 183 ARG Q N 1
ATOM 6694 C CA . ARG C 1 185 ? 45.734 -3.239 1.964 1.00 9.65 183 ARG Q CA 1
ATOM 6695 C C . ARG C 1 185 ? 44.220 -3.250 1.984 1.00 13.04 183 ARG Q C 1
ATOM 6696 O O . ARG C 1 185 ? 43.633 -3.529 3.030 1.00 11.85 183 ARG Q O 1
ATOM 6704 N N . ILE C 1 186 ? 43.612 -3.010 0.806 1.00 11.09 184 ILE Q N 1
ATOM 6705 C CA . ILE C 1 186 ? 42.147 -2.981 0.644 1.00 10.37 184 ILE Q CA 1
ATOM 6706 C C . ILE C 1 186 ? 41.618 -4.412 0.801 1.00 13.65 184 ILE Q C 1
ATOM 6707 O O . ILE C 1 186 ? 40.771 -4.679 1.645 1.00 12.76 184 ILE Q O 1
ATOM 6712 N N . LEU C 1 187 ? 42.122 -5.315 -0.036 1.00 13.07 185 LEU Q N 1
ATOM 6713 C CA . LEU C 1 187 ? 41.728 -6.733 0.076 1.00 10.92 185 LEU Q CA 1
ATOM 6714 C C . LEU C 1 187 ? 42.979 -7.625 -0.016 1.00 18.69 185 LEU Q C 1
ATOM 6715 O O . LEU C 1 187 ? 43.686 -7.574 -0.997 1.00 23.48 185 LEU Q O 1
ATOM 6720 N N . ASP C 1 188 ? 43.230 -8.402 1.030 1.00 15.31 186 ASP Q N 1
ATOM 6721 C CA . ASP C 1 188 ? 44.366 -9.329 1.179 1.00 13.32 186 ASP Q CA 1
ATOM 6722 C C . ASP C 1 188 ? 45.377 -9.363 0.033 1.00 16.37 186 ASP Q C 1
ATOM 6723 O O . ASP C 1 188 ? 45.168 -10.057 -0.978 1.00 16.77 186 ASP Q O 1
ATOM 6728 N N . LEU C 1 189 ? 46.479 -8.639 0.221 1.00 13.46 187 LEU Q N 1
ATOM 6729 C CA . LEU C 1 189 ? 47.500 -8.530 -0.816 1.00 12.85 187 LEU Q CA 1
ATOM 6730 C C . LEU C 1 189 ? 48.844 -8.703 -0.096 1.00 14.77 187 LEU Q C 1
ATOM 6731 O O . LEU C 1 189 ? 48.968 -8.509 1.120 1.00 14.54 187 LEU Q O 1
ATOM 6736 N N . PRO C 1 190 ? 49.872 -9.057 -0.854 1.00 14.30 188 PRO Q N 1
ATOM 6737 C CA . PRO C 1 190 ? 51.198 -9.202 -0.237 1.00 14.01 188 PRO Q CA 1
ATOM 6738 C C . PRO C 1 190 ? 51.650 -7.974 0.516 1.00 18.77 188 PRO Q C 1
ATOM 6739 O O . PRO C 1 190 ? 51.443 -6.831 0.063 1.00 18.76 188 PRO Q O 1
ATOM 6743 N N . HIS C 1 191 ? 52.260 -8.219 1.674 1.00 16.39 190 HIS Q N 1
ATOM 6744 C CA . HIS C 1 191 ? 52.817 -7.188 2.540 1.00 15.16 190 HIS Q CA 1
ATOM 6745 C C . HIS C 1 191 ? 53.880 -7.904 3.330 1.00 18.04 190 HIS Q C 1
ATOM 6746 O O . HIS C 1 191 ? 53.725 -9.089 3.624 1.00 18.85 190 HIS Q O 1
ATOM 6753 N N . LYS C 1 192 ? 54.967 -7.203 3.659 1.00 16.44 191 LYS Q N 1
ATOM 6754 C CA . LYS C 1 192 ? 56.028 -7.800 4.487 1.00 16.28 191 LYS Q CA 1
ATOM 6755 C C . LYS C 1 192 ? 55.433 -8.154 5.855 1.00 20.07 191 LYS Q C 1
ATOM 6756 O O . LYS C 1 192 ? 55.886 -9.090 6.542 1.00 19.43 191 LYS Q O 1
ATOM 6762 N N . ASP C 1 193 ? 54.412 -7.397 6.277 1.00 15.19 192 ASP Q N 1
ATOM 6763 C CA . ASP C 1 193 ? 53.769 -7.661 7.574 1.00 12.59 192 ASP Q CA 1
ATOM 6764 C C . ASP C 1 193 ? 52.505 -8.431 7.225 1.00 18.55 192 ASP Q C 1
ATOM 6765 O O . ASP C 1 193 ? 51.577 -7.883 6.576 1.00 16.47 192 ASP Q O 1
ATOM 6770 N N . LEU C 1 194 ? 52.501 -9.734 7.541 1.00 14.29 193 LEU Q N 1
ATOM 6771 C CA . LEU C 1 194 ? 51.380 -10.578 7.148 1.00 14.86 193 LEU Q CA 1
ATOM 6772 C C . LEU C 1 194 ? 50.031 -10.170 7.724 1.00 16.81 193 LEU Q C 1
ATOM 6773 O O . LEU C 1 194 ? 48.984 -10.611 7.229 1.00 16.03 193 LEU Q O 1
ATOM 6778 N N . ARG C 1 195 ? 50.051 -9.367 8.779 1.00 17.56 194 ARG Q N 1
ATOM 6779 C CA . ARG C 1 195 ? 48.784 -8.867 9.318 1.00 16.85 194 ARG Q CA 1
ATOM 6780 C C . ARG C 1 195 ? 48.312 -7.680 8.486 1.00 14.44 194 ARG Q C 1
ATOM 6781 O O . ARG C 1 195 ? 47.106 -7.565 8.123 1.00 14.89 194 ARG Q O 1
ATOM 6789 N N . ARG C 1 196 ? 49.234 -6.789 8.190 1.00 13.58 195 ARG Q N 1
ATOM 6790 C CA . ARG C 1 196 ? 48.902 -5.611 7.382 1.00 12.65 195 ARG Q CA 1
ATOM 6791 C C . ARG C 1 196 ? 48.567 -5.987 5.931 1.00 14.46 195 ARG Q C 1
ATOM 6792 O O . ARG C 1 196 ? 48.038 -5.179 5.188 1.00 14.29 195 ARG Q O 1
ATOM 6800 N N . ALA C 1 197 ? 48.813 -7.236 5.541 1.00 11.84 196 ALA Q N 1
ATOM 6801 C CA . ALA C 1 197 ? 48.417 -7.688 4.204 1.00 10.49 196 ALA Q CA 1
ATOM 6802 C C . ALA C 1 197 ? 46.885 -7.786 4.103 1.00 13.44 196 ALA Q C 1
ATOM 6803 O O . ALA C 1 197 ? 46.331 -7.816 3.002 1.00 12.24 196 ALA Q O 1
ATOM 6805 N N . ARG C 1 198 ? 46.209 -7.936 5.246 1.00 12.10 197 ARG Q N 1
ATOM 6806 C CA . ARG C 1 198 ? 44.771 -8.240 5.278 1.00 11.48 197 ARG Q CA 1
ATOM 6807 C C . ARG C 1 198 ? 43.792 -7.078 5.158 1.00 13.69 197 ARG Q C 1
ATOM 6808 O O . ARG C 1 198 ? 44.084 -5.986 5.620 1.00 15.85 197 ARG Q O 1
ATOM 6816 N N . ALA C 1 199 ? 42.638 -7.323 4.541 1.00 12.38 198 ALA Q N 1
ATOM 6817 C CA . ALA C 1 199 ? 41.619 -6.304 4.309 1.00 11.21 198 ALA Q CA 1
ATOM 6818 C C . ALA C 1 199 ? 41.448 -5.331 5.462 1.00 13.84 198 ALA Q C 1
ATOM 6819 O O . ALA C 1 199 ? 40.927 -5.689 6.533 1.00 12.36 198 ALA Q O 1
ATOM 6821 N N . ALA C 1 200 ? 41.884 -4.088 5.232 1.00 12.61 199 ALA Q N 1
ATOM 6822 C CA . ALA C 1 200 ? 41.969 -3.080 6.302 1.00 11.83 199 ALA Q CA 1
ATOM 6823 C C . ALA C 1 200 ? 40.643 -2.743 6.935 1.00 13.43 199 ALA Q C 1
ATOM 6824 O O . ALA C 1 200 ? 40.565 -2.473 8.125 1.00 13.81 199 ALA Q O 1
ATOM 6826 N N . ALA C 1 201 ? 39.623 -2.626 6.105 1.00 11.76 200 ALA Q N 1
ATOM 6827 C CA . ALA C 1 201 ? 38.329 -2.196 6.642 1.00 12.50 200 ALA Q CA 1
ATOM 6828 C C . ALA C 1 201 ? 37.453 -3.336 7.188 1.00 15.25 200 ALA Q C 1
ATOM 6829 O O . ALA C 1 201 ? 36.296 -3.115 7.531 1.00 13.31 200 ALA Q O 1
ATOM 6831 N N . GLU C 1 202 ? 37.990 -4.557 7.208 1.00 11.99 201 GLU Q N 1
ATOM 6832 C CA . GLU C 1 202 ? 37.205 -5.733 7.612 1.00 11.24 201 GLU Q CA 1
ATOM 6833 C C . GLU C 1 202 ? 37.595 -6.314 8.945 1.00 13.99 201 GLU Q C 1
ATOM 6834 O O . GLU C 1 202 ? 36.871 -7.122 9.492 1.00 12.49 201 GLU Q O 1
ATOM 6840 N N . SER C 1 203 ? 38.782 -5.978 9.437 1.00 12.92 202 SER Q N 1
ATOM 6841 C CA . SER C 1 203 ? 39.260 -6.614 10.677 1.00 11.68 202 SER Q CA 1
ATOM 6842 C C . SER C 1 203 ? 39.966 -5.678 11.664 1.00 14.97 202 SER Q C 1
ATOM 6843 O O . SER C 1 203 ? 40.437 -4.598 11.321 1.00 12.12 202 SER Q O 1
ATOM 6846 N N . ILE C 1 204 ? 40.068 -6.201 12.893 1.00 10.30 203 ILE Q N 1
ATOM 6847 C CA . ILE C 1 204 ? 40.967 -5.705 13.921 1.00 11.31 203 ILE Q CA 1
ATOM 6848 C C . ILE C 1 204 ? 42.273 -6.418 13.581 1.00 13.24 203 ILE Q C 1
ATOM 6849 O O . ILE C 1 204 ? 42.324 -7.673 13.507 1.00 12.79 203 ILE Q O 1
ATOM 6854 N N . ILE C 1 205 ? 43.316 -5.636 13.376 1.00 13.39 204 ILE Q N 1
ATOM 6855 C CA . ILE C 1 205 ? 44.585 -6.139 12.886 1.00 11.06 204 ILE Q CA 1
ATOM 6856 C C . ILE C 1 205 ? 45.751 -5.802 13.809 1.00 16.82 204 ILE Q C 1
ATOM 6857 O O . ILE C 1 205 ? 46.259 -4.664 13.792 1.00 14.37 204 ILE Q O 1
ATOM 6862 N N . PRO C 1 206 ? 46.228 -6.802 14.574 1.00 15.37 205 PRO Q N 1
ATOM 6863 C CA . PRO C 1 206 ? 47.397 -6.523 15.413 1.00 16.50 205 PRO Q CA 1
ATOM 6864 C C . PRO C 1 206 ? 48.588 -6.239 14.524 1.00 17.46 205 PRO Q C 1
ATOM 6865 O O . PRO C 1 206 ? 48.792 -6.880 13.468 1.00 15.76 205 PRO Q O 1
ATOM 6869 N N A THR C 1 207 ? 49.424 -5.307 14.969 0.65 16.92 206 THR Q N 1
ATOM 6870 N N B THR C 1 207 ? 49.407 -5.291 14.959 0.34 14.32 206 THR Q N 1
ATOM 6871 C CA A THR C 1 207 ? 50.652 -4.990 14.255 0.65 16.75 206 THR Q CA 1
ATOM 6872 C CA B THR C 1 207 ? 50.612 -4.948 14.228 0.34 13.58 206 THR Q CA 1
ATOM 6873 C C A THR C 1 207 ? 51.673 -4.424 15.239 0.65 21.07 206 THR Q C 1
ATOM 6874 C C B THR C 1 207 ? 51.542 -4.086 15.083 0.34 17.01 206 THR Q C 1
ATOM 6875 O O A THR C 1 207 ? 51.317 -3.732 16.201 0.65 19.89 206 THR Q O 1
ATOM 6876 O O B THR C 1 207 ? 51.387 -4.005 16.308 0.34 14.76 206 THR Q O 1
ATOM 6883 N N A THR C 1 208 ? 52.942 -4.745 15.015 0.65 17.78 207 THR Q N 1
ATOM 6884 N N B THR C 1 208 ? 52.520 -3.472 14.425 0.34 14.41 207 THR Q N 1
ATOM 6885 C CA A THR C 1 208 ? 53.987 -4.292 15.910 0.65 18.71 207 THR Q CA 1
ATOM 6886 C CA B THR C 1 208 ? 53.534 -2.647 15.076 0.34 13.86 207 THR Q CA 1
ATOM 6887 C C A THR C 1 208 ? 54.156 -2.797 15.850 0.65 22.87 207 THR Q C 1
ATOM 6888 C C B THR C 1 208 ? 53.140 -1.189 15.272 0.34 17.34 207 THR Q C 1
ATOM 6889 O O A THR C 1 208 ? 53.865 -2.170 14.835 0.65 23.83 207 THR Q O 1
ATOM 6890 O O B THR C 1 208 ? 52.377 -0.621 14.475 0.34 16.35 207 THR Q O 1
ATOM 6897 N N A THR C 1 209 ? 54.623 -2.216 16.943 0.65 19.61 208 THR Q N 1
ATOM 6898 N N B THR C 1 209 ? 53.750 -0.570 16.283 0.34 14.35 208 THR Q N 1
ATOM 6899 C CA A THR C 1 209 ? 54.898 -0.788 16.934 0.65 20.26 208 THR Q CA 1
ATOM 6900 C CA B THR C 1 209 ? 53.626 0.855 16.521 0.34 15.05 208 THR Q CA 1
ATOM 6901 C C A THR C 1 209 ? 56.191 -0.500 17.675 0.65 23.37 208 THR Q C 1
ATOM 6902 C C B THR C 1 209 ? 55.014 1.465 16.706 0.34 21.50 208 THR Q C 1
ATOM 6903 O O A THR C 1 209 ? 56.411 -1.044 18.755 0.65 23.72 208 THR Q O 1
ATOM 6904 O O B THR C 1 209 ? 55.830 0.957 17.475 0.34 21.38 208 THR Q O 1
ATOM 6911 N N A GLY C 1 210 ? 57.017 0.385 17.121 0.65 19.90 209 GLY Q N 1
ATOM 6912 N N B GLY C 1 210 ? 55.296 2.539 15.978 0.34 20.77 209 GLY Q N 1
ATOM 6913 C CA A GLY C 1 210 ? 58.240 0.804 17.776 0.65 19.67 209 GLY Q CA 1
ATOM 6914 C CA B GLY C 1 210 ? 56.583 3.212 16.085 0.34 21.03 209 GLY Q CA 1
ATOM 6915 C C A GLY C 1 210 ? 57.981 2.064 18.582 0.65 21.90 209 GLY Q C 1
ATOM 6916 C C B GLY C 1 210 ? 56.851 3.714 17.497 0.34 25.85 209 GLY Q C 1
ATOM 6917 O O A GLY C 1 210 ? 58.886 2.628 19.198 0.65 19.86 209 GLY Q O 1
ATOM 6918 O O B GLY C 1 210 ? 58.000 3.928 17.884 0.34 26.51 209 GLY Q O 1
ATOM 6919 N N A ALA C 1 211 ? 56.716 2.480 18.616 0.65 18.81 210 ALA Q N 1
ATOM 6920 N N B ALA C 1 211 ? 55.782 3.892 18.268 0.34 21.70 210 ALA Q N 1
ATOM 6921 C CA A ALA C 1 211 ? 56.326 3.725 19.272 0.65 18.55 210 ALA Q CA 1
ATOM 6922 C CA B ALA C 1 211 ? 55.882 4.389 19.639 0.34 21.14 210 ALA Q CA 1
ATOM 6923 C C A ALA C 1 211 ? 56.694 3.863 20.745 0.65 22.11 210 ALA Q C 1
ATOM 6924 C C B ALA C 1 211 ? 56.535 3.411 20.618 0.34 26.24 210 ALA Q C 1
ATOM 6925 O O A ALA C 1 211 ? 57.131 4.932 21.185 0.65 21.41 210 ALA Q O 1
ATOM 6926 O O B ALA C 1 211 ? 57.004 3.808 21.688 0.34 25.84 210 ALA Q O 1
ATOM 6929 N N A ALA C 1 212 ? 56.440 2.816 21.524 0.65 18.54 211 ALA Q N 1
ATOM 6930 N N B ALA C 1 212 ? 56.520 2.129 20.277 0.34 23.44 211 ALA Q N 1
ATOM 6931 C CA A ALA C 1 212 ? 56.701 2.884 22.948 0.65 20.46 211 ALA Q CA 1
ATOM 6932 C CA B ALA C 1 212 ? 57.119 1.129 21.141 0.34 24.62 211 ALA Q CA 1
ATOM 6933 C C A ALA C 1 212 ? 58.208 2.850 23.193 0.65 26.48 211 ALA Q C 1
ATOM 6934 C C B ALA C 1 212 ? 58.615 1.421 21.161 0.34 31.48 211 ALA Q C 1
ATOM 6935 O O A ALA C 1 212 ? 58.730 3.582 24.034 0.65 23.86 211 ALA Q O 1
ATOM 6936 O O B ALA C 1 212 ? 59.253 1.478 20.111 0.34 32.12 211 ALA Q O 1
ATOM 6939 N N A LYS C 1 213 ? 58.921 2.057 22.405 0.65 26.51 212 LYS Q N 1
ATOM 6940 N N B LYS C 1 213 ? 59.159 1.682 22.342 0.34 29.60 212 LYS Q N 1
ATOM 6941 C CA A LYS C 1 213 ? 60.380 2.029 22.528 0.65 27.12 212 LYS Q CA 1
ATOM 6942 C CA B LYS C 1 213 ? 60.590 1.966 22.463 0.34 29.72 212 LYS Q CA 1
ATOM 6943 C C A LYS C 1 213 ? 60.985 3.349 22.030 0.65 32.44 212 LYS Q C 1
ATOM 6944 C C B LYS C 1 213 ? 61.073 3.338 21.960 0.34 33.61 212 LYS Q C 1
ATOM 6945 O O A LYS C 1 213 ? 61.973 3.834 22.596 0.65 31.92 212 LYS Q O 1
ATOM 6946 O O B LYS C 1 213 ? 62.090 3.845 22.439 0.34 33.56 212 LYS Q O 1
ATOM 6957 N N . ALA C 1 214 ? 60.369 3.935 20.998 1.00 28.66 213 ALA Q N 1
ATOM 6958 C CA . ALA C 1 214 ? 60.793 5.226 20.438 1.00 27.00 213 ALA Q CA 1
ATOM 6959 C C . ALA C 1 214 ? 60.593 6.400 21.395 1.00 29.19 213 ALA Q C 1
ATOM 6960 O O . ALA C 1 214 ? 61.206 7.477 21.240 1.00 27.82 213 ALA Q O 1
ATOM 6962 N N . VAL C 1 215 ? 59.765 6.205 22.407 1.00 24.61 214 VAL Q N 1
ATOM 6963 C CA . VAL C 1 215 ? 59.590 7.270 23.377 1.00 25.23 214 VAL Q CA 1
ATOM 6964 C C . VAL C 1 215 ? 60.978 7.538 24.015 1.00 31.56 214 VAL Q C 1
ATOM 6965 O O . VAL C 1 215 ? 61.295 8.671 24.366 1.00 29.44 214 VAL Q O 1
ATOM 6969 N N . ALA C 1 216 ? 61.816 6.495 24.094 1.00 30.99 215 ALA Q N 1
ATOM 6970 C CA . ALA C 1 216 ? 63.161 6.597 24.675 1.00 32.83 215 ALA Q CA 1
ATOM 6971 C C . ALA C 1 216 ? 64.080 7.554 23.939 1.00 36.41 215 ALA Q C 1
ATOM 6972 O O . ALA C 1 216 ? 65.033 8.088 24.522 1.00 36.52 215 ALA Q O 1
ATOM 6974 N N . LEU C 1 217 ? 63.819 7.746 22.649 1.00 30.51 216 LEU Q N 1
ATOM 6975 C CA . LEU C 1 217 ? 64.605 8.694 21.860 1.00 29.93 216 LEU Q CA 1
ATOM 6976 C C . LEU C 1 217 ? 64.395 10.116 22.366 1.00 34.80 216 LEU Q C 1
ATOM 6977 O O . LEU C 1 217 ? 65.278 10.969 22.243 1.00 36.71 216 LEU Q O 1
ATOM 6982 N N . VAL C 1 218 ? 63.209 10.388 22.895 1.00 27.13 217 VAL Q N 1
ATOM 6983 C CA . VAL C 1 218 ? 62.893 11.727 23.337 1.00 25.25 217 VAL Q CA 1
ATOM 6984 C C . VAL C 1 218 ? 62.858 11.860 24.848 1.00 29.73 217 VAL Q C 1
ATOM 6985 O O . VAL C 1 218 ? 62.885 12.969 25.378 1.00 31.15 217 VAL Q O 1
ATOM 6989 N N . LEU C 1 219 ? 62.745 10.719 25.526 1.00 25.44 218 LEU Q N 1
ATOM 6990 C CA . LEU C 1 219 ? 62.741 10.654 26.977 1.00 25.36 218 LEU Q CA 1
ATOM 6991 C C . LEU C 1 219 ? 63.718 9.540 27.372 1.00 30.69 218 LEU Q C 1
ATOM 6992 O O . LEU C 1 219 ? 63.321 8.441 27.749 1.00 29.78 218 LEU Q O 1
ATOM 6997 N N . PRO C 1 220 ? 65.027 9.807 27.235 1.00 30.01 219 PRO Q N 1
ATOM 6998 C CA . PRO C 1 220 ? 66.062 8.803 27.511 1.00 29.04 219 PRO Q CA 1
ATOM 6999 C C . PRO C 1 220 ? 65.896 8.049 28.826 1.00 28.48 219 PRO Q C 1
ATOM 7000 O O . PRO C 1 220 ? 66.289 6.888 28.931 1.00 27.28 219 PRO Q O 1
ATOM 7004 N N . GLU C 1 221 ? 65.337 8.711 29.826 1.00 25.38 220 GLU Q N 1
ATOM 7005 C CA . GLU C 1 221 ? 65.131 8.079 31.139 1.00 25.53 220 GLU Q CA 1
ATOM 7006 C C . GLU C 1 221 ? 64.209 6.871 31.073 1.00 30.51 220 GLU Q C 1
ATOM 7007 O O . GLU C 1 221 ? 64.175 6.050 31.997 1.00 29.39 220 GLU Q O 1
ATOM 7013 N N . LEU C 1 222 ? 63.428 6.796 30.004 1.00 26.99 221 LEU Q N 1
ATOM 7014 C CA . LEU C 1 222 ? 62.472 5.708 29.837 1.00 26.61 221 LEU Q CA 1
ATOM 7015 C C . LEU C 1 222 ? 62.982 4.586 28.950 1.00 31.95 221 LEU Q C 1
ATOM 7016 O O . LEU C 1 222 ? 62.251 3.651 28.640 1.00 32.41 221 LEU Q O 1
ATOM 7021 N N . LYS C 1 223 ? 64.265 4.627 28.599 1.00 29.34 222 LYS Q N 1
ATOM 7022 C CA . LYS C 1 223 ? 64.854 3.549 27.818 1.00 28.44 222 LYS Q CA 1
ATOM 7023 C C . LYS C 1 223 ? 64.611 2.193 28.482 1.00 32.57 222 LYS Q C 1
ATOM 7024 O O . LYS C 1 223 ? 64.837 2.036 29.689 1.00 32.64 222 LYS Q O 1
ATOM 7030 N N . GLY C 1 224 ? 64.129 1.230 27.694 1.00 27.92 223 GLY Q N 1
ATOM 7031 C CA . GLY C 1 224 ? 63.840 -0.129 28.143 1.00 27.88 223 GLY Q CA 1
ATOM 7032 C C . GLY C 1 224 ? 62.664 -0.283 29.112 1.00 30.38 223 GLY Q C 1
ATOM 7033 O O . GLY C 1 224 ? 62.397 -1.369 29.607 1.00 31.04 223 GLY Q O 1
ATOM 7034 N N . LYS C 1 225 ? 61.940 0.800 29.366 1.00 25.49 224 LYS Q N 1
ATOM 7035 C CA . LYS C 1 225 ? 60.851 0.764 30.340 1.00 23.69 224 LYS Q CA 1
ATOM 7036 C C . LYS C 1 225 ? 59.460 0.614 29.703 1.00 27.63 224 LYS Q C 1
ATOM 7037 O O . LYS C 1 225 ? 58.475 0.406 30.403 1.00 26.93 224 LYS Q O 1
ATOM 7043 N N . LEU C 1 226 ? 59.397 0.764 28.386 1.00 23.60 225 LEU Q N 1
ATOM 7044 C CA . LEU C 1 226 ? 58.114 0.697 27.680 1.00 22.70 225 LEU Q CA 1
ATOM 7045 C C . LEU C 1 226 ? 58.134 -0.225 26.482 1.00 24.44 225 LEU Q C 1
ATOM 7046 O O . LEU C 1 226 ? 59.147 -0.432 25.834 1.00 21.94 225 LEU Q O 1
ATOM 7051 N N . ASN C 1 227 ? 56.970 -0.747 26.128 1.00 20.03 226 ASN Q N 1
ATOM 7052 C CA . ASN C 1 227 ? 56.851 -1.492 24.894 1.00 19.30 226 ASN Q CA 1
ATOM 7053 C C . ASN C 1 227 ? 55.366 -1.509 24.609 1.00 20.67 226 ASN Q C 1
ATOM 7054 O O . ASN C 1 227 ? 54.563 -1.123 25.457 1.00 19.82 226 ASN Q O 1
ATOM 7059 N N . GLY C 1 228 ? 55.002 -1.992 23.444 1.00 19.36 227 GLY Q N 1
ATOM 7060 C CA . GLY C 1 228 ? 53.594 -2.059 23.135 1.00 17.22 227 GLY Q CA 1
ATOM 7061 C C . GLY C 1 228 ? 53.361 -2.481 21.708 1.00 21.43 227 GLY Q C 1
ATOM 7062 O O . GLY C 1 228 ? 54.268 -2.905 20.985 1.00 20.92 227 GLY Q O 1
ATOM 7063 N N . MET C 1 229 ? 52.102 -2.367 21.301 1.00 16.82 228 MET Q N 1
ATOM 7064 C CA . MET C 1 229 ? 51.704 -2.821 19.964 1.00 14.28 228 MET Q CA 1
ATOM 7065 C C . MET C 1 229 ? 50.561 -1.931 19.479 1.00 17.04 228 MET Q C 1
ATOM 7066 O O . MET C 1 229 ? 50.134 -1.016 20.167 1.00 17.81 228 MET Q O 1
ATOM 7071 N N . ALA C 1 230 ? 50.131 -2.197 18.256 1.00 13.67 229 ALA Q N 1
ATOM 7072 C CA . ALA C 1 230 ? 49.018 -1.476 17.686 1.00 13.62 229 ALA Q CA 1
ATOM 7073 C C . ALA C 1 230 ? 47.942 -2.489 17.280 1.00 14.32 229 ALA Q C 1
ATOM 7074 O O . ALA C 1 230 ? 48.205 -3.667 17.062 1.00 15.39 229 ALA Q O 1
ATOM 7076 N N . MET C 1 231 ? 46.731 -1.973 17.114 1.00 12.98 230 MET Q N 1
ATOM 7077 C CA A MET C 1 231 ? 45.633 -2.754 16.606 0.60 12.66 230 MET Q CA 1
ATOM 7078 C CA B MET C 1 231 ? 45.593 -2.752 16.651 0.40 11.67 230 MET Q CA 1
ATOM 7079 C C . MET C 1 231 ? 44.945 -1.845 15.621 1.00 14.60 230 MET Q C 1
ATOM 7080 O O . MET C 1 231 ? 44.311 -0.866 15.994 1.00 15.20 230 MET Q O 1
ATOM 7089 N N . ARG C 1 232 ? 45.185 -2.124 14.346 1.00 12.84 231 ARG Q N 1
ATOM 7090 C CA . ARG C 1 232 ? 44.596 -1.313 13.274 1.00 12.06 231 ARG Q CA 1
ATOM 7091 C C . ARG C 1 232 ? 43.140 -1.747 13.121 1.00 12.53 231 ARG Q C 1
ATOM 7092 O O . ARG C 1 232 ? 42.847 -2.928 13.119 1.00 12.73 231 ARG Q O 1
ATOM 7100 N N . VAL C 1 233 ? 42.244 -0.785 12.999 1.00 9.86 232 VAL Q N 1
ATOM 7101 C CA . VAL C 1 233 ? 40.816 -1.079 12.939 1.00 11.15 232 VAL Q CA 1
ATOM 7102 C C . VAL C 1 233 ? 40.139 -0.323 11.820 1.00 12.74 232 VAL Q C 1
ATOM 7103 O O . VAL C 1 233 ? 40.703 0.660 11.294 1.00 11.98 232 VAL Q O 1
ATOM 7107 N N . PRO C 1 234 ? 38.872 -0.682 11.517 1.00 12.06 233 PRO Q N 1
ATOM 7108 C CA . PRO C 1 234 ? 38.211 -0.086 10.368 1.00 10.85 233 PRO Q CA 1
ATOM 7109 C C . PRO C 1 234 ? 37.637 1.322 10.527 1.00 16.02 233 PRO Q C 1
ATOM 7110 O O . PRO C 1 234 ? 36.433 1.547 10.341 1.00 15.19 233 PRO Q O 1
ATOM 7114 N N . THR C 1 235 ? 38.508 2.255 10.864 1.00 12.02 234 THR Q N 1
ATOM 7115 C CA . THR C 1 235 ? 38.129 3.689 10.891 1.00 11.65 234 THR Q CA 1
ATOM 7116 C C . THR C 1 235 ? 39.209 4.335 10.033 1.00 13.66 234 THR Q C 1
ATOM 7117 O O . THR C 1 235 ? 40.360 3.917 10.058 1.00 12.25 234 THR Q O 1
ATOM 7121 N N . PRO C 1 236 ? 38.856 5.412 9.329 1.00 12.00 235 PRO Q N 1
ATOM 7122 C CA . PRO C 1 236 ? 39.806 5.983 8.371 1.00 11.14 235 PRO Q CA 1
ATOM 7123 C C . PRO C 1 236 ? 40.752 7.035 8.950 1.00 14.19 235 PRO Q C 1
ATOM 7124 O O . PRO C 1 236 ? 41.718 7.412 8.285 1.00 14.81 235 PRO Q O 1
ATOM 7128 N N . ASN C 1 237 ? 40.476 7.514 10.163 1.00 11.96 236 ASN Q N 1
ATOM 7129 C CA . ASN C 1 237 ? 41.381 8.458 10.827 1.00 9.32 236 ASN Q CA 1
ATOM 7130 C C . ASN C 1 237 ? 40.957 8.554 12.293 1.00 13.49 236 ASN Q C 1
ATOM 7131 O O . ASN C 1 237 ? 39.793 8.396 12.611 1.00 14.70 236 ASN Q O 1
ATOM 7136 N N . VAL C 1 238 ? 41.936 8.904 13.126 1.00 9.70 237 VAL Q N 1
ATOM 7137 C CA . VAL C 1 238 ? 41.825 9.062 14.575 1.00 10.75 237 VAL Q CA 1
ATOM 7138 C C . VAL C 1 238 ? 42.194 7.751 15.275 1.00 12.95 237 VAL Q C 1
ATOM 7139 O O . VAL C 1 238 ? 41.759 6.662 14.898 1.00 13.59 237 VAL Q O 1
ATOM 7143 N N . SER C 1 239 ? 43.053 7.867 16.289 1.00 13.54 238 SER Q N 1
ATOM 7144 C CA . SER C 1 239 ? 43.585 6.716 16.980 1.00 12.18 238 SER Q CA 1
ATOM 7145 C C . SER C 1 239 ? 43.622 7.033 18.469 1.00 14.43 238 SER Q C 1
ATOM 7146 O O . SER C 1 239 ? 43.365 8.156 18.875 1.00 12.22 238 SER Q O 1
ATOM 7149 N N . VAL C 1 240 ? 43.891 6.019 19.285 1.00 12.74 239 VAL Q N 1
ATOM 7150 C CA . VAL C 1 240 ? 43.870 6.205 20.740 1.00 13.26 239 VAL Q CA 1
ATOM 7151 C C . VAL C 1 240 ? 44.936 5.310 21.390 1.00 15.63 239 VAL Q C 1
ATOM 7152 O O . VAL C 1 240 ? 45.041 4.122 21.106 1.00 18.51 239 VAL Q O 1
ATOM 7156 N N . VAL C 1 241 ? 45.747 5.921 22.246 1.00 16.06 240 VAL Q N 1
ATOM 7157 C CA . VAL C 1 241 ? 46.798 5.203 22.987 1.00 14.01 240 VAL Q CA 1
ATOM 7158 C C . VAL C 1 241 ? 46.213 4.789 24.327 1.00 17.83 240 VAL Q C 1
ATOM 7159 O O . VAL C 1 241 ? 45.536 5.569 24.982 1.00 17.73 240 VAL Q O 1
ATOM 7163 N N . ASP C 1 242 ? 46.494 3.543 24.709 1.00 15.04 241 ASP Q N 1
ATOM 7164 C CA . ASP C 1 242 ? 46.033 2.955 25.979 1.00 15.27 241 ASP Q CA 1
ATOM 7165 C C . ASP C 1 242 ? 47.319 2.493 26.706 1.00 17.77 241 ASP Q C 1
ATOM 7166 O O . ASP C 1 242 ? 47.918 1.510 26.309 1.00 17.40 241 ASP Q O 1
ATOM 7171 N N . LEU C 1 243 ? 47.775 3.261 27.697 1.00 16.73 242 LEU Q N 1
ATOM 7172 C CA . LEU C 1 243 ? 49.017 2.938 28.402 1.00 16.91 242 LEU Q CA 1
ATOM 7173 C C . LEU C 1 243 ? 48.674 2.353 29.782 1.00 21.15 242 LEU Q C 1
ATOM 7174 O O . LEU C 1 243 ? 47.867 2.930 30.492 1.00 19.04 242 LEU Q O 1
ATOM 7179 N N . VAL C 1 244 ? 49.302 1.237 30.151 1.00 19.59 243 VAL Q N 1
ATOM 7180 C CA . VAL C 1 244 ? 49.126 0.663 31.494 1.00 17.93 243 VAL Q CA 1
ATOM 7181 C C . VAL C 1 244 ? 50.545 0.721 32.075 1.00 22.76 243 VAL Q C 1
ATOM 7182 O O . VAL C 1 244 ? 51.475 0.203 31.478 1.00 22.36 243 VAL Q O 1
ATOM 7186 N N . ALA C 1 245 ? 50.717 1.444 33.171 1.00 22.78 244 ALA Q N 1
ATOM 7187 C CA . ALA C 1 245 ? 52.077 1.624 33.712 1.00 21.61 244 ALA Q CA 1
ATOM 7188 C C . ALA C 1 245 ? 52.110 1.417 35.212 1.00 25.50 244 ALA Q C 1
ATOM 7189 O O . ALA C 1 245 ? 51.152 1.719 35.907 1.00 24.76 244 ALA Q O 1
ATOM 7191 N N . GLU C 1 246 ? 53.269 0.980 35.682 1.00 23.55 245 GLU Q N 1
ATOM 7192 C CA . GLU C 1 246 ? 53.524 0.841 37.118 1.00 23.85 245 GLU Q CA 1
ATOM 7193 C C . GLU C 1 246 ? 54.278 2.106 37.480 1.00 26.89 245 GLU Q C 1
ATOM 7194 O O . GLU C 1 246 ? 55.246 2.465 36.804 1.00 25.69 245 GLU Q O 1
ATOM 7200 N N . LEU C 1 247 ? 53.852 2.776 38.548 1.00 26.12 246 LEU Q N 1
ATOM 7201 C CA . LEU C 1 247 ? 54.475 4.026 38.954 1.00 25.30 246 LEU Q CA 1
ATOM 7202 C C . LEU C 1 247 ? 55.319 3.860 40.211 1.00 32.98 246 LEU Q C 1
ATOM 7203 O O . LEU C 1 247 ? 55.126 2.905 40.990 1.00 31.27 246 LEU Q O 1
ATOM 7208 N N . GLU C 1 248 ? 56.214 4.821 40.430 1.00 31.61 247 GLU Q N 1
ATOM 7209 C CA . GLU C 1 248 ? 57.053 4.779 41.621 1.00 33.88 247 GLU Q CA 1
ATOM 7210 C C . GLU C 1 248 ? 56.287 5.287 42.834 1.00 38.60 247 GLU Q C 1
ATOM 7211 O O . GLU C 1 248 ? 56.274 4.633 43.872 1.00 40.49 247 GLU Q O 1
ATOM 7217 N N . LYS C 1 249 ? 55.605 6.423 42.670 1.00 35.74 248 LYS Q N 1
ATOM 7218 C CA . LYS C 1 249 ? 54.801 7.041 43.727 1.00 35.36 248 LYS Q CA 1
ATOM 7219 C C . LYS C 1 249 ? 53.380 6.515 43.756 1.00 39.76 248 LYS Q C 1
ATOM 7220 O O . LYS C 1 249 ? 52.787 6.229 42.704 1.00 37.59 248 LYS Q O 1
ATOM 7226 N N . GLU C 1 250 ? 52.821 6.418 44.962 1.00 35.31 249 GLU Q N 1
ATOM 7227 C CA . GLU C 1 250 ? 51.444 5.986 45.127 1.00 34.94 249 GLU Q CA 1
ATOM 7228 C C . GLU C 1 250 ? 50.538 7.130 44.671 1.00 36.68 249 GLU Q C 1
ATOM 7229 O O . GLU C 1 250 ? 50.783 8.301 44.998 1.00 35.68 249 GLU Q O 1
ATOM 7235 N N . VAL C 1 251 ? 49.511 6.808 43.886 1.00 29.86 250 VAL Q N 1
ATOM 7236 C CA . VAL C 1 251 ? 48.644 7.841 43.362 1.00 27.91 250 VAL Q CA 1
ATOM 7237 C C . VAL C 1 251 ? 47.185 7.440 43.432 1.00 29.80 250 VAL Q C 1
ATOM 7238 O O . VAL C 1 251 ? 46.862 6.278 43.594 1.00 29.97 250 VAL Q O 1
ATOM 7242 N N . THR C 1 252 ? 46.324 8.434 43.239 1.00 25.73 251 THR Q N 1
ATOM 7243 C CA . THR C 1 252 ? 44.900 8.204 43.072 1.00 25.99 251 THR Q CA 1
ATOM 7244 C C . THR C 1 252 ? 44.574 8.617 41.640 1.00 28.37 251 THR Q C 1
ATOM 7245 O O . THR C 1 252 ? 45.330 9.358 41.016 1.00 24.75 251 THR Q O 1
ATOM 7249 N N . VAL C 1 253 ? 43.397 8.215 41.160 1.00 25.14 252 VAL Q N 1
ATOM 7250 C CA . VAL C 1 253 ? 42.949 8.641 39.849 1.00 23.60 252 VAL Q CA 1
ATOM 7251 C C . VAL C 1 253 ? 42.913 10.163 39.823 1.00 29.35 252 VAL Q C 1
ATOM 7252 O O . VAL C 1 253 ? 43.412 10.792 38.885 1.00 29.58 252 VAL Q O 1
ATOM 7256 N N . GLU C 1 254 ? 42.336 10.765 40.863 1.00 27.39 253 GLU Q N 1
ATOM 7257 C CA . GLU C 1 254 ? 42.228 12.214 40.944 1.00 26.66 253 GLU Q CA 1
ATOM 7258 C C . GLU C 1 254 ? 43.561 12.930 40.761 1.00 28.95 253 GLU Q C 1
ATOM 7259 O O . GLU C 1 254 ? 43.633 13.968 40.096 1.00 28.44 253 GLU Q O 1
ATOM 7265 N N . GLU C 1 255 ? 44.616 12.371 41.337 1.00 26.57 254 GLU Q N 1
ATOM 7266 C CA . GLU C 1 255 ? 45.938 12.981 41.273 1.00 24.65 254 GLU Q CA 1
ATOM 7267 C C . GLU C 1 255 ? 46.550 12.861 39.872 1.00 27.27 254 GLU Q C 1
ATOM 7268 O O . GLU C 1 255 ? 47.172 13.805 39.358 1.00 23.60 254 GLU Q O 1
ATOM 7274 N N . VAL C 1 256 ? 46.368 11.700 39.268 1.00 23.09 255 VAL Q N 1
ATOM 7275 C CA . VAL C 1 256 ? 46.873 11.462 37.921 1.00 23.23 255 VAL Q CA 1
ATOM 7276 C C . VAL C 1 256 ? 46.177 12.421 36.976 1.00 25.41 255 VAL Q C 1
ATOM 7277 O O . VAL C 1 256 ? 46.843 13.137 36.220 1.00 26.10 255 VAL Q O 1
ATOM 7281 N N . ASN C 1 257 ? 44.845 12.440 37.015 1.00 21.06 256 ASN Q N 1
ATOM 7282 C CA . ASN C 1 257 ? 44.086 13.341 36.150 1.00 20.72 256 ASN Q CA 1
ATOM 7283 C C . ASN C 1 257 ? 44.430 14.811 36.405 1.00 26.83 256 ASN Q C 1
ATOM 7284 O O . ASN C 1 257 ? 44.521 15.598 35.468 1.00 25.86 256 ASN Q O 1
ATOM 7289 N N . ALA C 1 258 ? 44.615 15.175 37.674 1.00 24.10 257 ALA Q N 1
ATOM 7290 C CA . ALA C 1 258 ? 44.956 16.558 38.028 1.00 22.65 257 ALA Q CA 1
ATOM 7291 C C . ALA C 1 258 ? 46.308 16.993 37.464 1.00 25.60 257 ALA Q C 1
ATOM 7292 O O . ALA C 1 258 ? 46.443 18.119 36.982 1.00 25.89 257 ALA Q O 1
ATOM 7294 N N . ALA C 1 259 ? 47.289 16.092 37.482 1.00 23.46 258 ALA Q N 1
ATOM 7295 C CA . ALA C 1 259 ? 48.622 16.364 36.947 1.00 22.72 258 ALA Q CA 1
ATOM 7296 C C . ALA C 1 259 ? 48.558 16.520 35.435 1.00 25.60 258 ALA Q C 1
ATOM 7297 O O . ALA C 1 259 ? 49.202 17.423 34.866 1.00 20.42 258 ALA Q O 1
ATOM 7299 N N . LEU C 1 260 ? 47.779 15.630 34.800 1.00 24.34 259 LEU Q N 1
ATOM 7300 C CA . LEU C 1 260 ? 47.600 15.664 33.346 1.00 23.22 259 LEU Q CA 1
ATOM 7301 C C . LEU C 1 260 ? 46.922 16.951 32.930 1.00 24.70 259 LEU Q C 1
ATOM 7302 O O . LEU C 1 260 ? 47.377 17.616 31.982 1.00 23.09 259 LEU Q O 1
ATOM 7307 N N . LYS C 1 261 ? 45.845 17.312 33.643 1.00 21.05 260 LYS Q N 1
ATOM 7308 C CA . LYS C 1 261 ? 45.121 18.543 33.391 1.00 22.01 260 LYS Q CA 1
ATOM 7309 C C . LYS C 1 261 ? 46.063 19.744 33.547 1.00 25.93 260 LYS Q C 1
ATOM 7310 O O . LYS C 1 261 ? 46.023 20.673 32.741 1.00 24.98 260 LYS Q O 1
ATOM 7316 N N . ALA C 1 262 ? 46.877 19.729 34.603 1.00 24.37 261 ALA Q N 1
ATOM 7317 C CA . ALA C 1 262 ? 47.806 20.845 34.853 1.00 25.50 261 ALA Q CA 1
ATOM 7318 C C . ALA C 1 262 ? 48.788 21.029 33.698 1.00 27.60 261 ALA Q C 1
ATOM 7319 O O . ALA C 1 262 ? 49.019 22.149 33.242 1.00 27.55 261 ALA Q O 1
ATOM 7321 N N . ALA C 1 263 ? 49.344 19.929 33.218 1.00 24.69 262 ALA Q N 1
ATOM 7322 C CA . ALA C 1 263 ? 50.316 19.994 32.123 1.00 24.12 262 ALA Q CA 1
ATOM 7323 C C . ALA C 1 263 ? 49.660 20.502 30.849 1.00 26.70 262 ALA Q C 1
ATOM 7324 O O . ALA C 1 263 ? 50.248 21.286 30.103 1.00 25.22 262 ALA Q O 1
ATOM 7326 N N . ALA C 1 264 ? 48.418 20.071 30.613 1.00 24.44 263 ALA Q N 1
ATOM 7327 C CA . ALA C 1 264 ? 47.660 20.473 29.421 1.00 23.48 263 ALA Q CA 1
ATOM 7328 C C . ALA C 1 264 ? 47.352 21.951 29.388 1.00 26.74 263 ALA Q C 1
ATOM 7329 O O . ALA C 1 264 ? 47.294 22.572 28.317 1.00 26.60 263 ALA Q O 1
ATOM 7331 N N . GLU C 1 265 ? 47.084 22.499 30.566 1.00 23.92 264 GLU Q N 1
ATOM 7332 C CA . GLU C 1 265 ? 46.715 23.890 30.669 1.00 24.40 264 GLU Q CA 1
ATOM 7333 C C . GLU C 1 265 ? 47.934 24.757 30.818 1.00 28.76 264 GLU Q C 1
ATOM 7334 O O . GLU C 1 265 ? 47.856 25.974 30.598 1.00 30.01 264 GLU Q O 1
ATOM 7340 N N . GLY C 1 266 ? 49.048 24.121 31.170 1.00 24.89 265 GLY Q N 1
ATOM 7341 C CA . GLY C 1 266 ? 50.321 24.799 31.380 1.00 24.21 265 GLY Q CA 1
ATOM 7342 C C . GLY C 1 266 ? 51.393 24.526 30.345 1.00 28.51 265 GLY Q C 1
ATOM 7343 O O . GLY C 1 266 ? 51.259 24.905 29.176 1.00 27.00 265 GLY Q O 1
ATOM 7344 N N . GLU C 1 267 ? 52.499 23.945 30.811 1.00 26.72 266 GLU Q N 1
ATOM 7345 C CA . GLU C 1 267 ? 53.688 23.698 29.990 1.00 27.65 266 GLU Q CA 1
ATOM 7346 C C . GLU C 1 267 ? 53.426 23.047 28.631 1.00 30.83 266 GLU Q C 1
ATOM 7347 O O . GLU C 1 267 ? 54.122 23.319 27.662 1.00 30.21 266 GLU Q O 1
ATOM 7353 N N . LEU C 1 268 ? 52.451 22.149 28.580 1.00 25.63 267 LEU Q N 1
ATOM 7354 C CA . LEU C 1 268 ? 52.170 21.420 27.343 1.00 23.39 267 LEU Q CA 1
ATOM 7355 C C . LEU C 1 268 ? 50.935 21.861 26.590 1.00 27.09 267 LEU Q C 1
ATOM 7356 O O . LEU C 1 268 ? 50.490 21.180 25.659 1.00 25.73 267 LEU Q O 1
ATOM 7361 N N . LYS C 1 269 ? 50.415 23.032 26.926 1.00 22.83 268 LYS Q N 1
ATOM 7362 C CA . LYS C 1 269 ? 49.240 23.546 26.228 1.00 21.77 268 LYS Q CA 1
ATOM 7363 C C . LYS C 1 269 ? 49.491 23.622 24.723 1.00 26.87 268 LYS Q C 1
ATOM 7364 O O . LYS C 1 269 ? 50.548 24.087 24.283 1.00 25.58 268 LYS Q O 1
ATOM 7370 N N . GLY C 1 270 ? 48.539 23.109 23.936 1.00 23.00 269 GLY Q N 1
ATOM 7371 C CA . GLY C 1 270 ? 48.624 23.054 22.489 1.00 21.17 269 GLY Q CA 1
ATOM 7372 C C . GLY C 1 270 ? 49.196 21.732 22.012 1.00 25.16 269 GLY Q C 1
ATOM 7373 O O . GLY C 1 270 ? 49.014 21.349 20.859 1.00 25.78 269 GLY Q O 1
ATOM 7374 N N . ILE C 1 271 ? 49.869 21.015 22.903 1.00 21.21 270 ILE Q N 1
ATOM 7375 C CA . ILE C 1 271 ? 50.455 19.712 22.580 1.00 18.75 270 ILE Q CA 1
ATOM 7376 C C . ILE C 1 271 ? 49.620 18.610 23.267 1.00 22.56 270 ILE Q C 1
ATOM 7377 O O . ILE C 1 271 ? 49.178 17.656 22.618 1.00 20.22 270 ILE Q O 1
ATOM 7382 N N . LEU C 1 272 ? 49.458 18.737 24.580 1.00 17.07 271 LEU Q N 1
ATOM 7383 C CA . LEU C 1 272 ? 48.655 17.802 25.370 1.00 17.00 271 LEU Q CA 1
ATOM 7384 C C . LEU C 1 272 ? 47.376 18.534 25.764 1.00 22.13 271 LEU Q C 1
ATOM 7385 O O . LEU C 1 272 ? 47.402 19.712 26.162 1.00 20.36 271 LEU Q O 1
ATOM 7390 N N . ALA C 1 273 ? 46.252 17.845 25.642 1.00 18.12 272 ALA Q N 1
ATOM 7391 C CA . ALA C 1 273 ? 44.954 18.424 26.008 1.00 17.31 272 ALA Q CA 1
ATOM 7392 C C . ALA C 1 273 ? 44.295 17.447 26.971 1.00 18.87 272 ALA Q C 1
ATOM 7393 O O . ALA C 1 273 ? 44.756 16.338 27.161 1.00 17.07 272 ALA Q O 1
ATOM 7395 N N . TYR C 1 274 ? 43.265 17.901 27.643 1.00 17.99 273 TYR Q N 1
ATOM 7396 C CA . TYR C 1 274 ? 42.624 17.089 28.667 1.00 17.58 273 TYR Q CA 1
ATOM 7397 C C . TYR C 1 274 ? 41.096 17.203 28.543 1.00 20.22 273 TYR Q C 1
ATOM 7398 O O . TYR C 1 274 ? 40.543 18.297 28.435 1.00 18.28 273 TYR Q O 1
ATOM 7407 N N . SER C 1 275 ? 40.442 16.052 28.411 1.00 18.44 274 SER Q N 1
ATOM 7408 C CA . SER C 1 275 ? 39.007 16.023 28.262 1.00 17.76 274 SER Q CA 1
ATOM 7409 C C . SER C 1 275 ? 38.272 15.163 29.289 1.00 21.26 274 SER Q C 1
ATOM 7410 O O . SER C 1 275 ? 38.625 14.024 29.513 1.00 20.49 274 SER Q O 1
ATOM 7413 N N . GLU C 1 276 ? 37.215 15.712 29.880 1.00 20.58 275 GLU Q N 1
ATOM 7414 C CA . GLU C 1 276 ? 36.383 14.944 30.811 1.00 21.16 275 GLU Q CA 1
ATOM 7415 C C . GLU C 1 276 ? 35.053 14.615 30.136 1.00 23.75 275 GLU Q C 1
ATOM 7416 O O . GLU C 1 276 ? 34.111 14.214 30.805 1.00 22.70 275 GLU Q O 1
ATOM 7422 N N . GLU C 1 277 ? 35.000 14.750 28.809 1.00 18.82 276 GLU Q N 1
ATOM 7423 C CA . GLU C 1 277 ? 33.788 14.412 28.052 1.00 18.98 276 GLU Q CA 1
ATOM 7424 C C . GLU C 1 277 ? 33.860 12.973 27.540 1.00 18.28 276 GLU Q C 1
ATOM 7425 O O . GLU C 1 277 ? 34.926 12.476 27.260 1.00 17.97 276 GLU Q O 1
ATOM 7431 N N . PRO C 1 278 ? 32.715 12.279 27.462 1.00 15.96 277 PRO Q N 1
ATOM 7432 C CA . PRO C 1 278 ? 32.689 10.863 27.024 1.00 15.82 277 PRO Q CA 1
ATOM 7433 C C . PRO C 1 278 ? 32.603 10.808 25.495 1.00 18.88 277 PRO Q C 1
ATOM 7434 O O . PRO C 1 278 ? 31.522 10.599 24.892 1.00 18.82 277 PRO Q O 1
ATOM 7438 N N . LEU C 1 279 ? 33.741 11.091 24.869 1.00 13.76 278 LEU Q N 1
ATOM 7439 C CA . LEU C 1 279 ? 33.797 11.225 23.434 1.00 13.39 278 LEU Q CA 1
ATOM 7440 C C . LEU C 1 279 ? 34.174 9.983 22.681 1.00 13.77 278 LEU Q C 1
ATOM 7441 O O . LEU C 1 279 ? 34.556 8.983 23.272 1.00 16.35 278 LEU Q O 1
ATOM 7446 N N . VAL C 1 280 ? 34.070 10.047 21.357 1.00 10.60 279 VAL Q N 1
ATOM 7447 C CA . VAL C 1 280 ? 34.414 8.879 20.534 1.00 11.86 279 VAL Q CA 1
ATOM 7448 C C . VAL C 1 280 ? 35.322 9.352 19.407 1.00 15.38 279 VAL Q C 1
ATOM 7449 O O . VAL C 1 280 ? 35.508 10.552 19.214 1.00 16.59 279 VAL Q O 1
ATOM 7453 N N . SER C 1 281 ? 35.968 8.424 18.726 1.00 15.28 280 SER Q N 1
ATOM 7454 C CA . SER C 1 281 ? 36.975 8.799 17.734 1.00 13.84 280 SER Q CA 1
ATOM 7455 C C . SER C 1 281 ? 36.556 9.887 16.734 1.00 15.25 280 SER Q C 1
ATOM 7456 O O . SER C 1 281 ? 37.324 10.806 16.450 1.00 13.90 280 SER Q O 1
ATOM 7459 N N . ARG C 1 282 ? 35.344 9.813 16.195 1.00 14.47 281 ARG Q N 1
ATOM 7460 C CA A ARG C 1 282 ? 34.903 10.815 15.221 0.37 13.77 281 ARG Q CA 1
ATOM 7461 C CA B ARG C 1 282 ? 34.932 10.820 15.206 0.63 13.95 281 ARG Q CA 1
ATOM 7462 C C . ARG C 1 282 ? 35.042 12.236 15.740 1.00 15.27 281 ARG Q C 1
ATOM 7463 O O . ARG C 1 282 ? 35.307 13.149 14.983 1.00 13.72 281 ARG Q O 1
ATOM 7478 N N . ASP C 1 283 ? 34.814 12.405 17.033 1.00 11.88 282 ASP Q N 1
ATOM 7479 C CA . ASP C 1 283 ? 34.857 13.712 17.667 1.00 12.59 282 ASP Q CA 1
ATOM 7480 C C . ASP C 1 283 ? 36.225 14.355 17.611 1.00 18.05 282 ASP Q C 1
ATOM 7481 O O . ASP C 1 283 ? 36.326 15.573 17.729 1.00 18.50 282 ASP Q O 1
ATOM 7486 N N . TYR C 1 284 ? 37.265 13.533 17.424 1.00 14.61 283 TYR Q N 1
ATOM 7487 C CA . TYR C 1 284 ? 38.645 14.049 17.397 1.00 12.68 283 TYR Q CA 1
ATOM 7488 C C . TYR C 1 284 ? 39.140 14.237 15.971 1.00 14.93 283 TYR Q C 1
ATOM 7489 O O . TYR C 1 284 ? 40.305 14.576 15.726 1.00 13.00 283 TYR Q O 1
ATOM 7498 N N . ASN C 1 285 ? 38.266 14.025 15.002 1.00 11.91 284 ASN Q N 1
ATOM 7499 C CA . ASN C 1 285 ? 38.697 14.217 13.629 1.00 12.47 284 ASN Q CA 1
ATOM 7500 C C . ASN C 1 285 ? 38.936 15.727 13.426 1.00 18.81 284 ASN Q C 1
ATOM 7501 O O . ASN C 1 285 ? 38.035 16.545 13.624 1.00 18.56 284 ASN Q O 1
ATOM 7506 N N . GLY C 1 286 ? 40.169 16.094 13.077 1.00 17.11 285 GLY Q N 1
ATOM 7507 C CA . GLY C 1 286 ? 40.545 17.491 12.903 1.00 17.44 285 GLY Q CA 1
ATOM 7508 C C . GLY C 1 286 ? 41.266 18.108 14.090 1.00 20.69 285 GLY Q C 1
ATOM 7509 O O . GLY C 1 286 ? 41.708 19.259 14.030 1.00 19.46 285 GLY Q O 1
ATOM 7510 N N . SER C 1 287 ? 41.382 17.352 15.171 1.00 17.13 286 SER Q N 1
ATOM 7511 C CA . SER C 1 287 ? 42.060 17.814 16.386 1.00 16.14 286 SER Q CA 1
ATOM 7512 C C . SER C 1 287 ? 43.533 18.078 16.059 1.00 18.78 286 SER Q C 1
ATOM 7513 O O . SER C 1 287 ? 44.183 17.268 15.408 1.00 16.84 286 SER Q O 1
ATOM 7516 N N . THR C 1 288 ? 44.051 19.238 16.452 1.00 15.33 287 THR Q N 1
ATOM 7517 C CA . THR C 1 288 ? 45.421 19.602 16.085 1.00 14.28 287 THR Q CA 1
ATOM 7518 C C . THR C 1 288 ? 46.433 19.314 17.183 1.00 17.79 287 THR Q C 1
ATOM 7519 O O . THR C 1 288 ? 47.640 19.515 16.987 1.00 18.15 287 THR Q O 1
ATOM 7523 N N . VAL C 1 289 ? 45.959 18.944 18.372 1.00 15.88 288 VAL Q N 1
ATOM 7524 C CA . VAL C 1 289 ? 46.892 18.612 19.457 1.00 15.32 288 VAL Q CA 1
ATOM 7525 C C . VAL C 1 289 ? 47.510 17.253 19.214 1.00 17.97 288 VAL Q C 1
ATOM 7526 O O . VAL C 1 289 ? 47.059 16.495 18.369 1.00 17.57 288 VAL Q O 1
ATOM 7530 N N . SER C 1 290 ? 48.588 16.958 19.929 1.00 13.34 289 SER Q N 1
ATOM 7531 C CA . SER C 1 290 ? 49.249 15.666 19.757 1.00 12.55 289 SER Q CA 1
ATOM 7532 C C . SER C 1 290 ? 48.568 14.573 20.545 1.00 14.55 289 SER Q C 1
ATOM 7533 O O . SER C 1 290 ? 48.747 13.392 20.291 1.00 16.52 289 SER Q O 1
ATOM 7536 N N . SER C 1 291 ? 47.891 14.965 21.612 1.00 14.37 290 SER Q N 1
ATOM 7537 C CA . SER C 1 291 ? 47.433 13.989 22.585 1.00 17.34 290 SER Q CA 1
ATOM 7538 C C . SER C 1 291 ? 46.333 14.620 23.445 1.00 22.38 290 SER Q C 1
ATOM 7539 O O . SER C 1 291 ? 46.506 15.719 23.962 1.00 22.20 290 SER Q O 1
ATOM 7542 N N . THR C 1 292 ? 45.191 13.945 23.565 1.00 18.78 291 THR Q N 1
ATOM 7543 C CA . THR C 1 292 ? 44.124 14.440 24.428 1.00 16.22 291 THR Q CA 1
ATOM 7544 C C . THR C 1 292 ? 43.747 13.347 25.404 1.00 18.04 291 THR Q C 1
ATOM 7545 O O . THR C 1 292 ? 43.203 12.339 25.022 1.00 15.10 291 THR Q O 1
ATOM 7549 N N . ILE C 1 293 ? 43.992 13.593 26.687 1.00 16.63 292 ILE Q N 1
ATOM 7550 C CA . ILE C 1 293 ? 43.684 12.617 27.715 1.00 14.68 292 ILE Q CA 1
ATOM 7551 C C . ILE C 1 293 ? 42.179 12.408 27.814 1.00 16.27 292 ILE Q C 1
ATOM 7552 O O . ILE C 1 293 ? 41.415 13.371 27.950 1.00 15.03 292 ILE Q O 1
ATOM 7557 N N . ASP C 1 294 ? 41.774 11.150 27.787 1.00 13.70 293 ASP Q N 1
ATOM 7558 C CA . ASP C 1 294 ? 40.350 10.805 27.972 1.00 15.23 293 ASP Q CA 1
ATOM 7559 C C . ASP C 1 294 ? 40.269 10.579 29.498 1.00 17.54 293 ASP Q C 1
ATOM 7560 O O . ASP C 1 294 ? 40.495 9.486 29.979 1.00 16.99 293 ASP Q O 1
ATOM 7565 N N . ALA C 1 295 ? 40.016 11.652 30.226 1.00 16.61 294 ALA Q N 1
ATOM 7566 C CA . ALA C 1 295 ? 40.061 11.629 31.680 1.00 16.83 294 ALA Q CA 1
ATOM 7567 C C . ALA C 1 295 ? 39.105 10.640 32.333 1.00 20.71 294 ALA Q C 1
ATOM 7568 O O . ALA C 1 295 ? 39.372 10.115 33.423 1.00 18.22 294 ALA Q O 1
ATOM 7570 N N . LEU C 1 296 ? 37.984 10.385 31.682 1.00 16.95 295 LEU Q N 1
ATOM 7571 C CA . LEU C 1 296 ? 37.016 9.426 32.203 1.00 17.85 295 LEU Q CA 1
ATOM 7572 C C . LEU C 1 296 ? 37.538 8.003 32.243 1.00 21.13 295 LEU Q C 1
ATOM 7573 O O . LEU C 1 296 ? 37.027 7.166 32.990 1.00 21.79 295 LEU Q O 1
ATOM 7578 N N . SER C 1 297 ? 38.530 7.694 31.411 1.00 18.42 296 SER Q N 1
ATOM 7579 C CA . SER C 1 297 ? 39.060 6.344 31.327 1.00 15.71 296 SER Q CA 1
ATOM 7580 C C . SER C 1 297 ? 40.172 6.084 32.337 1.00 20.53 296 SER Q C 1
ATOM 7581 O O . SER C 1 297 ? 40.604 4.962 32.500 1.00 22.10 296 SER Q O 1
ATOM 7584 N N . THR C 1 298 ? 40.681 7.134 32.973 1.00 18.86 297 THR Q N 1
ATOM 7585 C CA . THR C 1 298 ? 41.788 6.926 33.922 1.00 18.12 297 THR Q CA 1
ATOM 7586 C C . THR C 1 298 ? 41.378 5.976 35.050 1.00 19.86 297 THR Q C 1
ATOM 7587 O O . THR C 1 298 ? 40.304 6.138 35.619 1.00 21.51 297 THR Q O 1
ATOM 7591 N N . MET C 1 299 ? 42.212 4.977 35.341 1.00 18.92 298 MET Q N 1
ATOM 7592 C CA . MET C 1 299 ? 41.950 4.081 36.478 1.00 20.10 298 MET Q CA 1
ATOM 7593 C C . MET C 1 299 ? 43.258 3.712 37.178 1.00 25.12 298 MET Q C 1
ATOM 7594 O O . MET C 1 299 ? 44.336 3.716 36.564 1.00 24.40 298 MET Q O 1
ATOM 7599 N N . VAL C 1 300 ? 43.152 3.368 38.459 1.00 21.21 299 VAL Q N 1
ATOM 7600 C CA . VAL C 1 300 ? 44.349 2.987 39.215 1.00 22.59 299 VAL Q CA 1
ATOM 7601 C C . VAL C 1 300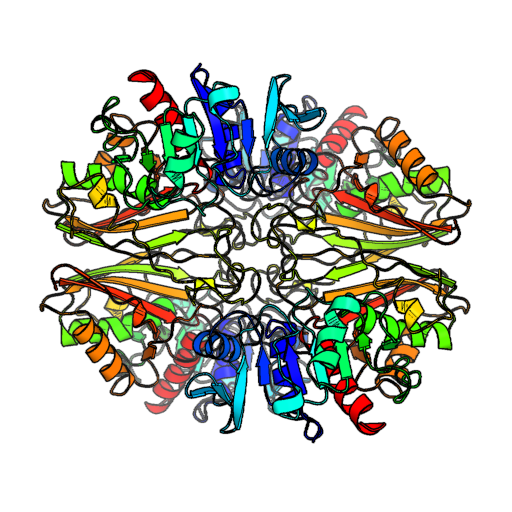 ? 44.043 1.758 40.061 1.00 25.02 299 VAL Q C 1
ATOM 7602 O O . VAL C 1 300 ? 42.935 1.623 40.566 1.00 26.07 299 VAL Q O 1
ATOM 7606 N N . ILE C 1 301 ? 45.030 0.889 40.231 1.00 22.48 300 ILE Q N 1
ATOM 7607 C CA . ILE C 1 301 ? 44.880 -0.272 41.117 1.00 22.31 300 ILE Q CA 1
ATOM 7608 C C . ILE C 1 301 ? 46.038 -0.216 42.134 1.00 27.59 300 ILE Q C 1
ATOM 7609 O O . ILE C 1 301 ? 47.186 -0.040 41.754 1.00 26.10 300 ILE Q O 1
ATOM 7614 N N . ASP C 1 302 ? 45.737 -0.423 43.410 1.00 27.98 301 ASP Q N 1
ATOM 7615 C CA . ASP C 1 302 ? 46.805 -0.456 44.428 1.00 28.00 301 ASP Q CA 1
ATOM 7616 C C . ASP C 1 302 ? 47.643 0.819 44.459 1.00 33.02 301 ASP Q C 1
ATOM 7617 O O . ASP C 1 302 ? 48.774 0.836 44.967 1.00 33.70 301 ASP Q O 1
ATOM 7622 N N . GLY C 1 303 ? 47.078 1.899 43.943 1.00 29.73 302 GLY Q N 1
ATOM 7623 C CA . GLY C 1 303 ? 47.751 3.183 43.894 1.00 28.94 302 GLY Q CA 1
ATOM 7624 C C . GLY C 1 303 ? 49.020 3.148 43.082 1.00 31.55 302 GLY Q C 1
ATOM 7625 O O . GLY C 1 303 ? 49.732 4.146 43.033 1.00 30.72 302 GLY Q O 1
ATOM 7626 N N . LYS C 1 304 ? 49.302 2.003 42.454 1.00 27.09 303 LYS Q N 1
ATOM 7627 C CA . LYS C 1 304 ? 50.527 1.853 41.678 1.00 26.63 303 LYS Q CA 1
ATOM 7628 C C . LYS C 1 304 ? 50.387 1.558 40.173 1.00 28.24 303 LYS Q C 1
ATOM 7629 O O . LYS C 1 304 ? 51.270 1.914 39.392 1.00 26.17 303 LYS Q O 1
ATOM 7635 N N . MET C 1 305 ? 49.318 0.867 39.776 1.00 24.43 304 MET Q N 1
ATOM 7636 C CA . MET C 1 305 ? 49.130 0.577 38.346 1.00 22.58 304 MET Q CA 1
ATOM 7637 C C . MET C 1 305 ? 48.107 1.555 37.811 1.00 24.91 304 MET Q C 1
ATOM 7638 O O . MET C 1 305 ? 47.010 1.647 38.337 1.00 24.67 304 MET Q O 1
ATOM 7643 N N . VAL C 1 306 ? 48.451 2.278 36.735 1.00 21.56 305 VAL Q N 1
ATOM 7644 C CA . VAL C 1 306 ? 47.528 3.253 36.211 1.00 20.47 305 VAL Q CA 1
ATOM 7645 C C . VAL C 1 306 ? 47.259 2.947 34.738 1.00 20.05 305 VAL Q C 1
ATOM 7646 O O . VAL C 1 306 ? 48.106 2.406 34.061 1.00 19.96 305 VAL Q O 1
ATOM 7650 N N . LYS C 1 307 ? 46.057 3.250 34.292 1.00 19.10 306 LYS Q N 1
ATOM 7651 C CA . LYS C 1 307 ? 45.723 3.173 32.866 1.00 17.41 306 LYS Q CA 1
ATOM 7652 C C . LYS C 1 307 ? 45.402 4.620 32.467 1.00 20.66 306 LYS Q C 1
ATOM 7653 O O . LYS C 1 307 ? 44.586 5.290 33.106 1.00 18.76 306 LYS Q O 1
ATOM 7659 N N . VAL C 1 308 ? 46.054 5.097 31.395 1.00 17.76 307 VAL Q N 1
ATOM 7660 C CA . VAL C 1 308 ? 45.803 6.422 30.871 1.00 16.17 307 VAL Q CA 1
ATOM 7661 C C . VAL C 1 308 ? 45.518 6.216 29.376 1.00 17.13 307 VAL Q C 1
ATOM 7662 O O . VAL C 1 308 ? 46.223 5.478 28.718 1.00 15.79 307 VAL Q O 1
ATOM 7666 N N . VAL C 1 309 ? 44.450 6.837 28.916 1.00 15.54 308 VAL Q N 1
ATOM 7667 C CA . VAL C 1 309 ? 43.999 6.704 27.517 1.00 13.04 308 VAL Q CA 1
ATOM 7668 C C . VAL C 1 309 ? 44.058 8.090 26.927 1.00 18.61 308 VAL Q C 1
ATOM 7669 O O . VAL C 1 309 ? 43.551 9.061 27.535 1.00 19.16 308 VAL Q O 1
ATOM 7673 N N . SER C 1 310 ? 44.569 8.181 25.700 1.00 15.77 309 SER Q N 1
ATOM 7674 C CA . SER C 1 310 ? 44.715 9.469 25.061 1.00 14.77 309 SER Q CA 1
ATOM 7675 C C . SER C 1 310 ? 44.448 9.377 23.587 1.00 16.30 309 SER Q C 1
ATOM 7676 O O . SER C 1 310 ? 45.012 8.510 22.891 1.00 14.10 309 SER Q O 1
ATOM 7679 N N . TRP C 1 311 ? 43.652 10.334 23.119 1.00 15.02 310 TRP Q N 1
ATOM 7680 C CA . TRP C 1 311 ? 43.258 10.404 21.713 1.00 15.24 310 TRP Q CA 1
ATOM 7681 C C . TRP C 1 311 ? 44.252 11.155 20.855 1.00 16.24 310 TRP Q C 1
ATOM 7682 O O . TRP C 1 311 ? 44.839 12.128 21.283 1.00 16.17 310 TRP Q O 1
ATOM 7693 N N . TYR C 1 312 ? 44.276 10.824 19.568 1.00 15.41 311 TYR Q N 1
ATOM 7694 C CA . TYR C 1 312 ? 45.032 11.630 18.636 1.00 14.28 311 TYR Q CA 1
ATOM 7695 C C . TYR C 1 312 ? 44.524 11.485 17.236 1.00 18.34 311 TYR Q C 1
ATOM 7696 O O . TYR C 1 312 ? 44.266 10.369 16.771 1.00 17.28 311 TYR Q O 1
ATOM 7705 N N . ASP C 1 313 ? 44.401 12.615 16.546 1.00 16.49 312 ASP Q N 1
ATOM 7706 C CA . ASP C 1 313 ? 44.057 12.579 15.130 1.00 13.52 312 ASP Q CA 1
ATOM 7707 C C . ASP C 1 313 ? 45.447 12.303 14.505 1.00 18.22 312 ASP Q C 1
ATOM 7708 O O . ASP C 1 313 ? 46.324 13.172 14.476 1.00 16.57 312 ASP Q O 1
ATOM 7713 N N . ASN C 1 314 ? 45.657 11.066 14.076 1.00 14.50 313 ASN Q N 1
ATOM 7714 C CA . ASN C 1 314 ? 46.952 10.649 13.543 1.00 13.95 313 ASN Q CA 1
ATOM 7715 C C . ASN C 1 314 ? 47.420 11.430 12.325 1.00 16.61 313 ASN Q C 1
ATOM 7716 O O . ASN C 1 314 ? 48.627 11.588 12.137 1.00 15.27 313 ASN Q O 1
ATOM 7721 N N . GLU C 1 315 ? 46.490 11.918 11.493 1.00 13.10 314 GLU Q N 1
ATOM 7722 C CA . GLU C 1 315 ? 46.905 12.739 10.365 1.00 12.08 314 GLU Q CA 1
ATOM 7723 C C . GLU C 1 315 ? 47.130 14.206 10.779 1.00 18.02 314 GLU Q C 1
ATOM 7724 O O . GLU C 1 315 ? 48.169 14.798 10.489 1.00 17.39 314 GLU Q O 1
ATOM 7730 N N . THR C 1 316 ? 46.148 14.783 11.467 1.00 13.75 315 THR Q N 1
ATOM 7731 C CA . THR C 1 316 ? 46.165 16.209 11.767 1.00 14.06 315 THR Q CA 1
ATOM 7732 C C . THR C 1 316 ? 47.150 16.651 12.832 1.00 15.13 315 THR Q C 1
ATOM 7733 O O . THR C 1 316 ? 47.895 17.643 12.644 1.00 15.06 315 THR Q O 1
ATOM 7737 N N . GLY C 1 317 ? 47.091 16.010 13.984 1.00 15.29 316 GLY Q N 1
ATOM 7738 C CA . GLY C 1 317 ? 47.949 16.418 15.082 1.00 14.97 316 GLY Q CA 1
ATOM 7739 C C . GLY C 1 317 ? 49.410 16.318 14.683 1.00 19.82 316 GLY Q C 1
ATOM 7740 O O . GLY C 1 317 ? 50.183 17.258 14.851 1.00 17.54 316 GLY Q O 1
ATOM 7741 N N . TYR C 1 318 ? 49.789 15.179 14.106 1.00 16.56 317 TYR Q N 1
ATOM 7742 C CA . TYR C 1 318 ? 51.167 14.967 13.668 1.00 14.81 317 TYR Q CA 1
ATOM 7743 C C . TYR C 1 318 ? 51.580 15.985 12.593 1.00 16.36 317 TYR Q C 1
ATOM 7744 O O . TYR C 1 318 ? 52.701 16.496 12.602 1.00 15.42 317 TYR Q O 1
ATOM 7753 N N . SER C 1 319 ? 50.660 16.313 11.688 1.00 13.15 318 SER Q N 1
ATOM 7754 C CA . SER C 1 319 ? 51.016 17.269 10.609 1.00 13.09 318 SER Q CA 1
ATOM 7755 C C . SER C 1 319 ? 51.223 18.669 11.173 1.00 17.48 318 SER Q C 1
ATOM 7756 O O . SER C 1 319 ? 52.097 19.407 10.714 1.00 16.75 318 SER Q O 1
ATOM 7759 N N . HIS C 1 320 ? 50.436 19.028 12.194 1.00 15.17 319 HIS Q N 1
ATOM 7760 C CA A HIS C 1 320 ? 50.555 20.324 12.846 0.25 14.91 319 HIS Q CA 1
ATOM 7761 C CA B HIS C 1 320 ? 50.571 20.345 12.784 0.75 15.03 319 HIS Q CA 1
ATOM 7762 C C . HIS C 1 320 ? 51.914 20.360 13.534 1.00 18.30 319 HIS Q C 1
ATOM 7763 O O . HIS C 1 320 ? 52.611 21.367 13.505 1.00 18.08 319 HIS Q O 1
ATOM 7776 N N . ARG C 1 321 ? 52.308 19.216 14.086 1.00 15.64 320 ARG Q N 1
ATOM 7777 C CA . ARG C 1 321 ? 53.641 19.121 14.759 1.00 17.54 320 ARG Q CA 1
ATOM 7778 C C . ARG C 1 321 ? 54.786 19.257 13.742 1.00 19.52 320 ARG Q C 1
ATOM 7779 O O . ARG C 1 321 ? 55.803 19.878 14.034 1.00 20.03 320 ARG Q O 1
ATOM 7787 N N . VAL C 1 322 ? 54.615 18.718 12.551 1.00 14.75 321 VAL Q N 1
ATOM 7788 C CA . VAL C 1 322 ? 55.627 18.876 11.510 1.00 14.64 321 VAL Q CA 1
ATOM 7789 C C . VAL C 1 322 ? 55.800 20.370 11.230 1.00 20.55 321 VAL Q C 1
ATOM 7790 O O . VAL C 1 322 ? 56.923 20.894 11.114 1.00 18.07 321 VAL Q O 1
ATOM 7794 N N . VAL C 1 323 ? 54.678 21.057 11.065 1.00 16.65 322 VAL Q N 1
ATOM 7795 C CA . VAL C 1 323 ? 54.702 22.505 10.828 1.00 14.56 322 VAL Q CA 1
ATOM 7796 C C . VAL C 1 323 ? 55.365 23.229 12.018 1.00 19.90 322 VAL Q C 1
ATOM 7797 O O . VAL C 1 323 ? 56.203 24.140 11.824 1.00 19.79 322 VAL Q O 1
ATOM 7801 N N . ASP C 1 324 ? 55.025 22.826 13.251 1.00 16.70 323 ASP Q N 1
ATOM 7802 C CA . ASP C 1 324 ? 55.628 23.461 14.433 1.00 15.17 323 ASP Q CA 1
ATOM 7803 C C . ASP C 1 324 ? 57.133 23.205 14.440 1.00 20.06 323 ASP Q C 1
ATOM 7804 O O . ASP C 1 324 ? 57.951 24.050 14.825 1.00 19.39 323 ASP Q O 1
ATOM 7809 N N . LEU C 1 325 ? 57.506 21.989 14.091 1.00 18.12 324 LEU Q N 1
ATOM 7810 C CA . LEU C 1 325 ? 58.934 21.657 14.095 1.00 18.69 324 LEU Q CA 1
ATOM 7811 C C . LEU C 1 325 ? 59.668 22.459 12.991 1.00 20.51 324 LEU Q C 1
ATOM 7812 O O . LEU C 1 325 ? 60.783 22.974 13.200 1.00 21.78 324 LEU Q O 1
ATOM 7817 N N . ALA C 1 326 ? 59.051 22.610 11.834 1.00 18.21 325 ALA Q N 1
ATOM 7818 C CA . ALA C 1 326 ? 59.683 23.397 10.771 1.00 17.41 325 ALA Q CA 1
ATOM 7819 C C . ALA C 1 326 ? 59.858 24.862 11.226 1.00 21.60 325 ALA Q C 1
ATOM 7820 O O . ALA C 1 326 ? 60.908 25.498 11.002 1.00 20.92 325 ALA Q O 1
ATOM 7822 N N . ALA C 1 327 ? 58.840 25.411 11.872 1.00 17.40 326 ALA Q N 1
ATOM 7823 C CA . ALA C 1 327 ? 58.919 26.811 12.324 1.00 18.11 326 ALA Q CA 1
ATOM 7824 C C . ALA C 1 327 ? 60.004 26.937 13.396 1.00 24.46 326 ALA Q C 1
ATOM 7825 O O . ALA C 1 327 ? 60.731 27.922 13.469 1.00 23.67 326 ALA Q O 1
ATOM 7827 N N . TYR C 1 328 ? 60.079 25.928 14.246 1.00 21.68 327 TYR Q N 1
ATOM 7828 C CA . TYR C 1 328 ? 61.073 25.893 15.319 1.00 20.50 327 TYR Q CA 1
ATOM 7829 C C . TYR C 1 328 ? 62.484 25.853 14.756 1.00 25.15 327 TYR Q C 1
ATOM 7830 O O . TYR C 1 328 ? 63.362 26.602 15.181 1.00 23.39 327 TYR Q O 1
ATOM 7839 N N . ILE C 1 329 ? 62.707 24.958 13.801 1.00 22.40 328 ILE Q N 1
ATOM 7840 C CA . ILE C 1 329 ? 64.005 24.826 13.154 1.00 22.69 328 ILE Q CA 1
ATOM 7841 C C . ILE C 1 329 ? 64.368 26.167 12.482 1.00 27.42 328 ILE Q C 1
ATOM 7842 O O . ILE C 1 329 ? 65.503 26.658 12.594 1.00 26.88 328 ILE Q O 1
ATOM 7847 N N . ALA C 1 330 ? 63.402 26.777 11.806 1.00 21.81 329 ALA Q N 1
ATOM 7848 C CA . ALA C 1 330 ? 63.682 28.050 11.146 1.00 22.14 329 ALA Q CA 1
ATOM 7849 C C . ALA C 1 330 ? 64.077 29.101 12.169 1.00 27.88 329 ALA Q C 1
ATOM 7850 O O . ALA C 1 330 ? 64.954 29.928 11.900 1.00 30.08 329 ALA Q O 1
ATOM 7852 N N . SER C 1 331 ? 63.455 29.051 13.360 1.00 24.21 330 SER Q N 1
ATOM 7853 C CA . SER C 1 331 ? 63.723 30.017 14.428 1.00 25.33 330 SER Q CA 1
ATOM 7854 C C . SER C 1 331 ? 65.122 29.932 15.035 1.00 32.24 330 SER Q C 1
ATOM 7855 O O . SER C 1 331 ? 65.576 30.860 15.694 1.00 32.42 330 SER Q O 1
ATOM 7858 N N . LYS C 1 332 ? 65.787 28.796 14.846 1.00 29.73 331 LYS Q N 1
ATOM 7859 C CA . LYS C 1 332 ? 67.131 28.581 15.393 1.00 28.82 331 LYS Q CA 1
ATOM 7860 C C . LYS C 1 332 ? 68.212 28.921 14.389 1.00 33.60 331 LYS Q C 1
ATOM 7861 O O . LYS C 1 332 ? 69.411 28.795 14.678 1.00 33.39 331 LYS Q O 1
ATOM 7867 N N . GLY C 1 333 ? 67.790 29.351 13.206 1.00 30.33 332 GLY Q N 1
ATOM 7868 C CA . GLY C 1 333 ? 68.693 29.784 12.164 1.00 29.08 332 GLY Q CA 1
ATOM 7869 C C . GLY C 1 333 ? 69.030 28.837 11.034 1.00 32.49 332 GLY Q C 1
ATOM 7870 O O . GLY C 1 333 ? 69.508 27.716 11.261 1.00 31.96 332 GLY Q O 1
ATOM 7871 N N . LEU C 1 334 ? 68.838 29.330 9.814 1.00 30.18 333 LEU Q N 1
ATOM 7872 C CA . LEU C 1 334 ? 69.134 28.589 8.587 1.00 39.19 333 LEU Q CA 1
ATOM 7873 C C . LEU C 1 334 ? 70.063 29.437 7.705 1.00 45.58 333 LEU Q C 1
ATOM 7874 O O . LEU C 1 334 ? 70.445 28.977 6.612 1.00 48.74 333 LEU Q O 1
ATOM 7880 N N . ALA D 1 1 ? 18.617 -34.780 24.757 1.00 39.05 0 ALA R N 1
ATOM 7881 C CA . ALA D 1 1 ? 18.405 -35.247 26.127 1.00 39.99 0 ALA R CA 1
ATOM 7882 C C . ALA D 1 1 ? 17.583 -34.246 26.930 1.00 41.28 0 ALA R C 1
ATOM 7883 O O . ALA D 1 1 ? 16.359 -34.395 27.038 1.00 41.78 0 ALA R O 1
ATOM 7885 N N . VAL D 1 2 ? 18.251 -33.226 27.479 1.00 34.27 1 VAL R N 1
ATOM 7886 C CA . VAL D 1 2 ? 17.545 -32.203 28.244 1.00 32.76 1 VAL R CA 1
ATOM 7887 C C . VAL D 1 2 ? 16.823 -31.255 27.300 1.00 31.53 1 VAL R C 1
ATOM 7888 O O . VAL D 1 2 ? 17.372 -30.824 26.281 1.00 30.00 1 VAL R O 1
ATOM 7892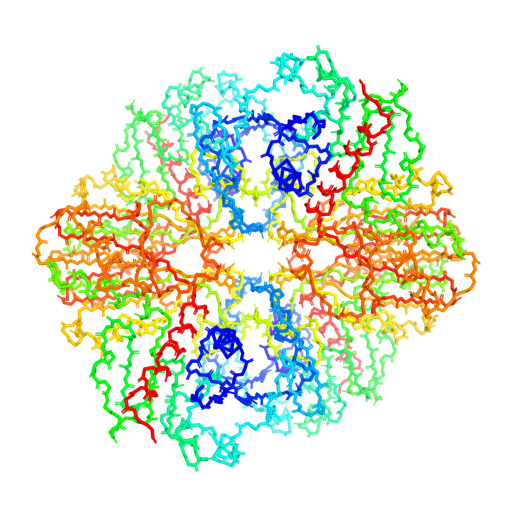 N N . LYS D 1 3 ? 15.572 -30.976 27.608 1.00 24.93 2 LYS R N 1
ATOM 7893 C CA A LYS D 1 3 ? 14.774 -30.090 26.786 0.55 24.02 2 LYS R CA 1
ATOM 7894 C CA B LYS D 1 3 ? 14.767 -30.085 26.790 0.45 24.11 2 LYS R CA 1
ATOM 7895 C C . LYS D 1 3 ? 15.106 -28.642 27.136 1.00 25.99 2 LYS R C 1
ATOM 7896 O O . LYS D 1 3 ? 15.077 -28.251 28.289 1.00 24.00 2 LYS R O 1
ATOM 7907 N N . VAL D 1 4 ? 15.431 -27.860 26.118 1.00 21.77 3 VAL R N 1
ATOM 7908 C CA . VAL D 1 4 ? 15.824 -26.478 26.304 1.00 20.43 3 VAL R CA 1
ATOM 7909 C C . VAL D 1 4 ? 14.868 -25.535 25.611 1.00 20.39 3 VAL R C 1
ATOM 7910 O O . VAL D 1 4 ? 14.342 -25.847 24.545 1.00 18.71 3 VAL R O 1
ATOM 7914 N N . GLY D 1 5 ? 14.635 -24.372 26.226 1.00 17.89 4 GLY R N 1
ATOM 7915 C CA . GLY D 1 5 ? 13.834 -23.306 25.641 1.00 16.16 4 GLY R CA 1
ATOM 7916 C C . GLY D 1 5 ? 14.777 -22.094 25.523 1.00 18.17 4 GLY R C 1
ATOM 7917 O O . GLY D 1 5 ? 15.654 -21.926 26.349 1.00 16.71 4 GLY R O 1
ATOM 7918 N N . ILE D 1 6 ? 14.698 -21.346 24.433 1.00 16.89 5 ILE R N 1
ATOM 7919 C CA . ILE D 1 6 ? 15.566 -20.138 24.268 1.00 14.15 5 ILE R CA 1
ATOM 7920 C C . ILE D 1 6 ? 14.673 -18.905 24.283 1.00 17.58 5 ILE R C 1
ATOM 7921 O O . ILE D 1 6 ? 13.741 -18.771 23.478 1.00 17.35 5 ILE R O 1
ATOM 7926 N N . ASN D 1 7 ? 14.881 -18.044 25.280 1.00 16.53 6 ASN R N 1
ATOM 7927 C CA . ASN D 1 7 ? 14.116 -16.827 25.377 1.00 15.53 6 ASN R CA 1
ATOM 7928 C C . ASN D 1 7 ? 14.988 -15.676 24.845 1.00 17.93 6 ASN R C 1
ATOM 7929 O O . ASN D 1 7 ? 15.969 -15.281 25.473 1.00 16.08 6 ASN R O 1
ATOM 7934 N N . GLY D 1 8 ? 14.621 -15.164 23.684 1.00 17.10 7 GLY R N 1
ATOM 7935 C CA . GLY D 1 8 ? 15.369 -14.103 22.998 1.00 16.72 7 GLY R CA 1
ATOM 7936 C C . GLY D 1 8 ? 16.194 -14.803 21.931 1.00 15.77 7 GLY R C 1
ATOM 7937 O O . GLY D 1 8 ? 17.323 -15.213 22.182 1.00 15.55 7 GLY R O 1
ATOM 7938 N N . PHE D 1 9 ? 15.592 -14.977 20.757 1.00 14.30 8 PHE R N 1
ATOM 7939 C CA . PHE D 1 9 ? 16.204 -15.719 19.664 1.00 14.00 8 PHE R CA 1
ATOM 7940 C C . PHE D 1 9 ? 16.998 -14.764 18.784 1.00 16.52 8 PHE R C 1
ATOM 7941 O O . PHE D 1 9 ? 16.754 -14.687 17.591 1.00 17.20 8 PHE R O 1
ATOM 7949 N N . GLY D 1 10 ? 18.009 -14.126 19.371 1.00 15.88 9 GLY R N 1
ATOM 7950 C CA . GLY D 1 10 ? 18.806 -13.102 18.680 1.00 15.43 9 GLY R CA 1
ATOM 7951 C C . GLY D 1 10 ? 20.198 -13.566 18.340 1.00 16.14 9 GLY R C 1
ATOM 7952 O O . GLY D 1 10 ? 20.366 -14.725 17.961 1.00 15.87 9 GLY R O 1
ATOM 7953 N N . ARG D 1 11 ? 21.199 -12.680 18.440 1.00 14.33 10 ARG R N 1
ATOM 7954 C CA . ARG D 1 11 ? 22.579 -13.088 18.112 1.00 14.37 10 ARG R CA 1
ATOM 7955 C C . ARG D 1 11 ? 23.042 -14.265 18.949 1.00 16.10 10 ARG R C 1
ATOM 7956 O O . ARG D 1 11 ? 23.578 -15.251 18.446 1.00 15.90 10 ARG R O 1
ATOM 7964 N N . ILE D 1 12 ? 22.827 -14.170 20.258 1.00 13.02 11 ILE R N 1
ATOM 7965 C CA . ILE D 1 12 ? 23.210 -15.266 21.147 1.00 13.46 11 ILE R CA 1
ATOM 7966 C C . ILE D 1 12 ? 22.175 -16.417 21.082 1.00 15.76 11 ILE R C 1
ATOM 7967 O O . ILE D 1 12 ? 22.548 -17.580 20.914 1.00 15.29 11 ILE R O 1
ATOM 7972 N N . GLY D 1 13 ? 20.889 -16.092 21.075 1.00 14.10 12 GLY R N 1
ATOM 7973 C CA . GLY D 1 13 ? 19.876 -17.147 20.998 1.00 14.42 12 GLY R CA 1
ATOM 7974 C C . GLY D 1 13 ? 20.041 -18.040 19.763 1.00 16.87 12 GLY R C 1
ATOM 7975 O O . GLY D 1 13 ? 19.962 -19.277 19.840 1.00 15.82 12 GLY R O 1
ATOM 7976 N N . ARG D 1 14 ? 20.188 -17.426 18.592 1.00 12.43 13 ARG R N 1
ATOM 7977 C CA . ARG D 1 14 ? 20.355 -18.245 17.389 1.00 13.74 13 ARG R CA 1
ATOM 7978 C C . ARG D 1 14 ? 21.687 -19.025 17.339 1.00 17.52 13 ARG R C 1
ATOM 7979 O O . ARG D 1 14 ? 21.729 -20.149 16.844 1.00 16.24 13 ARG R O 1
ATOM 7987 N N . ASN D 1 15 ? 22.760 -18.433 17.877 1.00 13.80 14 ASN R N 1
ATOM 7988 C CA . ASN D 1 15 ? 24.082 -19.067 17.881 1.00 14.71 14 ASN R CA 1
ATOM 7989 C C . ASN D 1 15 ? 24.062 -20.268 18.845 1.00 19.78 14 ASN R C 1
ATOM 7990 O O . ASN D 1 15 ? 24.525 -21.377 18.516 1.00 17.02 14 ASN R O 1
ATOM 7995 N N . VAL D 1 16 ? 23.424 -20.065 19.999 1.00 15.26 15 VAL R N 1
ATOM 7996 C CA . VAL D 1 16 ? 23.187 -21.157 20.933 1.00 14.29 15 VAL R CA 1
ATOM 7997 C C . VAL D 1 16 ? 22.395 -22.256 20.221 1.00 15.95 15 VAL R C 1
ATOM 7998 O O . VAL D 1 16 ? 22.726 -23.416 20.329 1.00 15.56 15 VAL R O 1
ATOM 8002 N N . PHE D 1 17 ? 21.340 -21.888 19.497 1.00 15.98 16 PHE R N 1
ATOM 8003 C CA . PHE D 1 17 ? 20.538 -22.887 18.784 1.00 15.66 16 PHE R CA 1
ATOM 8004 C C . PHE D 1 17 ? 21.449 -23.684 17.866 1.00 22.45 16 PHE R C 1
ATOM 8005 O O . PHE D 1 17 ? 21.384 -24.921 17.850 1.00 20.22 16 PHE R O 1
ATOM 8013 N N . ARG D 1 18 ? 22.327 -22.985 17.128 1.00 17.69 17 ARG R N 1
ATOM 8014 C CA . ARG D 1 18 ? 23.221 -23.691 16.204 1.00 18.20 17 ARG R CA 1
ATOM 8015 C C . ARG D 1 18 ? 24.177 -24.620 16.931 1.00 22.30 17 ARG R C 1
ATOM 8016 O O . ARG D 1 18 ? 24.377 -25.781 16.504 1.00 21.07 17 ARG R O 1
ATOM 8024 N N . ALA D 1 19 ? 24.735 -24.141 18.047 1.00 17.93 18 ALA R N 1
ATOM 8025 C CA . ALA D 1 19 ? 25.647 -24.928 18.849 1.00 18.38 18 ALA R CA 1
ATOM 8026 C C . ALA D 1 19 ? 24.920 -26.158 19.432 1.00 23.05 18 ALA R C 1
ATOM 8027 O O . ALA D 1 19 ? 25.489 -27.251 19.506 1.00 23.11 18 ALA R O 1
ATOM 8029 N N . ALA D 1 20 ? 23.660 -25.980 19.811 1.00 20.41 19 ALA R N 1
ATOM 8030 C CA . ALA D 1 20 ? 22.865 -27.078 20.387 1.00 20.98 19 ALA R CA 1
ATOM 8031 C C . ALA D 1 20 ? 22.596 -28.185 19.356 1.00 27.50 19 ALA R C 1
ATOM 8032 O O . ALA D 1 20 ? 22.459 -29.354 19.727 1.00 27.21 19 ALA R O 1
ATOM 8034 N N . LEU D 1 21 ? 22.513 -27.831 18.079 1.00 24.97 20 LEU R N 1
ATOM 8035 C CA . LEU D 1 21 ? 22.262 -28.814 17.026 1.00 25.84 20 LEU R CA 1
ATOM 8036 C C . LEU D 1 21 ? 23.352 -29.881 16.993 1.00 33.24 20 LEU R C 1
ATOM 8037 O O . LEU D 1 21 ? 23.103 -31.015 16.593 1.00 33.55 20 LEU R O 1
ATOM 8042 N N . LYS D 1 22 ? 24.543 -29.502 17.447 1.00 31.01 21 LYS R N 1
ATOM 8043 C CA . LYS D 1 22 ? 25.711 -30.368 17.505 1.00 33.60 21 LYS R CA 1
ATOM 8044 C C . LYS D 1 22 ? 25.809 -31.181 18.795 1.00 37.19 21 LYS R C 1
ATOM 8045 O O . LYS D 1 22 ? 26.653 -32.088 18.915 1.00 37.61 21 LYS R O 1
ATOM 8051 N N . ASN D 1 23 ? 25.012 -30.809 19.789 1.00 32.54 22 ASN R N 1
ATOM 8052 C CA . ASN D 1 23 ? 25.091 -31.446 21.087 1.00 31.68 22 ASN R CA 1
ATOM 8053 C C . ASN D 1 23 ? 23.995 -32.478 21.250 1.00 36.43 22 ASN R C 1
ATOM 8054 O O . ASN D 1 23 ? 22.814 -32.197 21.057 1.00 34.43 22 ASN R O 1
ATOM 8059 N N . PRO D 1 24 ? 24.387 -33.730 21.490 1.00 37.25 23 PRO R N 1
ATOM 8060 C CA . PRO D 1 24 ? 23.363 -34.771 21.606 1.00 37.62 23 PRO R CA 1
ATOM 8061 C C . PRO D 1 24 ? 22.686 -34.773 22.984 1.00 39.00 23 PRO R C 1
ATOM 8062 O O . PRO D 1 24 ? 21.596 -35.303 23.128 1.00 40.14 23 PRO R O 1
ATOM 8066 N N . ASP D 1 25 ? 23.322 -34.144 23.972 1.00 34.51 24 ASP R N 1
ATOM 8067 C CA . ASP D 1 25 ? 22.812 -34.106 25.341 1.00 33.77 24 ASP R CA 1
ATOM 8068 C C . ASP D 1 25 ? 21.729 -33.058 25.587 1.00 35.81 24 ASP R C 1
ATOM 8069 O O . ASP D 1 25 ? 21.114 -33.014 26.653 1.00 34.87 24 ASP R O 1
ATOM 8074 N N . ILE D 1 26 ? 21.477 -32.243 24.570 1.00 32.68 25 ILE R N 1
ATOM 8075 C CA . ILE D 1 26 ? 20.426 -31.224 24.669 1.00 30.57 25 ILE R CA 1
ATOM 8076 C C . ILE D 1 26 ? 19.508 -31.187 23.450 1.00 30.23 25 ILE R C 1
ATOM 8077 O O . ILE D 1 26 ? 19.858 -31.580 22.335 1.00 31.05 25 ILE R O 1
ATOM 8082 N N . GLU D 1 27 ? 18.295 -30.742 23.683 1.00 26.56 26 GLU R N 1
ATOM 8083 C CA . GLU D 1 27 ? 17.352 -30.613 22.601 1.00 25.80 26 GLU R CA 1
ATOM 8084 C C . GLU D 1 27 ? 16.586 -29.303 22.760 1.00 27.53 26 GLU R C 1
ATOM 8085 O O . GLU D 1 27 ? 15.867 -29.139 23.736 1.00 25.42 26 GLU R O 1
ATOM 8091 N N . VAL D 1 28 ? 16.725 -28.371 21.809 1.00 23.76 27 VAL R N 1
ATOM 8092 C CA . VAL D 1 28 ? 15.965 -27.123 21.901 1.00 22.88 27 VAL R CA 1
ATOM 8093 C C . VAL D 1 28 ? 14.586 -27.408 21.336 1.00 25.37 27 VAL R C 1
ATOM 8094 O O . VAL D 1 28 ? 14.466 -27.811 20.182 1.00 27.85 27 VAL R O 1
ATOM 8098 N N . VAL D 1 29 ? 13.551 -27.241 22.148 1.00 20.07 28 VAL R N 1
ATOM 8099 C CA . VAL D 1 29 ? 12.196 -27.546 21.703 1.00 19.89 28 VAL R CA 1
ATOM 8100 C C . VAL D 1 29 ? 11.324 -26.323 21.481 1.00 23.01 28 VAL R C 1
ATOM 8101 O O . VAL D 1 29 ? 10.237 -26.409 20.911 1.00 20.18 28 VAL R O 1
ATOM 8105 N N . ALA D 1 30 ? 11.766 -25.167 21.969 1.00 20.41 29 ALA R N 1
ATOM 8106 C CA . ALA D 1 30 ? 10.949 -23.971 21.793 1.00 18.85 29 ALA R CA 1
ATOM 8107 C C . ALA D 1 30 ? 11.827 -22.745 21.837 1.00 18.35 29 ALA R C 1
ATOM 8108 O O . ALA D 1 30 ? 12.856 -22.742 22.496 1.00 20.01 29 ALA R O 1
ATOM 8110 N N . VAL D 1 31 ? 11.364 -21.700 21.186 1.00 16.27 30 VAL R N 1
ATOM 8111 C CA . VAL D 1 31 ? 12.062 -20.406 21.228 1.00 16.91 30 VAL R CA 1
ATOM 8112 C C . VAL D 1 31 ? 10.999 -19.332 21.424 1.00 21.11 30 VAL R C 1
ATOM 8113 O O . VAL D 1 31 ? 9.835 -19.468 20.978 1.00 19.96 30 VAL R O 1
ATOM 8117 N N . ASN D 1 32 ? 11.406 -18.238 22.058 1.00 17.60 31 ASN R N 1
ATOM 8118 C CA . ASN D 1 32 ? 10.490 -17.125 22.222 1.00 16.46 31 ASN R CA 1
ATOM 8119 C C . ASN D 1 32 ? 11.190 -15.857 21.758 1.00 17.51 31 ASN R C 1
ATOM 8120 O O . ASN D 1 32 ? 12.398 -15.686 21.991 1.00 17.13 31 ASN R O 1
ATOM 8125 N N . ASP D 1 33 ? 10.425 -14.973 21.160 1.00 16.37 32 ASP R N 1
ATOM 8126 C CA . ASP D 1 33 ? 10.927 -13.658 20.737 1.00 15.67 32 ASP R CA 1
ATOM 8127 C C . ASP D 1 33 ? 9.734 -12.697 20.603 1.00 21.64 32 ASP R C 1
ATOM 8128 O O . ASP D 1 33 ? 8.715 -12.894 21.261 1.00 20.88 32 ASP R O 1
ATOM 8133 N N . LEU D 1 34 ? 9.845 -11.688 19.727 1.00 17.88 33 LEU R N 1
ATOM 8134 C CA . LEU D 1 34 ? 8.807 -10.689 19.584 1.00 17.58 33 LEU R CA 1
ATOM 8135 C C . LEU D 1 34 ? 8.299 -10.625 18.170 1.00 21.20 33 LEU R C 1
ATOM 8136 O O . LEU D 1 34 ? 7.914 -9.559 17.674 1.00 22.63 33 LEU R O 1
ATOM 8141 N N . THR D 1 35 ? 8.328 -11.743 17.471 1.00 18.27 34 THR R N 1
ATOM 8142 C CA . THR D 1 35 ? 7.928 -11.693 16.070 1.00 18.36 34 THR R CA 1
ATOM 8143 C C . THR D 1 35 ? 7.275 -13.016 15.705 1.00 24.10 34 THR R C 1
ATOM 8144 O O . THR D 1 35 ? 6.916 -13.790 16.588 1.00 24.73 34 THR R O 1
ATOM 8148 N N . ASP D 1 36 ? 7.046 -13.230 14.415 1.00 21.55 36 ASP R N 1
ATOM 8149 C CA . ASP D 1 36 ? 6.395 -14.449 13.966 1.00 20.29 36 ASP R CA 1
ATOM 8150 C C . ASP D 1 36 ? 7.399 -15.486 13.479 1.00 24.64 36 ASP R C 1
ATOM 8151 O O . ASP D 1 36 ? 8.600 -15.214 13.332 1.00 21.84 36 ASP R O 1
ATOM 8156 N N . ALA D 1 37 ? 6.914 -16.711 13.311 1.00 21.96 37 ALA R N 1
ATOM 8157 C CA . ALA D 1 37 ? 7.785 -17.821 12.891 1.00 20.90 37 ALA R CA 1
ATOM 8158 C C . ALA D 1 37 ? 8.484 -17.539 11.558 1.00 20.31 37 ALA R C 1
ATOM 8159 O O . ALA D 1 37 ? 9.620 -17.939 11.350 1.00 20.27 37 ALA R O 1
ATOM 8161 N N . ASN D 1 38 ? 7.763 -16.928 10.635 1.00 16.98 38 ASN R N 1
ATOM 8162 C CA . ASN D 1 38 ? 8.307 -16.667 9.312 1.00 18.52 38 ASN R CA 1
ATOM 8163 C C . ASN D 1 38 ? 9.580 -15.828 9.472 1.00 21.64 38 ASN R C 1
ATOM 8164 O O . ASN D 1 38 ? 10.577 -16.064 8.820 1.00 19.41 38 ASN R O 1
ATOM 8169 N N . THR D 1 39 ? 9.499 -14.806 10.309 1.00 19.09 39 THR R N 1
ATOM 8170 C CA . THR D 1 39 ? 10.641 -13.920 10.546 1.00 16.29 39 THR R CA 1
ATOM 8171 C C . THR D 1 39 ? 11.796 -14.635 11.234 1.00 18.78 39 THR R C 1
ATOM 8172 O O . THR D 1 39 ? 12.953 -14.465 10.839 1.00 15.92 39 THR R O 1
ATOM 8176 N N . LEU D 1 40 ? 11.500 -15.411 12.277 1.00 16.46 40 LEU R N 1
ATOM 8177 C CA . LEU D 1 40 ? 12.538 -16.153 12.976 1.00 15.23 40 LEU R CA 1
ATOM 8178 C C . LEU D 1 40 ? 13.184 -17.174 12.038 1.00 18.89 40 LEU R C 1
ATOM 8179 O O . LEU D 1 40 ? 14.398 -17.360 12.058 1.00 14.28 40 LEU R O 1
ATOM 8184 N N . ALA D 1 41 ? 12.375 -17.827 11.217 1.00 17.76 41 ALA R N 1
ATOM 8185 C CA . ALA D 1 41 ? 12.914 -18.803 10.266 1.00 16.28 41 ALA R CA 1
ATOM 8186 C C . ALA D 1 41 ? 13.879 -18.089 9.280 1.00 18.13 41 ALA R C 1
ATOM 8187 O O . ALA D 1 41 ? 14.939 -18.622 8.929 1.00 17.22 41 ALA R O 1
ATOM 8189 N N . HIS D 1 42 ? 13.481 -16.915 8.802 1.00 14.79 42 HIS R N 1
ATOM 8190 C CA . HIS D 1 42 ? 14.276 -16.197 7.784 1.00 15.73 42 HIS R CA 1
ATOM 8191 C C . HIS D 1 42 ? 15.620 -15.786 8.424 1.00 19.36 42 HIS R C 1
ATOM 8192 O O . HIS D 1 42 ? 16.663 -15.911 7.800 1.00 17.94 42 HIS R O 1
ATOM 8199 N N . LEU D 1 43 ? 15.552 -15.277 9.653 1.00 14.00 43 LEU R N 1
ATOM 8200 C CA . LEU D 1 43 ? 16.768 -14.886 10.400 1.00 12.87 43 LEU R CA 1
ATOM 8201 C C . LEU D 1 43 ? 17.666 -16.075 10.677 1.00 15.37 43 LEU R C 1
ATOM 8202 O O . LEU D 1 43 ? 18.900 -15.971 10.679 1.00 15.63 43 LEU R O 1
ATOM 8207 N N . LEU D 1 44 ? 17.077 -17.214 10.987 1.00 13.64 44 LEU R N 1
ATOM 8208 C CA . LEU D 1 44 ? 17.862 -18.396 11.289 1.00 13.61 44 LEU R CA 1
ATOM 8209 C C . LEU D 1 44 ? 18.541 -18.952 10.026 1.00 15.03 44 LEU R C 1
ATOM 8210 O O . LEU D 1 44 ? 19.667 -19.413 10.063 1.00 15.79 44 LEU R O 1
ATOM 8215 N N . LYS D 1 45 ? 17.855 -18.859 8.901 1.00 14.32 45 LYS R N 1
ATOM 8216 C CA . LYS D 1 45 ? 18.415 -19.358 7.647 1.00 12.88 45 LYS R CA 1
ATOM 8217 C C . LYS D 1 45 ? 19.609 -18.505 7.149 1.00 16.93 45 LYS R C 1
ATOM 8218 O O . LYS D 1 45 ? 20.652 -19.025 6.750 1.00 16.70 45 LYS R O 1
ATOM 8224 N N . TYR D 1 46 ? 19.408 -17.200 7.125 1.00 14.64 46 TYR R N 1
ATOM 8225 C CA . TYR D 1 46 ? 20.412 -16.288 6.542 1.00 15.99 46 TYR R CA 1
ATOM 8226 C C . TYR D 1 46 ? 21.002 -15.368 7.578 1.00 16.84 46 TYR R C 1
ATOM 8227 O O . TYR D 1 46 ? 20.317 -14.499 8.120 1.00 17.33 46 TYR R O 1
ATOM 8236 N N . ASP D 1 47 ? 22.282 -15.544 7.836 1.00 13.84 47 ASP R N 1
ATOM 8237 C CA . ASP D 1 47 ? 22.945 -14.742 8.870 1.00 14.10 47 ASP R CA 1
ATOM 8238 C C . ASP D 1 47 ? 24.066 -13.889 8.228 1.00 15.95 47 ASP R C 1
ATOM 8239 O O . ASP D 1 47 ? 24.936 -14.412 7.546 1.00 15.57 47 ASP R O 1
ATOM 8244 N N . SER D 1 48 ? 24.052 -12.592 8.505 1.00 13.22 48 SER R N 1
ATOM 8245 C CA . SER D 1 48 ? 25.012 -11.665 7.910 1.00 12.70 48 SER R CA 1
ATOM 8246 C C . SER D 1 48 ? 26.428 -11.939 8.330 1.00 16.16 48 SER R C 1
ATOM 8247 O O . SER D 1 48 ? 27.389 -11.552 7.624 1.00 18.42 48 SER R O 1
ATOM 8250 N N . VAL D 1 49 ? 26.577 -12.561 9.496 1.00 12.08 49 VAL R N 1
ATOM 8251 C CA . VAL D 1 49 ? 27.931 -12.834 10.062 1.00 11.73 49 VAL R CA 1
ATOM 8252 C C . VAL D 1 49 ? 28.374 -14.263 9.800 1.00 15.96 49 VAL R C 1
ATOM 8253 O O . VAL D 1 49 ? 29.512 -14.526 9.413 1.00 13.93 49 VAL R O 1
ATOM 8257 N N . HIS D 1 50 ? 27.460 -15.192 10.094 1.00 13.92 50 HIS R N 1
ATOM 8258 C CA . HIS D 1 50 ? 27.767 -16.608 10.036 1.00 14.85 50 HIS R CA 1
ATOM 8259 C C . HIS D 1 50 ? 27.383 -17.362 8.785 1.00 18.31 50 HIS R C 1
ATOM 8260 O O . HIS D 1 50 ? 27.629 -18.567 8.676 1.00 17.02 50 HIS R O 1
ATOM 8267 N N . GLY D 1 51 ? 26.735 -16.665 7.869 1.00 15.07 51 GLY R N 1
ATOM 8268 C CA . GLY D 1 51 ? 26.333 -17.280 6.615 1.00 16.80 51 GLY R CA 1
ATOM 8269 C C . GLY D 1 51 ? 25.056 -18.091 6.681 1.00 20.71 51 GLY R C 1
ATOM 8270 O O . GLY D 1 51 ? 24.277 -18.006 7.644 1.00 18.18 51 GLY R O 1
ATOM 8271 N N . ARG D 1 52 ? 24.866 -18.926 5.657 1.00 17.36 52 ARG R N 1
ATOM 8272 C CA . ARG D 1 52 ? 23.642 -19.709 5.538 1.00 18.39 52 ARG R CA 1
ATOM 8273 C C . ARG D 1 52 ? 23.647 -20.916 6.498 1.00 22.25 52 ARG R C 1
ATOM 8274 O O . ARG D 1 52 ? 24.668 -21.609 6.628 1.00 19.11 52 ARG R O 1
ATOM 8282 N N . LEU D 1 53 ? 22.534 -21.104 7.216 1.00 20.66 53 LEU R N 1
ATOM 8283 C CA . LEU D 1 53 ? 22.379 -22.243 8.153 1.00 19.59 53 LEU R CA 1
ATOM 8284 C C . LEU D 1 53 ? 22.470 -23.556 7.337 1.00 20.34 53 LEU R C 1
ATOM 8285 O O . LEU D 1 53 ? 21.734 -23.736 6.384 1.00 17.94 53 LEU R O 1
ATOM 8290 N N . ASP D 1 54 ? 23.377 -24.441 7.728 1.00 19.32 54 ASP R N 1
ATOM 8291 C CA . ASP D 1 54 ? 23.513 -25.737 7.054 1.00 19.89 54 ASP R CA 1
ATOM 8292 C C . ASP D 1 54 ? 22.448 -26.676 7.612 1.00 24.10 54 ASP R C 1
ATOM 8293 O O . ASP D 1 54 ? 22.761 -27.604 8.351 1.00 26.55 54 ASP R O 1
ATOM 8298 N N . ALA D 1 55 ? 21.195 -26.425 7.251 1.00 21.99 55 ALA R N 1
ATOM 8299 C CA . ALA D 1 55 ? 20.091 -27.256 7.707 1.00 22.76 55 ALA R CA 1
ATOM 8300 C C . ALA D 1 55 ? 18.882 -26.825 6.926 1.00 25.78 55 ALA R C 1
ATOM 8301 O O . ALA D 1 55 ? 18.859 -25.733 6.355 1.00 24.01 55 ALA R O 1
ATOM 8303 N N . GLU D 1 56 ? 17.877 -27.701 6.908 1.00 22.34 56 GLU R N 1
ATOM 8304 C CA . GLU D 1 56 ? 16.613 -27.457 6.234 1.00 22.54 56 GLU R CA 1
ATOM 8305 C C . GLU D 1 56 ? 15.693 -26.736 7.228 1.00 27.17 56 GLU R C 1
ATOM 8306 O O . GLU D 1 56 ? 15.358 -27.279 8.294 1.00 28.53 56 GLU R O 1
ATOM 8312 N N . VAL D 1 57 ? 15.274 -25.533 6.867 1.00 23.28 57 VAL R N 1
ATOM 8313 C CA . VAL D 1 57 ? 14.406 -24.748 7.744 1.00 21.63 57 VAL R CA 1
ATOM 8314 C C . VAL D 1 57 ? 13.130 -24.430 7.017 1.00 25.44 57 VAL R C 1
ATOM 8315 O O . VAL D 1 57 ? 13.153 -23.963 5.884 1.00 23.90 57 VAL R O 1
ATOM 8319 N N . SER D 1 58 ? 12.003 -24.631 7.686 1.00 24.66 58 SER R N 1
ATOM 8320 C CA . SER D 1 58 ? 10.724 -24.236 7.125 1.00 24.13 58 SER R CA 1
ATOM 8321 C C . SER D 1 58 ? 9.809 -23.803 8.272 1.00 24.84 58 SER R C 1
ATOM 8322 O O . SER D 1 58 ? 10.194 -23.850 9.442 1.00 23.07 58 SER R O 1
ATOM 8325 N N . VAL D 1 59 ? 8.602 -23.384 7.926 1.00 22.30 59 VAL R N 1
ATOM 8326 C CA . VAL D 1 59 ? 7.625 -22.965 8.927 1.00 21.23 59 VAL R CA 1
ATOM 8327 C C . VAL D 1 59 ? 6.377 -23.854 8.808 1.00 26.81 59 VAL R C 1
ATOM 8328 O O . VAL D 1 59 ? 5.894 -24.130 7.723 1.00 25.83 59 VAL R O 1
ATOM 8332 N N . ASN D 1 60 ? 5.867 -24.290 9.941 1.00 25.39 60 ASN R N 1
ATOM 8333 C CA . ASN D 1 60 ? 4.622 -25.061 9.958 1.00 26.43 60 ASN R CA 1
ATOM 8334 C C . ASN D 1 60 ? 3.721 -24.432 11.004 1.00 32.00 60 ASN R C 1
ATOM 8335 O O . ASN D 1 60 ? 3.939 -24.599 12.205 1.00 30.55 60 ASN R O 1
ATOM 8340 N N . GLY D 1 61 ? 2.753 -23.651 10.546 1.00 33.71 61 GLY R N 1
ATOM 8341 C CA . GLY D 1 61 ? 1.860 -22.942 11.443 1.00 35.43 61 GLY R CA 1
ATOM 8342 C C . GLY D 1 61 ? 2.649 -21.891 12.194 1.00 40.73 61 GLY R C 1
ATOM 8343 O O . GLY D 1 61 ? 3.273 -21.038 11.570 1.00 42.26 61 GLY R O 1
ATOM 8344 N N . ASN D 1 62 ? 2.652 -21.970 13.526 1.00 37.14 62 ASN R N 1
ATOM 8345 C CA . ASN D 1 62 ? 3.394 -21.032 14.373 1.00 36.51 62 ASN R CA 1
ATOM 8346 C C . ASN D 1 62 ? 4.663 -21.679 14.879 1.00 38.65 62 ASN R C 1
ATOM 8347 O O . ASN D 1 62 ? 5.065 -21.475 16.033 1.00 40.95 62 ASN R O 1
ATOM 8352 N N . ASN D 1 63 ? 5.232 -22.566 14.080 1.00 30.61 63 ASN R N 1
ATOM 8353 C CA . ASN D 1 63 ? 6.442 -23.218 14.522 1.00 28.13 63 ASN R CA 1
ATOM 8354 C C . ASN D 1 63 ? 7.516 -23.280 13.466 1.00 28.22 63 ASN R C 1
ATOM 8355 O O . ASN D 1 63 ? 7.218 -23.198 12.284 1.00 29.12 63 ASN R O 1
ATOM 8360 N N . LEU D 1 64 ? 8.755 -23.445 13.903 1.00 23.41 64 LEU R N 1
ATOM 8361 C CA . LEU D 1 64 ? 9.872 -23.650 12.987 1.00 23.94 64 LEU R CA 1
ATOM 8362 C C . LEU D 1 64 ? 9.987 -25.150 12.800 1.00 27.42 64 LEU R C 1
ATOM 8363 O O . LEU D 1 64 ? 9.696 -25.917 13.719 1.00 27.44 64 LEU R O 1
ATOM 8368 N N . VAL D 1 65 ? 10.499 -25.555 11.644 1.00 23.19 65 VAL R N 1
ATOM 8369 C CA . VAL D 1 65 ? 10.799 -26.947 11.382 1.00 23.83 65 VAL R CA 1
ATOM 8370 C C . VAL D 1 65 ? 12.241 -26.952 10.932 1.00 24.91 65 VAL R C 1
ATOM 8371 O O . VAL D 1 65 ? 12.563 -26.324 9.934 1.00 25.35 65 VAL R O 1
ATOM 8375 N N . VAL D 1 66 ? 13.117 -27.574 11.709 1.00 20.53 66 VAL R N 1
ATOM 8376 C CA . VAL D 1 66 ? 14.528 -27.620 11.389 1.00 19.13 66 VAL R CA 1
ATOM 8377 C C . VAL D 1 66 ? 14.961 -29.090 11.288 1.00 24.31 66 VAL R C 1
ATOM 8378 O O . VAL D 1 66 ? 14.943 -29.812 12.279 1.00 24.49 66 VAL R O 1
ATOM 8382 N N . ASN D 1 67 ? 15.367 -29.506 10.097 1.00 21.58 67 ASN R N 1
ATOM 8383 C CA . ASN D 1 67 ? 15.755 -30.905 9.843 1.00 22.30 67 ASN R CA 1
ATOM 8384 C C . ASN D 1 67 ? 14.643 -31.825 10.335 1.00 28.36 67 ASN R C 1
ATOM 8385 O O . ASN D 1 67 ? 14.872 -32.757 11.102 1.00 29.35 67 ASN R O 1
ATOM 8390 N N . GLY D 1 68 ? 13.427 -31.465 9.965 1.00 27.16 68 GLY R N 1
ATOM 8391 C CA . GLY D 1 68 ? 12.231 -32.224 10.308 1.00 27.62 68 GLY R CA 1
ATOM 8392 C C . GLY D 1 68 ? 11.746 -32.132 11.748 1.00 33.43 68 GLY R C 1
ATOM 8393 O O . GLY D 1 68 ? 10.697 -32.680 12.060 1.00 36.08 68 GLY R O 1
ATOM 8394 N N . LYS D 1 69 ? 12.490 -31.468 12.623 1.00 29.36 69 LYS R N 1
ATOM 8395 C CA . LYS D 1 69 ? 12.095 -31.346 14.033 1.00 28.00 69 LYS R CA 1
ATOM 8396 C C . LYS D 1 69 ? 11.348 -30.045 14.232 1.00 32.78 69 LYS R C 1
ATOM 8397 O O . LYS D 1 69 ? 11.829 -28.979 13.844 1.00 29.87 69 LYS R O 1
ATOM 8403 N N . GLU D 1 70 ? 10.180 -30.127 14.847 1.00 28.79 70 GLU R N 1
ATOM 8404 C CA . GLU D 1 70 ? 9.387 -28.936 15.074 1.00 29.04 70 GLU R CA 1
ATOM 8405 C C . GLU D 1 70 ? 9.895 -28.190 16.303 1.00 28.31 70 GLU R C 1
ATOM 8406 O O . GLU D 1 70 ? 10.077 -28.778 17.363 1.00 28.31 70 GLU R O 1
ATOM 8412 N N . ILE D 1 71 ? 10.097 -26.881 16.159 1.00 24.52 71 ILE R N 1
ATOM 8413 C CA . ILE D 1 71 ? 10.517 -26.029 17.270 1.00 23.00 71 ILE R CA 1
ATOM 8414 C C . ILE D 1 71 ? 9.374 -25.063 17.518 1.00 22.95 71 ILE R C 1
ATOM 8415 O O . ILE D 1 71 ? 9.028 -24.288 16.661 1.00 20.46 71 ILE R O 1
ATOM 8420 N N . ILE D 1 72 ? 8.793 -25.112 18.707 1.00 20.99 72 ILE R N 1
ATOM 8421 C CA . ILE D 1 72 ? 7.671 -24.243 19.017 1.00 20.58 72 ILE R CA 1
ATOM 8422 C C . ILE D 1 72 ? 8.130 -22.788 19.050 1.00 20.95 72 ILE R C 1
ATOM 8423 O O . ILE D 1 72 ? 9.129 -22.479 19.683 1.00 21.98 72 ILE R O 1
ATOM 8428 N N . VAL D 1 73 ? 7.352 -21.917 18.423 1.00 18.36 73 VAL R N 1
ATOM 8429 C CA . VAL D 1 73 ? 7.626 -20.461 18.439 1.00 18.75 73 VAL R CA 1
ATOM 8430 C C . VAL D 1 73 ? 6.619 -19.751 19.302 1.00 24.65 73 VAL R C 1
ATOM 8431 O O . VAL D 1 73 ? 5.422 -19.772 19.000 1.00 24.67 73 VAL R O 1
ATOM 8435 N N . LYS D 1 74 ? 7.126 -19.055 20.307 1.00 20.16 74 LYS R N 1
ATOM 8436 C CA . LYS D 1 74 ? 6.305 -18.226 21.182 1.00 20.19 74 LYS R CA 1
ATOM 8437 C C . LYS D 1 74 ? 6.627 -16.743 20.888 1.00 25.01 74 LYS R C 1
ATOM 8438 O O . LYS D 1 74 ? 7.691 -16.429 20.345 1.00 23.00 74 LYS R O 1
ATOM 8444 N N . ALA D 1 75 ? 5.704 -15.849 21.240 1.00 21.94 75 ALA R N 1
ATOM 8445 C CA . ALA D 1 75 ? 5.931 -14.416 21.081 1.00 19.97 75 ALA R CA 1
ATOM 8446 C C . ALA D 1 75 ? 5.345 -13.720 22.305 1.00 23.67 75 ALA R C 1
ATOM 8447 O O . ALA D 1 75 ? 4.418 -12.902 22.192 1.00 24.70 75 ALA R O 1
ATOM 8449 N N . GLU D 1 76 ? 5.893 -14.055 23.470 1.00 20.24 76 GLU R N 1
ATOM 8450 C CA . GLU D 1 76 ? 5.449 -13.480 24.747 1.00 19.59 76 GLU R CA 1
ATOM 8451 C C . GLU D 1 76 ? 6.504 -12.537 25.318 1.00 22.85 76 GLU R C 1
ATOM 8452 O O . GLU D 1 76 ? 7.565 -12.974 25.764 1.00 22.45 76 GLU R O 1
ATOM 8458 N N . ARG D 1 77 ? 6.171 -11.247 25.371 1.00 22.85 77 ARG R N 1
ATOM 8459 C CA . ARG D 1 77 ? 7.070 -10.232 25.912 1.00 22.67 77 ARG R CA 1
ATOM 8460 C C . ARG D 1 77 ? 7.308 -10.419 27.393 1.00 24.09 77 ARG R C 1
ATOM 8461 O O . ARG D 1 77 ? 8.352 -10.064 27.909 1.00 23.98 77 ARG R O 1
ATOM 8469 N N . ASP D 1 78 ? 6.313 -10.955 28.090 1.00 24.00 78 ASP R N 1
ATOM 8470 C CA . ASP D 1 78 ? 6.391 -11.186 29.539 1.00 23.51 78 ASP R CA 1
ATOM 8471 C C . ASP D 1 78 ? 6.664 -12.650 29.794 1.00 24.31 78 ASP R C 1
ATOM 8472 O O . ASP D 1 78 ? 5.854 -13.485 29.480 1.00 26.64 78 ASP R O 1
ATOM 8477 N N . PRO D 1 79 ? 7.823 -12.968 30.370 1.00 22.28 79 PRO R N 1
ATOM 8478 C CA . PRO D 1 79 ? 8.206 -14.366 30.554 1.00 23.68 79 PRO R CA 1
ATOM 8479 C C . PRO D 1 79 ? 7.256 -15.182 31.432 1.00 29.75 79 PRO R C 1
ATOM 8480 O O . PRO D 1 79 ? 7.288 -16.412 31.416 1.00 29.04 79 PRO R O 1
ATOM 8484 N N . GLU D 1 80 ? 6.402 -14.487 32.178 1.00 30.54 80 GLU R N 1
ATOM 8485 C CA . GLU D 1 80 ? 5.446 -15.159 33.079 1.00 30.18 80 GLU R CA 1
ATOM 8486 C C . GLU D 1 80 ? 4.475 -15.975 32.275 1.00 33.10 80 GLU R C 1
ATOM 8487 O O . GLU D 1 80 ? 3.944 -16.983 32.752 1.00 35.65 80 GLU R O 1
ATOM 8493 N N . ASN D 1 81 ? 4.232 -15.522 31.052 1.00 27.57 81 ASN R N 1
ATOM 8494 C CA . ASN D 1 81 ? 3.290 -16.170 30.164 1.00 26.68 81 ASN R CA 1
ATOM 8495 C C . ASN D 1 81 ? 3.892 -17.281 29.304 1.00 26.47 81 ASN R C 1
ATOM 8496 O O . ASN D 1 81 ? 3.241 -17.744 28.384 1.00 27.72 81 ASN R O 1
ATOM 8501 N N . LEU D 1 82 ? 5.113 -17.712 29.602 1.00 21.37 82 LEU R N 1
ATOM 8502 C CA . LEU D 1 82 ? 5.777 -18.688 28.746 1.00 21.07 82 LEU R CA 1
ATOM 8503 C C . LEU D 1 82 ? 5.379 -20.153 28.838 1.00 27.30 82 LEU R C 1
ATOM 8504 O O . LEU D 1 82 ? 5.634 -20.920 27.915 1.00 25.24 82 LEU R O 1
ATOM 8509 N N . ALA D 1 83 ? 4.761 -20.528 29.950 1.00 25.77 83 ALA R N 1
ATOM 8510 C CA . ALA D 1 83 ? 4.300 -21.890 30.144 1.00 25.33 83 ALA R CA 1
ATOM 8511 C C . ALA D 1 83 ? 5.306 -22.963 29.715 1.00 26.75 83 ALA R C 1
ATOM 8512 O O . ALA D 1 83 ? 4.940 -23.898 28.989 1.00 27.79 83 ALA R O 1
ATOM 8514 N N . TRP D 1 84 ? 6.563 -22.813 30.143 1.00 21.19 84 TRP R N 1
ATOM 8515 C CA . TRP D 1 84 ? 7.638 -23.743 29.782 1.00 21.14 84 TRP R CA 1
ATOM 8516 C C . TRP D 1 84 ? 7.347 -25.163 30.277 1.00 27.92 84 TRP R C 1
ATOM 8517 O O . TRP D 1 84 ? 7.703 -26.147 29.623 1.00 25.45 84 TRP R O 1
ATOM 8528 N N . GLY D 1 85 ? 6.805 -25.255 31.489 1.00 26.37 85 GLY R N 1
ATOM 8529 C CA . GLY D 1 85 ? 6.513 -26.546 32.094 1.00 25.29 85 GLY R CA 1
ATOM 8530 C C . GLY D 1 85 ? 5.547 -27.369 31.254 1.00 29.34 85 GLY R C 1
ATOM 8531 O O . GLY D 1 85 ? 5.668 -28.596 31.194 1.00 31.93 85 GLY R O 1
ATOM 8532 N N . GLU D 1 86 ? 4.589 -26.708 30.615 1.00 24.07 86 GLU R N 1
ATOM 8533 C CA . GLU D 1 86 ? 3.584 -27.373 29.810 1.00 24.65 86 GLU R CA 1
ATOM 8534 C C . GLU D 1 86 ? 4.189 -28.118 28.630 1.00 31.04 86 GLU R C 1
ATOM 8535 O O . GLU D 1 86 ? 3.610 -29.079 28.130 1.00 30.67 86 GLU R O 1
ATOM 8541 N N . ILE D 1 87 ? 5.359 -27.670 28.177 1.00 26.58 87 ILE R N 1
ATOM 8542 C CA . ILE D 1 87 ? 6.022 -28.331 27.046 1.00 25.28 87 ILE R CA 1
ATOM 8543 C C . ILE D 1 87 ? 7.277 -29.081 27.442 1.00 28.35 87 ILE R C 1
ATOM 8544 O O . ILE D 1 87 ? 8.050 -29.497 26.600 1.00 28.65 87 ILE R O 1
ATOM 8549 N N . GLY D 1 88 ? 7.469 -29.268 28.736 1.00 25.94 88 GLY R N 1
ATOM 8550 C CA . GLY D 1 88 ? 8.567 -30.052 29.246 1.00 25.17 88 GLY R CA 1
ATOM 8551 C C . GLY D 1 88 ? 9.926 -29.402 29.220 1.00 28.12 88 GLY R C 1
ATOM 8552 O O . GLY D 1 88 ? 10.938 -30.070 29.439 1.00 26.22 88 GLY R O 1
ATOM 8553 N N . VAL D 1 89 ? 9.961 -28.090 28.997 1.00 24.06 89 VAL R N 1
ATOM 8554 C CA . VAL D 1 89 ? 11.233 -27.381 28.967 1.00 21.61 89 VAL R CA 1
ATOM 8555 C C . VAL D 1 89 ? 11.850 -27.336 30.359 1.00 25.30 89 VAL R C 1
ATOM 8556 O O . VAL D 1 89 ? 11.235 -26.840 31.287 1.00 26.66 89 VAL R O 1
ATOM 8560 N N . ASP D 1 90 ? 13.051 -27.875 30.499 1.00 21.67 90 ASP R N 1
ATOM 8561 C CA . ASP D 1 90 ? 13.729 -27.881 31.799 1.00 22.36 90 ASP R CA 1
ATOM 8562 C C . ASP D 1 90 ? 14.708 -26.741 31.979 1.00 26.36 90 ASP R C 1
ATOM 8563 O O . ASP D 1 90 ? 14.865 -26.235 33.085 1.00 26.13 90 ASP R O 1
ATOM 8568 N N . ILE D 1 91 ? 15.434 -26.397 30.908 1.00 22.46 91 ILE R N 1
ATOM 8569 C CA . ILE D 1 91 ? 16.452 -25.350 30.994 1.00 21.22 91 ILE R CA 1
ATOM 8570 C C . ILE D 1 91 ? 16.105 -24.233 30.037 1.00 22.48 91 ILE R C 1
ATOM 8571 O O . ILE D 1 91 ? 15.895 -24.477 28.843 1.00 22.07 91 ILE R O 1
ATOM 8576 N N . VAL D 1 92 ? 16.080 -22.999 30.544 1.00 19.55 92 VAL R N 1
ATOM 8577 C CA . VAL D 1 92 ? 15.772 -21.882 29.673 1.00 18.83 92 VAL R CA 1
ATOM 8578 C C . VAL D 1 92 ? 17.037 -21.049 29.538 1.00 19.97 92 VAL R C 1
ATOM 8579 O O . VAL D 1 92 ? 17.687 -20.729 30.533 1.00 18.81 92 VAL R O 1
ATOM 8583 N N . VAL D 1 93 ? 17.386 -20.712 28.298 1.00 15.70 93 VAL R N 1
ATOM 8584 C CA . VAL D 1 93 ? 18.519 -19.809 28.064 1.00 15.77 93 VAL R CA 1
ATOM 8585 C C . VAL D 1 93 ? 17.856 -18.434 27.934 1.00 18.01 93 VAL R C 1
ATOM 8586 O O . VAL D 1 93 ? 16.984 -18.221 27.077 1.00 16.23 93 VAL R O 1
ATOM 8590 N N . GLU D 1 94 ? 18.212 -17.527 28.834 1.00 17.10 94 GLU R N 1
ATOM 8591 C CA . GLU D 1 94 ? 17.610 -16.205 28.877 1.00 17.14 94 GLU R CA 1
ATOM 8592 C C . GLU D 1 94 ? 18.568 -15.249 28.176 1.00 17.33 94 GLU R C 1
ATOM 8593 O O . GLU D 1 94 ? 19.601 -14.860 28.726 1.00 14.91 94 GLU R O 1
ATOM 8599 N N . SER D 1 95 ? 18.276 -15.045 26.902 1.00 15.18 95 SER R N 1
ATOM 8600 C CA . SER D 1 95 ? 19.142 -14.261 26.020 1.00 15.47 95 SER R CA 1
ATOM 8601 C C . SER D 1 95 ? 18.436 -13.078 25.345 1.00 20.52 95 SER R C 1
ATOM 8602 O O . SER D 1 95 ? 18.772 -12.699 24.207 1.00 16.55 95 SER R O 1
ATOM 8605 N N . THR D 1 96 ? 17.463 -12.472 26.033 1.00 18.31 96 THR R N 1
ATOM 8606 C CA . THR D 1 96 ? 16.785 -11.297 25.449 1.00 17.74 96 THR R CA 1
ATOM 8607 C C . THR D 1 96 ? 17.622 -10.040 25.713 1.00 20.16 96 THR R C 1
ATOM 8608 O O . THR D 1 96 ? 17.426 -9.043 25.025 1.00 20.95 96 THR R O 1
ATOM 8612 N N . GLY D 1 97 ? 18.462 -10.077 26.755 1.00 16.67 97 GLY R N 1
ATOM 8613 C CA . GLY D 1 97 ? 19.221 -8.934 27.229 1.00 18.37 97 GLY R CA 1
ATOM 8614 C C . GLY D 1 97 ? 18.381 -8.037 28.155 1.00 24.02 97 GLY R C 1
ATOM 8615 O O . GLY D 1 97 ? 18.890 -7.077 28.693 1.00 25.94 97 GLY R O 1
ATOM 8616 N N . ARG D 1 98 ? 17.103 -8.372 28.348 1.00 18.24 98 ARG R N 1
ATOM 8617 C CA . ARG D 1 98 ? 16.217 -7.551 29.190 1.00 18.12 98 ARG R CA 1
ATOM 8618 C C . ARG D 1 98 ? 16.008 -8.100 30.597 1.00 24.44 98 ARG R C 1
ATOM 8619 O O . ARG D 1 98 ? 15.467 -7.401 31.451 1.00 22.01 98 ARG R O 1
ATOM 8627 N N . PHE D 1 99 ? 16.361 -9.365 30.805 1.00 20.00 99 PHE R N 1
ATOM 8628 C CA . PHE D 1 99 ? 16.011 -10.070 32.041 1.00 17.63 99 PHE R CA 1
ATOM 8629 C C . PHE D 1 99 ? 17.209 -10.640 32.768 1.00 22.26 99 PHE R C 1
ATOM 8630 O O . PHE D 1 99 ? 17.214 -11.816 33.185 1.00 23.32 99 PHE R O 1
ATOM 8638 N N . THR D 1 100 ? 18.221 -9.801 32.959 1.00 18.29 100 THR R N 1
ATOM 8639 C CA . THR D 1 100 ? 19.436 -10.212 33.647 1.00 17.75 100 THR R CA 1
ATOM 8640 C C . THR D 1 100 ? 19.283 -10.090 35.174 1.00 21.54 100 THR R C 1
ATOM 8641 O O . THR D 1 100 ? 20.125 -10.559 35.899 1.00 18.59 100 THR R O 1
ATOM 8645 N N . LYS D 1 101 ? 18.243 -9.414 35.642 1.00 22.02 101 LYS R N 1
ATOM 8646 C CA . LYS D 1 101 ? 18.002 -9.332 37.093 1.00 20.40 101 LYS R CA 1
ATOM 8647 C C . LYS D 1 101 ? 17.212 -10.596 37.509 1.00 22.83 101 LYS R C 1
ATOM 8648 O O . LYS D 1 101 ? 16.300 -10.993 36.799 1.00 21.74 101 LYS R O 1
ATOM 8654 N N . ARG D 1 102 ? 17.499 -11.193 38.648 1.00 23.57 102 ARG R N 1
ATOM 8655 C CA . ARG D 1 102 ? 16.813 -12.418 39.041 1.00 24.92 102 ARG R CA 1
ATOM 8656 C C . ARG D 1 102 ? 15.319 -12.281 39.059 1.00 31.49 102 ARG R C 1
ATOM 8657 O O . ARG D 1 102 ? 14.615 -13.136 38.646 1.00 30.79 102 ARG R O 1
ATOM 8665 N N . GLU D 1 103 ? 14.844 -11.170 39.547 1.00 31.70 103 GLU R N 1
ATOM 8666 C CA . GLU D 1 103 ? 13.407 -10.922 39.591 1.00 33.03 103 GLU R CA 1
ATOM 8667 C C . GLU D 1 103 ? 12.749 -11.248 38.264 1.00 34.05 103 GLU R C 1
ATOM 8668 O O . GLU D 1 103 ? 11.605 -11.714 38.191 1.00 33.20 103 GLU R O 1
ATOM 8674 N N . ASP D 1 104 ? 13.455 -10.925 37.195 1.00 26.71 104 ASP R N 1
ATOM 8675 C CA . ASP D 1 104 ? 12.928 -11.144 35.869 1.00 23.66 104 ASP R CA 1
ATOM 8676 C C . ASP D 1 104 ? 13.253 -12.552 35.393 1.00 22.94 104 ASP R C 1
ATOM 8677 O O . ASP D 1 104 ? 12.372 -13.249 34.918 1.00 22.84 104 ASP R O 1
ATOM 8682 N N . ALA D 1 105 ? 14.506 -12.973 35.534 1.00 19.92 105 ALA R N 1
ATOM 8683 C CA . ALA D 1 105 ? 14.923 -14.281 35.021 1.00 19.49 105 ALA R CA 1
ATOM 8684 C C . ALA D 1 105 ? 14.143 -15.392 35.701 1.00 24.27 105 ALA R C 1
ATOM 8685 O O . ALA D 1 105 ? 13.770 -16.386 35.069 1.00 22.87 105 ALA R O 1
ATOM 8687 N N . ALA D 1 106 ? 13.907 -15.215 36.999 1.00 21.38 106 ALA R N 1
ATOM 8688 C CA . ALA D 1 106 ? 13.216 -16.220 37.782 1.00 20.51 106 ALA R CA 1
ATOM 8689 C C . ALA D 1 106 ? 11.799 -16.482 37.329 1.00 25.03 106 ALA R C 1
ATOM 8690 O O . ALA D 1 106 ? 11.213 -17.510 37.709 1.00 27.68 106 ALA R O 1
ATOM 8692 N N . LYS D 1 107 ? 11.226 -15.580 36.529 1.00 20.92 107 LYS R N 1
ATOM 8693 C CA . LYS D 1 107 ? 9.889 -15.772 36.024 1.00 21.26 107 LYS R CA 1
ATOM 8694 C C . LYS D 1 107 ? 9.799 -17.033 35.183 1.00 26.39 107 LYS R C 1
ATOM 8695 O O . LYS D 1 107 ? 8.726 -17.637 35.064 1.00 26.50 107 LYS R O 1
ATOM 8701 N N . HIS D 1 108 ? 10.925 -17.411 34.573 1.00 21.55 108 HIS R N 1
ATOM 8702 C CA . HIS D 1 108 ? 10.947 -18.627 33.770 1.00 19.90 108 HIS R CA 1
ATOM 8703 C C . HIS D 1 108 ? 10.696 -19.846 34.661 1.00 23.40 108 HIS R C 1
ATOM 8704 O O . HIS D 1 108 ? 10.061 -20.811 34.235 1.00 22.60 108 HIS R O 1
ATOM 8711 N N . LEU D 1 109 ? 11.228 -19.782 35.874 1.00 19.88 109 LEU R N 1
ATOM 8712 C CA . LEU D 1 109 ? 11.043 -20.878 36.840 1.00 21.18 109 LEU R CA 1
ATOM 8713 C C . LEU D 1 109 ? 9.600 -20.923 37.279 1.00 24.99 109 LEU R C 1
ATOM 8714 O O . LEU D 1 109 ? 8.999 -21.990 37.292 1.00 24.23 109 LEU R O 1
ATOM 8719 N N . GLU D 1 110 ? 9.021 -19.753 37.551 1.00 24.04 110 GLU R N 1
ATOM 8720 C CA . GLU D 1 110 ? 7.608 -19.706 37.915 1.00 25.05 110 GLU R CA 1
ATOM 8721 C C . GLU D 1 110 ? 6.787 -20.302 36.765 1.00 30.00 110 GLU R C 1
ATOM 8722 O O . GLU D 1 110 ? 5.773 -20.956 36.993 1.00 29.72 110 GLU R O 1
ATOM 8728 N N . ALA D 1 111 ? 7.238 -20.080 35.523 1.00 26.33 111 ALA R N 1
ATOM 8729 C CA . ALA D 1 111 ? 6.544 -20.578 34.352 1.00 25.27 111 ALA R CA 1
ATOM 8730 C C . ALA D 1 111 ? 6.804 -22.073 34.084 1.00 28.70 111 ALA R C 1
ATOM 8731 O O . ALA D 1 111 ? 6.367 -22.591 33.069 1.00 27.68 111 ALA R O 1
ATOM 8733 N N . GLY D 1 112 ? 7.531 -22.752 34.972 1.00 25.99 112 GLY R N 1
ATOM 8734 C CA . GLY D 1 112 ? 7.713 -24.190 34.826 1.00 25.82 112 GLY R CA 1
ATOM 8735 C C . GLY D 1 112 ? 9.078 -24.750 34.459 1.00 28.07 112 GLY R C 1
ATOM 8736 O O . GLY D 1 112 ? 9.269 -25.966 34.438 1.00 25.90 112 GLY R O 1
ATOM 8737 N N . ALA D 1 113 ? 10.040 -23.885 34.164 1.00 22.60 113 ALA R N 1
ATOM 8738 C CA . ALA D 1 113 ? 11.363 -24.379 33.851 1.00 23.22 113 ALA R CA 1
ATOM 8739 C C . ALA D 1 113 ? 12.029 -24.747 35.162 1.00 25.51 113 ALA R C 1
ATOM 8740 O O . ALA D 1 113 ? 11.621 -24.261 36.229 1.00 25.47 113 ALA R O 1
ATOM 8742 N N . LYS D 1 114 ? 13.009 -25.646 35.092 1.00 21.94 114 LYS R N 1
ATOM 8743 C CA . LYS D 1 114 ? 13.763 -26.037 36.285 1.00 23.29 114 LYS R CA 1
ATOM 8744 C C . LYS D 1 114 ? 15.011 -25.190 36.484 1.00 24.78 114 LYS R C 1
ATOM 8745 O O . LYS D 1 114 ? 15.483 -25.029 37.611 1.00 24.25 114 LYS R O 1
ATOM 8751 N N . LYS D 1 115 ? 15.592 -24.692 35.389 1.00 22.72 115 LYS R N 1
ATOM 8752 C CA . LYS D 1 115 ? 16.834 -23.912 35.478 1.00 19.59 115 LYS R CA 1
ATOM 8753 C C . LYS D 1 115 ? 16.812 -22.801 34.426 1.00 20.94 115 LYS R C 1
ATOM 8754 O O . LYS D 1 115 ? 16.194 -22.955 33.390 1.00 17.88 115 LYS R O 1
ATOM 8760 N N . VAL D 1 116 ? 17.504 -21.700 34.732 1.00 19.43 116 VAL R N 1
ATOM 8761 C CA . VAL D 1 116 ? 17.627 -20.571 33.795 1.00 18.85 116 VAL R CA 1
ATOM 8762 C C . VAL D 1 116 ? 19.083 -20.223 33.693 1.00 22.31 116 VAL R C 1
ATOM 8763 O O . VAL D 1 116 ? 19.756 -20.025 34.722 1.00 21.18 116 VAL R O 1
ATOM 8767 N N . ILE D 1 117 ? 19.569 -20.081 32.452 1.00 18.23 117 ILE R N 1
ATOM 8768 C CA . ILE D 1 117 ? 20.944 -19.631 32.247 1.00 16.57 117 ILE R CA 1
ATOM 8769 C C . ILE D 1 117 ? 20.798 -18.223 31.657 1.00 19.33 117 ILE R C 1
ATOM 8770 O O . ILE D 1 117 ? 20.231 -18.058 30.575 1.00 18.50 117 ILE R O 1
ATOM 8775 N N . ILE D 1 118 ? 21.258 -17.217 32.398 1.00 18.64 118 ILE R N 1
ATOM 8776 C CA . ILE D 1 118 ? 21.232 -15.856 31.899 1.00 17.53 118 ILE R CA 1
ATOM 8777 C C . ILE D 1 118 ? 22.502 -15.708 31.035 1.00 17.24 118 ILE R C 1
ATOM 8778 O O . ILE D 1 118 ? 23.598 -15.976 31.487 1.00 16.61 118 ILE R O 1
ATOM 8783 N N . SER D 1 119 ? 22.331 -15.266 29.790 1.00 17.16 119 SER R N 1
ATOM 8784 C CA . SER D 1 119 ? 23.455 -15.179 28.853 1.00 17.70 119 SER R CA 1
ATOM 8785 C C . SER D 1 119 ? 24.247 -13.872 29.026 1.00 21.36 119 SER R C 1
ATOM 8786 O O . SER D 1 119 ? 24.671 -13.274 28.048 1.00 20.28 119 SER R O 1
ATOM 8789 N N . ALA D 1 120 ? 24.450 -13.439 30.262 1.00 15.53 120 ALA R N 1
ATOM 8790 C CA . ALA D 1 120 ? 25.108 -12.168 30.498 1.00 16.34 120 ALA R CA 1
ATOM 8791 C C . ALA D 1 120 ? 25.361 -12.045 31.994 1.00 21.59 120 ALA R C 1
ATOM 8792 O O . ALA D 1 120 ? 24.802 -12.807 32.774 1.00 19.07 120 ALA R O 1
ATOM 8794 N N . PRO D 1 121 ? 26.241 -11.118 32.392 1.00 18.64 121 PRO R N 1
ATOM 8795 C CA . PRO D 1 121 ? 26.415 -10.813 33.816 1.00 19.27 121 PRO R CA 1
ATOM 8796 C C . PRO D 1 121 ? 25.022 -10.525 34.348 1.00 20.90 121 PRO R C 1
ATOM 8797 O O . PRO D 1 121 ? 24.196 -9.892 33.689 1.00 20.57 121 PRO R O 1
ATOM 8801 N N . ALA D 1 122 ? 24.757 -10.967 35.574 1.00 20.75 122 ALA R N 1
ATOM 8802 C CA . ALA D 1 122 ? 23.448 -10.840 36.154 1.00 19.35 122 ALA R CA 1
ATOM 8803 C C . ALA D 1 122 ? 23.459 -10.092 37.486 1.00 23.38 122 ALA R C 1
ATOM 8804 O O . ALA D 1 122 ? 24.525 -9.752 38.020 1.00 24.66 122 ALA R O 1
ATOM 8806 N N . LYS D 1 123 A 22.265 -9.867 37.997 1.00 21.01 122 LYS R N 1
ATOM 8807 C CA . LYS D 1 123 A 22.085 -9.260 39.322 1.00 22.85 122 LYS R CA 1
ATOM 8808 C C . LYS D 1 123 A 21.275 -10.224 40.187 1.00 24.72 122 LYS R C 1
ATOM 8809 O O . LYS D 1 123 A 20.174 -10.662 39.810 1.00 22.85 122 LYS R O 1
ATOM 8815 N N . ASN D 1 124 ? 21.816 -10.518 41.364 1.00 23.81 123 ASN R N 1
ATOM 8816 C CA . ASN D 1 124 ? 21.138 -11.373 42.348 1.00 23.74 123 ASN R CA 1
ATOM 8817 C C . ASN D 1 124 ? 20.965 -12.803 41.888 1.00 29.03 123 ASN R C 1
ATOM 8818 O O . ASN D 1 124 ? 20.075 -13.500 42.362 1.00 28.63 123 ASN R O 1
ATOM 8823 N N . GLU D 1 125 ? 21.775 -13.218 40.913 1.00 25.93 124 GLU R N 1
ATOM 8824 C CA . GLU D 1 125 ? 21.730 -14.597 40.410 1.00 22.83 124 GLU R CA 1
ATOM 8825 C C . GLU D 1 125 ? 22.213 -15.543 41.515 1.00 25.29 124 GLU R C 1
ATOM 8826 O O . GLU D 1 125 ? 22.914 -15.133 42.462 1.00 24.92 124 GLU R O 1
ATOM 8832 N N . ASP D 1 126 ? 21.938 -16.816 41.359 1.00 20.52 125 ASP R N 1
ATOM 8833 C CA . ASP D 1 126 ? 22.336 -17.769 42.352 1.00 22.27 125 ASP R CA 1
ATOM 8834 C C . ASP D 1 126 ? 23.821 -18.040 42.242 1.00 26.10 125 ASP R C 1
ATOM 8835 O O . ASP D 1 126 ? 24.517 -18.192 43.189 1.00 25.32 125 ASP R O 1
ATOM 8840 N N . ILE D 1 127 ? 24.303 -18.080 41.031 1.00 21.74 126 ILE R N 1
ATOM 8841 C CA . ILE D 1 127 ? 25.718 -18.268 40.828 1.00 20.42 126 ILE R CA 1
ATOM 8842 C C . ILE D 1 127 ? 26.092 -17.853 39.419 1.00 24.60 126 ILE R C 1
ATOM 8843 O O . ILE D 1 127 ? 25.248 -17.873 38.534 1.00 25.65 126 ILE R O 1
ATOM 8848 N N . THR D 1 128 ? 27.345 -17.447 39.261 1.00 21.80 127 THR R N 1
ATOM 8849 C CA . THR D 1 128 ? 27.921 -17.072 37.962 1.00 20.59 127 THR R CA 1
ATOM 8850 C C . THR D 1 128 ? 29.029 -18.074 37.664 1.00 23.05 127 THR R C 1
ATOM 8851 O O . THR D 1 128 ? 29.983 -18.243 38.442 1.00 24.41 127 THR R O 1
ATOM 8855 N N . ILE D 1 129 ? 28.940 -18.693 36.502 1.00 19.69 128 ILE R N 1
ATOM 8856 C CA . ILE D 1 129 ? 29.869 -19.714 36.119 1.00 19.30 128 ILE R CA 1
ATOM 8857 C C . ILE D 1 129 ? 30.605 -19.360 34.813 1.00 24.82 128 ILE R C 1
ATOM 8858 O O . ILE D 1 129 ? 29.999 -18.825 33.881 1.00 24.35 128 ILE R O 1
ATOM 8863 N N . VAL D 1 130 ? 31.896 -19.671 34.780 1.00 21.04 129 VAL R N 1
ATOM 8864 C CA . VAL D 1 130 ? 32.696 -19.648 33.558 1.00 19.93 129 VAL R CA 1
ATOM 8865 C C . VAL D 1 130 ? 33.240 -21.071 33.394 1.00 23.13 129 VAL R C 1
ATOM 8866 O O . VAL D 1 130 ? 34.076 -21.545 34.191 1.00 25.26 129 VAL R O 1
ATOM 8870 N N . MET D 1 131 ? 32.766 -21.745 32.359 1.00 17.10 130 MET R N 1
ATOM 8871 C CA . MET D 1 131 ? 33.239 -23.095 32.031 1.00 17.72 130 MET R CA 1
ATOM 8872 C C . MET D 1 131 ? 34.736 -23.152 31.876 1.00 23.72 130 MET R C 1
ATOM 8873 O O . MET D 1 131 ? 35.341 -22.352 31.156 1.00 23.93 130 MET R O 1
ATOM 8878 N N . GLY D 1 132 ? 35.329 -24.129 32.543 1.00 19.70 131 GLY R N 1
ATOM 8879 C CA . GLY D 1 132 ? 36.758 -24.306 32.541 1.00 19.52 131 GLY R CA 1
ATOM 8880 C C . GLY D 1 132 ? 37.353 -23.646 33.760 1.00 25.47 131 GLY R C 1
ATOM 8881 O O . GLY D 1 132 ? 38.521 -23.837 34.060 1.00 24.30 131 GLY R O 1
ATOM 8882 N N . VAL D 1 133 ? 36.577 -22.792 34.420 1.00 23.36 132 VAL R N 1
ATOM 8883 C CA . VAL D 1 133 ? 37.101 -22.038 35.539 1.00 22.01 132 VAL R CA 1
ATOM 8884 C C . VAL D 1 133 ? 36.465 -22.402 36.889 1.00 25.90 132 VAL R C 1
ATOM 8885 O O . VAL D 1 133 ? 37.178 -22.582 37.872 1.00 25.45 132 VAL R O 1
ATOM 8889 N N . ASN D 1 134 ? 35.137 -22.446 36.959 1.00 22.89 133 ASN R N 1
ATOM 8890 C CA . ASN D 1 134 ? 34.496 -22.737 38.254 1.00 22.43 133 ASN R CA 1
ATOM 8891 C C . ASN D 1 134 ? 33.167 -23.509 38.169 1.00 23.92 133 ASN R C 1
ATOM 8892 O O . ASN D 1 134 ? 32.326 -23.385 39.071 1.00 23.88 133 ASN R O 1
ATOM 8897 N N . GLN D 1 135 ? 32.957 -24.289 37.111 1.00 21.12 134 GLN R N 1
ATOM 8898 C CA . GLN D 1 135 ? 31.691 -25.014 37.017 1.00 22.75 134 GLN R CA 1
ATOM 8899 C C . GLN D 1 135 ? 31.469 -25.944 38.242 1.00 25.70 134 GLN R C 1
ATOM 8900 O O . GLN D 1 135 ? 30.340 -26.236 38.609 1.00 23.40 134 GLN R O 1
ATOM 8906 N N . ASP D 1 136 ? 32.569 -26.350 38.861 1.00 24.89 135 ASP R N 1
ATOM 8907 C CA A ASP D 1 136 ? 32.600 -27.191 40.066 0.61 24.50 135 ASP R CA 1
ATOM 8908 C CA B ASP D 1 136 ? 32.472 -27.229 40.015 0.39 25.12 135 ASP R CA 1
ATOM 8909 C C . ASP D 1 136 ? 31.822 -26.565 41.221 1.00 29.49 135 ASP R C 1
ATOM 8910 O O . ASP D 1 136 ? 31.324 -27.258 42.130 1.00 28.20 135 ASP R O 1
ATOM 8919 N N . LYS D 1 137 ? 31.745 -25.239 41.191 1.00 23.67 136 LYS R N 1
ATOM 8920 C CA . LYS D 1 137 ? 31.064 -24.488 42.224 1.00 23.86 136 LYS R CA 1
ATOM 8921 C C . LYS D 1 137 ? 29.554 -24.586 42.094 1.00 26.22 136 LYS R C 1
ATOM 8922 O O . LYS D 1 137 ? 28.815 -24.236 43.018 1.00 27.81 136 LYS R O 1
ATOM 8928 N N . TYR D 1 138 ? 29.071 -25.022 40.936 1.00 24.71 137 TYR R N 1
ATOM 8929 C CA . TYR D 1 138 ? 27.627 -25.125 40.747 1.00 23.24 137 TYR R CA 1
ATOM 8930 C C . TYR D 1 138 ? 27.036 -26.142 41.727 1.00 29.45 137 TYR R C 1
ATOM 8931 O O . TYR D 1 138 ? 27.597 -27.225 41.902 1.00 27.26 137 TYR R O 1
ATOM 8940 N N . ASP D 1 139 ? 25.882 -25.814 42.303 1.00 26.92 138 ASP R N 1
ATOM 8941 C CA . ASP D 1 139 ? 25.187 -26.729 43.227 1.00 25.27 138 ASP R CA 1
ATOM 8942 C C . ASP D 1 139 ? 23.772 -26.959 42.706 1.00 27.35 138 ASP R C 1
ATOM 8943 O O . ASP D 1 139 ? 22.951 -26.039 42.692 1.00 27.16 138 ASP R O 1
ATOM 8948 N N . PRO D 1 140 A 23.470 -28.187 42.241 1.00 24.83 138 PRO R N 1
ATOM 8949 C CA . PRO D 1 140 A 22.162 -28.488 41.626 1.00 24.45 138 PRO R CA 1
ATOM 8950 C C . PRO D 1 140 A 20.952 -28.249 42.527 1.00 27.88 138 PRO R C 1
ATOM 8951 O O . PRO D 1 140 A 19.835 -27.988 42.054 1.00 27.46 138 PRO R O 1
ATOM 8955 N N . LYS D 1 141 ? 21.158 -28.332 43.834 1.00 25.40 139 LYS R N 1
ATOM 8956 C CA . LYS D 1 141 ? 20.043 -28.132 44.739 1.00 24.40 139 LYS R CA 1
ATOM 8957 C C . LYS D 1 141 ? 19.832 -26.645 45.023 1.00 29.67 139 LYS R C 1
ATOM 8958 O O . LYS D 1 141 ? 18.694 -26.221 45.202 1.00 31.54 139 LYS R O 1
ATOM 8964 N N . ALA D 1 142 ? 20.924 -25.888 45.131 1.00 25.42 140 ALA R N 1
ATOM 8965 C CA . ALA D 1 142 ? 20.877 -24.487 45.522 1.00 24.50 140 ALA R CA 1
ATOM 8966 C C . ALA D 1 142 ? 20.756 -23.466 44.386 1.00 26.73 140 ALA R C 1
ATOM 8967 O O . ALA D 1 142 ? 20.295 -22.341 44.594 1.00 27.63 140 ALA R O 1
ATOM 8969 N N . HIS D 1 143 ? 21.245 -23.827 43.214 1.00 21.50 141 HIS R N 1
ATOM 8970 C CA . HIS D 1 143 ? 21.372 -22.847 42.092 1.00 21.00 141 HIS R CA 1
ATOM 8971 C C . HIS D 1 143 ? 20.458 -23.118 40.919 1.00 22.00 141 HIS R C 1
ATOM 8972 O O . HIS D 1 143 ? 20.635 -24.105 40.229 1.00 23.15 141 HIS R O 1
ATOM 8979 N N . HIS D 1 144 ? 19.463 -22.250 40.693 1.00 20.35 142 HIS R N 1
ATOM 8980 C CA . HIS D 1 144 ? 18.509 -22.423 39.619 1.00 19.62 142 HIS R CA 1
ATOM 8981 C C . HIS D 1 144 ? 18.524 -21.250 38.619 1.00 23.28 142 HIS R C 1
ATOM 8982 O O . HIS D 1 144 ? 17.907 -21.347 37.550 1.00 22.88 142 HIS R O 1
ATOM 8989 N N . VAL D 1 145 ? 19.066 -20.105 39.053 1.00 21.74 143 VAL R N 1
ATOM 8990 C CA . VAL D 1 145 ? 19.205 -18.935 38.173 1.00 19.72 143 VAL R CA 1
ATOM 8991 C C . VAL D 1 145 ? 20.707 -18.757 38.109 1.00 21.18 143 VAL R C 1
ATOM 8992 O O . VAL D 1 145 ? 21.343 -18.394 39.088 1.00 21.21 143 VAL R O 1
ATOM 8996 N N . ILE D 1 146 ? 21.286 -19.069 36.961 1.00 18.40 144 ILE R N 1
ATOM 8997 C CA . ILE D 1 146 ? 22.731 -19.087 36.805 1.00 18.43 144 ILE R CA 1
ATOM 8998 C C . ILE D 1 146 ? 23.149 -18.151 35.670 1.00 22.81 144 ILE R C 1
ATOM 8999 O O . ILE D 1 146 ? 22.563 -18.201 34.595 1.00 22.48 144 ILE R O 1
ATOM 9004 N N . SER D 1 147 ? 24.174 -17.343 35.908 1.00 21.55 145 SER R N 1
ATOM 9005 C CA . SER D 1 147 ? 24.716 -16.487 34.857 1.00 20.42 145 SER R CA 1
ATOM 9006 C C . SER D 1 147 ? 25.939 -17.178 34.233 1.00 22.02 145 SER R C 1
ATOM 9007 O O . SER D 1 147 ? 26.765 -17.745 34.942 1.00 20.74 145 SER R O 1
ATOM 9010 N N . ASN D 1 148 ? 26.077 -17.098 32.903 1.00 19.38 146 ASN R N 1
ATOM 9011 C CA . ASN D 1 148 ? 27.254 -17.620 32.216 1.00 17.47 146 ASN R CA 1
ATOM 9012 C C . ASN D 1 148 ? 28.302 -16.500 32.015 1.00 22.50 146 ASN R C 1
ATOM 9013 O O . ASN D 1 148 ? 29.198 -16.621 31.181 1.00 22.21 146 ASN R O 1
ATOM 9018 N N . ALA D 1 149 ? 28.155 -15.415 32.769 1.00 19.71 147 ALA R N 1
ATOM 9019 C CA . ALA D 1 149 ? 29.046 -14.259 32.695 1.00 18.49 147 ALA R CA 1
ATOM 9020 C C . ALA D 1 149 ? 28.966 -13.610 31.296 1.00 21.97 147 ALA R C 1
ATOM 9021 O O . ALA D 1 149 ? 27.944 -13.702 30.626 1.00 20.05 147 ALA R O 1
ATOM 9023 N N . SER D 1 150 ? 30.015 -12.893 30.917 1.00 19.25 148 SER R N 1
ATOM 9024 C CA . SER D 1 150 ? 30.038 -12.223 29.612 1.00 18.68 148 SER R CA 1
ATOM 9025 C C . SER D 1 150 ? 31.019 -12.927 28.684 1.00 20.62 148 SER R C 1
ATOM 9026 O O . SER D 1 150 ? 31.874 -13.712 29.123 1.00 20.16 148 SER R O 1
ATOM 9029 N N . CYS D 1 151 ? 30.972 -12.577 27.405 1.00 17.58 149 CYS R N 1
ATOM 9030 C CA . CYS D 1 151 ? 31.915 -13.132 26.440 1.00 17.96 149 CYS R CA 1
ATOM 9031 C C . CYS D 1 151 ? 33.356 -12.710 26.831 1.00 18.28 149 CYS R C 1
ATOM 9032 O O . CYS D 1 151 ? 34.279 -13.513 26.791 1.00 17.66 149 CYS R O 1
ATOM 9035 N N . THR D 1 152 ? 33.552 -11.456 27.237 1.00 15.26 150 THR R N 1
ATOM 9036 C CA . THR D 1 152 ? 34.898 -11.015 27.605 1.00 14.21 150 THR R CA 1
ATOM 9037 C C . THR D 1 152 ? 35.440 -11.739 28.821 1.00 17.27 150 THR R C 1
ATOM 9038 O O . THR D 1 152 ? 36.627 -12.072 28.885 1.00 16.21 150 THR R O 1
ATOM 9042 N N . THR D 1 153 ? 34.577 -11.956 29.810 1.00 16.53 151 THR R N 1
ATOM 9043 C CA . THR D 1 153 ? 34.997 -12.679 31.022 1.00 15.60 151 THR R CA 1
ATOM 9044 C C . THR D 1 153 ? 35.370 -14.108 30.664 1.00 19.20 151 THR R C 1
ATOM 9045 O O . THR D 1 153 ? 36.383 -14.636 31.157 1.00 19.25 151 THR R O 1
ATOM 9049 N N . ASN D 1 154 ? 34.615 -14.709 29.745 1.00 17.40 152 ASN R N 1
ATOM 9050 C CA . ASN D 1 154 ? 34.926 -16.051 29.272 1.00 16.68 152 ASN R CA 1
ATOM 9051 C C . ASN D 1 154 ? 36.256 -16.107 28.520 1.00 21.71 152 ASN R C 1
ATOM 9052 O O . ASN D 1 154 ? 36.933 -17.138 28.504 1.00 19.50 152 ASN R O 1
ATOM 9057 N N . CYS D 1 155 ? 36.659 -14.981 27.914 1.00 18.12 153 CYS R N 1
ATOM 9058 C CA . CYS D 1 155 ? 37.930 -14.957 27.219 1.00 15.84 153 CYS R CA 1
ATOM 9059 C C . CYS D 1 155 ? 39.054 -14.787 28.221 1.00 20.28 153 CYS R C 1
ATOM 9060 O O . CYS D 1 155 ? 40.050 -15.480 28.167 1.00 19.97 153 CYS R O 1
ATOM 9063 N N . LEU D 1 156 ? 38.892 -13.832 29.122 1.00 18.57 154 LEU R N 1
ATOM 9064 C CA . LEU D 1 156 ? 39.955 -13.487 30.053 1.00 19.19 154 LEU R CA 1
ATOM 9065 C C . LEU D 1 156 ? 40.148 -14.514 31.189 1.00 21.99 154 LEU R C 1
ATOM 9066 O O . LEU D 1 156 ? 41.295 -14.891 31.498 1.00 23.10 154 LEU R O 1
ATOM 9071 N N . ALA D 1 157 ? 39.049 -14.943 31.812 1.00 20.00 155 ALA R N 1
ATOM 9072 C CA . ALA D 1 157 ? 39.173 -15.828 32.999 1.00 19.63 155 ALA R CA 1
ATOM 9073 C C . ALA D 1 157 ? 40.004 -17.093 32.779 1.00 23.11 155 ALA R C 1
ATOM 9074 O O . ALA D 1 157 ? 40.862 -17.427 33.607 1.00 26.39 155 ALA R O 1
ATOM 9076 N N . PRO D 1 158 ? 39.830 -17.771 31.630 1.00 19.22 156 PRO R N 1
ATOM 9077 C CA . PRO D 1 158 ? 40.645 -18.967 31.451 1.00 18.74 156 PRO R CA 1
ATOM 9078 C C . PRO D 1 158 ? 42.139 -18.726 31.416 1.00 25.43 156 PRO R C 1
ATOM 9079 O O . PRO D 1 158 ? 42.883 -19.454 32.058 1.00 24.14 156 PRO R O 1
ATOM 9083 N N . PHE D 1 159 ? 42.617 -17.684 30.728 1.00 22.82 157 PHE R N 1
ATOM 9084 C CA . PHE D 1 159 ? 44.057 -17.446 30.780 1.00 19.45 157 PHE R CA 1
ATOM 9085 C C . PHE D 1 159 ? 44.528 -16.718 32.024 1.00 25.20 157 PHE R C 1
ATOM 9086 O O . PHE D 1 159 ? 45.673 -16.892 32.451 1.00 26.10 157 PHE R O 1
ATOM 9094 N N . ALA D 1 160 ? 43.641 -15.972 32.672 1.00 22.71 158 ALA R N 1
ATOM 9095 C CA . ALA D 1 160 ? 43.995 -15.314 33.926 1.00 22.71 158 ALA R CA 1
ATOM 9096 C C . ALA D 1 160 ? 44.200 -16.446 34.955 1.00 26.89 158 ALA R C 1
ATOM 9097 O O . ALA D 1 160 ? 45.123 -16.397 35.774 1.00 27.82 158 ALA R O 1
ATOM 9099 N N . LYS D 1 161 ? 43.350 -17.463 34.882 1.00 24.97 159 LYS R N 1
ATOM 9100 C CA . LYS D 1 161 ? 43.484 -18.642 35.768 1.00 25.64 159 LYS R CA 1
ATOM 9101 C C . LYS D 1 161 ? 44.910 -19.194 35.653 1.00 29.04 159 LYS R C 1
ATOM 9102 O O . LYS D 1 161 ? 45.611 -19.357 36.650 1.00 29.63 159 LYS R O 1
ATOM 9108 N N . VAL D 1 162 ? 45.340 -19.416 34.412 1.00 26.63 160 VAL R N 1
ATOM 9109 C CA . VAL D 1 162 ? 46.664 -19.961 34.106 1.00 26.17 160 VAL R CA 1
ATOM 9110 C C . VAL D 1 162 ? 47.800 -19.088 34.604 1.00 31.03 160 VAL R C 1
ATOM 9111 O O . VAL D 1 162 ? 48.726 -19.567 35.277 1.00 30.07 160 VAL R O 1
ATOM 9115 N N . LEU D 1 163 ? 47.738 -17.795 34.285 1.00 26.49 161 LEU R N 1
ATOM 9116 C CA . LEU D 1 163 ? 48.786 -16.875 34.711 1.00 25.26 161 LEU R CA 1
ATOM 9117 C C . LEU D 1 163 ? 48.869 -16.840 36.223 1.00 28.59 161 LEU R C 1
ATOM 9118 O O . LEU D 1 163 ? 49.961 -16.811 36.812 1.00 28.61 161 LEU R O 1
ATOM 9123 N N . HIS D 1 164 ? 47.714 -16.755 36.857 1.00 27.08 162 HIS R N 1
ATOM 9124 C CA . HIS D 1 164 ? 47.700 -16.641 38.306 1.00 28.06 162 HIS R CA 1
ATOM 9125 C C . HIS D 1 164 ? 48.264 -17.893 38.967 1.00 32.86 162 HIS R C 1
ATOM 9126 O O . HIS D 1 164 ? 49.130 -17.803 39.842 1.00 33.19 162 HIS R O 1
ATOM 9133 N N . GLU D 1 165 ? 47.800 -19.052 38.515 1.00 29.48 163 GLU R N 1
ATOM 9134 C CA . GLU D 1 165 ? 48.262 -20.322 39.075 1.00 29.24 163 GLU R CA 1
ATOM 9135 C C . GLU D 1 165 ? 49.752 -20.550 38.873 1.00 36.01 163 GLU R C 1
ATOM 9136 O O . GLU D 1 165 ? 50.461 -21.011 39.792 1.00 36.19 163 GLU R O 1
ATOM 9142 N N . GLN D 1 166 ? 50.245 -20.206 37.684 1.00 31.10 164 GLN R N 1
ATOM 9143 C CA . GLN D 1 166 ? 51.645 -20.449 37.353 1.00 30.26 164 GLN R CA 1
ATOM 9144 C C . GLN D 1 166 ? 52.644 -19.411 37.833 1.00 32.89 164 GLN R C 1
ATOM 9145 O O . GLN D 1 166 ? 53.778 -19.748 38.179 1.00 34.79 164 GLN R O 1
ATOM 9151 N N . PHE D 1 167 ? 52.250 -18.148 37.811 1.00 26.97 165 PHE R N 1
ATOM 9152 C CA . PHE D 1 167 ? 53.155 -17.061 38.139 1.00 27.18 165 PHE R CA 1
ATOM 9153 C C . PHE D 1 167 ? 52.640 -16.108 39.187 1.00 32.08 165 PHE R C 1
ATOM 9154 O O . PHE D 1 167 ? 53.411 -15.329 39.748 1.00 32.16 165 PHE R O 1
ATOM 9162 N N . GLY D 1 168 ? 51.325 -16.112 39.391 1.00 28.55 166 GLY R N 1
ATOM 9163 C CA . GLY D 1 168 ? 50.655 -15.248 40.343 1.00 27.72 166 GLY R CA 1
ATOM 9164 C C . GLY D 1 168 ? 50.484 -13.834 39.832 1.00 30.91 166 GLY R C 1
ATOM 9165 O O . GLY D 1 168 ? 51.452 -13.155 39.494 1.00 31.19 166 GLY R O 1
ATOM 9166 N N . ILE D 1 169 ? 49.240 -13.387 39.783 1.00 27.70 167 ILE R N 1
ATOM 9167 C CA . ILE D 1 169 ? 48.945 -12.042 39.322 1.00 25.57 167 ILE R CA 1
ATOM 9168 C C . ILE D 1 169 ? 48.884 -11.109 40.505 1.00 29.79 167 ILE R C 1
ATOM 9169 O O . ILE D 1 169 ? 48.075 -11.312 41.438 1.00 28.46 167 ILE R O 1
ATOM 9174 N N . VAL D 1 170 ? 49.684 -10.049 40.448 1.00 25.30 168 VAL R N 1
ATOM 9175 C CA . VAL D 1 170 ? 49.662 -9.045 41.489 1.00 26.10 168 VAL R CA 1
ATOM 9176 C C . VAL D 1 170 ? 48.510 -8.095 41.236 1.00 28.42 168 VAL R C 1
ATOM 9177 O O . VAL D 1 170 ? 47.702 -7.797 42.113 1.00 25.26 168 VAL R O 1
ATOM 9181 N N . ARG D 1 171 ? 48.442 -7.597 40.008 1.00 27.18 169 ARG R N 1
ATOM 9182 C CA . ARG D 1 171 ? 47.361 -6.713 39.604 1.00 25.39 169 ARG R CA 1
ATOM 9183 C C . ARG D 1 171 ? 47.453 -6.623 38.090 1.00 27.02 169 ARG R C 1
ATOM 9184 O O . ARG D 1 171 ? 48.487 -6.944 37.524 1.00 26.58 169 ARG R O 1
ATOM 9192 N N . GLY D 1 172 ? 46.368 -6.241 37.427 1.00 24.70 170 GLY R N 1
ATOM 9193 C CA . GLY D 1 172 ? 46.437 -6.214 35.966 1.00 22.51 170 GLY R CA 1
ATOM 9194 C C . GLY D 1 172 ? 45.296 -5.391 35.419 1.00 24.40 170 GLY R C 1
ATOM 9195 O O . GLY D 1 172 ? 44.293 -5.162 36.083 1.00 22.77 170 GLY R O 1
ATOM 9196 N N . MET D 1 173 ? 45.475 -4.892 34.203 1.00 22.26 171 MET R N 1
ATOM 9197 C CA . MET D 1 173 ? 44.423 -4.075 33.610 1.00 21.47 171 MET R CA 1
ATOM 9198 C C . MET D 1 173 ? 44.231 -4.574 32.193 1.00 22.97 171 MET R C 1
ATOM 9199 O O . MET D 1 173 ? 45.177 -4.982 31.530 1.00 20.47 171 MET R O 1
ATOM 9204 N N . MET D 1 174 ? 42.983 -4.585 31.763 1.00 21.32 172 MET R N 1
ATOM 9205 C CA A MET D 1 174 ? 42.707 -5.094 30.438 0.52 20.94 172 MET R CA 1
ATOM 9206 C CA B MET D 1 174 ? 42.599 -5.143 30.477 0.48 20.69 172 MET R CA 1
ATOM 9207 C C . MET D 1 174 ? 41.894 -4.121 29.592 1.00 22.05 172 MET R C 1
ATOM 9208 O O . MET D 1 174 ? 41.269 -3.195 30.084 1.00 20.96 172 MET R O 1
ATOM 9217 N N . THR D 1 175 ? 41.947 -4.344 28.288 1.00 18.85 173 THR R N 1
ATOM 9218 C CA . THR D 1 175 ? 41.127 -3.573 27.356 1.00 17.60 173 THR R CA 1
ATOM 9219 C C . THR D 1 175 ? 40.715 -4.624 26.402 1.00 18.47 173 THR R C 1
ATOM 9220 O O . THR D 1 175 ? 41.548 -5.391 25.973 1.00 17.16 173 THR R O 1
ATOM 9224 N N . THR D 1 176 ? 39.426 -4.662 26.051 1.00 16.46 174 THR R N 1
ATOM 9225 C CA . THR D 1 176 ? 39.010 -5.538 24.970 1.00 15.97 174 THR R CA 1
ATOM 9226 C C . THR D 1 176 ? 38.659 -4.651 23.785 1.00 17.37 174 THR R C 1
ATOM 9227 O O . THR D 1 176 ? 37.854 -3.721 23.925 1.00 17.45 174 THR R O 1
ATOM 9231 N N . VAL D 1 177 ? 39.302 -4.912 22.644 1.00 13.34 175 VAL R N 1
ATOM 9232 C CA . VAL D 1 177 ? 38.965 -4.206 21.383 1.00 13.26 175 VAL R CA 1
ATOM 9233 C C . VAL D 1 177 ? 37.879 -5.123 20.854 1.00 16.64 175 VAL R C 1
ATOM 9234 O O . VAL D 1 177 ? 38.100 -6.311 20.574 1.00 16.78 175 VAL R O 1
ATOM 9238 N N . HIS D 1 178 ? 36.666 -4.605 20.835 1.00 15.32 176 HIS R N 1
ATOM 9239 C CA . HIS D 1 178 ? 35.501 -5.457 20.728 1.00 15.28 176 HIS R CA 1
ATOM 9240 C C . HIS D 1 178 ? 34.576 -5.062 19.599 1.00 17.70 176 HIS R C 1
ATOM 9241 O O . HIS D 1 178 ? 34.331 -3.892 19.397 1.00 16.38 176 HIS R O 1
ATOM 9248 N N . SER D 1 179 ? 34.049 -6.055 18.880 1.00 15.65 177 SER R N 1
ATOM 9249 C CA . SER D 1 179 ? 33.095 -5.802 17.798 1.00 13.42 177 SER R CA 1
ATOM 9250 C C . SER D 1 179 ? 31.832 -5.107 18.307 1.00 15.65 177 SER R C 1
ATOM 9251 O O . SER D 1 179 ? 31.457 -5.224 19.494 1.00 14.96 177 SER R O 1
ATOM 9254 N N . TYR D 1 180 ? 31.165 -4.345 17.451 1.00 12.23 178 TYR R N 1
ATOM 9255 C CA . TYR D 1 180 ? 29.961 -3.678 17.940 1.00 12.20 178 TYR R CA 1
ATOM 9256 C C . TYR D 1 180 ? 28.852 -4.727 18.160 1.00 16.23 178 TYR R C 1
ATOM 9257 O O . TYR D 1 180 ? 28.942 -5.850 17.674 1.00 14.71 178 TYR R O 1
ATOM 9266 N N . THR D 1 181 ? 27.864 -4.380 18.979 1.00 16.19 179 THR R N 1
ATOM 9267 C CA . THR D 1 181 ? 26.754 -5.289 19.252 1.00 16.37 179 THR R CA 1
ATOM 9268 C C . THR D 1 181 ? 25.447 -4.537 19.143 1.00 15.53 179 THR R C 1
ATOM 9269 O O . THR D 1 181 ? 25.421 -3.315 19.027 1.00 13.38 179 THR R O 1
ATOM 9273 N N . ASN D 1 182 ? 24.357 -5.280 19.274 1.00 16.22 180 ASN R N 1
ATOM 9274 C CA . ASN D 1 182 ? 23.033 -4.708 19.211 1.00 13.85 180 ASN R CA 1
ATOM 9275 C C . ASN D 1 182 ? 22.680 -3.803 20.374 1.00 14.16 180 ASN R C 1
ATOM 9276 O O . ASN D 1 182 ? 21.672 -3.130 20.322 1.00 14.67 180 ASN R O 1
ATOM 9281 N N . ASP D 1 183 ? 23.542 -3.712 21.386 1.00 13.14 181 ASP R N 1
ATOM 9282 C CA . ASP D 1 183 ? 23.279 -2.775 22.471 1.00 13.18 181 ASP R CA 1
ATOM 9283 C C . ASP D 1 183 ? 23.710 -1.342 22.056 1.00 15.81 181 ASP R C 1
ATOM 9284 O O . ASP D 1 183 ? 23.399 -0.367 22.732 1.00 14.90 181 ASP R O 1
ATOM 9289 N N . GLN D 1 184 ? 24.396 -1.223 20.931 1.00 13.55 182 GLN R N 1
ATOM 9290 C CA . GLN D 1 184 ? 24.850 0.086 20.470 1.00 12.52 182 GLN R CA 1
ATOM 9291 C C . GLN D 1 184 ? 23.806 0.808 19.597 1.00 14.97 182 GLN R C 1
ATOM 9292 O O . GLN D 1 184 ? 22.623 0.467 19.617 1.00 13.98 182 GLN R O 1
ATOM 9298 N N . ARG D 1 185 ? 24.226 1.827 18.840 1.00 13.09 183 ARG R N 1
ATOM 9299 C CA . ARG D 1 185 ? 23.298 2.586 17.995 1.00 10.31 183 ARG R CA 1
ATOM 9300 C C . ARG D 1 185 ? 23.868 2.742 16.580 1.00 13.83 183 ARG R C 1
ATOM 9301 O O . ARG D 1 185 ? 25.069 2.890 16.416 1.00 14.92 183 ARG R O 1
ATOM 9309 N N . ILE D 1 186 ? 22.981 2.773 15.596 1.00 10.82 184 ILE R N 1
ATOM 9310 C CA . ILE D 1 186 ? 23.345 2.954 14.193 1.00 11.63 184 ILE R CA 1
ATOM 9311 C C . ILE D 1 186 ? 23.824 4.397 14.004 1.00 13.42 184 ILE R C 1
ATOM 9312 O O . ILE D 1 186 ? 24.963 4.628 13.542 1.00 12.26 184 ILE R O 1
ATOM 9317 N N . LEU D 1 187 ? 22.960 5.349 14.338 1.00 12.05 185 LEU R N 1
ATOM 9318 C CA . LEU D 1 187 ? 23.337 6.778 14.235 1.00 11.55 185 LEU R CA 1
ATOM 9319 C C . LEU D 1 187 ? 22.905 7.508 15.502 1.00 19.22 185 LEU R C 1
ATOM 9320 O O . LEU D 1 187 ? 21.731 7.557 15.789 1.00 23.34 185 LEU R O 1
ATOM 9325 N N . ASP D 1 188 ? 23.870 8.082 16.221 1.00 15.59 186 ASP R N 1
ATOM 9326 C CA . ASP D 1 188 ? 23.692 8.857 17.438 1.00 12.99 186 ASP R CA 1
ATOM 9327 C C . ASP D 1 188 ? 22.265 8.981 17.966 1.00 16.00 186 ASP R C 1
ATOM 9328 O O . ASP D 1 188 ? 21.484 9.836 17.489 1.00 16.64 186 ASP R O 1
ATOM 9333 N N . LEU D 1 189 ? 21.933 8.108 18.911 1.00 13.38 187 LEU R N 1
ATOM 9334 C CA . LEU D 1 189 ? 20.598 8.026 19.506 1.00 14.04 187 LEU R CA 1
ATOM 9335 C C . LEU D 1 189 ? 20.803 7.957 21.003 1.00 16.29 187 LEU R C 1
ATOM 9336 O O . LEU D 1 189 ? 21.860 7.554 21.479 1.00 14.73 187 LEU R O 1
ATOM 9341 N N . PRO D 1 190 ? 19.768 8.319 21.771 1.00 14.99 188 PRO R N 1
ATOM 9342 C CA . PRO D 1 190 ? 19.907 8.247 23.226 1.00 15.39 188 PRO R CA 1
ATOM 9343 C C . PRO D 1 190 ? 20.275 6.851 23.697 1.00 19.02 188 PRO R C 1
ATOM 9344 O O . PRO D 1 190 ? 19.815 5.838 23.154 1.00 18.85 188 PRO R O 1
ATOM 9348 N N . HIS D 1 191 ? 21.148 6.823 24.701 1.00 16.08 190 HIS R N 1
ATOM 9349 C CA . HIS D 1 191 ? 21.606 5.585 25.326 1.00 15.43 190 HIS R CA 1
ATOM 9350 C C . HIS D 1 191 ? 22.028 6.047 26.710 1.00 18.29 190 HIS R C 1
ATOM 9351 O O . HIS D 1 191 ? 22.490 7.177 26.862 1.00 17.28 190 HIS R O 1
ATOM 9358 N N . LYS D 1 192 ? 21.852 5.187 27.718 1.00 17.16 191 LYS R N 1
ATOM 9359 C CA . LYS D 1 192 ? 22.256 5.542 29.076 1.00 16.12 191 LYS R CA 1
ATOM 9360 C C . LYS D 1 192 ? 23.773 5.716 29.084 1.00 19.32 191 LYS R C 1
ATOM 9361 O O . LYS D 1 192 ? 24.300 6.460 29.887 1.00 19.78 191 LYS R O 1
ATOM 9367 N N . ASP D 1 193 ? 24.466 5.052 28.153 1.00 14.79 192 ASP R N 1
ATOM 9368 C CA . ASP D 1 193 ? 25.939 5.153 28.091 1.00 14.05 192 ASP R CA 1
ATOM 9369 C C . ASP D 1 193 ? 26.179 6.098 26.915 1.00 16.98 192 ASP R C 1
ATOM 9370 O O . ASP D 1 193 ? 25.886 5.757 25.763 1.00 15.80 192 ASP R O 1
ATOM 9375 N N . LEU D 1 194 ? 26.605 7.321 27.227 1.00 16.08 193 LEU R N 1
ATOM 9376 C CA . LEU D 1 194 ? 26.774 8.350 26.191 1.00 16.80 193 LEU R CA 1
ATOM 9377 C C . LEU D 1 194 ? 27.752 7.998 25.087 1.00 17.82 193 LEU R C 1
ATOM 9378 O O . LEU D 1 194 ? 27.754 8.628 24.019 1.00 16.04 193 LEU R O 1
ATOM 9383 N N . ARG D 1 195 ? 28.612 7.021 25.339 1.00 17.26 194 ARG R N 1
ATOM 9384 C CA . ARG D 1 195 ? 29.529 6.604 24.274 1.00 17.65 194 ARG R CA 1
ATOM 9385 C C . ARG D 1 195 ? 28.825 5.633 23.355 1.00 17.95 194 ARG R C 1
ATOM 9386 O O . ARG D 1 195 ? 28.939 5.720 22.107 1.00 15.25 194 ARG R O 1
ATOM 9394 N N . ARG D 1 196 ? 28.085 4.711 23.960 1.00 14.17 195 ARG R N 1
ATOM 9395 C CA . ARG D 1 196 ? 27.342 3.729 23.173 1.00 14.17 195 ARG R CA 1
ATOM 9396 C C . ARG D 1 196 ? 26.181 4.360 22.411 1.00 17.08 195 ARG R C 1
ATOM 9397 O O . ARG D 1 196 ? 25.600 3.727 21.525 1.00 15.05 195 ARG R O 1
ATOM 9405 N N . ALA D 1 197 ? 25.876 5.619 22.708 1.00 14.53 196 ALA R N 1
ATOM 9406 C CA . ALA D 1 197 ? 24.842 6.329 21.961 1.00 13.81 196 ALA R CA 1
ATOM 9407 C C . ALA D 1 197 ? 25.320 6.589 20.510 1.00 13.63 196 ALA R C 1
ATOM 9408 O O . ALA D 1 197 ? 24.521 6.811 19.646 1.00 12.33 196 ALA R O 1
ATOM 9410 N N . ARG D 1 198 ? 26.639 6.617 20.313 1.00 12.26 197 ARG R N 1
ATOM 9411 C CA . ARG D 1 198 ? 27.246 7.058 19.035 1.00 11.59 197 ARG R CA 1
ATOM 9412 C C . ARG D 1 198 ? 27.348 6.038 17.925 1.00 13.88 197 ARG R C 1
ATOM 9413 O O . ARG D 1 198 ? 27.566 4.869 18.189 1.00 15.92 197 ARG R O 1
ATOM 9421 N N . ALA D 1 199 ? 27.239 6.509 16.664 1.00 12.55 198 ALA R N 1
ATOM 9422 C CA . ALA D 1 199 ? 27.268 5.645 15.466 1.00 10.62 198 ALA R CA 1
ATOM 9423 C C . ALA D 1 199 ? 28.312 4.522 15.567 1.00 14.24 198 ALA R C 1
ATOM 9424 O O . ALA D 1 199 ? 29.542 4.767 15.561 1.00 13.28 198 ALA R O 1
ATOM 9426 N N . ALA D 1 200 ? 27.806 3.282 15.672 1.00 11.68 199 ALA R N 1
ATOM 9427 C CA . ALA D 1 200 ? 28.655 2.132 15.994 1.00 12.19 199 ALA R CA 1
ATOM 9428 C C . ALA D 1 200 ? 29.699 1.825 14.952 1.00 14.38 199 ALA R C 1
ATOM 9429 O O . ALA D 1 200 ? 30.821 1.372 15.264 1.00 13.64 199 ALA R O 1
ATOM 9431 N N . ALA D 1 201 ? 29.305 1.969 13.704 1.00 12.09 200 ALA R N 1
ATOM 9432 C CA . ALA D 1 201 ? 30.209 1.585 12.621 1.00 13.40 200 ALA R CA 1
ATOM 9433 C C . ALA D 1 201 ? 31.145 2.712 12.160 1.00 14.36 200 ALA R C 1
ATOM 9434 O O . ALA D 1 201 ? 31.860 2.539 11.203 1.00 12.66 200 ALA R O 1
ATOM 9436 N N . GLU D 1 202 ? 31.114 3.855 12.840 1.00 12.10 201 GLU R N 1
ATOM 9437 C CA . GLU D 1 202 ? 31.884 5.037 12.438 1.00 11.80 201 GLU R CA 1
ATOM 9438 C C . GLU D 1 202 ? 33.046 5.359 13.367 1.00 13.70 201 GLU R C 1
ATOM 9439 O O . GLU D 1 202 ? 33.879 6.178 13.019 1.00 11.88 201 GLU R O 1
ATOM 9445 N N . SER D 1 203 ? 33.005 4.847 14.586 1.00 13.04 202 SER R N 1
ATOM 9446 C CA . SER D 1 203 ? 34.045 5.188 15.569 1.00 12.27 202 SER R CA 1
ATOM 9447 C C . SER D 1 203 ? 34.623 4.049 16.414 1.00 13.00 202 SER R C 1
ATOM 9448 O O . SER D 1 203 ? 34.024 2.997 16.590 1.00 12.51 202 SER R O 1
ATOM 9451 N N . ILE D 1 204 ? 35.788 4.339 17.014 1.00 11.98 203 ILE R N 1
ATOM 9452 C CA . ILE D 1 204 ? 36.349 3.605 18.120 1.00 12.10 203 ILE R CA 1
ATOM 9453 C C . ILE D 1 204 ? 35.637 4.245 19.330 1.00 14.70 203 ILE R C 1
ATOM 9454 O O . ILE D 1 204 ? 35.664 5.488 19.516 1.00 13.81 203 ILE R O 1
ATOM 9459 N N . ILE D 1 205 ? 34.968 3.398 20.112 1.00 12.39 204 ILE R N 1
ATOM 9460 C CA . ILE D 1 205 ? 34.096 3.852 21.176 1.00 11.61 204 ILE R CA 1
ATOM 9461 C C . ILE D 1 205 ? 34.481 3.263 22.527 1.00 14.63 204 ILE R C 1
ATOM 9462 O O . ILE D 1 205 ? 34.177 2.107 22.813 1.00 13.11 204 ILE R O 1
ATOM 9467 N N . PRO D 1 206 ? 35.130 4.074 23.375 1.00 15.91 205 PRO R N 1
ATOM 9468 C CA . PRO D 1 206 ? 35.423 3.560 24.713 1.00 17.65 205 PRO R CA 1
ATOM 9469 C C . PRO D 1 206 ? 34.129 3.294 25.470 1.00 16.48 205 PRO R C 1
ATOM 9470 O O . PRO D 1 206 ? 33.175 4.058 25.412 1.00 15.40 205 PRO R O 1
ATOM 9474 N N A THR D 1 207 ? 34.119 2.212 26.232 0.44 15.46 206 THR R N 1
ATOM 9475 N N B THR D 1 207 ? 34.113 2.199 26.210 0.56 13.40 206 THR R N 1
ATOM 9476 C CA A THR D 1 207 ? 32.976 1.887 27.064 0.44 16.39 206 THR R CA 1
ATOM 9477 C CA B THR D 1 207 ? 32.963 1.858 27.013 0.56 13.72 206 THR R CA 1
ATOM 9478 C C A THR D 1 207 ? 33.436 1.078 28.277 0.44 21.67 206 THR R C 1
ATOM 9479 C C B THR D 1 207 ? 33.306 0.781 28.050 0.56 17.96 206 THR R C 1
ATOM 9480 O O A THR D 1 207 ? 34.378 0.281 28.187 0.44 18.82 206 THR R O 1
ATOM 9481 O O B THR D 1 207 ? 34.483 0.518 28.325 0.56 13.89 206 THR R O 1
ATOM 9488 N N A THR D 1 208 ? 32.799 1.318 29.416 0.44 18.58 207 THR R N 1
ATOM 9489 N N B THR D 1 208 ? 32.267 0.186 28.618 0.56 15.09 207 THR R N 1
ATOM 9490 C CA A THR D 1 208 ? 33.179 0.628 30.637 0.44 19.41 207 THR R CA 1
ATOM 9491 C CA B THR D 1 208 ? 32.406 -0.823 29.664 0.56 15.12 207 THR R CA 1
ATOM 9492 C C A THR D 1 208 ? 32.895 -0.853 30.544 0.44 24.42 207 THR R C 1
ATOM 9493 C C B THR D 1 208 ? 32.581 -2.247 29.148 0.56 17.85 207 THR R C 1
ATOM 9494 O O A THR D 1 208 ? 32.003 -1.283 29.815 0.44 25.55 207 THR R O 1
ATOM 9495 O O B THR D 1 208 ? 32.068 -2.617 28.082 0.56 16.40 207 THR R O 1
ATOM 9502 N N A THR D 1 209 ? 33.657 -1.647 31.276 0.44 21.19 208 THR R N 1
ATOM 9503 N N B THR D 1 209 ? 33.225 -3.070 29.972 0.56 14.74 208 THR R N 1
ATOM 9504 C CA A THR D 1 209 ? 33.395 -3.076 31.296 0.44 20.80 208 THR R CA 1
ATOM 9505 C CA B THR D 1 209 ? 33.318 -4.495 29.715 0.56 15.76 208 THR R CA 1
ATOM 9506 C C A THR D 1 209 ? 33.555 -3.601 32.704 0.44 23.85 208 THR R C 1
ATOM 9507 C C B THR D 1 209 ? 32.894 -5.263 30.972 0.56 22.87 208 THR R C 1
ATOM 9508 O O A THR D 1 209 ? 34.518 -3.259 33.381 0.44 24.61 208 THR R O 1
ATOM 9509 O O B THR D 1 209 ? 33.351 -4.958 32.076 0.56 22.80 208 THR R O 1
ATOM 9516 N N A GLY D 1 210 ? 32.633 -4.461 33.125 0.44 21.23 209 GLY R N 1
ATOM 9517 N N B GLY D 1 210 ? 31.999 -6.236 30.810 0.56 22.68 209 GLY R N 1
ATOM 9518 C CA A GLY D 1 210 ? 32.700 -5.095 34.427 0.44 20.19 209 GLY R CA 1
ATOM 9519 C CA B GLY D 1 210 ? 31.534 -7.044 31.928 0.56 22.24 209 GLY R CA 1
ATOM 9520 C C A GLY D 1 210 ? 33.413 -6.432 34.287 0.44 23.34 209 GLY R C 1
ATOM 9521 C C B GLY D 1 210 ? 32.683 -7.770 32.607 0.56 27.36 209 GLY R C 1
ATOM 9522 O O A GLY D 1 210 ? 33.578 -7.161 35.260 0.44 21.73 209 GLY R O 1
ATOM 9523 O O B GLY D 1 210 ? 32.586 -8.142 33.783 0.56 28.05 209 GLY R O 1
ATOM 9524 N N A ALA D 1 211 ? 33.863 -6.735 33.074 0.44 19.89 210 ALA R N 1
ATOM 9525 N N B ALA D 1 211 ? 33.777 -7.958 31.875 0.56 21.84 210 ALA R N 1
ATOM 9526 C CA A ALA D 1 211 ? 34.506 -8.007 32.770 0.44 19.41 210 ALA R CA 1
ATOM 9527 C CA B ALA D 1 211 ? 34.954 -8.664 32.395 0.56 22.12 210 ALA R CA 1
ATOM 9528 C C A ALA D 1 211 ? 35.716 -8.391 33.619 0.44 23.54 210 ALA R C 1
ATOM 9529 C C B ALA D 1 211 ? 35.710 -7.913 33.498 0.56 27.48 210 ALA R C 1
ATOM 9530 O O A ALA D 1 211 ? 35.845 -9.548 34.029 0.44 23.56 210 ALA R O 1
ATOM 9531 O O B ALA D 1 211 ? 36.469 -8.504 34.261 0.56 26.23 210 ALA R O 1
ATOM 9534 N N A ALA D 1 212 ? 36.636 -7.451 33.820 0.44 19.16 211 ALA R N 1
ATOM 9535 N N B ALA D 1 212 ? 35.540 -6.600 33.547 0.56 25.15 211 ALA R N 1
ATOM 9536 C CA A ALA D 1 212 ? 37.846 -7.747 34.571 0.44 21.50 211 ALA R CA 1
ATOM 9537 C CA B ALA D 1 212 ? 36.209 -5.801 34.559 0.56 26.48 211 ALA R CA 1
ATOM 9538 C C A ALA D 1 212 ? 37.504 -7.895 36.048 0.44 27.35 211 ALA R C 1
ATOM 9539 C C B ALA D 1 212 ? 35.622 -6.235 35.896 0.56 33.06 211 ALA R C 1
ATOM 9540 O O A ALA D 1 212 ? 38.008 -8.787 36.717 0.44 26.10 211 ALA R O 1
ATOM 9541 O O B ALA D 1 212 ? 34.405 -6.200 36.090 0.56 33.40 211 ALA R O 1
ATOM 9544 N N A LYS D 1 213 ? 36.583 -7.072 36.536 0.44 27.13 212 LYS R N 1
ATOM 9545 N N B LYS D 1 213 ? 36.472 -6.716 36.789 0.56 31.16 212 LYS R N 1
ATOM 9546 C CA A LYS D 1 213 ? 36.132 -7.205 37.922 0.44 27.82 212 LYS R CA 1
ATOM 9547 C CA B LYS D 1 213 ? 35.995 -7.153 38.101 0.56 31.09 212 LYS R CA 1
ATOM 9548 C C A LYS D 1 213 ? 35.302 -8.486 38.100 0.44 33.63 212 LYS R C 1
ATOM 9549 C C B LYS D 1 213 ? 35.199 -8.471 38.158 0.56 35.30 212 LYS R C 1
ATOM 9550 O O A LYS D 1 213 ? 35.381 -9.144 39.138 0.44 33.56 212 LYS R O 1
ATOM 9551 O O B LYS D 1 213 ? 35.193 -9.140 39.189 0.56 35.33 212 LYS R O 1
ATOM 9562 N N . ALA D 1 214 ? 34.542 -8.855 37.067 1.00 30.54 213 ALA R N 1
ATOM 9563 C CA . ALA D 1 214 ? 33.731 -10.083 37.064 1.00 29.73 213 ALA R CA 1
ATOM 9564 C C . ALA D 1 214 ? 34.559 -11.352 37.072 1.00 31.16 213 ALA R C 1
ATOM 9565 O O . ALA D 1 214 ? 34.069 -12.420 37.445 1.00 29.33 213 ALA R O 1
ATOM 9567 N N . VAL D 1 215 ? 35.822 -11.237 36.680 1.00 29.23 214 VAL R N 1
ATOM 9568 C CA . VAL D 1 215 ? 36.697 -12.394 36.728 1.00 29.35 214 VAL R CA 1
ATOM 9569 C C . VAL D 1 215 ? 36.738 -12.870 38.196 1.00 34.27 214 VAL R C 1
ATOM 9570 O O . VAL D 1 215 ? 36.823 -14.060 38.447 1.00 33.30 214 VAL R O 1
ATOM 9574 N N . ALA D 1 216 ? 36.605 -11.935 39.149 1.00 34.00 215 ALA R N 1
ATOM 9575 C CA . ALA D 1 216 ? 36.627 -12.250 40.592 1.00 34.43 215 ALA R CA 1
ATOM 9576 C C . ALA D 1 216 ? 35.502 -13.163 41.040 1.00 37.71 215 ALA R C 1
ATOM 9577 O O . ALA D 1 216 ? 35.628 -13.859 42.050 1.00 39.14 215 ALA R O 1
ATOM 9579 N N . LEU D 1 217 ? 34.383 -13.148 40.316 1.00 31.52 216 LEU R N 1
ATOM 9580 C CA . LEU D 1 217 ? 33.275 -14.022 40.627 1.00 30.98 216 LEU R CA 1
ATOM 9581 C C . LEU D 1 217 ? 33.673 -15.470 40.404 1.00 36.26 216 LEU R C 1
ATOM 9582 O O . LEU D 1 217 ? 33.127 -16.372 41.038 1.00 37.96 216 LEU R O 1
ATOM 9587 N N . VAL D 1 218 ? 34.577 -15.699 39.452 1.00 29.43 217 VAL R N 1
ATOM 9588 C CA . VAL D 1 218 ? 34.955 -17.053 39.106 1.00 27.13 217 VAL R CA 1
ATOM 9589 C C . VAL D 1 218 ? 36.339 -17.399 39.576 1.00 31.07 217 VAL R C 1
ATOM 9590 O O . VAL D 1 218 ? 36.690 -18.560 39.637 1.00 32.10 217 VAL R O 1
ATOM 9594 N N . LEU D 1 219 ? 37.127 -16.371 39.890 1.00 26.84 218 LEU R N 1
ATOM 9595 C CA . LEU D 1 219 ? 38.480 -16.539 40.420 1.00 27.27 218 LEU R CA 1
ATOM 9596 C C . LEU D 1 219 ? 38.603 -15.610 41.625 1.00 33.24 218 LEU R C 1
ATOM 9597 O O . LEU D 1 219 ? 39.234 -14.550 41.554 1.00 32.88 218 LEU R O 1
ATOM 9602 N N . PRO D 1 220 ? 37.951 -15.975 42.741 1.00 30.37 219 PRO R N 1
ATOM 9603 C CA . PRO D 1 220 ? 37.934 -15.139 43.944 1.00 29.69 219 PRO R CA 1
ATOM 9604 C C . PRO D 1 220 ? 39.295 -14.602 44.365 1.00 28.47 219 PRO R C 1
ATOM 9605 O O . PRO D 1 220 ? 39.372 -13.536 44.956 1.00 27.88 219 PRO R O 1
ATOM 9609 N N . GLU D 1 221 ? 40.360 -15.343 44.089 1.00 25.95 220 GLU R N 1
ATOM 9610 C CA . GLU D 1 221 ? 41.708 -14.917 44.475 1.00 25.89 220 GLU R CA 1
ATOM 9611 C C . GLU D 1 221 ? 42.132 -13.622 43.782 1.00 33.11 220 GLU R C 1
ATOM 9612 O O . GLU D 1 221 ? 43.087 -12.948 44.198 1.00 31.59 220 GLU R O 1
ATOM 9618 N N . LEU D 1 222 ? 41.427 -13.295 42.704 1.00 28.87 221 LEU R N 1
ATOM 9619 C CA . LEU D 1 222 ? 41.739 -12.100 41.921 1.00 28.20 221 LEU R CA 1
ATOM 9620 C C . LEU D 1 222 ? 40.854 -10.918 42.263 1.00 32.75 221 LEU R C 1
ATOM 9621 O O . LEU D 1 222 ? 40.909 -9.884 41.623 1.00 31.38 221 LEU R O 1
ATOM 9626 N N . LYS D 1 223 ? 40.070 -11.045 43.326 1.00 30.79 222 LYS R N 1
ATOM 9627 C CA . LYS D 1 223 ? 39.226 -9.934 43.757 1.00 29.73 222 LYS R CA 1
ATOM 9628 C C . LYS D 1 223 ? 40.071 -8.688 43.989 1.00 33.87 222 LYS R C 1
ATOM 9629 O O . LYS D 1 223 ? 41.107 -8.740 44.660 1.00 33.07 222 LYS R O 1
ATOM 9635 N N . GLY D 1 224 ? 39.622 -7.568 43.420 1.00 29.41 223 GLY R N 1
ATOM 9636 C CA . GLY D 1 224 ? 40.277 -6.267 43.516 1.00 27.80 223 GLY R CA 1
ATOM 9637 C C . GLY D 1 224 ? 41.615 -6.135 42.803 1.00 30.20 223 GLY R C 1
ATOM 9638 O O . GLY D 1 224 ? 42.257 -5.097 42.893 1.00 31.02 223 GLY R O 1
ATOM 9639 N N . LYS D 1 225 ? 42.014 -7.155 42.056 1.00 25.43 224 LYS R N 1
ATOM 9640 C CA . LYS D 1 225 ? 43.308 -7.148 41.393 1.00 24.28 224 LYS R CA 1
ATOM 9641 C C . LYS D 1 225 ? 43.264 -6.757 39.908 1.00 27.26 224 LYS R C 1
ATOM 9642 O O . LYS D 1 225 ? 44.297 -6.572 39.288 1.00 27.28 224 LYS R O 1
ATOM 9648 N N . LEU D 1 226 ? 42.062 -6.709 39.354 1.00 23.90 225 LEU R N 1
ATOM 9649 C CA . LEU D 1 226 ? 41.905 -6.417 37.929 1.00 22.92 225 LEU R CA 1
ATOM 9650 C C . LEU D 1 226 ? 40.868 -5.355 37.659 1.00 24.67 225 LEU R C 1
ATOM 9651 O O . LEU D 1 226 ? 39.913 -5.184 38.392 1.00 23.27 225 LEU R O 1
ATOM 9656 N N . ASN D 1 227 ? 41.019 -4.688 36.526 1.00 21.34 226 ASN R N 1
ATOM 9657 C CA . ASN D 1 227 ? 40.005 -3.743 36.086 1.00 22.40 226 ASN R CA 1
ATOM 9658 C C . ASN D 1 227 ? 40.313 -3.515 34.614 1.00 22.07 226 ASN R C 1
ATOM 9659 O O . ASN D 1 227 ? 41.336 -3.936 34.111 1.00 21.78 226 ASN R O 1
ATOM 9664 N N . GLY D 1 228 ? 39.423 -2.839 33.942 1.00 19.75 227 GLY R N 1
ATOM 9665 C CA . GLY D 1 228 ? 39.686 -2.584 32.538 1.00 19.21 227 GLY R CA 1
ATOM 9666 C C . GLY D 1 228 ? 38.515 -1.951 31.849 1.00 20.57 227 GLY R C 1
ATOM 9667 O O . GLY D 1 228 ? 37.570 -1.480 32.480 1.00 18.13 227 GLY R O 1
ATOM 9668 N N . MET D 1 229 ? 38.607 -1.920 30.522 1.00 15.27 228 MET R N 1
ATOM 9669 C CA . MET D 1 229 ? 37.606 -1.260 29.721 1.00 14.13 228 MET R CA 1
ATOM 9670 C C . MET D 1 229 ? 37.484 -1.925 28.370 1.00 16.93 228 MET R C 1
ATOM 9671 O O . MET D 1 229 ? 38.165 -2.890 28.075 1.00 17.05 228 MET R O 1
ATOM 9676 N N . ALA D 1 230 ? 36.539 -1.425 27.575 1.00 14.99 229 ALA R N 1
ATOM 9677 C CA . ALA D 1 230 ? 36.361 -1.917 26.239 1.00 14.24 229 ALA R CA 1
ATOM 9678 C C . ALA D 1 230 ? 36.500 -0.767 25.267 1.00 15.44 229 ALA R C 1
ATOM 9679 O O . ALA D 1 230 ? 36.310 0.404 25.612 1.00 13.69 229 ALA R O 1
ATOM 9681 N N . MET D 1 231 ? 36.780 -1.129 24.017 1.00 13.46 230 MET R N 1
ATOM 9682 C CA A MET D 1 231 ? 36.785 -0.167 22.932 0.40 12.13 230 MET R CA 1
ATOM 9683 C CA B MET D 1 231 ? 36.842 -0.172 22.909 0.60 11.44 230 MET R CA 1
ATOM 9684 C C . MET D 1 231 ? 36.027 -0.840 21.811 1.00 14.11 230 MET R C 1
ATOM 9685 O O . MET D 1 231 ? 36.487 -1.793 21.224 1.00 16.01 230 MET R O 1
ATOM 9694 N N . ARG D 1 232 ? 34.801 -0.397 21.619 1.00 11.40 231 ARG R N 1
ATOM 9695 C CA . ARG D 1 232 ? 33.950 -0.973 20.589 1.00 11.42 231 ARG R CA 1
ATOM 9696 C C . ARG D 1 232 ? 34.391 -0.371 19.259 1.00 14.26 231 ARG R C 1
ATOM 9697 O O . ARG D 1 232 ? 34.594 0.816 19.162 1.00 14.26 231 ARG R O 1
ATOM 9705 N N . VAL D 1 233 ? 34.527 -1.207 18.244 1.00 10.58 232 VAL R N 1
ATOM 9706 C CA . VAL D 1 233 ? 35.035 -0.766 16.934 1.00 11.14 232 VAL R CA 1
ATOM 9707 C C . VAL D 1 233 ? 34.166 -1.234 15.810 1.00 12.87 232 VAL R C 1
ATOM 9708 O O . VAL D 1 233 ? 33.388 -2.188 15.991 1.00 12.97 232 VAL R O 1
ATOM 9712 N N . PRO D 1 234 ? 34.397 -0.699 14.586 1.00 13.79 233 PRO R N 1
ATOM 9713 C CA . PRO D 1 234 ? 33.534 -1.049 13.455 1.00 12.46 233 PRO R CA 1
ATOM 9714 C C . PRO D 1 234 ? 33.749 -2.394 12.774 1.00 15.23 233 PRO R C 1
ATOM 9715 O O . PRO D 1 234 ? 33.937 -2.458 11.549 1.00 14.42 233 PRO R O 1
ATOM 9719 N N . THR D 1 235 ? 33.601 -3.458 13.556 1.00 12.04 234 THR R N 1
ATOM 9720 C CA . THR D 1 235 ? 33.612 -4.829 13.026 1.00 12.20 234 THR R CA 1
ATOM 9721 C C . THR D 1 235 ? 32.374 -5.462 13.620 1.00 15.38 234 THR R C 1
ATOM 9722 O O . THR D 1 235 ? 31.994 -5.168 14.766 1.00 12.98 234 THR R O 1
ATOM 9726 N N . PRO D 1 236 ? 31.710 -6.332 12.846 1.00 12.22 235 PRO R N 1
ATOM 9727 C CA . PRO D 1 236 ? 30.431 -6.888 13.293 1.00 13.02 235 PRO R CA 1
ATOM 9728 C C . PRO D 1 236 ? 30.501 -8.095 14.235 1.00 17.12 235 PRO R C 1
ATOM 9729 O O . PRO D 1 236 ? 29.509 -8.453 14.832 1.00 14.31 235 PRO R O 1
ATOM 9733 N N . ASN D 1 237 ? 31.666 -8.708 14.349 1.00 15.14 236 ASN R N 1
ATOM 9734 C CA . ASN D 1 237 ? 31.864 -9.843 15.267 1.00 13.44 236 ASN R CA 1
ATOM 9735 C C . ASN D 1 237 ? 33.340 -10.116 15.369 1.00 15.48 236 ASN R C 1
ATOM 9736 O O . ASN D 1 237 ? 34.092 -9.878 14.405 1.00 14.58 236 ASN R O 1
ATOM 9741 N N . VAL D 1 238 ? 33.707 -10.694 16.507 1.00 10.91 237 VAL R N 1
ATOM 9742 C CA . VAL D 1 238 ? 35.078 -11.063 16.925 1.00 11.07 237 VAL R CA 1
ATOM 9743 C C . VAL D 1 238 ? 35.723 -9.925 17.697 1.00 14.88 237 VAL R C 1
ATOM 9744 O O . VAL D 1 238 ? 35.638 -8.728 17.320 1.00 14.55 237 VAL R O 1
ATOM 9748 N N . SER D 1 239 ? 36.339 -10.289 18.811 1.00 13.76 238 SER R N 1
ATOM 9749 C CA . SER D 1 239 ? 36.900 -9.305 19.728 1.00 13.33 238 SER R CA 1
ATOM 9750 C C . SER D 1 239 ? 38.218 -9.857 20.256 1.00 15.42 238 SER R C 1
ATOM 9751 O O . SER D 1 239 ? 38.557 -11.016 20.002 1.00 14.44 238 SER R O 1
ATOM 9754 N N . VAL D 1 240 ? 38.971 -9.019 20.949 1.00 15.63 239 VAL R N 1
ATOM 9755 C CA . VAL D 1 240 ? 40.288 -9.441 21.423 1.00 14.32 239 VAL R CA 1
ATOM 9756 C C . VAL D 1 240 ? 40.601 -8.758 22.760 1.00 19.06 239 VAL R C 1
ATOM 9757 O O . VAL D 1 240 ? 40.430 -7.535 22.928 1.00 17.68 239 VAL R O 1
ATOM 9761 N N . VAL D 1 241 ? 41.012 -9.570 23.727 1.00 15.33 240 VAL R N 1
ATOM 9762 C CA . VAL D 1 241 ? 41.370 -9.082 25.053 1.00 16.58 240 VAL R CA 1
ATOM 9763 C C . VAL D 1 241 ? 42.872 -8.818 25.072 1.00 16.66 240 VAL R C 1
ATOM 9764 O O . VAL D 1 241 ? 43.641 -9.600 24.549 1.00 17.94 240 VAL R O 1
ATOM 9768 N N . ASP D 1 242 ? 43.244 -7.702 25.683 1.00 16.17 241 ASP R N 1
ATOM 9769 C CA . ASP D 1 242 ? 44.640 -7.247 25.813 1.00 16.30 241 ASP R CA 1
ATOM 9770 C C . ASP D 1 242 ? 44.842 -7.032 27.327 1.00 20.18 241 ASP R C 1
ATOM 9771 O O . ASP D 1 242 ? 44.295 -6.092 27.907 1.00 19.05 241 ASP R O 1
ATOM 9776 N N . LEU D 1 243 ? 45.525 -7.966 27.990 1.00 18.32 242 LEU R N 1
ATOM 9777 C CA . LEU D 1 243 ? 45.725 -7.850 29.431 1.00 18.29 242 LEU R CA 1
ATOM 9778 C C . LEU D 1 243 ? 47.195 -7.467 29.714 1.00 21.25 242 LEU R C 1
ATOM 9779 O O . LEU D 1 243 ? 48.083 -8.074 29.162 1.00 21.61 242 LEU R O 1
ATOM 9784 N N . VAL D 1 244 ? 47.415 -6.463 30.572 1.00 18.95 243 VAL R N 1
ATOM 9785 C CA . VAL D 1 244 ? 48.769 -6.091 30.992 1.00 18.69 243 VAL R CA 1
ATOM 9786 C C . VAL D 1 244 ? 48.750 -6.400 32.506 1.00 23.43 243 VAL R C 1
ATOM 9787 O O . VAL D 1 244 ? 47.907 -5.880 33.234 1.00 23.87 243 VAL R O 1
ATOM 9791 N N . ALA D 1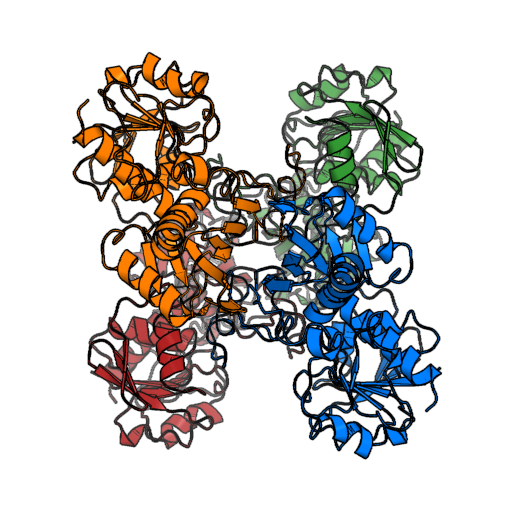 245 ? 49.632 -7.283 32.955 1.00 22.28 244 ALA R N 1
ATOM 9792 C CA . ALA D 1 245 ? 49.622 -7.661 34.369 1.00 21.60 244 ALA R CA 1
ATOM 9793 C C . ALA D 1 245 ? 51.015 -7.685 34.964 1.00 24.82 244 ALA R C 1
ATOM 9794 O O . ALA D 1 245 ? 51.973 -8.002 34.284 1.00 24.67 244 ALA R O 1
ATOM 9796 N N . GLU D 1 246 ? 51.074 -7.405 36.262 1.00 24.50 245 GLU R N 1
ATOM 9797 C CA . GLU D 1 246 ? 52.313 -7.499 37.029 1.00 25.25 245 GLU R CA 1
ATOM 9798 C C . GLU D 1 246 ? 52.234 -8.872 37.678 1.00 28.42 245 GLU R C 1
ATOM 9799 O O . GLU D 1 246 ? 51.204 -9.220 38.264 1.00 27.96 245 GLU R O 1
ATOM 9805 N N . LEU D 1 247 ? 53.301 -9.663 37.555 1.00 27.48 246 LEU R N 1
ATOM 9806 C CA . LEU D 1 247 ? 53.311 -11.024 38.081 1.00 26.28 246 LEU R CA 1
ATOM 9807 C C . LEU D 1 247 ? 54.185 -11.120 39.324 1.00 33.96 246 LEU R C 1
ATOM 9808 O O . LEU D 1 247 ? 55.081 -10.287 39.545 1.00 30.99 246 LEU R O 1
ATOM 9813 N N . GLU D 1 248 ? 53.955 -12.177 40.097 1.00 33.55 247 GLU R N 1
ATOM 9814 C CA . GLU D 1 248 ? 54.747 -12.400 41.300 1.00 34.36 247 GLU R CA 1
ATOM 9815 C C . GLU D 1 248 ? 56.104 -13.016 40.948 1.00 39.52 247 GLU R C 1
ATOM 9816 O O . GLU D 1 248 ? 57.145 -12.553 41.408 1.00 41.61 247 GLU R O 1
ATOM 9822 N N . LYS D 1 249 ? 56.086 -14.029 40.095 1.00 36.87 248 LYS R N 1
ATOM 9823 C CA A LYS D 1 249 ? 57.299 -14.725 39.667 0.50 36.54 248 LYS R CA 1
ATOM 9824 C CA B LYS D 1 249 ? 57.308 -14.705 39.690 0.50 36.68 248 LYS R CA 1
ATOM 9825 C C . LYS D 1 249 ? 57.919 -14.094 38.433 1.00 41.08 248 LYS R C 1
ATOM 9826 O O . LYS D 1 249 ? 57.205 -13.592 37.562 1.00 39.20 248 LYS R O 1
ATOM 9837 N N . GLU D 1 250 ? 59.252 -14.133 38.353 1.00 37.91 249 GLU R N 1
ATOM 9838 C CA . GLU D 1 250 ? 59.966 -13.585 37.201 1.00 36.22 249 GLU R CA 1
ATOM 9839 C C . GLU D 1 250 ? 59.756 -14.531 36.035 1.00 38.54 249 GLU R C 1
ATOM 9840 O O . GLU D 1 250 ? 59.840 -15.750 36.194 1.00 36.45 249 GLU R O 1
ATOM 9846 N N . VAL D 1 251 ? 59.433 -13.986 34.861 1.00 33.29 250 VAL R N 1
ATOM 9847 C CA . VAL D 1 251 ? 59.192 -14.857 33.712 1.00 30.20 250 VAL R CA 1
ATOM 9848 C C . VAL D 1 251 ? 59.845 -14.323 32.457 1.00 30.81 250 VAL R C 1
ATOM 9849 O O . VAL D 1 251 ? 60.259 -13.160 32.397 1.00 31.12 250 VAL R O 1
ATOM 9853 N N . THR D 1 252 ? 59.883 -15.171 31.444 1.00 26.65 251 THR R N 1
ATOM 9854 C CA . THR D 1 252 ? 60.298 -14.783 30.098 1.00 27.05 251 THR R CA 1
ATOM 9855 C C . THR D 1 252 ? 59.069 -14.955 29.215 1.00 28.83 251 THR R C 1
ATOM 9856 O O . THR D 1 252 ? 58.133 -15.669 29.585 1.00 26.77 251 THR R O 1
ATOM 9860 N N . VAL D 1 253 ? 59.106 -14.362 28.028 1.00 26.38 252 VAL R N 1
ATOM 9861 C CA . VAL D 1 253 ? 58.023 -14.544 27.069 1.00 24.66 252 VAL R CA 1
ATOM 9862 C C . VAL D 1 253 ? 57.837 -16.032 26.816 1.00 29.43 252 VAL R C 1
ATOM 9863 O O . VAL D 1 253 ? 56.722 -16.551 26.872 1.00 28.08 252 VAL R O 1
ATOM 9867 N N . GLU D 1 254 ? 58.944 -16.731 26.560 1.00 28.02 253 GLU R N 1
ATOM 9868 C CA . GLU D 1 254 ? 58.903 -18.153 26.274 1.00 26.88 253 GLU R CA 1
ATOM 9869 C C . GLU D 1 254 ? 58.151 -18.948 27.333 1.00 29.04 253 GLU R C 1
ATOM 9870 O O . GLU D 1 254 ? 57.383 -19.858 27.005 1.00 28.86 253 GLU R O 1
ATOM 9876 N N . GLU D 1 255 ? 58.366 -18.599 28.598 1.00 25.79 254 GLU R N 1
ATOM 9877 C CA . GLU D 1 255 ? 57.745 -19.317 29.708 1.00 25.13 254 GLU R CA 1
ATOM 9878 C C . GLU D 1 255 ? 56.246 -19.052 29.798 1.00 27.70 254 GLU R C 1
ATOM 9879 O O . GLU D 1 255 ? 55.443 -19.960 30.040 1.00 26.87 254 GLU R O 1
ATOM 9885 N N . VAL D 1 256 ? 55.879 -17.796 29.597 1.00 24.35 255 VAL R N 1
ATOM 9886 C CA . VAL D 1 256 ? 54.466 -17.419 29.610 1.00 22.69 255 VAL R CA 1
ATOM 9887 C C . VAL D 1 256 ? 53.748 -18.156 28.500 1.00 25.66 255 VAL R C 1
ATOM 9888 O O . VAL D 1 256 ? 52.727 -18.811 28.742 1.00 28.09 255 VAL R O 1
ATOM 9892 N N . ASN D 1 257 ? 54.275 -18.059 27.277 1.00 21.55 256 ASN R N 1
ATOM 9893 C CA . ASN D 1 257 ? 53.668 -18.730 26.129 1.00 22.28 256 ASN R CA 1
ATOM 9894 C C . ASN D 1 257 ? 53.620 -20.254 26.315 1.00 27.79 256 ASN R C 1
ATOM 9895 O O . ASN D 1 257 ? 52.647 -20.910 25.937 1.00 26.90 256 ASN R O 1
ATOM 9900 N N . ALA D 1 258 ? 54.684 -20.816 26.880 1.00 26.05 257 ALA R N 1
ATOM 9901 C CA . ALA D 1 258 ? 54.737 -22.257 27.114 1.00 25.05 257 ALA R CA 1
ATOM 9902 C C . ALA D 1 258 ? 53.657 -22.720 28.111 1.00 27.10 257 ALA R C 1
ATOM 9903 O O . ALA D 1 258 ? 53.049 -23.751 27.900 1.00 27.41 257 ALA R O 1
ATOM 9905 N N . ALA D 1 259 ? 53.403 -21.931 29.165 1.00 25.72 258 ALA R N 1
ATOM 9906 C CA . ALA D 1 259 ? 52.376 -22.253 30.163 1.00 23.97 258 ALA R CA 1
ATOM 9907 C C . ALA D 1 259 ? 50.998 -22.170 29.543 1.00 25.84 258 ALA R C 1
ATOM 9908 O O . ALA D 1 259 ? 50.143 -23.033 29.753 1.00 20.99 258 ALA R O 1
ATOM 9910 N N . LEU D 1 260 ? 50.792 -21.126 28.733 1.00 25.57 259 LEU R N 1
ATOM 9911 C CA . LEU D 1 260 ? 49.519 -20.937 28.037 1.00 23.25 259 LEU R CA 1
ATOM 9912 C C . LEU D 1 260 ? 49.260 -22.069 27.069 1.00 26.11 259 LEU R C 1
ATOM 9913 O O . LEU D 1 260 ? 48.156 -22.642 27.045 1.00 25.69 259 LEU R O 1
ATOM 9918 N N . LYS D 1 261 ? 50.268 -22.411 26.278 1.00 23.65 260 LYS R N 1
ATOM 9919 C CA . LYS D 1 261 ? 50.150 -23.508 25.317 1.00 22.87 260 LYS R CA 1
ATOM 9920 C C . LYS D 1 261 ? 49.872 -24.833 26.048 1.00 27.47 260 LYS R C 1
ATOM 9921 O O . LYS D 1 261 ? 49.056 -25.642 25.583 1.00 23.83 260 LYS R O 1
ATOM 9927 N N . ALA D 1 262 ? 50.528 -25.039 27.188 1.00 26.59 261 ALA R N 1
ATOM 9928 C CA . ALA D 1 262 ? 50.326 -26.278 27.950 1.00 26.25 261 ALA R CA 1
ATOM 9929 C C . ALA D 1 262 ? 48.888 -26.390 28.442 1.00 29.62 261 ALA R C 1
ATOM 9930 O O . ALA D 1 262 ? 48.275 -27.450 28.340 1.00 28.68 261 ALA R O 1
ATOM 9932 N N . ALA D 1 263 ? 48.342 -25.289 28.960 1.00 26.11 262 ALA R N 1
ATOM 9933 C CA . ALA D 1 263 ? 46.982 -25.298 29.475 1.00 24.80 262 ALA R CA 1
ATOM 9934 C C . ALA D 1 263 ? 45.991 -25.546 28.340 1.00 27.24 262 ALA R C 1
ATOM 9935 O O . ALA D 1 263 ? 45.023 -26.262 28.513 1.00 27.11 262 ALA R O 1
ATOM 9937 N N . ALA D 1 264 ? 46.274 -24.976 27.167 1.00 23.66 263 ALA R N 1
ATOM 9938 C CA . ALA D 1 264 ? 45.414 -25.118 25.980 1.00 23.88 263 ALA R CA 1
ATOM 9939 C C . ALA D 1 264 ? 45.346 -26.544 25.483 1.00 29.11 263 ALA R C 1
ATOM 9940 O O . ALA D 1 264 ? 44.331 -27.005 24.952 1.00 29.67 263 ALA R O 1
ATOM 9942 N N . GLU D 1 265 ? 46.472 -27.228 25.581 1.00 26.01 264 GLU R N 1
ATOM 9943 C CA . GLU D 1 265 ? 46.555 -28.578 25.074 1.00 25.53 264 GLU R CA 1
ATOM 9944 C C . GLU D 1 265 ? 46.172 -29.568 26.146 1.00 30.64 264 GLU R C 1
ATOM 9945 O O . GLU D 1 265 ? 45.858 -30.714 25.838 1.00 31.95 264 GLU R O 1
ATOM 9951 N N . GLY D 1 266 ? 46.135 -29.097 27.392 1.00 26.84 265 GLY R N 1
ATOM 9952 C CA . GLY D 1 266 ? 45.788 -29.917 28.542 1.00 26.02 265 GLY R CA 1
ATOM 9953 C C . GLY D 1 266 ? 44.464 -29.597 29.213 1.00 29.19 265 GLY R C 1
ATOM 9954 O O . GLY D 1 266 ? 43.401 -29.776 28.623 1.00 27.50 265 GLY R O 1
ATOM 9955 N N . GLU D 1 267 ? 44.541 -29.174 30.471 1.00 28.04 266 GLU R N 1
ATOM 9956 C CA . GLU D 1 267 ? 43.373 -28.918 31.313 1.00 28.80 266 GLU R CA 1
ATOM 9957 C C . GLU D 1 267 ? 42.274 -28.062 30.683 1.00 32.57 266 GLU R C 1
ATOM 9958 O O . GLU D 1 267 ? 41.083 -28.282 30.921 1.00 30.75 266 GLU R O 1
ATOM 9964 N N . LEU D 1 268 ? 42.688 -27.066 29.905 1.00 27.79 267 LEU R N 1
ATOM 9965 C CA . LEU D 1 268 ? 41.723 -26.146 29.303 1.00 25.91 267 LEU R CA 1
ATOM 9966 C C . LEU D 1 268 ? 41.452 -26.366 27.824 1.00 28.78 267 LEU R C 1
ATOM 9967 O O . LEU D 1 268 ? 40.828 -25.517 27.174 1.00 27.42 267 LEU R O 1
ATOM 9972 N N . LYS D 1 269 ? 41.828 -27.533 27.313 1.00 23.55 268 LYS R N 1
ATOM 9973 C CA . LYS D 1 269 ? 41.587 -27.829 25.897 1.00 24.11 268 LYS R CA 1
ATOM 9974 C C . LYS D 1 269 ? 40.104 -27.695 25.561 1.00 28.91 268 LYS R C 1
ATOM 9975 O O . LYS D 1 269 ? 39.250 -28.178 26.303 1.00 27.45 268 LYS R O 1
ATOM 9981 N N . GLY D 1 270 ? 39.799 -26.993 24.466 1.00 25.00 269 GLY R N 1
ATOM 9982 C CA . GLY D 1 270 ? 38.429 -26.746 24.040 1.00 23.59 269 GLY R CA 1
ATOM 9983 C C . GLY D 1 270 ? 37.902 -25.416 24.561 1.00 25.48 269 GLY R C 1
ATOM 9984 O O . GLY D 1 270 ? 36.953 -24.853 24.022 1.00 27.96 269 GLY R O 1
ATOM 9985 N N . ILE D 1 271 ? 38.521 -24.914 25.622 1.00 21.08 270 ILE R N 1
ATOM 9986 C CA . ILE D 1 271 ? 38.141 -23.636 26.221 1.00 20.17 270 ILE R CA 1
ATOM 9987 C C . ILE D 1 271 ? 39.208 -22.579 25.846 1.00 23.82 270 ILE R C 1
ATOM 9988 O O . ILE D 1 271 ? 38.899 -21.489 25.355 1.00 23.59 270 ILE R O 1
ATOM 9993 N N . LEU D 1 272 ? 40.459 -22.887 26.164 1.00 20.67 271 LEU R N 1
ATOM 9994 C CA . LEU D 1 272 ? 41.587 -22.014 25.832 1.00 18.37 271 LEU R CA 1
ATOM 9995 C C . LEU D 1 272 ? 42.338 -22.663 24.682 1.00 24.81 271 LEU R C 1
ATOM 9996 O O . LEU D 1 272 ? 42.571 -23.880 24.683 1.00 24.28 271 LEU R O 1
ATOM 10001 N N . ALA D 1 273 ? 42.706 -21.859 23.687 1.00 19.78 272 ALA R N 1
ATOM 10002 C CA . ALA D 1 273 ? 43.462 -22.354 22.538 1.00 18.20 272 ALA R CA 1
ATOM 10003 C C . ALA D 1 273 ? 44.699 -21.461 22.414 1.00 19.19 272 ALA R C 1
ATOM 10004 O O . ALA D 1 273 ? 44.805 -20.441 23.080 1.00 20.07 272 ALA R O 1
ATOM 10006 N N . TYR D 1 274 ? 45.646 -21.885 21.611 1.00 17.88 273 TYR R N 1
ATOM 10007 C CA . TYR D 1 274 ? 46.920 -21.191 21.507 1.00 17.69 273 TYR R CA 1
ATOM 10008 C C . TYR D 1 274 ? 47.368 -21.133 20.053 1.00 21.64 273 TYR R C 1
ATOM 10009 O O . TYR D 1 274 ? 47.408 -22.145 19.355 1.00 20.26 273 TYR R O 1
ATOM 10018 N N . SER D 1 275 ? 47.631 -19.913 19.569 1.00 19.83 274 SER R N 1
ATOM 10019 C CA . SER D 1 275 ? 48.018 -19.748 18.169 1.00 19.39 274 SER R CA 1
ATOM 10020 C C . SER D 1 275 ? 49.306 -18.970 17.990 1.00 21.29 274 SER R C 1
ATOM 10021 O O . SER D 1 275 ? 49.492 -17.904 18.562 1.00 23.04 274 SER R O 1
ATOM 10024 N N . GLU D 1 276 ? 50.176 -19.482 17.139 1.00 21.56 275 GLU R N 1
ATOM 10025 C CA . GLU D 1 276 ? 51.419 -18.774 16.817 1.00 22.28 275 GLU R CA 1
ATOM 10026 C C . GLU D 1 276 ? 51.328 -18.205 15.395 1.00 23.30 275 GLU R C 1
ATOM 10027 O O . GLU D 1 276 ? 52.325 -17.813 14.829 1.00 23.55 275 GLU R O 1
ATOM 10033 N N . GLU D 1 277 ? 50.120 -18.141 14.850 1.00 18.57 276 GLU R N 1
ATOM 10034 C CA . GLU D 1 277 ? 49.906 -17.587 13.507 1.00 19.49 276 GLU R CA 1
ATOM 10035 C C . GLU D 1 277 ? 49.560 -16.089 13.597 1.00 21.21 276 GLU R C 1
ATOM 10036 O O . GLU D 1 277 ? 48.941 -15.639 14.565 1.00 19.29 276 GLU R O 1
ATOM 10042 N N . PRO D 1 278 ? 49.999 -15.298 12.605 1.00 19.50 277 PRO R N 1
ATOM 10043 C CA . PRO D 1 278 ? 49.778 -13.831 12.622 1.00 17.77 277 PRO R CA 1
ATOM 10044 C C . PRO D 1 278 ? 48.406 -13.539 11.993 1.00 20.43 277 PRO R C 1
ATOM 10045 O O . PRO D 1 278 ? 48.292 -13.134 10.838 1.00 21.78 277 PRO R O 1
ATOM 10049 N N . LEU D 1 279 ? 47.355 -13.828 12.754 1.00 15.90 278 LEU R N 1
ATOM 10050 C CA . LEU D 1 279 ? 45.996 -13.740 12.223 1.00 14.54 278 LEU R CA 1
ATOM 10051 C C . LEU D 1 279 ? 45.308 -12.405 12.522 1.00 14.27 278 LEU R C 1
ATOM 10052 O O . LEU D 1 279 ? 45.821 -11.572 13.263 1.00 17.08 278 LEU R O 1
ATOM 10057 N N . VAL D 1 280 ? 44.133 -12.225 11.945 1.00 13.76 279 VAL R N 1
ATOM 10058 C CA . VAL D 1 280 ? 43.359 -11.017 12.174 1.00 13.46 279 VAL R CA 1
ATOM 10059 C C . VAL D 1 280 ? 41.939 -11.424 12.574 1.00 16.83 279 VAL R C 1
ATOM 10060 O O . VAL D 1 280 ? 41.577 -12.590 12.498 1.00 17.64 279 VAL R O 1
ATOM 10064 N N . SER D 1 281 ? 41.156 -10.467 13.064 1.00 15.87 280 SER R N 1
ATOM 10065 C CA . SER D 1 281 ? 39.826 -10.787 13.596 1.00 16.48 280 SER R CA 1
ATOM 10066 C C . SER D 1 281 ? 38.935 -11.652 12.697 1.00 18.22 280 SER R C 1
ATOM 10067 O O . SER D 1 281 ? 38.282 -12.603 13.173 1.00 15.24 280 SER R O 1
ATOM 10070 N N . ARG D 1 282 ? 38.901 -11.377 11.397 1.00 14.62 281 ARG R N 1
ATOM 10071 C CA A ARG D 1 282 ? 38.037 -12.158 10.506 0.37 14.68 281 ARG R CA 1
ATOM 10072 C CA B ARG D 1 282 ? 38.009 -12.161 10.528 0.63 15.03 281 ARG R CA 1
ATOM 10073 C C . ARG D 1 282 ? 38.332 -13.653 10.577 1.00 15.81 281 ARG R C 1
ATOM 10074 O O . ARG D 1 282 ? 37.431 -14.502 10.419 1.00 15.15 281 ARG R O 1
ATOM 10089 N N . ASP D 1 283 ? 39.589 -13.966 10.845 1.00 12.24 282 ASP R N 1
ATOM 10090 C CA . ASP D 1 283 ? 40.033 -15.370 10.895 1.00 13.23 282 ASP R CA 1
ATOM 10091 C C . ASP D 1 283 ? 39.405 -16.134 12.033 1.00 19.22 282 ASP R C 1
ATOM 10092 O O . ASP D 1 283 ? 39.371 -17.380 12.004 1.00 20.15 282 ASP R O 1
ATOM 10097 N N . TYR D 1 284 ? 38.924 -15.403 13.040 1.00 14.64 283 TYR R N 1
ATOM 10098 C CA . TYR D 1 284 ? 38.336 -16.055 14.217 1.00 13.87 283 TYR R CA 1
ATOM 10099 C C . TYR D 1 284 ? 36.835 -16.105 14.171 1.00 17.52 283 TYR R C 1
ATOM 10100 O O . TYR D 1 284 ? 36.183 -16.550 15.138 1.00 15.58 283 TYR R O 1
ATOM 10109 N N . ASN D 1 285 ? 36.262 -15.671 13.050 1.00 13.59 284 ASN R N 1
ATOM 10110 C CA . ASN D 1 285 ? 34.830 -15.710 12.925 1.00 13.07 284 ASN R CA 1
ATOM 10111 C C . ASN D 1 285 ? 34.387 -17.190 12.888 1.00 19.01 284 ASN R C 1
ATOM 10112 O O . ASN D 1 285 ? 34.800 -17.943 11.999 1.00 16.86 284 ASN R O 1
ATOM 10117 N N . GLY D 1 286 ? 33.575 -17.600 13.865 1.00 17.63 285 GLY R N 1
ATOM 10118 C CA . GLY D 1 286 ? 33.098 -18.981 13.943 1.00 16.92 285 GLY R CA 1
ATOM 10119 C C . GLY D 1 286 ? 33.871 -19.846 14.936 1.00 19.71 285 GLY R C 1
ATOM 10120 O O . GLY D 1 286 ? 33.526 -21.035 15.159 1.00 19.35 285 GLY R O 1
ATOM 10121 N N . SER D 1 287 ? 34.939 -19.290 15.503 1.00 17.06 286 SER R N 1
ATOM 10122 C CA . SER D 1 287 ? 35.735 -19.988 16.508 1.00 16.52 286 SER R CA 1
ATOM 10123 C C . SER D 1 287 ? 34.841 -20.350 17.724 1.00 22.37 286 SER R C 1
ATOM 10124 O O . SER D 1 287 ? 34.103 -19.518 18.231 1.00 19.59 286 SER R O 1
ATOM 10127 N N . THR D 1 288 ? 34.877 -21.610 18.163 1.00 19.30 287 THR R N 1
ATOM 10128 C CA . THR D 1 288 ? 34.019 -22.044 19.260 1.00 16.51 287 THR R CA 1
ATOM 10129 C C . THR D 1 288 ? 34.694 -22.022 20.624 1.00 19.66 287 THR R C 1
ATOM 10130 O O . THR D 1 288 ? 34.022 -22.295 21.645 1.00 18.45 287 THR R O 1
ATOM 10134 N N . VAL D 1 289 ? 36.000 -21.790 20.663 1.00 16.94 288 VAL R N 1
ATOM 10135 C CA . VAL D 1 289 ? 36.702 -21.729 21.956 1.00 16.59 288 VAL R CA 1
ATOM 10136 C C . VAL D 1 289 ? 36.370 -20.431 22.661 1.00 22.10 288 VAL R C 1
ATOM 10137 O O . VAL D 1 289 ? 35.840 -19.498 22.042 1.00 21.65 288 VAL R O 1
ATOM 10141 N N . SER D 1 290 ? 36.667 -20.355 23.955 1.00 16.88 289 SER R N 1
ATOM 10142 C CA . SER D 1 290 ? 36.403 -19.127 24.684 1.00 15.22 289 SER R CA 1
ATOM 10143 C C . SER D 1 290 ? 37.510 -18.097 24.482 1.00 18.66 289 SER R C 1
ATOM 10144 O O . SER D 1 290 ? 37.330 -16.905 24.714 1.00 17.13 289 SER R O 1
ATOM 10147 N N . SER D 1 291 ? 38.707 -18.577 24.185 1.00 18.10 290 SER R N 1
ATOM 10148 C CA . SER D 1 291 ? 39.871 -17.710 24.253 1.00 19.50 290 SER R CA 1
ATOM 10149 C C . SER D 1 291 ? 41.009 -18.346 23.464 1.00 23.28 290 SER R C 1
ATOM 10150 O O . SER D 1 291 ? 41.317 -19.535 23.655 1.00 22.29 290 SER R O 1
ATOM 10153 N N . THR D 1 292 ? 41.588 -17.596 22.523 1.00 19.45 291 THR R N 1
ATOM 10154 C CA . THR D 1 292 ? 42.751 -18.108 21.760 1.00 18.38 291 THR R CA 1
ATOM 10155 C C . THR D 1 292 ? 43.900 -17.148 21.922 1.00 20.98 291 THR R C 1
ATOM 10156 O O . THR D 1 292 ? 43.845 -16.025 21.442 1.00 20.34 291 THR R O 1
ATOM 10160 N N . ILE D 1 293 ? 44.960 -17.601 22.572 1.00 17.53 292 ILE R N 1
ATOM 10161 C CA . ILE D 1 293 ? 46.119 -16.765 22.771 1.00 16.53 292 ILE R CA 1
ATOM 10162 C C . ILE D 1 293 ? 46.786 -16.417 21.449 1.00 19.61 292 ILE R C 1
ATOM 10163 O O . ILE D 1 293 ? 47.089 -17.298 20.651 1.00 18.08 292 ILE R O 1
ATOM 10168 N N . ASP D 1 294 ? 47.050 -15.122 21.245 1.00 16.79 293 ASP R N 1
ATOM 10169 C CA . ASP D 1 294 ? 47.790 -14.683 20.061 1.00 15.55 293 ASP R CA 1
ATOM 10170 C C . ASP D 1 294 ? 49.247 -14.680 20.557 1.00 18.28 293 ASP R C 1
ATOM 10171 O O . ASP D 1 294 ? 49.726 -13.693 21.104 1.00 18.13 293 ASP R O 1
ATOM 10176 N N . ALA D 1 295 ? 49.902 -15.826 20.443 1.00 16.99 294 ALA R N 1
ATOM 10177 C CA . ALA D 1 295 ? 51.241 -16.022 21.028 1.00 18.51 294 ALA R CA 1
ATOM 10178 C C . ALA D 1 295 ? 52.308 -15.057 20.534 1.00 22.41 294 ALA R C 1
ATOM 10179 O O . ALA D 1 295 ? 53.250 -14.720 21.243 1.00 20.87 294 ALA R O 1
ATOM 10181 N N . LEU D 1 296 ? 52.152 -14.595 19.308 1.00 19.98 295 LEU R N 1
ATOM 10182 C CA . LEU D 1 296 ? 53.110 -13.642 18.752 1.00 20.16 295 LEU R CA 1
ATOM 10183 C C . LEU D 1 296 ? 53.096 -12.299 19.486 1.00 22.39 295 LEU R C 1
ATOM 10184 O O . LEU D 1 296 ? 54.067 -11.532 19.405 1.00 22.87 295 LEU R O 1
ATOM 10189 N N . SER D 1 297 ? 51.984 -11.970 20.142 1.00 17.82 296 SER R N 1
ATOM 10190 C CA . SER D 1 297 ? 51.828 -10.677 20.826 1.00 15.50 296 SER R CA 1
ATOM 10191 C C . SER D 1 297 ? 52.341 -10.678 22.249 1.00 21.25 296 SER R C 1
ATOM 10192 O O . SER D 1 297 ? 52.431 -9.632 22.889 1.00 20.66 296 SER R O 1
ATOM 10195 N N . THR D 1 298 ? 52.659 -11.852 22.772 1.00 20.79 297 THR R N 1
ATOM 10196 C CA . THR D 1 298 ? 53.136 -11.883 24.159 1.00 20.66 297 THR R CA 1
ATOM 10197 C C . THR D 1 298 ? 54.437 -11.069 24.337 1.00 22.14 297 THR R C 1
ATOM 10198 O O . THR D 1 298 ? 55.352 -11.212 23.552 1.00 23.21 297 THR R O 1
ATOM 10202 N N . MET D 1 299 ? 54.495 -10.215 25.349 1.00 19.92 298 MET R N 1
ATOM 10203 C CA . MET D 1 299 ? 55.722 -9.462 25.656 1.00 19.39 298 MET R CA 1
ATOM 10204 C C . MET D 1 299 ? 55.918 -9.319 27.156 1.00 25.00 298 MET R C 1
ATOM 10205 O O . MET D 1 299 ? 54.960 -9.361 27.943 1.00 25.67 298 MET R O 1
ATOM 10210 N N . VAL D 1 300 ? 57.163 -9.135 27.562 1.00 23.61 299 VAL R N 1
ATOM 10211 C CA . VAL D 1 300 ? 57.455 -8.996 28.991 1.00 24.63 299 VAL R CA 1
ATOM 10212 C C . VAL D 1 300 ? 58.468 -7.891 29.198 1.00 28.00 299 VAL R C 1
ATOM 10213 O O . VAL D 1 300 ? 59.362 -7.730 28.386 1.00 28.93 299 VAL R O 1
ATOM 10217 N N . ILE D 1 301 ? 58.333 -7.158 30.304 1.00 26.08 300 ILE R N 1
ATOM 10218 C CA A ILE D 1 301 ? 59.284 -6.121 30.672 0.85 25.18 300 ILE R CA 1
ATOM 10219 C CA B ILE D 1 301 ? 59.287 -6.126 30.674 0.15 25.61 300 ILE R CA 1
ATOM 10220 C C . ILE D 1 301 ? 59.805 -6.449 32.077 1.00 29.53 300 ILE R C 1
ATOM 10221 O O . ILE D 1 301 ? 59.017 -6.693 32.989 1.00 27.88 300 ILE R O 1
ATOM 10230 N N . ASP D 1 302 ? 61.120 -6.402 32.268 1.00 28.94 301 ASP R N 1
ATOM 10231 C CA . ASP D 1 302 ? 61.694 -6.642 33.605 1.00 28.83 301 ASP R CA 1
ATOM 10232 C C . ASP D 1 302 ? 61.275 -7.983 34.218 1.00 34.74 301 ASP R C 1
ATOM 10233 O O . ASP D 1 302 ? 61.322 -8.170 35.451 1.00 36.37 301 ASP R O 1
ATOM 10238 N N . GLY D 1 303 ? 60.896 -8.918 33.359 1.00 30.44 302 GLY R N 1
ATOM 10239 C CA . GLY D 1 303 ? 60.472 -10.242 33.768 1.00 30.29 302 GLY R CA 1
ATOM 10240 C C . GLY D 1 303 ? 59.253 -10.222 34.667 1.00 33.13 302 GLY R C 1
ATOM 10241 O O . GLY D 1 303 ? 58.829 -11.262 35.177 1.00 34.27 302 GLY R O 1
ATOM 10242 N N . LYS D 1 304 ? 58.678 -9.040 34.860 1.00 28.89 303 LYS R N 1
ATOM 10243 C CA . LYS D 1 304 ? 57.532 -8.895 35.740 1.00 28.26 303 LYS R CA 1
ATOM 10244 C C . LYS D 1 304 ? 56.224 -8.353 35.125 1.00 30.22 303 LYS R C 1
ATOM 10245 O O . LYS D 1 304 ? 55.144 -8.679 35.611 1.00 29.88 303 LYS R O 1
ATOM 10251 N N . MET D 1 305 ? 56.319 -7.513 34.092 1.00 25.36 304 MET R N 1
ATOM 10252 C CA . MET D 1 305 ? 55.094 -6.990 33.451 1.00 23.98 304 MET R CA 1
ATOM 10253 C C . MET D 1 305 ? 54.896 -7.759 32.170 1.00 25.85 304 MET R C 1
ATOM 10254 O O . MET D 1 305 ? 55.798 -7.827 31.345 1.00 27.54 304 MET R O 1
ATOM 10259 N N . VAL D 1 306 ? 53.714 -8.343 31.990 1.00 22.56 305 VAL R N 1
ATOM 10260 C CA . VAL D 1 306 ? 53.464 -9.155 30.811 1.00 20.86 305 VAL R CA 1
ATOM 10261 C C . VAL D 1 306 ? 52.229 -8.636 30.102 1.00 21.27 305 VAL R C 1
ATOM 10262 O O . VAL D 1 306 ? 51.368 -8.058 30.719 1.00 20.11 305 VAL R O 1
ATOM 10266 N N . LYS D 1 307 ? 52.236 -8.756 28.787 1.00 18.92 306 LYS R N 1
ATOM 10267 C CA . LYS D 1 307 ? 51.054 -8.434 27.970 1.00 19.51 306 LYS R CA 1
ATOM 10268 C C . LYS D 1 307 ? 50.673 -9.748 27.308 1.00 22.84 306 LYS R C 1
ATOM 10269 O O . LYS D 1 307 ? 51.520 -10.415 26.681 1.00 23.37 306 LYS R O 1
ATOM 10275 N N . VAL D 1 308 ? 49.405 -10.134 27.444 1.00 18.13 307 VAL R N 1
ATOM 10276 C CA . VAL D 1 308 ? 48.889 -11.324 26.812 1.00 17.72 307 VAL R CA 1
ATOM 10277 C C . VAL D 1 308 ? 47.623 -10.885 26.056 1.00 18.36 307 VAL R C 1
ATOM 10278 O O . VAL D 1 308 ? 46.810 -10.162 26.578 1.00 17.73 307 VAL R O 1
ATOM 10282 N N . VAL D 1 309 ? 47.536 -11.303 24.812 1.00 17.05 308 VAL R N 1
ATOM 10283 C CA . VAL D 1 309 ? 46.439 -10.945 23.915 1.00 15.21 308 VAL R CA 1
ATOM 10284 C C . VAL D 1 309 ? 45.734 -12.228 23.529 1.00 18.90 308 VAL R C 1
ATOM 10285 O O . VAL D 1 309 ? 46.378 -13.210 23.158 1.00 19.91 308 VAL R O 1
ATOM 10289 N N . SER D 1 310 ? 44.406 -12.198 23.548 1.00 15.93 309 SER R N 1
ATOM 10290 C CA . SER D 1 310 ? 43.629 -13.386 23.259 1.00 16.32 309 SER R CA 1
ATOM 10291 C C . SER D 1 310 ? 42.371 -13.048 22.498 1.00 17.62 309 SER R C 1
ATOM 10292 O O . SER D 1 310 ? 41.603 -12.159 22.908 1.00 15.90 309 SER R O 1
ATOM 10295 N N . TRP D 1 311 ? 42.133 -13.846 21.458 1.00 15.66 310 TRP R N 1
ATOM 10296 C CA . TRP D 1 311 ? 40.979 -13.661 20.582 1.00 14.99 310 TRP R CA 1
ATOM 10297 C C . TRP D 1 311 ? 39.730 -14.359 21.061 1.00 17.80 310 TRP R C 1
ATOM 10298 O O . TRP D 1 311 ? 39.783 -15.440 21.630 1.00 17.80 310 TRP R O 1
ATOM 10309 N N . TYR D 1 312 ? 38.572 -13.828 20.675 1.00 15.54 311 TYR R N 1
ATOM 10310 C CA . TYR D 1 312 ? 37.357 -14.560 20.920 1.00 14.50 311 TYR R CA 1
ATOM 10311 C C . TYR D 1 312 ? 36.264 -14.143 19.954 1.00 18.04 311 TYR R C 1
ATOM 10312 O O . TYR D 1 312 ? 36.029 -12.941 19.714 1.00 17.76 311 TYR R O 1
ATOM 10321 N N . ASP D 1 313 ? 35.578 -15.137 19.434 1.00 12.65 312 ASP R N 1
ATOM 10322 C CA . ASP D 1 313 ? 34.369 -14.855 18.652 1.00 12.18 312 ASP R CA 1
ATOM 10323 C C . ASP D 1 313 ? 33.314 -14.605 19.753 1.00 15.79 312 ASP R C 1
ATOM 10324 O O . ASP D 1 313 ? 32.849 -15.538 20.426 1.00 17.07 312 ASP R O 1
ATOM 10329 N N . ASN D 1 314 ? 32.982 -13.337 19.970 1.00 15.37 313 ASN R N 1
ATOM 10330 C CA . ASN D 1 314 ? 32.062 -12.983 21.052 1.00 15.37 313 ASN R CA 1
ATOM 10331 C C . ASN D 1 314 ? 30.666 -13.615 20.961 1.00 18.99 313 ASN R C 1
ATOM 10332 O O . ASN D 1 314 ? 30.038 -13.862 22.001 1.00 17.27 313 ASN R O 1
ATOM 10337 N N . GLU D 1 315 ? 30.186 -13.890 19.747 1.00 14.00 314 GLU R N 1
ATOM 10338 C CA . GLU D 1 315 ? 28.922 -14.571 19.611 1.00 14.16 314 GLU R CA 1
ATOM 10339 C C . GLU D 1 315 ? 29.073 -16.091 19.758 1.00 19.09 314 GLU R C 1
ATOM 10340 O O . GLU D 1 315 ? 28.330 -16.746 20.511 1.00 17.69 314 GLU R O 1
ATOM 10346 N N . THR D 1 316 ? 29.988 -16.657 18.995 1.00 16.51 315 THR R N 1
ATOM 10347 C CA . THR D 1 316 ? 30.114 -18.123 18.918 1.00 15.02 315 THR R CA 1
ATOM 10348 C C . THR D 1 316 ? 30.707 -18.818 20.134 1.00 18.52 315 THR R C 1
ATOM 10349 O O . THR D 1 316 ? 30.176 -19.855 20.603 1.00 16.79 315 THR R O 1
ATOM 10353 N N . GLY D 1 317 ? 31.854 -18.326 20.585 1.00 14.83 316 GLY R N 1
ATOM 10354 C CA . GLY D 1 317 ? 32.526 -18.982 21.702 1.00 16.29 316 GLY R CA 1
ATOM 10355 C C . GLY D 1 317 ? 31.611 -19.014 22.924 1.00 20.15 316 GLY R C 1
ATOM 10356 O O . GLY D 1 317 ? 31.370 -20.062 23.543 1.00 19.09 316 GLY R O 1
ATOM 10357 N N . TYR D 1 318 ? 31.047 -17.854 23.235 1.00 17.60 317 TYR R N 1
ATOM 10358 C CA . TYR D 1 318 ? 30.163 -17.728 24.375 1.00 17.13 317 TYR R CA 1
ATOM 10359 C C . TYR D 1 318 ? 28.915 -18.629 24.235 1.00 20.17 317 TYR R C 1
ATOM 10360 O O . TYR D 1 318 ? 28.447 -19.224 25.222 1.00 18.42 317 TYR R O 1
ATOM 10369 N N . SER D 1 319 ? 28.347 -18.701 23.037 1.00 14.08 318 SER R N 1
ATOM 10370 C CA . SER D 1 319 ? 27.136 -19.480 22.835 1.00 14.81 318 SER R CA 1
ATOM 10371 C C . SER D 1 319 ? 27.442 -20.970 23.023 1.00 20.06 318 SER R C 1
ATOM 10372 O O . SER D 1 319 ? 26.591 -21.724 23.538 1.00 19.53 318 SER R O 1
ATOM 10375 N N . HIS D 1 320 ? 28.634 -21.392 22.599 1.00 16.13 319 HIS R N 1
ATOM 10376 C CA . HIS D 1 320 ? 29.014 -22.783 22.772 1.00 16.79 319 HIS R CA 1
ATOM 10377 C C . HIS D 1 320 ? 29.199 -23.068 24.247 1.00 19.72 319 HIS R C 1
ATOM 10378 O O . HIS D 1 320 ? 28.794 -24.130 24.733 1.00 19.94 319 HIS R O 1
ATOM 10385 N N . ARG D 1 321 ? 29.677 -22.069 24.985 1.00 17.02 320 ARG R N 1
ATOM 10386 C CA . ARG D 1 321 ? 29.803 -22.208 26.448 1.00 18.31 320 ARG R CA 1
ATOM 10387 C C . ARG D 1 321 ? 28.442 -22.307 27.126 1.00 21.37 320 ARG R C 1
ATOM 10388 O O . ARG D 1 321 ? 28.278 -23.061 28.095 1.00 20.85 320 ARG R O 1
ATOM 10396 N N . VAL D 1 322 ? 27.457 -21.577 26.614 1.00 17.99 321 VAL R N 1
ATOM 10397 C CA . VAL D 1 322 ? 26.100 -21.663 27.166 1.00 19.24 321 VAL R CA 1
ATOM 10398 C C . VAL D 1 322 ? 25.626 -23.118 27.022 1.00 23.17 321 VAL R C 1
ATOM 10399 O O . VAL D 1 322 ? 25.044 -23.724 27.969 1.00 21.12 321 VAL R O 1
ATOM 10403 N N . VAL D 1 323 ? 25.836 -23.658 25.835 1.00 18.91 322 VAL R N 1
ATOM 10404 C CA . VAL D 1 323 ? 25.433 -25.050 25.567 1.00 19.49 322 VAL R CA 1
ATOM 10405 C C . VAL D 1 323 ? 26.201 -26.022 26.493 1.00 21.27 322 VAL R C 1
ATOM 10406 O O . VAL D 1 323 ? 25.620 -26.977 27.042 1.00 22.15 322 VAL R O 1
ATOM 10410 N N . ASP D 1 324 ? 27.497 -25.780 26.681 1.00 18.72 323 ASP R N 1
ATOM 10411 C CA . ASP D 1 324 ? 28.308 -26.635 27.550 1.00 18.60 323 ASP R CA 1
ATOM 10412 C C . ASP D 1 324 ? 27.768 -26.547 28.977 1.00 23.72 323 ASP R C 1
ATOM 10413 O O . ASP D 1 324 ? 27.727 -27.538 29.734 1.00 23.10 323 ASP R O 1
ATOM 10418 N N . LEU D 1 325 ? 27.411 -25.332 29.381 1.00 19.77 324 LEU R N 1
ATOM 10419 C CA . LEU D 1 325 ? 26.918 -25.148 30.733 1.00 19.61 324 LEU R CA 1
ATOM 10420 C C . LEU D 1 325 ? 25.556 -25.850 30.895 1.00 23.90 324 LEU R C 1
ATOM 10421 O O . LEU D 1 325 ? 25.278 -26.468 31.931 1.00 23.30 324 LEU R O 1
ATOM 10426 N N . ALA D 1 326 ? 24.703 -25.773 29.880 1.00 20.10 325 ALA R N 1
ATOM 10427 C CA . ALA D 1 326 ? 23.410 -26.439 29.959 1.00 20.06 325 ALA R CA 1
ATOM 10428 C C . ALA D 1 326 ? 23.609 -27.970 30.106 1.00 24.82 325 ALA R C 1
ATOM 10429 O O . ALA D 1 326 ? 22.928 -28.623 30.917 1.00 22.12 325 ALA R O 1
ATOM 10431 N N . ALA D 1 327 ? 24.509 -28.540 29.306 1.00 20.48 326 ALA R N 1
ATOM 10432 C CA . ALA D 1 327 ? 24.768 -29.975 29.367 1.00 19.70 326 ALA R CA 1
ATOM 10433 C C . ALA D 1 327 ? 25.350 -30.339 30.744 1.00 26.78 326 ALA R C 1
ATOM 10434 O O . ALA D 1 327 ? 25.009 -31.384 31.324 1.00 24.19 326 ALA R O 1
ATOM 10436 N N . TYR D 1 328 ? 26.224 -29.477 31.266 1.00 22.64 327 TYR R N 1
ATOM 10437 C CA . TYR D 1 328 ? 26.825 -29.695 32.570 1.00 23.59 327 TYR R CA 1
ATOM 10438 C C . TYR D 1 328 ? 25.759 -29.696 33.678 1.00 27.09 327 TYR R C 1
ATOM 10439 O O . TYR D 1 328 ? 25.724 -30.580 34.533 1.00 25.60 327 TYR R O 1
ATOM 10448 N N . ILE D 1 329 ? 24.918 -28.671 33.677 1.00 25.36 328 ILE R N 1
ATOM 10449 C CA . ILE D 1 329 ? 23.819 -28.558 34.639 1.00 25.40 328 ILE R CA 1
ATOM 10450 C C . ILE D 1 329 ? 22.911 -29.797 34.546 1.00 28.00 328 ILE R C 1
ATOM 10451 O O . ILE D 1 329 ? 22.517 -30.387 35.567 1.00 26.37 328 ILE R O 1
ATOM 10456 N N . ALA D 1 330 ? 22.591 -30.202 33.329 1.00 25.41 329 ALA R N 1
ATOM 10457 C CA . ALA D 1 330 ? 21.723 -31.363 33.160 1.00 25.61 329 ALA R CA 1
ATOM 10458 C C . ALA D 1 330 ? 22.393 -32.600 33.767 1.00 30.99 329 ALA R C 1
ATOM 10459 O O . ALA D 1 330 ? 21.720 -33.446 34.379 1.00 32.30 329 ALA R O 1
ATOM 10461 N N . SER D 1 331 ? 23.715 -32.679 33.636 1.00 27.07 330 SER R N 1
ATOM 10462 C CA . SER D 1 331 ? 24.475 -33.827 34.117 1.00 27.04 330 SER R CA 1
ATOM 10463 C C . SER D 1 331 ? 24.505 -33.977 35.647 1.00 33.62 330 SER R C 1
ATOM 10464 O O . SER D 1 331 ? 24.818 -35.047 36.160 1.00 31.61 330 SER R O 1
ATOM 10467 N N . LYS D 1 332 ? 24.238 -32.884 36.356 1.00 30.09 331 LYS R N 1
ATOM 10468 C CA . LYS D 1 332 ? 24.250 -32.892 37.818 1.00 29.52 331 LYS R CA 1
ATOM 10469 C C . LYS D 1 332 ? 22.858 -33.149 38.394 1.00 34.33 331 LYS R C 1
ATOM 10470 O O . LYS D 1 332 ? 22.676 -33.184 39.610 1.00 33.03 331 LYS R O 1
ATOM 10476 N N . GLY D 1 333 ? 21.881 -33.333 37.510 1.00 30.14 332 GLY R N 1
ATOM 10477 C CA . GLY D 1 333 ? 20.525 -33.673 37.896 1.00 30.24 332 GLY R CA 1
ATOM 10478 C C . GLY D 1 333 ? 19.480 -32.585 37.903 1.00 33.69 332 GLY R C 1
ATOM 10479 O O . GLY D 1 333 ? 19.631 -31.583 38.580 1.00 32.23 332 GLY R O 1
ATOM 10480 N N . LEU D 1 334 ? 18.374 -32.850 37.216 1.00 32.8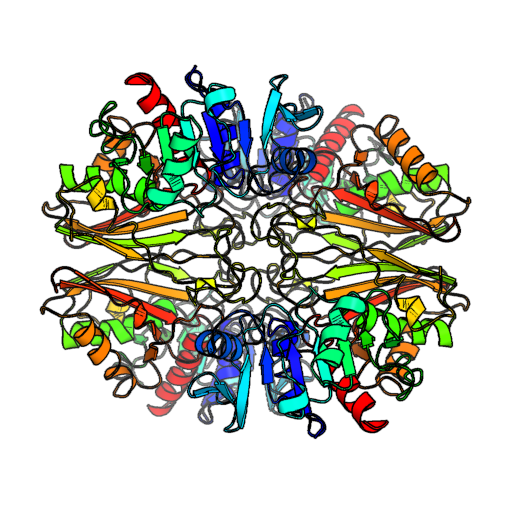1 333 LEU R N 1
ATOM 10481 C CA . LEU D 1 334 ? 17.222 -31.950 37.159 1.00 41.05 333 LEU R CA 1
ATOM 10482 C C . LEU D 1 334 ? 15.975 -32.636 37.725 1.00 47.06 333 LEU R C 1
ATOM 10483 O O . LEU D 1 334 ? 14.939 -31.968 37.881 1.00 50.61 333 LEU R O 1
#